Protein AF-0000000076552110 (afdb_homodimer)

Radius of gyration: 37.52 Å; Cα contacts (8 Å, |Δi|>4): 3586; chains: 2; bounding box: 87×102×124 Å

Foldseek 3Di:
DPPPPPPQDWWDFDQWIQDPVVQWIAGVNHTDPDGDLLSVVVVVQVVDAPDFDFLVNSCCVRPNPDPPPSVVVVVVSVVVVCVRVVADQVGGAAWYDDPNTGIHGHTDTPPPCPPPDPDDDDDPDPVVVVVVVVVVVVVVVVVVVCVVVVVVVPPPPPPQDAFDWFFPDDAAAFWFAWEAFQQRFKIKIWGQRPPDPPQGAIFIWMDGRVGDDIDTADDDGANDKHWYAALVRQKIWIAGDHVQPGAIWMTTNRYDDIDGLTHADDNDRQARAWEAANVRQWIWGWGDDPVALEIFIWTAGSVVSDIDTDDDDPLANYWGNWEAANVRQWIWIWGPNFQFKIWIWIGGPVDDDIDTLEIAGAHWFAWYAALVRQKIWTWGDRVWAIWIKIAGRVHSDIDTHDYDAHWGNWYAHNVRFKIKTKGKDWEKFKWKAFLVCNVDDIDGQADDRWYKFAWAAFLQRQKIWIWTCRVPATFIWMATNSNHDIDTLDDPPWHKGQWEAALVRQKIWIWTDPDGAIWIWITGPVVSDTDTAAEPATRWHNWYAQNVRQKIWTAGRGRPQTAIWIDGNNHYYIAHADPQNQWHRWDAANVRFKIWTFGPSPQGFIWIFGPVDVNTDIDTLPLDAHADDTAAWDDDNFWMWGQHPVQQQWIWIAGSPVRDIGTRDGDPAGWDGHWYAGNVRTMIMTMGIDRIYMTMIMRGRSD/DPPPPPPQDWWDFDQWIADPVVQWIDGVNHTDPDGDLLSVVVVVQVVDAPDFDFLVNSCCVRPNPDPPPSVVVVVVSVVVVCVRVVADQVGGAAWYDDPNTGIHGHTDTPPPCPPPPDDDDDDPDPVVVVVVVVVVVVVVVVVVVCVVVVVVVPPPPPPQDAFDWFFPDDAFAFWFAWEAFQQRFKIKIWGQRPPDPDQGAIFIWMDGRVGPDIDTADDDGANDKHWYAALVRQKIWIAGDHVQPGAIWMTTNRYDDIDGLTHADDNDRQFRAWEAANVRQWIWGWGDDPVALEIFIWTAGSVVSDIDTDDDDPQANYWGNWEAANVRQWIWIWGPNFQFKIWIWIDGPVDDDIDTLEIAGAHWFAWYAALVNQKIWTWGDNVWAIWIKIAGRVHSDIDTHDYPAHWGNWYAHNVRFKIKTKGKDWEKFKWKAFLVCNVDDIDGQADDRWYKFAWAAFLQRQKIWIWTCRVPATFIWMATNSNHDIDTLDDPPWHKGQWEAALVRQKIWIWTDPDGAIWIWITGPVVSDTDTAAEPATRWHNWYAQNVRQKIWTAGRGRPQTAIWIDGNNHYYIDHADPQNQWHRWDAANVRFKIWTFGPSPQGFIWIFGPVDVNTDIDTLPLDAHADDGAAWDDDNFWMWGQHPVQQQWIWIAGSPVRDIGTRDGDPAGWDGHWYAGNVRTMIMTMGIDRIYMTMIMRGRSD

Solvent-accessible surface area (backbone atoms only — not comparable to full-atom values): 71507 Å² total; per-residue (Å²): 134,82,70,79,71,77,77,82,71,70,49,36,39,85,58,34,39,38,30,82,82,78,51,41,38,23,50,78,85,42,80,46,99,49,57,67,67,35,44,50,52,48,52,58,36,61,73,42,62,70,41,78,45,34,54,65,56,51,33,52,74,75,43,64,88,56,91,62,73,55,64,58,56,49,50,51,27,51,50,50,46,22,63,74,69,74,39,40,89,90,65,52,62,38,54,42,78,43,87,100,49,30,40,26,22,62,50,66,64,58,69,81,74,71,76,76,73,80,77,83,86,77,88,65,75,72,58,54,61,58,48,51,50,50,46,50,49,45,50,52,50,48,48,48,49,50,51,49,47,52,55,56,65,60,46,63,74,76,75,70,66,51,58,73,65,34,39,71,40,36,53,57,31,40,29,37,38,46,25,46,29,56,85,48,52,33,36,34,31,21,37,35,38,69,72,58,86,83,62,72,26,24,30,42,31,36,34,39,72,96,50,66,51,74,42,70,50,50,88,64,61,20,78,38,54,24,44,27,38,34,54,82,48,58,32,31,37,31,28,36,41,41,81,93,66,16,20,36,31,37,29,40,60,89,46,55,70,74,43,80,68,43,80,49,61,56,87,52,77,71,32,37,31,40,22,47,28,55,86,57,57,33,35,31,32,30,30,36,48,92,90,40,95,36,34,36,41,30,38,31,21,79,85,79,59,49,65,45,73,57,89,77,56,89,74,38,56,26,31,27,32,30,26,47,26,67,86,48,52,33,38,30,29,36,27,29,50,25,90,40,30,28,30,36,32,40,26,42,67,89,60,73,71,68,40,78,37,44,76,46,62,24,32,68,37,38,48,28,42,36,46,83,58,49,33,39,37,35,12,31,33,65,87,77,53,28,40,35,35,35,29,32,55,90,77,38,51,74,43,77,50,43,53,86,67,28,33,31,23,44,27,50,20,59,83,21,35,35,37,33,27,18,34,53,49,60,31,17,29,38,31,39,36,41,64,86,45,54,85,49,78,67,43,75,43,46,74,40,64,29,43,27,31,24,39,29,51,27,61,83,42,57,29,29,30,23,18,32,26,53,59,66,39,34,20,27,32,35,23,34,65,72,42,45,72,45,42,72,46,47,58,85,86,29,42,25,32,45,42,27,54,31,58,86,52,50,33,35,30,23,19,32,36,81,70,78,49,39,35,36,30,39,20,39,66,90,75,45,59,61,37,74,60,51,49,81,63,53,40,28,38,44,41,24,48,30,71,84,49,55,31,34,30,24,24,28,42,29,77,97,54,39,8,32,30,34,23,42,60,90,38,37,66,60,43,76,52,43,82,50,57,44,34,34,54,48,42,55,37,82,84,61,48,34,38,32,27,24,25,62,72,90,61,23,34,48,30,36,28,40,63,88,45,93,77,29,66,75,44,71,50,79,78,60,68,38,34,41,62,62,41,31,45,36,79,51,88,60,30,35,41,32,23,35,51,92,40,59,36,32,39,30,37,37,32,66,85,79,50,45,74,44,82,65,48,72,54,97,44,45,60,39,46,20,36,24,60,31,69,86,63,42,39,38,34,33,11,35,37,54,74,60,35,18,26,30,30,33,23,70,71,64,94,135,82,73,78,72,79,77,84,70,69,48,38,41,85,60,33,39,38,29,84,86,78,51,42,37,24,50,79,85,42,80,46,100,50,57,68,68,34,45,50,52,48,51,58,36,61,73,41,61,69,41,78,45,35,55,64,56,52,34,52,74,76,44,65,88,56,91,60,71,55,65,58,54,49,50,51,26,52,49,50,46,22,63,74,70,74,39,41,90,90,64,51,62,39,55,42,79,44,89,100,48,28,40,25,22,62,52,65,65,61,71,81,75,71,80,77,75,83,82,76,82,77,91,66,74,72,60,53,62,59,48,51,50,50,46,49,51,47,49,52,50,49,51,48,47,49,51,48,47,53,56,55,67,63,46,64,74,75,74,70,66,51,57,72,67,34,38,71,39,37,52,56,30,40,30,36,39,46,24,47,29,55,85,49,52,33,36,34,30,22,37,34,38,67,73,57,87,82,62,72,28,24,27,40,34,37,33,39,73,98,50,67,52,73,42,71,51,51,90,65,62,20,79,37,53,24,43,27,38,34,53,85,46,57,32,31,36,31,27,35,41,41,81,90,66,15,21,35,32,37,29,41,62,87,46,55,69,73,43,80,66,43,80,49,62,57,87,51,76,72,33,36,31,39,23,46,28,53,86,56,58,34,33,32,33,31,30,37,47,92,91,41,95,36,33,36,42,30,39,31,22,82,85,77,59,49,69,46,73,58,91,78,54,90,75,38,58,24,31,26,32,31,28,46,26,65,85,47,50,34,38,32,30,36,27,29,49,24,89,41,30,27,31,36,32,40,27,44,67,89,59,74,71,67,39,80,36,44,77,46,62,25,32,69,37,39,47,29,44,38,46,82,59,51,32,40,38,33,12,32,32,64,87,80,52,29,42,35,35,35,29,32,56,89,77,38,53,72,46,76,50,44,53,88,69,28,32,32,24,43,27,48,21,59,84,21,34,35,36,34,26,18,34,53,50,61,31,16,29,38,32,38,35,41,63,85,45,55,85,47,79,64,42,76,43,46,74,41,63,29,41,27,30,23,38,29,50,27,62,82,43,56,29,31,31,22,18,32,26,53,58,66,39,34,20,27,32,36,22,34,65,73,42,44,73,46,40,72,45,46,58,83,86,29,40,26,31,44,43,28,54,30,59,83,52,51,34,36,32,24,21,33,34,82,70,77,50,40,34,37,30,40,20,39,65,88,75,46,60,60,36,74,60,52,50,80,64,53,39,28,37,44,41,23,48,30,70,84,49,55,31,33,30,25,22,28,40,28,78,95,55,39,8,31,31,35,22,40,59,89,38,36,66,59,43,77,53,45,85,50,57,44,34,34,54,46,41,58,37,81,85,61,48,35,37,33,28,25,25,63,73,79,65,22,29,49,30,35,27,38,64,88,44,93,77,29,65,73,44,69,51,79,78,60,69,39,33,40,63,65,41,31,44,36,80,50,88,59,29,34,42,32,23,34,52,91,40,59,35,31,40,30,36,38,31,66,86,80,51,45,73,43,82,63,50,74,54,97,44,44,61,40,45,20,37,24,60,31,69,86,62,42,38,38,34,32,11,35,38,55,73,60,36,19,26,32,29,34,25,70,71,66,93

Secondary structure (DSSP, 8-state):
--------PPEEETTEEEETTTTEEEETTEEE---SHHHHHHHHHHHSTTSEEEHHHHHHHHSTT--S-HHHHHHHHHHHHHHHHT--SSS-SSEEEETTTEEEE-S-B---------------STHHHHHHHHHHHHHHHHHHHHHHHHHHHT--S----B---EES---SSBEEEEEE-TTSSEEEEEE-----SS--SBEEEEEETT---EEE---S-BSEEEEEE-TTSSEEEEEEESGGG-EEEEEETT----EEEEE-----GGG---EE-TTSS-EEEEE--TT-SS-EEEEE-TTT--EEEPP--TT-SEEEEEEE-SSSSEEEEEEEEETTEEEEEEEETTS---EEEEEEESEEEEEEE-TTSSEEEEEEE-SS-EEEEEEETTT--EEEEB-SSEEEEEEE-TTSSEEEEEEEE--EEEEEEESS-TTSPPEE-S--SSBEEEEEE-TTSSEEEEEE-TTSS-EEEEEETTS-S-EE-SPTTSEEEEEEE-TTSSEEEEEEESSSS-EEEEEETTT---EE--BS--SEEEEEE-TTSSEEEEEE--TT--EEEEEETT-B--EE--S-TTEEEEEE-TTSSEEEEEETTTTSEEEEEESSSSSPPEEE-TT---BSSSSSEEEETTEEEE-BTT-TTEEEEEETTT--EEEEEE-SS-EEEEEEE-TTS-EEEEEEE---EEEEEEEES--/--------PPEEETTEEEETTTTEEEETTEEE---SHHHHHHHHHHHSTTSEEEHHHHHHHHSTT--S-HHHHHHHHHHHHHHHHT--SSS-SSEEEETTTEEEE-S-B---------------STHHHHHHHHHHHHHHHHHHHHHHHHHHHT--S----B---EES---SSBEEEEEE-TTSSEEEEEE-----SS--SBEEEEEETT---EEE---S-BSEEEEEE-TTSSEEEEEEESGGG-EEEEEETT----EEEEE-----GGG---EE-TTSS-EEEEE--TT-SS-EEEEE-TTT--EEEPP--TT-SEEEEEEE-SSSSEEEEEEEEETTEEEEEEEETTS---EEEEEEESEEEEEEE-TTSSEEEEEEE-SS-EEEEEEETTT--EEEEB-SSEEEEEEE-TTSSEEEEEEEE--EEEEEEESS-TTSPPEE-S--SSBEEEEEE-TTSSEEEEEE-TTSS-EEEEEETTS-S-EE-SPTTSEEEEEEE-TTSSEEEEEEESSSS-EEEEEETTT---EE--BSS-SEEEEEE-TTSSEEEEEE--TT--EEEEEETT-B--EE--S-TTEEEEEE-TTSSEEEEEETTTTSEEEEEESSSSSPPEEE-TT---BSSSSSEEE-SSEEEE-BTT-TTEEEEEETTT--EEEEEE-SS-EEEEEEE-TTS-EEEEEEE---EEEEEEEES--

Nearest PDB structures (foldseek):
  7nst-assembly1_E  TM=4.946E-01  e=1.115E-16  Escherichia coli K-12
  2ivz-assembly2_B  TM=4.644E-01  e=4.933E-17  Escherichia coli
  2w8b-assembly1_A  TM=4.683E-01  e=2.080E-16  Escherichia coli
  4r40-assembly2_C  TM=4.928E-01  e=8.357E-15  Yersinia pestis CO92
  6pnv-assembly1_A  TM=4.414E-01  e=1.560E-15  Salmonella enterica subsp. enterica serovar Typhimurium str. LT2-4

Sequence (1406 aa):
MAEVERQLRPLRFDDFEVDPRSGELRKAGVKLKFGGQPFQVLCILLEQPGEVVTREELQKRLWPDTFVDVDHNLNTAINKIREVLGDSAESPRYVETLPRRGYRFIGLPAESVVPPEPDRGSHYQRWWKIAAGALAILIFAIGGVVAYRWSRQQRPPEKMEVLTAFPFTTLPGEETAPAFSPDGSRIAFAWNGDPGPGAKGFDLYVKAIGSETLLRLTHHPSEWISSTWSPDGTQIAFHRKDGVDTGIYVVPALGGPERKLHSTRIPWTDFTFISWSPDGKWIALADLLPEEEHARVYLLSPETLESKQIPNDPKCLGQGQPAFSHSGEYLAYWCYRSPNESGLYSLPLAGGKAKIVSSVLGLPAGLTWSADDKELIYSLDDGLTRELGEVTVANGSVRRLTFAGNAGLPAVSSRGDKLAFSSFSGIANIWRRDLLHPEAPAVELIPSTRLQHNPQYSPDGKRIAFSSERTGVPGVWVSSDDGSNLVQISSPHVASGSPQWSPDGKKIAFDARPLDRWEIYVADVAEGNPRRLVTNISSIYRPHWSRDGRWIYFRSYETGRAGIYRCPAAGGDAIALSKDIDAYGPQESFDGKTVYFSSRDTHSKLKRVDLSAQPGTESEVEGLPRLKGSQRWTLTPNGVYFVPDEAPKSVRYFDFASKQIRPIFEADKDFGSGLSISPDGRWILYSQDGDKNSDIMIVDQFHMAEVERQLRPLRFDDFEVDPRSGELRKAGVKLKFGGQPFQVLCILLEQPGEVVTREELQKRLWPDTFVDVDHNLNTAINKIREVLGDSAESPRYVETLPRRGYRFIGLPAESVVPPEPDRGSHYQRWWKIAAGALAILIFAIGGVVAYRWSRQQRPPEKMEVLTAFPFTTLPGEETAPAFSPDGSRIAFAWNGDPGPGAKGFDLYVKAIGSETLLRLTHHPSEWISSTWSPDGTQIAFHRKDGVDTGIYVVPALGGPERKLHSTRIPWTDFTFISWSPDGKWIALADLLPEEEHARVYLLSPETLESKQIPNDPKCLGQGQPAFSHSGEYLAYWCYRSPNESGLYSLPLAGGKAKIVSSVLGLPAGLTWSADDKELIYSLDDGLTRELGEVTVANGSVRRLTFAGNAGLPAVSSRGDKLAFSSFSGIANIWRRDLLHPEAPAVELIPSTRLQHNPQYSPDGKRIAFSSERTGVPGVWVSSDDGSNLVQISSPHVASGSPQWSPDGKKIAFDARPLDRWEIYVADVAEGNPRRLVTNISSIYRPHWSRDGRWIYFRSYETGRAGIYRCPAAGGDAIALSKDIDAYGPQESFDGKTVYFSSRDTHSKLKRVDLSAQPGTESEVEGLPRLKGSQRWTLTPNGVYFVPDEAPKSVRYFDFASKQIRPIFEADKDFGSGLSISPDGRWILYSQDGDKNSDIMIVDQFH

Organism: NCBI:txid570835

pLDDT: mean 83.57, std 16.53, range [22.52, 98.56]

InterPro domains:
  IPR001867 OmpR/PhoB-type DNA-binding domain [PF00486] (33-105)
  IPR001867 OmpR/PhoB-type DNA-binding domain [PS51755] (8-107)
  IPR001867 OmpR/PhoB-type DNA-binding domain [SM00862] (29-105)
  IPR001867 OmpR/PhoB-type DNA-binding domain [cd00383] (16-105)
  IPR011042 Six-bladed beta-propeller, TolB-like [G3DSA:2.120.10.30] (240-439)
  IPR011042 Six-bladed beta-propeller, TolB-like [G3DSA:2.120.10.30] (440-651)
  IPR011659 WD40-like beta-propeller [PF07676] (169-206)
  IPR011659 WD40-like beta-propeller [PF07676] (216-249)
  IPR011659 WD40-like beta-propeller [PF07676] (272-284)
  IPR011659 WD40-like beta-propeller [PF07676] (444-478)
  IPR011659 WD40-like beta-propeller [PF07676] (496-510)
  IPR011659 WD40-like beta-propeller [PF07676] (532-566)
  IPR011659 WD40-like beta-propeller [PF07676] (676-697)
  IPR016032 Signal transduction response regulator, C-terminal effector [SSF46894] (11-106)
  IPR036388 Winged helix-like DNA-binding domain superfamily [G3DSA:1.10.10.10] (2-106)

Structure (mmCIF, N/CA/C/O backbone):
data_AF-0000000076552110-model_v1
#
loop_
_entity.id
_entity.type
_entity.pdbx_description
1 polymer 'Tol biopolymer transport system component'
#
loop_
_atom_site.group_PDB
_atom_site.id
_atom_site.type_symbol
_atom_site.label_atom_id
_atom_site.label_alt_id
_atom_site.label_comp_id
_atom_site.label_asym_id
_atom_site.label_entity_id
_atom_site.label_seq_id
_atom_site.pdbx_PDB_ins_code
_atom_site.Cartn_x
_atom_site.Cartn_y
_atom_site.Cartn_z
_atom_site.occupancy
_atom_site.B_iso_or_equiv
_atom_site.auth_seq_id
_atom_site.auth_comp_id
_atom_site.auth_asym_id
_atom_site.auth_atom_id
_atom_site.pdbx_PDB_model_num
ATOM 1 N N . MET A 1 1 ? -21.078 -8.141 -42.969 1 25.72 1 MET A N 1
ATOM 2 C CA . MET A 1 1 ? -19.781 -7.484 -43 1 25.72 1 MET A CA 1
ATOM 3 C C . MET A 1 1 ? -18.719 -8.398 -43.594 1 25.72 1 MET A C 1
ATOM 5 O O . MET A 1 1 ? -18.219 -9.297 -42.938 1 25.72 1 MET A O 1
ATOM 9 N N . ALA A 1 2 ? -19.016 -8.625 -44.875 1 30.81 2 ALA A N 1
ATOM 10 C CA . ALA A 1 2 ? -18.297 -9.445 -45.844 1 30.81 2 ALA A CA 1
ATOM 11 C C . ALA A 1 2 ? -16.875 -8.953 -46.031 1 30.81 2 ALA A C 1
ATOM 13 O O . ALA A 1 2 ? -16.641 -7.82 -46.469 1 30.81 2 ALA A O 1
ATOM 14 N N . GLU A 1 3 ? -15.992 -9.242 -45.062 1 29.75 3 GLU A N 1
ATOM 15 C CA . GLU A 1 3 ? -14.562 -8.961 -44.969 1 29.75 3 GLU A CA 1
ATOM 16 C C . GLU A 1 3 ? -13.852 -9.258 -46.281 1 29.75 3 GLU A C 1
ATOM 18 O O . GLU A 1 3 ? -13.922 -10.375 -46.781 1 29.75 3 GLU A O 1
ATOM 23 N N . VAL A 1 4 ? -13.867 -8.352 -47.125 1 35.03 4 VAL A N 1
ATOM 24 C CA . VAL A 1 4 ? -13.148 -8.391 -48.406 1 35.03 4 VAL A CA 1
ATOM 25 C C . VAL A 1 4 ? -11.797 -9.078 -48.219 1 35.03 4 VAL A C 1
ATOM 27 O O . VAL A 1 4 ? -10.914 -8.547 -47.531 1 35.03 4 VAL A O 1
ATOM 30 N N . GLU A 1 5 ? -11.695 -10.352 -48.094 1 31.08 5 GLU A N 1
ATOM 31 C CA . GLU A 1 5 ? -10.461 -11.133 -48.062 1 31.08 5 GLU A CA 1
ATOM 32 C C . GLU A 1 5 ? -9.531 -10.742 -49.219 1 31.08 5 GLU A C 1
ATOM 34 O O . GLU A 1 5 ? -9.805 -11.039 -50.375 1 31.08 5 GLU A O 1
ATOM 39 N N . ARG A 1 6 ? -8.938 -9.695 -49.25 1 39.16 6 ARG A N 1
ATOM 40 C CA . ARG A 1 6 ? -7.922 -9.375 -50.25 1 39.16 6 ARG A CA 1
ATOM 41 C C . ARG A 1 6 ? -7.055 -10.586 -50.562 1 39.16 6 ARG A C 1
ATOM 43 O O . ARG A 1 6 ? -6.352 -11.102 -49.688 1 39.16 6 ARG A O 1
ATOM 50 N N . GLN A 1 7 ? -7.383 -11.375 -51.531 1 37.56 7 GLN A N 1
ATOM 51 C CA . GLN A 1 7 ? -6.762 -12.555 -52.125 1 37.56 7 GLN A CA 1
ATOM 52 C C . GLN A 1 7 ? -5.305 -12.289 -52.5 1 37.56 7 GLN A C 1
ATOM 54 O O . GLN A 1 7 ? -5.016 -11.492 -53.375 1 37.56 7 GLN A O 1
ATOM 59 N N . LEU A 1 8 ? -4.336 -12.32 -51.656 1 49.38 8 LEU A N 1
ATOM 60 C CA . LEU A 1 8 ? -2.906 -12.188 -51.938 1 49.38 8 LEU A CA 1
ATOM 61 C C . LEU A 1 8 ? -2.447 -13.227 -52.938 1 49.38 8 LEU A C 1
ATOM 63 O O . LEU A 1 8 ? -2.564 -14.43 -52.719 1 49.38 8 LEU A O 1
ATOM 67 N N . ARG A 1 9 ? -2.367 -13.031 -54.344 1 59.88 9 ARG A N 1
ATOM 68 C CA . ARG A 1 9 ? -1.982 -13.82 -55.5 1 59.88 9 ARG A CA 1
ATOM 69 C C . ARG A 1 9 ? -0.49 -14.133 -55.469 1 59.88 9 ARG A C 1
ATOM 71 O O . ARG A 1 9 ? 0.304 -13.367 -54.938 1 59.88 9 ARG A O 1
ATOM 78 N N . PRO A 1 10 ? 0.026 -15.25 -55.969 1 70.62 10 PRO A N 1
ATOM 79 C CA . PRO A 1 10 ? 1.442 -15.609 -56.094 1 70.62 10 PRO A CA 1
ATOM 80 C C . PRO A 1 10 ? 2.225 -14.656 -57 1 70.62 10 PRO A C 1
ATOM 82 O O . PRO A 1 10 ? 1.71 -14.219 -58.031 1 70.62 10 PRO A O 1
ATOM 85 N N . LEU A 1 11 ? 3.379 -14.148 -56.562 1 77.31 11 LEU A N 1
ATOM 86 C CA . LEU A 1 11 ? 4.223 -13.211 -57.312 1 77.31 11 LEU A CA 1
ATOM 87 C C . LEU A 1 11 ? 5.348 -13.945 -58.031 1 77.31 11 LEU A C 1
ATOM 89 O O . LEU A 1 11 ? 5.961 -14.852 -57.469 1 77.31 11 LEU A O 1
ATOM 93 N N . ARG A 1 12 ? 5.5 -13.781 -59.312 1 77.31 12 ARG A N 1
ATOM 94 C CA . ARG A 1 12 ? 6.508 -14.469 -60.094 1 77.31 12 ARG A CA 1
ATOM 95 C C . ARG A 1 12 ? 7.582 -13.492 -60.594 1 77.31 12 ARG A C 1
ATOM 97 O O . ARG A 1 12 ? 7.273 -12.367 -60.969 1 77.31 12 ARG A O 1
ATOM 104 N N . PHE A 1 13 ? 8.883 -13.781 -60.375 1 80.75 13 PHE A N 1
ATOM 105 C CA . PHE A 1 13 ? 9.992 -13.031 -60.969 1 80.75 13 PHE A CA 1
ATOM 106 C C . PHE A 1 13 ? 11.078 -13.977 -61.438 1 80.75 13 PHE A C 1
ATOM 108 O O . PHE A 1 13 ? 11.484 -14.891 -60.719 1 80.75 13 PHE A O 1
ATOM 115 N N . ASP A 1 14 ? 11.391 -13.984 -62.719 1 78.88 14 ASP A N 1
ATOM 116 C CA . ASP A 1 14 ? 12.305 -14.875 -63.438 1 78.88 14 ASP A CA 1
ATOM 117 C C . ASP A 1 14 ? 11.891 -16.328 -63.281 1 78.88 14 ASP A C 1
ATOM 119 O O . ASP A 1 14 ? 10.75 -16.688 -63.562 1 78.88 14 ASP A O 1
ATOM 123 N N . ASP A 1 15 ? 12.68 -17.172 -62.75 1 78 15 ASP A N 1
ATOM 124 C CA . ASP A 1 15 ? 12.375 -18.594 -62.562 1 78 15 ASP A CA 1
ATOM 125 C C . ASP A 1 15 ? 11.844 -18.875 -61.156 1 78 15 ASP A C 1
ATOM 127 O O . ASP A 1 15 ? 11.703 -20.031 -60.781 1 78 15 ASP A O 1
ATOM 131 N N . PHE A 1 16 ? 11.484 -17.734 -60.469 1 81 16 PHE A N 1
ATOM 132 C CA . PHE A 1 16 ? 11.039 -17.906 -59.094 1 81 16 PHE A CA 1
ATOM 133 C C . PHE A 1 16 ? 9.555 -17.578 -58.969 1 81 16 PHE A C 1
ATOM 135 O O . PHE A 1 16 ? 9.031 -16.703 -59.656 1 81 16 PHE A O 1
ATOM 142 N N . GLU A 1 17 ? 8.805 -18.297 -58.125 1 82.25 17 GLU A N 1
ATOM 143 C CA . GLU A 1 17 ? 7.414 -18.078 -57.75 1 82.25 17 GLU A CA 1
ATOM 144 C C . GLU A 1 17 ? 7.262 -17.969 -56.25 1 82.25 17 GLU A C 1
ATOM 146 O O . GLU A 1 17 ? 7.703 -18.859 -55.5 1 82.25 17 GLU A O 1
ATOM 151 N N . VAL A 1 18 ? 6.789 -16.859 -55.75 1 79.25 18 VAL A N 1
ATOM 152 C CA . VAL A 1 18 ? 6.605 -16.609 -54.312 1 79.25 18 VAL A CA 1
ATOM 153 C C . VAL A 1 18 ? 5.117 -16.625 -53.969 1 79.25 18 VAL A C 1
ATOM 155 O O . VAL A 1 18 ? 4.336 -15.867 -54.562 1 79.25 18 VAL A O 1
ATOM 158 N N . ASP A 1 19 ? 4.691 -17.438 -53.156 1 78.44 19 ASP A N 1
ATOM 159 C CA . ASP A 1 19 ? 3.328 -17.453 -52.625 1 78.44 19 ASP A CA 1
ATOM 160 C C . ASP A 1 19 ? 3.285 -16.969 -51.188 1 78.44 19 ASP A C 1
ATOM 162 O O . ASP A 1 19 ? 3.623 -17.703 -50.25 1 78.44 19 ASP A O 1
ATOM 166 N N . PRO A 1 20 ? 2.924 -15.711 -50.938 1 74.75 20 PRO A N 1
ATOM 167 C CA . PRO A 1 20 ? 2.922 -15.164 -49.594 1 74.75 20 PRO A CA 1
ATOM 168 C C . PRO A 1 20 ? 1.969 -15.898 -48.656 1 74.75 20 PRO A C 1
ATOM 170 O O . PRO A 1 20 ? 2.15 -15.875 -47.438 1 74.75 20 PRO A O 1
ATOM 173 N N . ARG A 1 21 ? 1.092 -16.734 -49.125 1 69.75 21 ARG A N 1
ATOM 174 C CA . ARG A 1 21 ? 0.091 -17.422 -48.312 1 69.75 21 ARG A CA 1
ATOM 175 C C . ARG A 1 21 ? 0.644 -18.734 -47.75 1 69.75 21 ARG A C 1
ATOM 177 O O . ARG A 1 21 ? 0.437 -19.062 -46.594 1 69.75 21 ARG A O 1
ATOM 184 N N . SER A 1 22 ? 1.302 -19.359 -48.594 1 70.38 22 SER A N 1
ATOM 185 C CA . SER A 1 22 ? 1.833 -20.672 -48.219 1 70.38 22 SER A CA 1
ATOM 186 C C . SER A 1 22 ? 3.25 -20.547 -47.656 1 70.38 22 SER A C 1
ATOM 188 O O . SER A 1 22 ? 3.783 -21.5 -47.094 1 70.38 22 SER A O 1
ATOM 190 N N . GLY A 1 23 ? 3.842 -19.406 -47.781 1 73.19 23 GLY A N 1
ATOM 191 C CA . GLY A 1 23 ? 5.207 -19.172 -47.312 1 73.19 23 GLY A CA 1
ATOM 192 C C . GLY A 1 23 ? 6.238 -19.938 -48.125 1 73.19 23 GLY A C 1
ATOM 193 O O . GLY A 1 23 ? 7.305 -20.281 -47.625 1 73.19 23 GLY A O 1
ATOM 194 N N . GLU A 1 24 ? 5.934 -20.125 -49.406 1 79.81 24 GLU A N 1
ATOM 195 C CA . GLU A 1 24 ? 6.801 -20.984 -50.188 1 79.81 24 GLU A CA 1
ATOM 196 C C . GLU A 1 24 ? 7.44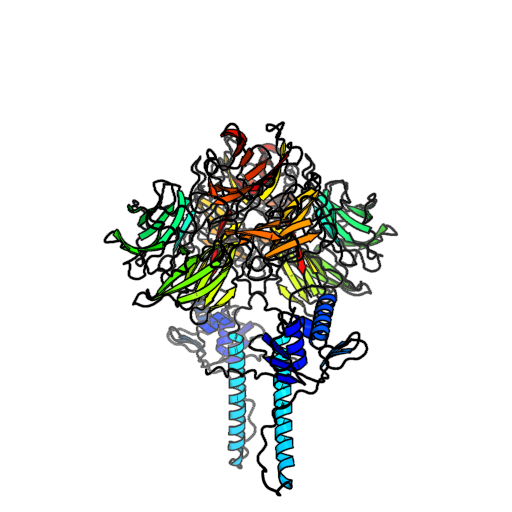5 -20.203 -51.344 1 79.81 24 GLU A C 1
ATOM 198 O O . GLU A 1 24 ? 6.809 -19.344 -51.938 1 79.81 24 GLU A O 1
ATOM 203 N N . LEU A 1 25 ? 8.641 -20.516 -51.594 1 80.81 25 LEU A N 1
ATOM 204 C CA . LEU A 1 25 ? 9.398 -20.031 -52.75 1 80.81 25 LEU A CA 1
ATOM 205 C C . LEU A 1 25 ? 9.75 -21.188 -53.688 1 80.81 25 LEU A C 1
ATOM 207 O O . LEU A 1 25 ? 10.25 -22.234 -53.219 1 80.81 25 LEU A O 1
ATOM 211 N N . ARG A 1 26 ? 9.383 -21.078 -54.875 1 81.38 26 ARG A N 1
ATOM 212 C CA . ARG A 1 26 ? 9.672 -22.125 -55.844 1 81.38 26 ARG A CA 1
ATOM 213 C C . ARG A 1 26 ? 10.602 -21.594 -56.938 1 81.38 26 ARG A C 1
ATOM 215 O O . ARG A 1 26 ? 10.492 -20.438 -57.344 1 81.38 26 ARG A O 1
ATOM 222 N N . LYS A 1 27 ? 11.562 -22.328 -57.375 1 80.19 27 LYS A N 1
ATOM 223 C CA . LYS A 1 27 ? 12.414 -22.047 -58.5 1 80.19 27 LYS A CA 1
ATOM 224 C C . LYS A 1 27 ? 12.164 -23.047 -59.656 1 80.19 27 LYS A C 1
ATOM 226 O O . LYS A 1 27 ? 12.344 -24.25 -59.469 1 80.19 27 LYS A O 1
ATOM 231 N N . ALA A 1 28 ? 11.68 -22.734 -60.781 1 77.19 28 ALA A N 1
ATOM 232 C CA . ALA A 1 28 ? 11.367 -23.562 -61.938 1 77.19 28 ALA A CA 1
ATOM 233 C C . ALA A 1 28 ? 10.43 -24.703 -61.562 1 77.19 28 ALA A C 1
ATOM 235 O O . ALA A 1 28 ? 10.617 -25.844 -62 1 77.19 28 ALA A O 1
ATOM 236 N N . GLY A 1 29 ? 9.492 -24.438 -60.531 1 73.62 29 GLY A N 1
ATOM 237 C CA . GLY A 1 29 ? 8.453 -25.375 -60.156 1 73.62 29 GLY A CA 1
ATOM 238 C C . GLY A 1 29 ? 8.836 -26.234 -58.969 1 73.62 29 GLY A C 1
ATOM 239 O O . GLY A 1 29 ? 8 -26.953 -58.406 1 73.62 29 GLY A O 1
ATOM 240 N N . VAL A 1 30 ? 10.164 -26.156 -58.625 1 78.06 30 VAL A N 1
ATOM 241 C CA . VAL A 1 30 ? 10.641 -26.969 -57.5 1 78.06 30 VAL A CA 1
ATOM 242 C C . VAL A 1 30 ? 10.648 -26.141 -56.219 1 78.06 30 VAL A C 1
ATOM 244 O O . VAL A 1 30 ? 11.156 -25.016 -56.219 1 78.06 30 VAL A O 1
ATOM 247 N N . LYS A 1 31 ? 10.188 -26.734 -55.156 1 78.38 31 LYS A N 1
ATOM 248 C CA . LYS A 1 31 ? 10.086 -26.047 -53.875 1 78.38 31 LYS A CA 1
ATOM 249 C C . LYS A 1 31 ? 11.461 -25.891 -53.219 1 78.38 31 LYS A C 1
ATOM 251 O O . LYS A 1 31 ? 12.219 -26.859 -53.125 1 78.38 31 LYS A O 1
ATOM 256 N N . LEU A 1 32 ? 11.758 -24.641 -52.875 1 78.44 32 LEU A N 1
ATOM 257 C CA . LEU A 1 32 ? 13.016 -24.375 -52.188 1 78.44 32 LEU A CA 1
ATOM 258 C C . LEU A 1 32 ? 12.797 -24.312 -50.688 1 78.44 32 LEU A C 1
ATOM 260 O O . LEU A 1 32 ? 11.742 -23.859 -50.219 1 78.44 32 LEU A O 1
ATOM 264 N N . LYS A 1 33 ? 13.719 -24.875 -49.938 1 75.38 33 LYS A N 1
ATOM 265 C CA . LYS A 1 33 ? 13.688 -24.766 -48.469 1 75.38 33 LYS A CA 1
ATOM 266 C C . LYS A 1 33 ? 14.023 -23.344 -48.031 1 75.38 33 LYS A C 1
ATOM 268 O O . LYS A 1 33 ? 15.18 -23.031 -47.75 1 75.38 33 LYS A O 1
ATOM 273 N N . PHE A 1 34 ? 13.062 -22.5 -48.031 1 75.62 34 PHE A N 1
ATOM 274 C CA . PHE A 1 34 ? 13.18 -21.078 -47.719 1 75.62 34 PHE A CA 1
ATOM 275 C C . PHE A 1 34 ? 11.953 -20.578 -46.969 1 75.62 34 PHE A C 1
ATOM 277 O O . PHE A 1 34 ? 10.828 -20.703 -47.469 1 75.62 34 PHE A O 1
ATOM 284 N N . GLY A 1 35 ? 12.164 -20.391 -45.719 1 74 35 GLY A N 1
ATOM 285 C CA . GLY A 1 35 ? 11.047 -19.953 -44.875 1 74 35 GLY A CA 1
ATOM 286 C C . GLY A 1 35 ? 11.469 -19.094 -43.719 1 74 35 GLY A C 1
ATOM 287 O O . GLY A 1 35 ? 12.648 -18.734 -43.594 1 74 35 GLY A O 1
ATOM 288 N N . GLY A 1 36 ? 10.57 -18.547 -42.969 1 75.5 36 GLY A N 1
ATOM 289 C CA . GLY A 1 36 ? 10.844 -17.766 -41.781 1 75.5 36 GLY A CA 1
ATOM 290 C C . GLY A 1 36 ? 10.992 -16.281 -42.062 1 75.5 36 GLY A C 1
ATOM 291 O O . GLY A 1 36 ? 10.336 -15.742 -42.938 1 75.5 36 GLY A O 1
ATOM 292 N N . GLN A 1 37 ? 12.031 -15.727 -41.406 1 77.5 37 GLN A N 1
ATOM 293 C CA . GLN A 1 37 ? 12.211 -14.281 -41.469 1 77.5 37 GLN A CA 1
ATOM 294 C C . GLN A 1 37 ? 12.742 -13.844 -42.844 1 77.5 37 GLN A C 1
ATOM 296 O O . GLN A 1 37 ? 12.281 -12.844 -43.406 1 77.5 37 GLN A O 1
ATOM 301 N N . PRO A 1 38 ? 13.57 -14.617 -43.375 1 80.88 38 PRO A N 1
ATOM 302 C CA . PRO A 1 38 ? 14.062 -14.188 -44.688 1 80.88 38 PRO A CA 1
ATOM 303 C C . PRO A 1 38 ? 12.961 -14.172 -45.75 1 80.88 38 PRO A C 1
ATOM 305 O O . PRO A 1 38 ? 12.938 -13.281 -46.594 1 80.88 38 PRO A O 1
ATOM 308 N N . PHE A 1 39 ? 12.039 -15.109 -45.625 1 80.56 39 PHE A N 1
ATOM 309 C CA . PHE A 1 39 ? 10.914 -15.141 -46.562 1 80.56 39 PHE A CA 1
ATOM 310 C C . PHE A 1 39 ? 10.008 -13.93 -46.344 1 80.56 39 PHE A C 1
ATOM 312 O O . PHE A 1 39 ? 9.547 -13.312 -47.312 1 80.56 39 PHE A O 1
ATOM 319 N N . GLN A 1 40 ? 9.898 -13.508 -45.188 1 82 40 GLN A N 1
ATOM 320 C CA . GLN A 1 40 ? 9.078 -12.344 -44.875 1 82 40 GLN A CA 1
ATOM 321 C C . GLN A 1 40 ? 9.727 -11.062 -45.375 1 82 40 GLN A C 1
ATOM 323 O O . GLN A 1 40 ? 9.047 -10.18 -45.906 1 82 40 GLN A O 1
ATOM 328 N N . VAL A 1 41 ? 10.922 -10.984 -45.188 1 85.06 41 VAL A N 1
ATOM 329 C CA . VAL A 1 41 ? 11.656 -9.836 -45.719 1 85.06 41 VAL A CA 1
ATOM 330 C C . VAL A 1 41 ? 11.516 -9.773 -47.219 1 85.06 41 VAL A C 1
ATOM 332 O O . VAL A 1 41 ? 11.258 -8.711 -47.781 1 85.06 41 VAL A O 1
ATOM 335 N N . LEU A 1 42 ? 11.578 -10.914 -47.812 1 85.44 42 LEU A N 1
ATOM 336 C CA . LEU A 1 42 ? 11.445 -10.992 -49.281 1 85.44 42 LEU A CA 1
ATOM 337 C C . LEU A 1 42 ? 10.055 -10.562 -49.719 1 85.44 42 LEU A C 1
ATOM 339 O O . LEU A 1 42 ? 9.914 -9.805 -50.688 1 85.44 42 LEU A O 1
ATOM 343 N N . CYS A 1 43 ? 9.094 -10.984 -49 1 81.44 43 CYS A N 1
ATOM 344 C CA . CYS A 1 43 ? 7.719 -10.617 -49.312 1 81.44 43 CYS A CA 1
ATOM 345 C C . CYS A 1 43 ? 7.52 -9.109 -49.219 1 81.44 43 CYS A C 1
ATOM 347 O O . CYS A 1 43 ? 6.863 -8.5 -50.062 1 81.44 43 CYS A O 1
ATOM 349 N N . ILE A 1 44 ? 8.156 -8.547 -48.281 1 84.62 44 ILE A N 1
ATOM 350 C CA . ILE A 1 44 ? 8.039 -7.105 -48.062 1 84.62 44 ILE A CA 1
ATOM 351 C C . ILE A 1 44 ? 8.742 -6.359 -49.188 1 84.62 44 ILE A C 1
ATOM 353 O O . ILE A 1 44 ? 8.219 -5.375 -49.719 1 84.62 44 ILE A O 1
ATOM 357 N N . LEU A 1 45 ? 9.797 -6.902 -49.562 1 85.12 45 LEU A N 1
ATOM 358 C CA . LEU A 1 45 ? 10.547 -6.285 -50.656 1 85.12 45 LEU A CA 1
ATOM 359 C C . LEU A 1 45 ? 9.812 -6.43 -51.969 1 85.12 45 LEU A C 1
ATOM 361 O O . LEU A 1 45 ? 9.859 -5.531 -52.812 1 85.12 45 LEU A O 1
ATOM 365 N N . LEU A 1 46 ? 8.992 -7.508 -52.062 1 79.62 46 LEU A N 1
ATOM 366 C CA . LEU A 1 46 ? 8.266 -7.805 -53.281 1 79.62 46 LEU A CA 1
ATOM 367 C C . LEU A 1 46 ? 6.957 -7.031 -53.344 1 79.62 46 LEU A C 1
ATOM 369 O O . LEU A 1 46 ? 6.348 -6.918 -54.406 1 79.62 46 LEU A O 1
ATOM 373 N N . GLU A 1 47 ? 6.523 -6.508 -52.281 1 79.19 47 GLU A N 1
ATOM 374 C CA . GLU A 1 47 ? 5.297 -5.715 -52.219 1 79.19 47 GLU A CA 1
ATOM 375 C C . GLU A 1 47 ? 5.469 -4.395 -52.969 1 79.19 47 GLU A C 1
ATOM 377 O O . GLU A 1 47 ? 4.512 -3.879 -53.562 1 79.19 47 GLU A O 1
ATOM 382 N N . GLN A 1 48 ? 6.688 -3.92 -52.938 1 78.88 48 GLN A N 1
ATOM 383 C CA . GLN A 1 48 ? 6.984 -2.67 -53.625 1 78.88 48 GLN A CA 1
ATOM 384 C C . GLN A 1 48 ? 8.297 -2.766 -54.375 1 78.88 48 GLN A C 1
ATOM 386 O O . GLN A 1 48 ? 9.305 -2.168 -53.969 1 78.88 48 GLN A O 1
ATOM 391 N N . PRO A 1 49 ? 8.227 -3.492 -55.5 1 78.5 49 PRO A N 1
ATOM 392 C CA . PRO A 1 49 ? 9.453 -3.654 -56.281 1 78.5 49 PRO A CA 1
ATOM 393 C C . PRO A 1 49 ? 9.984 -2.33 -56.812 1 78.5 49 PRO A C 1
ATOM 395 O O . PRO A 1 49 ? 9.203 -1.481 -57.25 1 78.5 49 PRO A O 1
ATOM 398 N N . GLY A 1 50 ? 11.289 -2.061 -56.656 1 80.12 50 GLY A N 1
ATOM 399 C CA . GLY A 1 50 ? 11.906 -0.847 -57.156 1 80.12 50 GLY A CA 1
ATOM 400 C C . GLY A 1 50 ? 11.984 0.261 -56.125 1 80.12 50 GLY A C 1
ATOM 401 O O . GLY A 1 50 ? 12.711 1.243 -56.312 1 80.12 50 GLY A O 1
ATOM 402 N N . GLU A 1 51 ? 11.281 0.108 -55.094 1 81.19 51 GLU A N 1
ATOM 403 C CA . GLU A 1 51 ? 11.305 1.131 -54.031 1 81.19 51 GLU A CA 1
ATOM 404 C C . GLU A 1 51 ? 12.188 0.707 -52.875 1 81.19 51 GLU A C 1
ATOM 406 O O . GLU A 1 51 ? 12.281 -0.482 -52.562 1 81.19 51 GLU A O 1
ATOM 411 N N . VAL A 1 52 ? 12.797 1.674 -52.312 1 83.69 52 VAL A N 1
ATOM 412 C CA . VAL A 1 52 ? 13.656 1.413 -51.156 1 83.69 52 VAL A CA 1
ATOM 413 C C . VAL A 1 52 ? 12.797 1.157 -49.938 1 83.69 52 VAL A C 1
ATOM 415 O O . VAL A 1 52 ? 11.922 1.959 -49.594 1 83.69 52 VAL A O 1
ATOM 418 N N . VAL A 1 53 ? 12.984 -0.021 -49.344 1 83 53 VAL A N 1
ATOM 419 C CA . VAL A 1 53 ? 12.43 -0.297 -48 1 83 53 VAL A CA 1
ATOM 420 C C . VAL A 1 53 ? 13.484 -0.048 -46.938 1 83 53 VAL A C 1
ATOM 422 O O . VAL A 1 53 ? 14.539 -0.693 -46.938 1 83 53 VAL A O 1
ATOM 425 N N . THR A 1 54 ? 13.234 0.891 -46.094 1 81.31 54 THR A N 1
ATOM 426 C CA . THR A 1 54 ? 14.227 1.337 -45.094 1 81.31 54 THR A CA 1
ATOM 427 C C . THR A 1 54 ? 14.43 0.282 -44.031 1 81.31 54 THR A C 1
ATOM 429 O O . THR A 1 54 ? 13.547 -0.54 -43.781 1 81.31 54 THR A O 1
ATOM 432 N N . ARG A 1 55 ? 15.57 0.314 -43.406 1 77.75 55 ARG A N 1
ATOM 433 C CA . ARG A 1 55 ? 15.867 -0.579 -42.312 1 77.75 55 ARG A CA 1
ATOM 434 C C . ARG A 1 55 ? 14.875 -0.386 -41.156 1 77.75 55 ARG A C 1
ATOM 436 O O . ARG A 1 55 ? 14.438 -1.357 -40.531 1 77.75 55 ARG A O 1
ATOM 443 N N . GLU A 1 56 ? 14.508 0.784 -41 1 76.31 56 GLU A N 1
ATOM 444 C CA . GLU A 1 56 ? 13.539 1.116 -39.938 1 76.31 56 GLU A CA 1
ATOM 445 C C . GLU A 1 56 ? 12.164 0.529 -40.25 1 76.31 56 GLU A C 1
ATOM 447 O O . GLU A 1 56 ? 11.484 0.015 -39.375 1 76.31 56 GLU A O 1
ATOM 452 N N . GLU A 1 57 ? 11.734 0.565 -41.406 1 77.69 57 GLU A N 1
ATOM 453 C CA . GLU A 1 57 ? 10.453 0.014 -41.844 1 77.69 57 GLU A CA 1
ATOM 454 C C . GLU A 1 57 ? 10.438 -1.507 -41.719 1 77.69 57 GLU A C 1
ATOM 456 O O . GLU A 1 57 ? 9.453 -2.09 -41.25 1 77.69 57 GLU A O 1
ATOM 461 N N . LEU A 1 58 ? 11.445 -2.105 -42.062 1 77.5 58 LEU A N 1
ATOM 462 C CA . LEU A 1 58 ? 11.594 -3.553 -41.938 1 77.5 58 LEU A CA 1
ATOM 463 C C . LEU A 1 58 ? 11.617 -3.965 -40.469 1 77.5 58 LEU A C 1
ATOM 465 O O . LEU A 1 58 ? 10.992 -4.957 -40.094 1 77.5 58 LEU A O 1
ATOM 469 N N . GLN A 1 59 ? 12.234 -3.156 -39.75 1 73.38 59 GLN A N 1
ATOM 470 C CA . GLN A 1 59 ? 12.266 -3.377 -38.312 1 73.38 59 GLN A CA 1
ATOM 471 C C . GLN A 1 59 ? 10.875 -3.242 -37.719 1 73.38 59 GLN A C 1
ATOM 473 O O . GLN A 1 59 ? 10.453 -4.082 -36.906 1 73.38 59 GLN A O 1
ATOM 478 N N . LYS A 1 60 ? 10.219 -2.25 -37.969 1 73.94 60 LYS A N 1
ATOM 479 C CA . LYS A 1 60 ? 8.883 -1.979 -37.469 1 73.94 60 LYS A CA 1
ATOM 480 C C . LYS A 1 60 ? 7.902 -3.068 -37.875 1 73.94 60 LYS A C 1
ATOM 482 O O . LYS A 1 60 ? 7.035 -3.461 -37.094 1 73.94 60 LYS A O 1
ATOM 487 N N . ARG A 1 61 ? 8.039 -3.637 -39.031 1 75 61 ARG A N 1
ATOM 488 C CA . ARG A 1 61 ? 7.07 -4.582 -39.562 1 75 61 ARG A CA 1
ATOM 489 C C . ARG A 1 61 ? 7.395 -6.008 -39.125 1 75 61 ARG A C 1
ATOM 491 O O . ARG A 1 61 ? 6.488 -6.812 -38.875 1 75 61 ARG A O 1
ATOM 498 N N . LEU A 1 62 ? 8.625 -6.207 -38.969 1 71.56 62 LEU A N 1
ATOM 499 C CA . LEU A 1 62 ? 9.008 -7.594 -38.75 1 71.56 62 LEU A CA 1
ATOM 500 C C . LEU A 1 62 ? 9.438 -7.805 -37.312 1 71.56 62 LEU A C 1
ATOM 502 O O . LEU A 1 62 ? 9.312 -8.906 -36.781 1 71.56 62 LEU A O 1
ATOM 506 N N . TRP A 1 63 ? 9.992 -6.641 -36.688 1 62.5 63 TRP A N 1
ATOM 507 C CA . TRP A 1 63 ? 10.445 -6.68 -35.281 1 62.5 63 TRP A CA 1
ATOM 508 C C . TRP A 1 63 ? 9.906 -5.488 -34.5 1 62.5 63 TRP A C 1
ATOM 510 O O . TRP A 1 63 ? 10.68 -4.629 -34.062 1 62.5 63 TRP A O 1
ATOM 520 N N . PRO A 1 64 ? 8.664 -5.277 -34.344 1 55.22 64 PRO A N 1
ATOM 521 C CA . PRO A 1 64 ? 8.148 -4.039 -33.75 1 55.22 64 PRO A CA 1
ATOM 522 C C . PRO A 1 64 ? 8.672 -3.797 -32.344 1 55.22 64 PRO A C 1
ATOM 524 O O . PRO A 1 64 ? 8.898 -2.65 -31.953 1 55.22 64 PRO A O 1
ATOM 527 N N . ASP A 1 65 ? 8.484 -4.578 -31.375 1 50.28 65 ASP A N 1
ATOM 528 C CA . ASP A 1 65 ? 8.719 -4.301 -29.953 1 50.28 65 ASP A CA 1
ATOM 529 C C . ASP A 1 65 ? 10.055 -4.871 -29.5 1 50.28 65 ASP A C 1
ATOM 531 O O . ASP A 1 65 ? 10.281 -5.059 -28.297 1 50.28 65 ASP A O 1
ATOM 535 N N . THR A 1 66 ? 10.945 -5.266 -30.375 1 46.69 66 THR A N 1
ATOM 536 C CA . THR A 1 66 ? 12.156 -5.918 -29.875 1 46.69 66 THR A CA 1
ATOM 537 C C . THR A 1 66 ? 13.367 -5.004 -30.031 1 46.69 66 THR A C 1
ATOM 539 O O . THR A 1 66 ? 13.5 -4.309 -31.047 1 46.69 66 THR A O 1
ATOM 542 N N . PHE A 1 67 ? 13.969 -4.629 -28.891 1 45.22 67 PHE A N 1
ATOM 543 C CA . PHE A 1 67 ? 15.266 -3.953 -28.875 1 45.22 67 PHE A CA 1
ATOM 544 C C . PHE A 1 67 ? 16.344 -4.836 -29.5 1 45.22 67 PHE A C 1
ATOM 546 O O . PHE A 1 67 ? 17.531 -4.68 -29.188 1 45.22 67 PHE A O 1
ATOM 553 N N . VAL A 1 68 ? 16.172 -5.855 -30.266 1 45.84 68 VAL A N 1
ATOM 554 C CA . VAL A 1 68 ? 17.203 -6.719 -30.828 1 45.84 68 VAL A CA 1
ATOM 555 C C . VAL A 1 68 ? 18.031 -5.938 -31.859 1 45.84 68 VAL A C 1
ATOM 557 O O . VAL A 1 68 ? 17.531 -4.98 -32.469 1 45.84 68 VAL A O 1
ATOM 560 N N . ASP A 1 69 ? 19.266 -6.133 -31.75 1 51.75 69 ASP A N 1
ATOM 561 C CA . ASP A 1 69 ? 20.172 -5.645 -32.781 1 51.75 69 ASP A CA 1
ATOM 562 C C . ASP A 1 69 ? 19.656 -5.98 -34.188 1 51.75 69 ASP A C 1
ATOM 564 O O . ASP A 1 69 ? 19.891 -7.078 -34.688 1 51.75 69 ASP A O 1
ATOM 568 N N . VAL A 1 70 ? 18.766 -5.305 -34.688 1 59.41 70 VAL A N 1
ATOM 569 C CA . VAL A 1 70 ? 18 -5.453 -35.938 1 59.41 70 VAL A CA 1
ATOM 570 C C . VAL A 1 70 ? 18.938 -5.418 -37.125 1 59.41 70 VAL A C 1
ATOM 572 O O . VAL A 1 70 ? 18.688 -6.094 -38.125 1 59.41 70 VAL A O 1
ATOM 575 N N . ASP A 1 71 ? 20.031 -4.91 -36.812 1 68.44 71 ASP A N 1
ATOM 576 C CA . ASP A 1 71 ? 20.922 -4.754 -37.938 1 68.44 71 ASP A CA 1
ATOM 577 C C . ASP A 1 71 ? 21.547 -6.09 -38.344 1 68.44 71 ASP A C 1
ATOM 579 O O . ASP A 1 71 ? 21.625 -6.414 -39.531 1 68.44 71 ASP A O 1
ATOM 583 N N . HIS A 1 72 ? 21.844 -6.844 -37.438 1 71.81 72 HIS A N 1
ATOM 584 C CA . HIS A 1 72 ? 22.469 -8.133 -37.688 1 71.81 72 HIS A CA 1
ATOM 585 C C . HIS A 1 72 ? 21.469 -9.125 -38.281 1 71.81 72 HIS A C 1
ATOM 587 O O . HIS A 1 72 ? 21.75 -9.812 -39.25 1 71.81 72 HIS A O 1
ATOM 593 N N . ASN A 1 73 ? 20.281 -9.164 -37.812 1 72.44 73 ASN A N 1
ATOM 594 C CA . ASN A 1 73 ? 19.234 -10.07 -38.281 1 72.44 73 ASN A CA 1
ATOM 595 C C . ASN A 1 73 ? 18.812 -9.727 -39.719 1 72.44 73 ASN A C 1
ATOM 597 O O . ASN A 1 73 ? 18.578 -10.617 -40.531 1 72.44 73 ASN A O 1
ATOM 601 N N . LEU A 1 74 ? 18.797 -8.531 -39.844 1 78.62 74 LEU A N 1
ATOM 602 C CA . LEU A 1 74 ? 18.406 -8.07 -41.156 1 78.62 74 LEU A CA 1
ATOM 603 C C . LEU A 1 74 ? 19.484 -8.398 -42.188 1 78.62 74 LEU A C 1
ATOM 605 O O . LEU A 1 74 ? 19.188 -8.852 -43.281 1 78.62 74 LEU A O 1
ATOM 609 N N . ASN A 1 75 ? 20.656 -8.312 -41.688 1 79.38 75 ASN A N 1
ATOM 610 C CA . ASN A 1 75 ? 21.781 -8.664 -42.562 1 79.38 75 ASN A CA 1
ATOM 611 C C . ASN A 1 75 ? 21.812 -10.156 -42.875 1 79.38 75 ASN A C 1
ATOM 613 O O . ASN A 1 75 ? 22.047 -10.562 -44 1 79.38 75 ASN A O 1
ATOM 617 N N . THR A 1 76 ? 21.5 -10.875 -41.938 1 79.38 76 THR A N 1
ATOM 618 C CA . THR A 1 76 ? 21.453 -12.328 -42.062 1 79.38 76 THR A CA 1
ATOM 619 C C . THR A 1 76 ? 20.312 -12.742 -43 1 79.38 76 THR A C 1
ATOM 621 O O . THR A 1 76 ? 20.484 -13.617 -43.844 1 79.38 76 THR A O 1
ATOM 624 N N . ALA A 1 77 ? 19.25 -12.133 -42.844 1 80.94 77 ALA A N 1
ATOM 625 C CA . ALA A 1 77 ? 18.094 -12.422 -43.688 1 80.94 77 ALA A CA 1
ATOM 626 C C . ALA A 1 77 ? 18.359 -12.055 -45.156 1 80.94 77 ALA A C 1
ATOM 628 O O . ALA A 1 77 ? 18.031 -12.82 -46.062 1 80.94 77 ALA A O 1
ATOM 629 N N . ILE A 1 78 ? 18.984 -10.977 -45.281 1 84.69 78 ILE A N 1
ATOM 630 C CA . ILE A 1 78 ? 19.266 -10.492 -46.625 1 84.69 78 ILE A CA 1
ATOM 631 C C . ILE A 1 78 ? 20.297 -11.398 -47.281 1 84.69 78 ILE A C 1
ATOM 633 O O . ILE A 1 78 ? 20.172 -11.727 -48.469 1 84.69 78 ILE A O 1
ATOM 637 N N . ASN A 1 79 ? 21.234 -11.852 -46.469 1 80.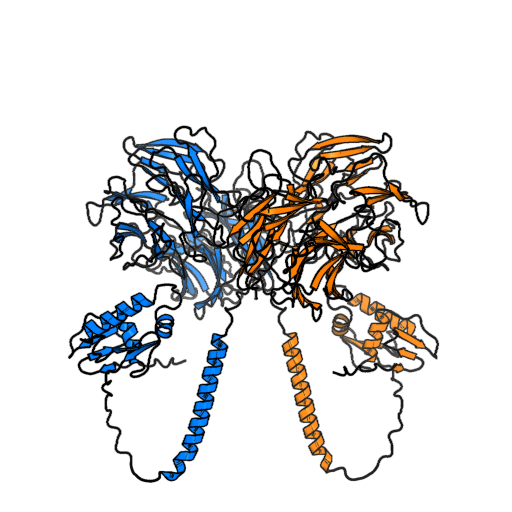88 79 ASN A N 1
ATOM 638 C CA . ASN A 1 79 ? 22.234 -12.773 -47 1 80.88 79 ASN A CA 1
ATOM 639 C C . ASN A 1 79 ? 21.625 -14.117 -47.375 1 80.88 79 ASN A C 1
ATOM 641 O O . ASN A 1 79 ? 21.984 -14.695 -48.406 1 80.88 79 ASN A O 1
ATOM 645 N N . LYS A 1 80 ? 20.656 -14.5 -46.625 1 82 80 LYS A N 1
ATOM 646 C CA . LYS A 1 80 ? 19.969 -15.758 -46.938 1 82 80 LYS A CA 1
ATOM 647 C C . LYS A 1 80 ? 19.125 -15.633 -48.188 1 82 80 LYS A C 1
ATOM 649 O O . LYS A 1 80 ? 19.062 -16.562 -49 1 82 80 LYS A O 1
ATOM 654 N N . ILE A 1 81 ? 18.531 -14.57 -48.375 1 86.31 81 ILE A N 1
ATOM 655 C CA . ILE A 1 81 ? 17.766 -14.297 -49.594 1 86.31 81 ILE A CA 1
ATOM 656 C C . ILE A 1 81 ? 18.688 -14.32 -50.812 1 86.31 81 ILE A C 1
ATOM 658 O O . ILE A 1 81 ? 18.359 -14.922 -51.844 1 86.31 81 ILE A O 1
ATOM 662 N N . ARG A 1 82 ? 19.812 -13.805 -50.656 1 84.19 82 ARG A N 1
ATOM 663 C CA . ARG A 1 82 ? 20.781 -13.742 -51.75 1 84.19 82 ARG A CA 1
ATOM 664 C C . ARG A 1 82 ? 21.297 -15.141 -52.094 1 84.19 82 ARG A C 1
ATOM 666 O O . ARG A 1 82 ? 21.453 -15.469 -53.281 1 84.19 82 ARG A O 1
ATOM 673 N N . GLU A 1 83 ? 21.5 -15.898 -51.062 1 83 83 GLU A N 1
ATOM 674 C CA . GLU A 1 83 ? 21.953 -17.281 -51.25 1 83 83 GLU A CA 1
ATOM 675 C C . GLU A 1 83 ? 20.922 -18.094 -52.031 1 83 83 GLU A C 1
ATOM 677 O O . GLU A 1 83 ? 21.266 -18.828 -52.938 1 83 83 GLU A O 1
ATOM 682 N N . VAL A 1 84 ? 19.672 -17.859 -51.75 1 83.62 84 VAL A N 1
ATOM 683 C CA . VAL A 1 84 ? 18.609 -18.688 -52.312 1 83.62 84 VAL A CA 1
ATOM 684 C C . VAL A 1 84 ? 18.281 -18.203 -53.719 1 83.62 84 VAL A C 1
ATOM 686 O O . VAL A 1 84 ? 18.016 -19 -54.625 1 83.62 84 VAL A O 1
ATOM 689 N N . LEU A 1 85 ? 18.484 -16.906 -53.969 1 83.56 85 LEU A N 1
ATOM 690 C CA . LEU A 1 85 ? 18.156 -16.328 -55.25 1 83.56 85 LEU A CA 1
ATOM 691 C C . LEU A 1 85 ? 19.375 -16.312 -56.188 1 83.56 85 LEU A C 1
ATOM 693 O O . LEU A 1 85 ? 19.25 -15.977 -57.344 1 83.56 85 LEU A O 1
ATOM 697 N N . GLY A 1 86 ? 20.5 -16.812 -55.594 1 80.88 86 GLY A N 1
ATOM 698 C CA . GLY A 1 86 ? 21.734 -16.766 -56.375 1 80.88 86 GLY A CA 1
ATOM 699 C C . GLY A 1 86 ? 22.188 -15.344 -56.688 1 80.88 86 GLY A C 1
ATOM 700 O O . GLY A 1 86 ? 22.641 -15.055 -57.781 1 80.88 86 GLY A O 1
ATOM 701 N N . ASP A 1 87 ? 22.062 -14.344 -55.656 1 80.88 87 ASP A N 1
ATOM 702 C CA . ASP A 1 87 ? 22.328 -12.914 -55.75 1 80.88 87 ASP A CA 1
ATOM 703 C C . ASP A 1 87 ? 23.578 -12.547 -54.938 1 80.88 87 ASP A C 1
ATOM 705 O O . ASP A 1 87 ? 24.062 -13.352 -54.125 1 80.88 87 ASP A O 1
ATOM 709 N N . SER A 1 88 ? 24.312 -11.508 -55.188 1 80.44 88 SER A N 1
ATOM 710 C CA . SER A 1 88 ? 25.484 -11.07 -54.438 1 80.44 88 SER A CA 1
ATOM 711 C C . SER A 1 88 ? 25.422 -9.578 -54.125 1 80.44 88 SER A C 1
ATOM 713 O O . SER A 1 88 ? 24.781 -8.82 -54.844 1 80.44 88 SER A O 1
ATOM 715 N N . ALA A 1 89 ? 26.016 -9.125 -52.969 1 77.31 89 ALA A N 1
ATOM 716 C CA . ALA A 1 89 ? 26.031 -7.727 -52.562 1 77.31 89 ALA A CA 1
ATOM 717 C C . ALA A 1 89 ? 26.859 -6.871 -53.5 1 77.31 89 ALA A C 1
ATOM 719 O O . ALA A 1 89 ? 26.562 -5.691 -53.719 1 77.31 89 ALA A O 1
ATOM 720 N N . GLU A 1 90 ? 27.828 -7.457 -54.156 1 77.94 90 GLU A N 1
ATOM 721 C CA . GLU A 1 90 ? 28.766 -6.754 -55.031 1 77.94 90 GLU A CA 1
ATOM 722 C C . GLU A 1 90 ? 28.172 -6.57 -56.438 1 77.94 90 GLU A C 1
ATOM 724 O O . GLU A 1 90 ? 28.391 -5.551 -57.062 1 77.94 90 GLU A O 1
ATOM 729 N N . SER A 1 91 ? 27.344 -7.535 -56.938 1 77.75 91 SER A N 1
ATOM 730 C CA . SER A 1 91 ? 26.641 -7.492 -58.219 1 77.75 91 SER A CA 1
ATOM 731 C C . SER A 1 91 ? 25.188 -7.938 -58.062 1 77.75 91 SER A C 1
ATOM 733 O O . SER A 1 91 ? 24.844 -9.062 -58.438 1 77.75 91 SER A O 1
ATOM 735 N N . PRO A 1 92 ? 24.297 -7.078 -57.562 1 80.5 92 PRO A N 1
ATOM 736 C CA . PRO A 1 92 ? 22.938 -7.496 -57.219 1 80.5 92 PRO A CA 1
ATOM 737 C C . PRO A 1 92 ? 22.062 -7.707 -58.469 1 80.5 92 PRO A C 1
ATOM 739 O O . PRO A 1 92 ? 22.047 -6.859 -59.375 1 80.5 92 PRO A O 1
ATOM 742 N N . ARG A 1 93 ? 21.344 -8.734 -58.594 1 83.44 93 ARG A N 1
ATOM 743 C CA . ARG A 1 93 ? 20.375 -9.023 -59.625 1 83.44 93 ARG A CA 1
ATOM 744 C C . ARG A 1 93 ? 18.953 -8.82 -59.125 1 83.44 93 ARG A C 1
ATOM 746 O O . ARG A 1 93 ? 18.078 -8.422 -59.906 1 83.44 93 ARG A O 1
ATOM 753 N N . TYR A 1 94 ? 18.75 -9.062 -57.812 1 85.56 94 TYR A N 1
ATOM 754 C CA . TYR A 1 94 ? 17.391 -9.023 -57.312 1 85.56 94 TYR A CA 1
ATOM 755 C C . TYR A 1 94 ? 17.266 -8.047 -56.156 1 85.56 94 TYR A C 1
ATOM 757 O O . TYR A 1 94 ? 16.312 -7.266 -56.094 1 85.56 94 TYR A O 1
ATOM 765 N N . VAL A 1 95 ? 18.312 -8.062 -55.188 1 85.62 95 VAL A N 1
ATOM 766 C CA . VAL A 1 95 ? 18.219 -7.227 -54 1 85.62 95 VAL A CA 1
ATOM 767 C C . VAL A 1 95 ? 19.422 -6.285 -53.906 1 85.62 95 VAL A C 1
ATOM 769 O O . VAL A 1 95 ? 20.562 -6.734 -53.781 1 85.62 95 VAL A O 1
ATOM 772 N N . GLU A 1 96 ? 19.172 -5.047 -54.031 1 86.12 96 GLU A N 1
ATOM 773 C CA . GLU A 1 96 ? 20.188 -4.004 -53.938 1 86.12 96 GLU A CA 1
ATOM 774 C C . GLU A 1 96 ? 20.266 -3.438 -52.5 1 86.12 96 GLU A C 1
ATOM 776 O O . GLU A 1 96 ? 19.25 -3.115 -51.906 1 86.12 96 GLU A O 1
ATOM 781 N N . THR A 1 97 ? 21.531 -3.441 -52.031 1 81 97 THR A N 1
ATOM 782 C CA . THR A 1 97 ? 21.781 -2.818 -50.719 1 81 97 THR A CA 1
ATOM 783 C C . THR A 1 97 ? 22.125 -1.344 -50.906 1 81 97 THR A C 1
ATOM 785 O O . THR A 1 97 ? 23.062 -1.003 -51.625 1 81 97 THR A O 1
ATOM 788 N N . LEU A 1 98 ? 21.344 -0.468 -50.344 1 80.56 98 LEU A N 1
ATOM 789 C CA . LEU A 1 98 ? 21.672 0.95 -50.219 1 80.56 98 LEU A CA 1
ATOM 790 C C . LEU A 1 98 ? 22.234 1.273 -48.844 1 80.56 98 LEU A C 1
ATOM 792 O O . LEU A 1 98 ? 21.5 1.259 -47.875 1 80.56 98 LEU A O 1
ATOM 796 N N . PRO A 1 99 ? 23.469 1.475 -48.656 1 77 99 PRO A N 1
ATOM 797 C CA . PRO A 1 99 ? 24.125 1.694 -47.375 1 77 99 PRO A CA 1
ATOM 798 C C . PRO A 1 99 ? 23.453 2.787 -46.562 1 77 99 PRO A C 1
ATOM 800 O O . PRO A 1 99 ? 23.141 3.857 -47.094 1 77 99 PRO A O 1
ATOM 803 N N . ARG A 1 100 ? 23.094 2.508 -45.25 1 71.81 100 ARG A N 1
ATOM 804 C CA . ARG A 1 100 ? 22.531 3.334 -44.188 1 71.81 100 ARG A CA 1
ATOM 805 C C . ARG A 1 100 ? 21.109 3.746 -44.5 1 71.81 100 ARG A C 1
ATOM 807 O O . ARG A 1 100 ? 20.531 4.605 -43.844 1 71.81 100 ARG A O 1
ATOM 814 N N . ARG A 1 101 ? 20.547 3.166 -45.531 1 79.94 101 ARG A N 1
ATOM 815 C CA . ARG A 1 101 ? 19.172 3.529 -45.875 1 79.94 101 ARG A CA 1
ATOM 816 C C . ARG A 1 101 ? 18.266 2.309 -45.844 1 79.94 101 ARG A C 1
ATOM 818 O O . ARG A 1 101 ? 17.188 2.348 -45.25 1 79.94 101 ARG A O 1
ATOM 825 N N . GLY A 1 102 ? 18.5 1.308 -46.625 1 84.5 102 GLY A N 1
ATOM 826 C CA . GLY A 1 102 ? 17.656 0.122 -46.656 1 84.5 102 GLY A CA 1
ATOM 827 C C . GLY A 1 102 ? 17.938 -0.779 -47.844 1 84.5 102 GLY A C 1
ATOM 828 O O . GLY A 1 102 ? 19.078 -0.862 -48.312 1 84.5 102 GLY A O 1
ATOM 829 N N . TYR A 1 103 ? 16.906 -1.552 -48.312 1 87.38 103 TYR A N 1
ATOM 830 C CA . TYR A 1 103 ? 17.031 -2.545 -49.375 1 87.38 103 TYR A CA 1
ATOM 831 C C . TYR A 1 103 ? 15.992 -2.32 -50.469 1 87.38 103 TYR A C 1
ATOM 833 O O . TYR A 1 103 ? 14.906 -1.803 -50.188 1 87.38 103 TYR A O 1
ATOM 841 N N . ARG A 1 104 ? 16.359 -2.682 -51.656 1 86.88 104 ARG A N 1
ATOM 842 C CA . ARG A 1 104 ? 15.469 -2.523 -52.812 1 86.88 104 ARG A CA 1
ATOM 843 C C . ARG A 1 104 ? 15.461 -3.787 -53.688 1 86.88 104 ARG A C 1
ATOM 845 O O . ARG A 1 104 ? 16.516 -4.34 -54 1 86.88 104 ARG A O 1
ATOM 852 N N . PHE A 1 105 ? 14.266 -4.242 -54.062 1 85 105 PHE A N 1
ATOM 853 C CA . PHE A 1 105 ? 14.148 -5.363 -55 1 85 105 PHE A CA 1
ATOM 854 C C . PHE A 1 105 ? 14.227 -4.879 -56.438 1 85 105 PHE A C 1
ATOM 856 O O . PHE A 1 105 ? 13.406 -4.062 -56.875 1 85 105 PHE A O 1
ATOM 863 N N . ILE A 1 106 ? 15.078 -5.285 -57.156 1 80.81 106 ILE A N 1
ATOM 864 C CA . ILE A 1 106 ? 15.328 -4.738 -58.469 1 80.81 106 ILE A CA 1
ATOM 865 C C . ILE A 1 106 ? 15.031 -5.805 -59.531 1 80.81 106 ILE A C 1
ATOM 867 O O . ILE A 1 106 ? 15.258 -5.586 -60.719 1 80.81 106 ILE A O 1
ATOM 871 N N . GLY A 1 107 ? 14.43 -7 -59.125 1 74.5 107 GLY A N 1
ATOM 872 C CA . GLY A 1 107 ? 14.078 -8.023 -60.125 1 74.5 107 GLY A CA 1
ATOM 873 C C . GLY A 1 107 ? 12.805 -7.699 -60.875 1 74.5 107 GLY A C 1
ATOM 874 O O . GLY A 1 107 ? 11.984 -6.902 -60.438 1 74.5 107 GLY A O 1
ATOM 875 N N . LEU A 1 108 ? 12.531 -7.953 -62.094 1 62.84 108 LEU A N 1
ATOM 876 C CA . LEU A 1 108 ? 11.375 -7.652 -62.938 1 62.84 108 LEU A CA 1
ATOM 877 C C . LEU A 1 108 ? 10.219 -8.602 -62.625 1 62.84 108 LEU A C 1
ATOM 879 O O . LEU A 1 108 ? 10.359 -9.82 -62.781 1 62.84 108 LEU A O 1
ATOM 883 N N . PRO A 1 109 ? 9.227 -8.281 -61.812 1 54.44 109 PRO A N 1
ATOM 884 C CA . PRO A 1 109 ? 8.086 -9.164 -61.594 1 54.44 109 PRO A CA 1
ATOM 885 C C . PRO A 1 109 ? 7.34 -9.539 -62.875 1 54.44 109 PRO A C 1
ATOM 887 O O . PRO A 1 109 ? 7.27 -8.742 -63.781 1 54.44 109 PRO A O 1
ATOM 890 N N . ALA A 1 110 ? 7.156 -10.805 -63.25 1 44.25 110 ALA A N 1
ATOM 891 C CA . ALA A 1 110 ? 6.477 -11.203 -64.5 1 44.25 110 ALA A CA 1
ATOM 892 C C . ALA A 1 110 ? 4.98 -10.914 -64.375 1 44.25 110 ALA A C 1
ATOM 894 O O . ALA A 1 110 ? 4.297 -11.414 -63.5 1 44.25 110 ALA A O 1
ATOM 895 N N . GLU A 1 111 ? 4.469 -9.766 -64.625 1 40.75 111 GLU A N 1
ATOM 896 C CA . GLU A 1 111 ? 3.064 -9.375 -64.688 1 40.75 111 GLU A CA 1
ATOM 897 C C . GLU A 1 111 ? 2.271 -10.352 -65.562 1 40.75 111 GLU A C 1
ATOM 899 O O . GLU A 1 111 ? 2.729 -10.75 -66.625 1 40.75 111 GLU A O 1
ATOM 904 N N . SER A 1 112 ? 1.474 -11.219 -64.938 1 33.78 112 SER A N 1
ATOM 905 C CA . SER A 1 112 ? 0.536 -11.953 -65.75 1 33.78 112 SER A CA 1
ATOM 906 C C . SER A 1 112 ? -0.21 -11.023 -66.688 1 33.78 112 SER A C 1
ATOM 908 O O . SER A 1 112 ? -0.815 -10.039 -66.25 1 33.78 112 SER A O 1
ATOM 910 N N . VAL A 1 113 ? 0.146 -11.023 -67.875 1 29.89 113 VAL A N 1
ATOM 911 C CA . VAL A 1 113 ? -0.318 -10.242 -69 1 29.89 113 VAL A CA 1
ATOM 912 C C . VAL A 1 113 ? -1.78 -10.57 -69.312 1 29.89 113 VAL A C 1
ATOM 914 O O . VAL A 1 113 ? -2.094 -11.664 -69.812 1 29.89 113 VAL A O 1
ATOM 917 N N . VAL A 1 114 ? -2.77 -10.5 -68.25 1 28.58 114 VAL A N 1
ATOM 918 C CA . VAL A 1 114 ? -4.066 -10.719 -68.875 1 28.58 114 VAL A CA 1
ATOM 919 C C . VAL A 1 114 ? -4.262 -9.711 -70.062 1 28.58 114 VAL A C 1
ATOM 921 O O . VAL A 1 114 ? -3.994 -8.516 -69.875 1 28.58 114 VAL A O 1
ATOM 924 N N . PRO A 1 115 ? -4.414 -10.234 -71.188 1 27.09 115 PRO A N 1
ATOM 925 C CA . PRO A 1 115 ? -4.477 -9.492 -72.438 1 27.09 115 PRO A CA 1
ATOM 926 C C . PRO A 1 115 ? -5.609 -8.469 -72.5 1 27.09 115 PRO A C 1
ATOM 928 O O . PRO A 1 115 ? -6.762 -8.812 -72.188 1 27.09 115 PRO A O 1
ATOM 931 N N . PRO A 1 116 ? -5.34 -7.219 -71.875 1 26.98 116 PRO A N 1
ATOM 932 C CA . PRO A 1 116 ? -6.422 -6.238 -72 1 26.98 116 PRO A CA 1
ATOM 933 C C . PRO A 1 116 ? -7.023 -6.191 -73.438 1 26.98 116 PRO A C 1
ATOM 935 O O . PRO A 1 116 ? -6.324 -6.438 -74.438 1 26.98 116 PRO A O 1
ATOM 938 N N . GLU A 1 117 ? -8.312 -6.562 -73.5 1 25.75 117 GLU A N 1
ATOM 939 C CA . GLU A 1 117 ? -9.062 -6.48 -74.75 1 25.75 117 GLU A CA 1
ATOM 940 C C . GLU A 1 117 ? -8.914 -5.105 -75.375 1 25.75 117 GLU A C 1
ATOM 942 O O . GLU A 1 117 ? -8.688 -4.109 -74.688 1 25.75 117 GLU A O 1
ATOM 947 N N . PRO A 1 118 ? -8.859 -5.016 -76.688 1 26.31 118 PRO A N 1
ATOM 948 C CA . PRO A 1 118 ? -8.453 -3.947 -77.625 1 26.31 118 PRO A CA 1
ATOM 949 C C . PRO A 1 118 ? -9.359 -2.717 -77.5 1 26.31 118 PRO A C 1
ATOM 951 O O . PRO A 1 118 ? -9.273 -1.825 -78.375 1 26.31 118 PRO A O 1
ATOM 954 N N . ASP A 1 119 ? -9.641 -2.303 -76.188 1 24.03 119 ASP A N 1
ATOM 955 C CA . ASP A 1 119 ? -10.703 -1.312 -76.375 1 24.03 119 ASP A CA 1
ATOM 956 C C . ASP A 1 119 ? -10.281 -0.233 -77.375 1 24.03 119 ASP A C 1
ATOM 958 O O . ASP A 1 119 ? -9.102 0.082 -77.5 1 24.03 119 ASP A O 1
ATOM 962 N N . ARG A 1 120 ? -11.344 0.299 -78.188 1 24.17 120 ARG A N 1
ATOM 963 C CA . ARG A 1 120 ? -11.641 1.173 -79.312 1 24.17 120 ARG A CA 1
ATOM 964 C C . ARG A 1 120 ? -11.148 2.592 -79.062 1 24.17 120 ARG A C 1
ATOM 966 O O . ARG A 1 120 ? -10.93 2.977 -77.875 1 24.17 120 ARG A O 1
ATOM 973 N N . GLY A 1 121 ? -11.172 3.502 -80 1 22.52 121 GLY A N 1
ATOM 974 C CA . GLY A 1 121 ? -10.469 4.641 -80.562 1 22.52 121 GLY A CA 1
ATOM 975 C C . GLY A 1 121 ? -10.516 5.875 -79.688 1 22.52 121 GLY A C 1
ATOM 976 O O . GLY A 1 121 ? -9.508 6.258 -79.062 1 22.52 121 GLY A O 1
ATOM 977 N N . SER A 1 122 ? -11.422 6.781 -79.875 1 25.05 122 SER A N 1
ATOM 978 C CA . SER A 1 122 ? -11.172 8.148 -80.312 1 25.05 122 SER A CA 1
ATOM 979 C C . SER A 1 122 ? -11.172 9.117 -79.125 1 25.05 122 SER A C 1
ATOM 981 O O . SER A 1 122 ? -10.422 10.094 -79.125 1 25.05 122 SER A O 1
ATOM 983 N N . HIS A 1 123 ? -12.242 9.078 -78.312 1 28.88 123 HIS A N 1
ATOM 984 C CA . HIS A 1 123 ? -12.789 10.367 -77.938 1 28.88 123 HIS A CA 1
ATOM 985 C C . HIS A 1 123 ? -12.016 10.93 -76.75 1 28.88 123 HIS A C 1
ATOM 987 O O . HIS A 1 123 ? -12.242 10.531 -75.562 1 28.88 123 HIS A O 1
ATOM 993 N N . TYR A 1 124 ? -10.859 11.32 -76.812 1 28.61 124 TYR A N 1
ATOM 994 C CA . TYR A 1 124 ? -9.781 11.562 -75.875 1 28.61 124 TYR A CA 1
ATOM 995 C C . TYR A 1 124 ? -10.055 12.82 -75 1 28.61 124 TYR A C 1
ATOM 997 O O . TYR A 1 124 ? -9.273 13.164 -74.125 1 28.61 124 TYR A O 1
ATOM 1005 N N . GLN A 1 125 ? -10.906 13.695 -75.625 1 30.17 125 GLN A N 1
ATOM 1006 C CA . GLN A 1 125 ? -10.531 15.031 -75.188 1 30.17 125 GLN A CA 1
ATOM 1007 C C . GLN A 1 125 ? -10.984 15.281 -73.75 1 30.17 125 GLN A C 1
ATOM 1009 O O . GLN A 1 125 ? -10.359 16.062 -73 1 30.17 125 GLN A O 1
ATOM 1014 N N . ARG A 1 126 ? -12.281 14.82 -73.5 1 33.03 126 ARG A N 1
ATOM 1015 C CA . ARG A 1 126 ? -12.977 15.383 -72.375 1 33.03 126 ARG A CA 1
ATOM 1016 C C . ARG A 1 126 ? -12.461 14.773 -71.062 1 33.03 126 ARG A C 1
ATOM 1018 O O . ARG A 1 126 ? -12.812 15.234 -70 1 33.03 126 ARG A O 1
ATOM 1025 N N . TRP A 1 127 ? -11.758 13.672 -71.125 1 38.03 127 TRP A N 1
ATOM 1026 C CA . TRP A 1 127 ? -11.555 12.805 -70 1 38.03 127 TRP A CA 1
ATOM 1027 C C . TRP A 1 127 ? -10.516 13.398 -69 1 38.03 127 TRP A C 1
ATOM 1029 O O . TRP A 1 127 ? -10.312 12.891 -67.938 1 38.03 127 TRP A O 1
ATOM 1039 N N . TRP A 1 128 ? -9.883 14.484 -69.5 1 41.5 128 TRP A N 1
ATOM 1040 C CA . TRP A 1 128 ? -8.789 15 -68.688 1 41.5 128 TRP A CA 1
ATOM 1041 C C . TRP A 1 128 ? -9.328 15.711 -67.438 1 41.5 128 TRP A C 1
ATOM 1043 O O . TRP A 1 128 ? -8.734 15.625 -66.375 1 41.5 128 TRP A O 1
ATOM 1053 N N . LYS A 1 129 ? -10.5 16.422 -67.625 1 45.94 129 LYS A N 1
ATOM 1054 C CA . LYS A 1 129 ? -10.992 17.188 -66.5 1 45.94 129 LYS A CA 1
ATOM 1055 C C . LYS A 1 129 ? -11.523 16.281 -65.438 1 45.94 129 LYS A C 1
ATOM 1057 O O . LYS A 1 129 ? -11.336 16.562 -64.25 1 45.94 129 LYS A O 1
ATOM 1062 N N . ILE A 1 130 ? -12.164 15.164 -65.938 1 47 130 ILE A N 1
ATOM 1063 C CA . ILE A 1 130 ? -12.703 14.258 -64.938 1 47 130 ILE A CA 1
ATOM 1064 C C . ILE A 1 130 ? -11.562 13.555 -64.188 1 47 130 ILE A C 1
ATOM 1066 O O . ILE A 1 130 ? -11.602 13.406 -62.969 1 47 130 ILE A O 1
ATOM 1070 N N . ALA A 1 131 ? -10.391 13.383 -64.938 1 51.25 131 ALA A N 1
ATOM 1071 C CA . ALA A 1 131 ? -9.25 12.711 -64.312 1 51.25 131 ALA A CA 1
ATOM 1072 C C . ALA A 1 131 ? -8.57 13.602 -63.281 1 51.25 131 ALA A C 1
ATOM 1074 O O . ALA A 1 131 ? -8.188 13.125 -62.219 1 51.25 131 ALA A O 1
ATOM 1075 N N . ALA A 1 132 ? -8.656 14.969 -63.656 1 55.06 132 ALA A N 1
ATOM 1076 C CA . ALA A 1 132 ? -8.062 15.906 -62.719 1 55.06 132 ALA A CA 1
ATOM 1077 C C . ALA A 1 132 ? -8.906 16.016 -61.438 1 55.06 132 ALA A C 1
ATOM 1079 O O . ALA A 1 132 ? -8.367 16.094 -60.344 1 55.06 132 ALA A O 1
ATOM 1080 N N . GLY A 1 133 ? -10.25 15.984 -61.625 1 50.53 133 GLY A N 1
ATOM 1081 C CA . GLY A 1 133 ? -11.117 15.977 -60.469 1 50.53 133 GLY A CA 1
ATOM 1082 C C . GLY A 1 133 ? -11 14.711 -59.625 1 50.53 133 GLY A C 1
ATOM 1083 O O . GLY A 1 133 ? -10.969 14.773 -58.406 1 50.53 133 GLY A O 1
ATOM 1084 N N . ALA A 1 134 ? -10.859 13.57 -60.375 1 58.56 134 ALA A N 1
ATOM 1085 C CA . ALA A 1 134 ? -10.703 12.297 -59.688 1 58.56 134 ALA A CA 1
ATOM 1086 C C . ALA A 1 134 ? -9.367 12.227 -58.969 1 58.56 134 ALA A C 1
ATOM 1088 O O . ALA A 1 134 ? -9.289 11.719 -57.844 1 58.56 134 ALA A O 1
ATOM 1089 N N . LEU A 1 135 ? -8.328 12.914 -59.594 1 59.69 135 LEU A N 1
ATOM 1090 C CA . LEU A 1 135 ? -7.023 12.984 -58.938 1 59.69 135 LEU A CA 1
ATOM 1091 C C . LEU A 1 135 ? -7.074 13.875 -57.719 1 59.69 135 LEU A C 1
ATOM 1093 O O . LEU A 1 135 ? -6.488 13.539 -56.688 1 59.69 135 LEU A O 1
ATOM 1097 N N . ALA A 1 136 ? -7.836 14.977 -57.875 1 58.81 136 ALA A N 1
ATOM 1098 C CA . ALA A 1 136 ? -7.996 15.859 -56.719 1 58.81 136 ALA A CA 1
ATOM 1099 C C . ALA A 1 136 ? -8.766 15.164 -55.594 1 58.81 136 ALA A C 1
ATOM 1101 O O . ALA A 1 136 ? -8.398 15.266 -54.438 1 58.81 136 ALA A O 1
ATOM 1102 N N . ILE A 1 137 ? -9.758 14.359 -55.969 1 59.66 137 ILE A N 1
ATOM 1103 C CA . ILE A 1 137 ? -10.516 13.594 -54.969 1 59.66 137 ILE A CA 1
ATOM 1104 C C . ILE A 1 137 ? -9.641 12.492 -54.406 1 59.66 137 ILE A C 1
ATOM 1106 O O . ILE A 1 137 ? -9.656 12.25 -53.188 1 59.66 137 ILE A O 1
ATOM 1110 N N . LEU A 1 138 ? -8.719 11.93 -55.219 1 61.91 138 LEU A N 1
ATOM 1111 C CA . LEU A 1 138 ? -7.797 10.891 -54.75 1 61.91 138 LEU A CA 1
ATOM 1112 C C . LEU A 1 138 ? -6.723 11.484 -53.844 1 61.91 138 LEU A C 1
ATOM 1114 O O . LEU A 1 138 ? -6.391 10.898 -52.812 1 61.91 138 LEU A O 1
ATOM 1118 N N . ILE A 1 139 ? -6.266 12.719 -54.219 1 62.28 139 ILE A N 1
ATOM 1119 C CA . ILE A 1 139 ? -5.289 13.398 -53.375 1 62.28 139 ILE A CA 1
ATOM 1120 C C . ILE A 1 139 ? -5.945 13.812 -52.062 1 62.28 139 ILE A C 1
ATOM 1122 O O . ILE A 1 139 ? -5.359 13.648 -51 1 62.28 139 ILE A O 1
ATOM 1126 N N . PHE A 1 140 ? -7.184 14.281 -52.188 1 61.5 140 PHE A N 1
ATOM 1127 C CA . PHE A 1 140 ? -7.906 14.641 -50.969 1 61.5 140 PHE A CA 1
ATOM 1128 C C . PHE A 1 140 ? -8.234 13.406 -50.156 1 61.5 140 PHE A C 1
ATOM 1130 O O . PHE A 1 140 ? -8.172 13.43 -48.906 1 61.5 140 PHE A O 1
ATOM 1137 N N . ALA A 1 141 ? -8.5 12.258 -50.781 1 62.72 141 ALA A N 1
ATOM 1138 C CA . ALA A 1 141 ? -8.758 10.992 -50.094 1 62.72 141 ALA A CA 1
ATOM 1139 C C . ALA A 1 141 ? -7.477 10.438 -49.469 1 62.72 141 ALA A C 1
ATOM 1141 O O . ALA A 1 141 ? -7.484 9.961 -48.344 1 62.72 141 ALA A O 1
ATOM 1142 N N . ILE A 1 142 ? -6.324 10.57 -50.156 1 64.75 142 ILE A N 1
ATOM 1143 C CA . ILE A 1 142 ? -5.031 10.125 -49.625 1 64.75 142 ILE A CA 1
ATOM 1144 C C . ILE A 1 142 ? -4.578 11.062 -48.5 1 64.75 142 ILE A C 1
ATOM 1146 O O . ILE A 1 142 ? -4.09 10.609 -47.469 1 64.75 142 ILE A O 1
ATOM 1150 N N . GLY A 1 143 ? -4.723 12.344 -48.719 1 61.16 143 GLY A N 1
ATOM 1151 C CA . GLY A 1 143 ? -4.457 13.281 -47.625 1 61.16 143 GLY A CA 1
ATOM 1152 C C . GLY A 1 143 ? -5.309 13.039 -46.406 1 61.16 143 GLY A C 1
ATOM 1153 O O . GLY A 1 143 ? -4.816 13.125 -45.281 1 61.16 143 GLY A O 1
ATOM 1154 N N . GLY A 1 144 ? -6.539 12.742 -46.531 1 57.62 144 GLY A N 1
ATOM 1155 C CA . GLY A 1 144 ? -7.418 12.359 -45.438 1 57.62 144 GLY A CA 1
ATOM 1156 C C . GLY A 1 144 ? -6.98 11.086 -44.719 1 57.62 144 GLY A C 1
ATOM 1157 O O . GLY A 1 144 ? -6.984 11.016 -43.5 1 57.62 144 GLY A O 1
ATOM 1158 N N . VAL A 1 145 ? -6.551 10.102 -45.531 1 62.22 145 VAL A N 1
ATOM 1159 C CA . VAL A 1 145 ? -6.07 8.852 -44.938 1 62.22 145 VAL A CA 1
ATOM 1160 C C . VAL A 1 145 ? -4.758 9.086 -44.219 1 62.22 145 VAL A C 1
ATOM 1162 O O . VAL A 1 145 ? -4.559 8.57 -43.094 1 62.22 145 VAL A O 1
ATOM 1165 N N . VAL A 1 146 ? -3.85 9.875 -44.781 1 60.66 146 VAL A N 1
ATOM 1166 C CA . VAL A 1 146 ? -2.594 10.211 -44.094 1 60.66 146 VAL A CA 1
ATOM 1167 C C . VAL A 1 146 ? -2.875 11.031 -42.844 1 60.66 146 VAL A C 1
ATOM 1169 O O . VAL A 1 146 ? -2.309 10.773 -41.781 1 60.66 146 VAL A O 1
ATOM 1172 N N . ALA A 1 147 ? -3.701 11.977 -42.938 1 58.56 147 ALA A N 1
ATOM 1173 C CA . ALA A 1 147 ? -4.098 12.758 -41.781 1 58.56 147 ALA A CA 1
ATOM 1174 C C . ALA A 1 147 ? -4.797 11.883 -40.75 1 58.56 147 ALA A C 1
ATOM 1176 O O . ALA A 1 147 ? -4.559 12.023 -39.562 1 58.56 147 ALA A O 1
ATOM 1177 N N . TYR A 1 148 ? -5.594 10.984 -41.188 1 54.91 148 TYR A N 1
ATOM 1178 C CA . TYR A 1 148 ? -6.258 10.023 -40.312 1 54.91 148 TYR A CA 1
ATOM 1179 C C . TYR A 1 148 ? -5.246 9.086 -39.688 1 54.91 148 TYR A C 1
ATOM 1181 O O . TYR A 1 148 ? -5.293 8.844 -38.469 1 54.91 148 TYR A O 1
ATOM 1189 N N . ARG A 1 149 ? -4.371 8.586 -40.438 1 54.06 149 ARG A N 1
ATOM 1190 C CA . ARG A 1 149 ? -3.338 7.699 -39.906 1 54.06 149 ARG A CA 1
ATOM 1191 C C . ARG A 1 149 ? -2.373 8.461 -39 1 54.06 149 ARG A C 1
ATOM 1193 O O . ARG A 1 149 ? -1.941 7.941 -37.969 1 54.06 149 ARG A O 1
ATOM 1200 N N . TRP A 1 150 ? -2.002 9.641 -39.406 1 51.78 150 TRP A N 1
ATOM 1201 C CA . TRP A 1 150 ? -1.156 10.492 -38.594 1 51.78 150 TRP A CA 1
ATOM 1202 C C . TRP A 1 150 ? -1.854 10.836 -37.281 1 51.78 150 TRP A C 1
ATOM 1204 O O . TRP A 1 150 ? -1.228 10.836 -36.219 1 51.78 150 TRP A O 1
ATOM 1214 N N . SER A 1 151 ? -3.053 11.109 -37.344 1 47.97 151 SER A N 1
ATOM 1215 C CA . SER A 1 151 ? -3.82 11.383 -36.125 1 47.97 151 SER A CA 1
ATOM 1216 C C . SER A 1 151 ? -3.959 10.133 -35.25 1 47.97 151 SER A C 1
ATOM 1218 O O . SER A 1 151 ? -3.951 10.219 -34.031 1 47.97 151 SER A O 1
ATOM 1220 N N . ARG A 1 152 ? -4.086 9.016 -35.906 1 46.38 152 ARG A N 1
ATOM 1221 C CA . ARG A 1 152 ? -4.156 7.77 -35.156 1 46.38 152 ARG A CA 1
ATOM 1222 C C . ARG A 1 152 ? -2.793 7.402 -34.594 1 46.38 152 ARG A C 1
ATOM 1224 O O . ARG A 1 152 ? -2.711 6.75 -33.531 1 46.38 152 ARG A O 1
ATOM 1231 N N . GLN A 1 153 ? -1.76 7.586 -35.406 1 43.69 153 GLN A N 1
ATOM 1232 C CA . GLN A 1 153 ? -0.423 7.266 -34.906 1 43.69 153 GLN A CA 1
ATOM 1233 C C . GLN A 1 153 ? -0.049 8.133 -33.719 1 43.69 153 GLN A C 1
ATOM 1235 O O . GLN A 1 153 ? 0.775 7.742 -32.875 1 43.69 153 GLN A O 1
ATOM 1240 N N . GLN A 1 154 ? -0.437 9.297 -33.781 1 39.53 154 GLN A N 1
ATOM 1241 C CA . GLN A 1 154 ? -0.147 10.148 -32.625 1 39.53 154 GLN A CA 1
ATOM 1242 C C . GLN A 1 154 ? -1.121 9.883 -31.484 1 39.53 154 GLN A C 1
ATOM 1244 O O . GLN A 1 154 ? -1.421 10.781 -30.688 1 39.53 154 GLN A O 1
ATOM 1249 N N . ARG A 1 155 ? -1.701 8.68 -31.656 1 37.72 155 ARG A N 1
ATOM 1250 C CA . ARG A 1 155 ? -2.471 8.492 -30.438 1 37.72 155 ARG A CA 1
ATOM 1251 C C . ARG A 1 155 ? -1.549 8.328 -29.234 1 37.72 155 ARG A C 1
ATOM 1253 O O . ARG A 1 155 ? -0.662 7.473 -29.234 1 37.72 155 ARG A O 1
ATOM 1260 N N . PRO A 1 156 ? -1.397 9.273 -28.391 1 39.72 156 PRO A N 1
ATOM 1261 C CA . PRO A 1 156 ? -0.625 9.023 -27.156 1 39.72 156 PRO A CA 1
ATOM 1262 C C . PRO A 1 156 ? -0.887 7.637 -26.578 1 39.72 156 PRO A C 1
ATOM 1264 O O . PRO A 1 156 ? -1.948 7.055 -26.812 1 39.72 156 PRO A O 1
ATOM 1267 N N . PRO A 1 157 ? 0.177 6.852 -26.266 1 38.69 157 PRO A N 1
ATOM 1268 C CA . PRO A 1 157 ? -0.166 5.609 -25.562 1 38.69 157 PRO A CA 1
ATOM 1269 C C . PRO A 1 157 ? -1.477 5.715 -24.781 1 38.69 157 PRO A C 1
ATOM 1271 O O . PRO A 1 157 ? -1.783 6.77 -24.219 1 38.69 157 PRO A O 1
ATOM 1274 N N . GLU A 1 158 ? -2.379 4.918 -25.219 1 42.91 158 GLU A N 1
ATOM 1275 C CA . GLU A 1 158 ? -3.654 4.91 -24.5 1 42.91 158 GLU A CA 1
ATOM 1276 C C . GLU A 1 158 ? -3.451 5.105 -23 1 42.91 158 GLU A C 1
ATOM 1278 O O . GLU A 1 158 ? -2.754 4.32 -22.359 1 42.91 158 GLU A O 1
ATOM 1283 N N . LYS A 1 159 ? -3.604 6.281 -22.703 1 46.19 159 LYS A N 1
ATOM 1284 C CA . LYS A 1 159 ? -3.621 6.656 -21.297 1 46.19 159 LYS A CA 1
ATOM 1285 C C . LYS A 1 159 ? -4.383 5.629 -20.453 1 46.19 159 LYS A C 1
ATOM 1287 O O . LYS A 1 159 ? -5.551 5.344 -20.734 1 46.19 159 LYS A O 1
ATOM 1292 N N . MET A 1 160 ? -3.658 4.598 -19.875 1 50.12 160 MET A N 1
ATOM 1293 C CA . MET A 1 160 ? -4.254 3.604 -19 1 50.12 160 MET A CA 1
ATOM 1294 C C . MET A 1 160 ? -5.203 4.266 -18 1 50.12 160 MET A C 1
ATOM 1296 O O . MET A 1 160 ? -4.797 5.141 -17.234 1 50.12 160 MET A O 1
ATOM 1300 N N . GLU A 1 161 ? -6.496 4.188 -18.266 1 57.06 161 GLU A N 1
ATOM 1301 C CA . GLU A 1 161 ? -7.477 4.68 -17.297 1 57.06 161 GLU A CA 1
ATOM 1302 C C . GLU A 1 161 ? -7.41 3.9 -15.992 1 57.06 161 GLU A C 1
ATOM 1304 O O . GLU A 1 161 ? -7.59 2.68 -15.984 1 57.06 161 GLU A O 1
ATOM 1309 N N . VAL A 1 162 ? -6.855 4.488 -14.977 1 62.34 162 VAL A N 1
ATOM 1310 C CA . VAL A 1 162 ? -6.816 3.869 -13.656 1 62.34 162 VAL A CA 1
ATOM 1311 C C . VAL A 1 162 ? -8.141 4.109 -12.938 1 62.34 162 VAL A C 1
ATOM 1313 O O . VAL A 1 162 ? -8.602 5.25 -12.828 1 62.34 162 VAL A O 1
ATOM 1316 N N . LEU A 1 163 ? -8.891 3.062 -12.688 1 72.44 163 LEU A N 1
ATOM 1317 C CA . LEU A 1 163 ? -10.125 3.117 -11.914 1 72.44 163 LEU A CA 1
ATOM 1318 C C . LEU A 1 163 ? -9.828 3.406 -10.445 1 72.44 163 LEU A C 1
ATOM 1320 O O . LEU A 1 163 ? -8.852 2.898 -9.891 1 72.44 163 LEU A O 1
ATOM 1324 N N . THR A 1 164 ? -10.641 4.32 -9.898 1 74.19 164 THR A N 1
ATOM 1325 C CA . THR A 1 164 ? -10.5 4.613 -8.477 1 74.19 164 THR A CA 1
ATOM 1326 C C . THR A 1 164 ? -11.359 3.662 -7.641 1 74.19 164 THR A C 1
ATOM 1328 O O . THR A 1 164 ? -12.547 3.479 -7.922 1 74.19 164 THR A O 1
ATOM 1331 N N . ALA A 1 165 ? -10.719 3.018 -6.723 1 84 165 ALA A N 1
ATOM 1332 C CA . ALA A 1 165 ? -11.406 2.113 -5.805 1 84 165 ALA A CA 1
ATOM 1333 C C . ALA A 1 165 ? -11.297 2.604 -4.363 1 84 165 ALA A C 1
ATOM 1335 O O . ALA A 1 165 ? -10.328 3.275 -4.004 1 84 165 ALA A O 1
ATOM 1336 N N . PHE A 1 166 ? -12.336 2.309 -3.578 1 84.25 166 PHE A N 1
ATOM 1337 C CA . PHE A 1 166 ? -12.359 2.648 -2.16 1 84.25 166 PHE A CA 1
ATOM 1338 C C . PHE A 1 166 ? -12.445 1.392 -1.303 1 84.25 166 PHE A C 1
ATOM 1340 O O . PHE A 1 166 ? -13.086 0.413 -1.69 1 84.25 166 PHE A O 1
ATOM 1347 N N . PRO A 1 167 ? -11.875 1.46 -0.104 1 88.69 167 PRO A N 1
ATOM 1348 C CA . PRO A 1 167 ? -11.93 0.259 0.733 1 88.69 167 PRO A CA 1
ATOM 1349 C C . PRO A 1 167 ? -13.32 0.007 1.309 1 88.69 167 PRO A C 1
ATOM 1351 O O . PRO A 1 167 ? -13.969 0.936 1.802 1 88.69 167 PRO A O 1
ATOM 1354 N N . PHE A 1 168 ? -13.719 -1.088 1.18 1 94.06 168 PHE A N 1
ATOM 1355 C CA . PHE A 1 168 ? -14.93 -1.574 1.838 1 94.06 168 PHE A CA 1
ATOM 1356 C C . PHE A 1 168 ? -14.602 -2.182 3.195 1 94.06 168 PHE A C 1
ATOM 1358 O O . PHE A 1 168 ? -15.375 -2.053 4.145 1 94.06 168 PHE A O 1
ATOM 1365 N N . THR A 1 169 ? -13.477 -2.852 3.234 1 93.5 169 THR A N 1
ATOM 1366 C CA . THR A 1 169 ? -12.945 -3.369 4.488 1 93.5 169 THR A CA 1
ATOM 1367 C C . THR A 1 169 ? -11.508 -2.904 4.695 1 93.5 169 THR A C 1
ATOM 1369 O O . THR A 1 169 ? -10.781 -2.652 3.73 1 93.5 169 THR A O 1
ATOM 1372 N N . THR A 1 170 ? -11.086 -2.762 5.93 1 90.88 170 THR A N 1
ATOM 1373 C CA . THR A 1 170 ? -9.711 -2.434 6.297 1 90.88 170 THR A CA 1
ATOM 1374 C C . THR A 1 170 ? -9.305 -3.17 7.57 1 90.88 170 THR A C 1
ATOM 1376 O O . THR A 1 170 ? -8.625 -2.6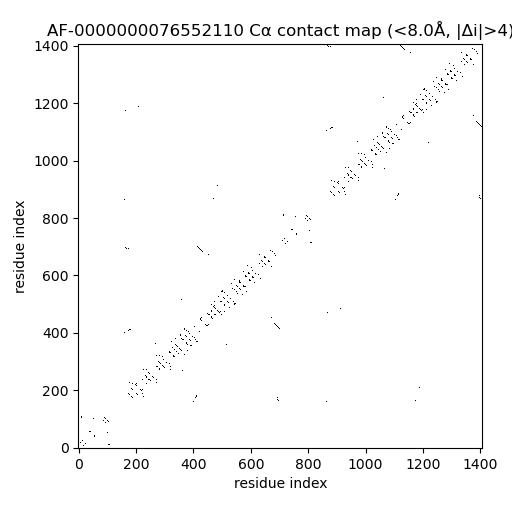04 8.43 1 90.88 170 THR A O 1
ATOM 1379 N N . LEU A 1 171 ? -9.734 -4.391 7.719 1 89.12 171 LEU A N 1
ATOM 1380 C CA . LEU A 1 171 ? -9.445 -5.219 8.883 1 89.12 171 LEU A CA 1
ATOM 1381 C C . LEU A 1 171 ? -8.07 -5.855 8.773 1 89.12 171 LEU A C 1
ATOM 1383 O O . LEU A 1 171 ? -7.559 -6.062 7.672 1 89.12 171 LEU A O 1
ATOM 1387 N N . PRO A 1 172 ? -7.465 -6.121 9.93 1 84.25 172 PRO A N 1
ATOM 1388 C CA . PRO A 1 172 ? -6.207 -6.871 9.852 1 84.25 172 PRO A CA 1
ATOM 1389 C C . PRO A 1 172 ? -6.391 -8.273 9.281 1 84.25 172 PRO A C 1
ATOM 1391 O O . PRO A 1 172 ? -7.414 -8.922 9.539 1 84.25 172 PRO A O 1
ATOM 1394 N N . GLY A 1 173 ? -5.434 -8.68 8.617 1 87.25 173 GLY A N 1
ATOM 1395 C CA . GLY A 1 173 ? -5.52 -9.984 7.984 1 87.25 173 GLY A CA 1
ATOM 1396 C C . GLY A 1 173 ? -6.016 -9.93 6.555 1 87.25 173 GLY A C 1
ATOM 1397 O O . GLY A 1 173 ? -5.809 -8.938 5.855 1 87.25 173 GLY A O 1
ATOM 1398 N N . GLU A 1 174 ? -6.664 -11.016 6.168 1 90.31 174 GLU A N 1
ATOM 1399 C CA . GLU A 1 174 ? -7.078 -11.109 4.77 1 90.31 174 GLU A CA 1
ATOM 1400 C C . GLU A 1 174 ? -8.602 -11.164 4.648 1 90.31 174 GLU A C 1
ATOM 1402 O O . GLU A 1 174 ? -9.242 -12.016 5.258 1 90.31 174 GLU A O 1
ATOM 1407 N N . GLU A 1 175 ? -9.133 -10.203 3.992 1 94.5 175 GLU A N 1
ATOM 1408 C CA . GLU A 1 175 ? -10.516 -10.211 3.523 1 94.5 175 GLU A CA 1
ATOM 1409 C C . GLU A 1 175 ? -10.594 -10.547 2.035 1 94.5 175 GLU A C 1
ATOM 1411 O O . GLU A 1 175 ? -10.008 -9.844 1.206 1 94.5 175 GLU A O 1
ATOM 1416 N N . THR A 1 176 ? -11.367 -11.609 1.733 1 93.56 176 THR A N 1
ATOM 1417 C CA . THR A 1 176 ? -11.312 -12.07 0.35 1 93.56 176 THR A CA 1
ATOM 1418 C C . THR A 1 176 ? -12.688 -12.516 -0.13 1 93.56 176 THR A C 1
ATOM 1420 O O . THR A 1 176 ? -13.617 -12.656 0.672 1 93.56 176 THR A O 1
ATOM 1423 N N . ALA A 1 177 ? -12.836 -12.68 -1.448 1 94.75 177 ALA A N 1
ATOM 1424 C CA . ALA A 1 177 ? -13.945 -13.344 -2.133 1 94.75 177 ALA A CA 1
ATOM 1425 C C . ALA A 1 177 ? -15.266 -12.641 -1.84 1 94.75 177 ALA A C 1
ATOM 1427 O O . ALA A 1 177 ? -16.203 -13.258 -1.34 1 94.75 177 ALA A O 1
ATOM 1428 N N . PRO A 1 178 ? -15.32 -11.398 -2.229 1 97.69 178 PRO A N 1
ATOM 1429 C CA . PRO A 1 178 ? -16.578 -10.68 -2.021 1 97.69 178 PRO A CA 1
ATOM 1430 C C . PRO A 1 178 ? -17.719 -11.219 -2.887 1 97.69 178 PRO A C 1
ATOM 1432 O O . PRO A 1 178 ? -17.484 -11.641 -4.023 1 97.69 178 PRO A O 1
ATOM 1435 N N . ALA A 1 179 ? -18.922 -11.227 -2.395 1 98.06 179 ALA A N 1
ATOM 1436 C CA . ALA A 1 179 ? -20.141 -11.578 -3.107 1 98.06 179 ALA A CA 1
ATOM 1437 C C . ALA A 1 179 ? -21.281 -10.625 -2.744 1 98.06 179 ALA A C 1
ATOM 1439 O O . ALA A 1 179 ? -21.656 -10.516 -1.575 1 98.06 179 ALA A O 1
ATOM 1440 N N . PHE A 1 180 ? -21.859 -10.016 -3.754 1 98 180 PHE A N 1
ATOM 1441 C CA . PHE A 1 180 ? -22.953 -9.078 -3.518 1 98 180 PHE A CA 1
ATOM 1442 C C . PHE A 1 180 ? -24.25 -9.828 -3.238 1 98 180 PHE A C 1
ATOM 1444 O O . PHE A 1 180 ? -24.531 -10.836 -3.877 1 98 180 PHE A O 1
ATOM 1451 N N . SER A 1 181 ? -25.031 -9.266 -2.33 1 97.75 181 SER A N 1
ATOM 1452 C CA . SER A 1 181 ? -26.422 -9.688 -2.23 1 97.75 181 SER A CA 1
ATOM 1453 C C . SER A 1 181 ? -27.203 -9.312 -3.482 1 97.75 181 SER A C 1
ATOM 1455 O O . SER A 1 181 ? -26.812 -8.414 -4.23 1 97.75 181 SER A O 1
ATOM 1457 N N . PRO A 1 182 ? -28.281 -10 -3.664 1 96.38 182 PRO A N 1
ATOM 1458 C CA . PRO A 1 182 ? -29.016 -9.742 -4.898 1 96.38 182 PRO A CA 1
ATOM 1459 C C . PRO A 1 182 ? -29.469 -8.289 -5.023 1 96.38 182 PRO A C 1
ATOM 1461 O O . PRO A 1 182 ? -29.547 -7.762 -6.137 1 96.38 182 PRO A O 1
ATOM 1464 N N . ASP A 1 183 ? -29.719 -7.613 -3.957 1 94.62 183 ASP A N 1
ATOM 1465 C CA . ASP A 1 183 ? -30.172 -6.223 -4.012 1 94.62 183 ASP A CA 1
ATOM 1466 C C . ASP A 1 183 ? -28.984 -5.266 -4.035 1 94.62 183 ASP A C 1
ATOM 1468 O O . ASP A 1 183 ? -29.156 -4.047 -4.121 1 94.62 183 ASP A O 1
ATOM 1472 N N . GLY A 1 184 ? -27.797 -5.812 -3.861 1 95.12 184 GLY A N 1
ATOM 1473 C CA . GLY A 1 184 ? -26.594 -5.008 -3.982 1 95.12 184 GLY A CA 1
ATOM 1474 C C . GLY A 1 184 ? -26.281 -4.203 -2.734 1 95.12 184 GLY A C 1
ATOM 1475 O O . GLY A 1 184 ? -25.375 -3.379 -2.732 1 95.12 184 GLY A O 1
ATOM 1476 N N . SER A 1 185 ? -26.953 -4.477 -1.587 1 95.06 185 SER A N 1
ATOM 1477 C CA . SER A 1 185 ? -26.828 -3.635 -0.404 1 95.06 185 SER A CA 1
ATOM 1478 C C . SER A 1 185 ? -25.812 -4.215 0.581 1 95.06 185 SER A C 1
ATOM 1480 O O . SER A 1 185 ? -25.359 -3.523 1.494 1 95.06 185 SER A O 1
ATOM 1482 N N . ARG A 1 186 ? -25.547 -5.531 0.406 1 97.31 186 ARG A N 1
ATOM 1483 C CA . ARG A 1 186 ? -24.641 -6.223 1.314 1 97.31 186 ARG A CA 1
ATOM 1484 C C . ARG A 1 186 ? -23.578 -7.016 0.542 1 97.31 186 ARG A C 1
ATOM 1486 O O . ARG A 1 186 ? -23.797 -7.371 -0.618 1 97.31 186 ARG A O 1
ATOM 1493 N N . ILE A 1 187 ? -22.453 -7.254 1.205 1 98.19 187 ILE A N 1
ATOM 1494 C CA . ILE A 1 187 ? -21.391 -8.086 0.632 1 98.19 187 ILE A CA 1
ATOM 1495 C C . ILE A 1 187 ? -21 -9.172 1.628 1 98.19 187 ILE A C 1
ATOM 1497 O O . ILE A 1 187 ? -20.734 -8.883 2.801 1 98.19 187 ILE A O 1
ATOM 1501 N N . ALA A 1 188 ? -21.031 -10.375 1.2 1 98.44 188 ALA A N 1
ATOM 1502 C CA . ALA A 1 188 ? -20.422 -11.477 1.94 1 98.44 188 ALA A CA 1
ATOM 1503 C C . ALA A 1 188 ? -18.953 -11.633 1.576 1 98.44 188 ALA A C 1
ATOM 1505 O O . ALA A 1 188 ? -18.562 -11.422 0.424 1 98.44 188 ALA A O 1
ATOM 1506 N N . PHE A 1 189 ? -18.141 -11.914 2.525 1 97.56 189 PHE A N 1
ATOM 1507 C CA . PHE A 1 189 ? -16.719 -12.125 2.273 1 97.56 189 PHE A CA 1
ATOM 1508 C C . PHE A 1 189 ? -16.109 -13.016 3.35 1 97.56 189 PHE A C 1
ATOM 1510 O O . PHE A 1 189 ? -16.703 -13.219 4.406 1 97.56 189 PHE A O 1
ATOM 1517 N N . ALA A 1 190 ? -14.984 -13.57 3.057 1 96 190 ALA A N 1
ATOM 1518 C CA . ALA A 1 190 ? -14.234 -14.383 4.008 1 96 190 ALA A CA 1
ATOM 1519 C C . ALA A 1 190 ? -13.156 -13.555 4.703 1 96 190 ALA A C 1
ATOM 1521 O O . ALA A 1 190 ? -12.5 -12.719 4.074 1 96 190 ALA A O 1
ATOM 1522 N N . TRP A 1 191 ? -12.961 -13.742 5.969 1 94.12 191 TRP A N 1
ATOM 1523 C CA . TRP A 1 191 ? -11.969 -13 6.734 1 94.12 191 TRP A CA 1
ATOM 1524 C C . TRP A 1 191 ? -11.281 -13.906 7.754 1 94.12 191 TRP A C 1
ATOM 1526 O O . TRP A 1 191 ? -11.938 -14.719 8.406 1 94.12 191 TRP A O 1
ATOM 1536 N N . ASN A 1 192 ? -9.922 -13.711 7.895 1 89.62 192 ASN A N 1
ATOM 1537 C CA . ASN A 1 192 ? -9.18 -14.586 8.789 1 89.62 192 ASN A CA 1
ATOM 1538 C C . ASN A 1 192 ? -8.578 -13.82 9.961 1 89.62 192 ASN A C 1
ATOM 1540 O O . ASN A 1 192 ? -7.695 -14.328 10.648 1 89.62 192 ASN A O 1
ATOM 1544 N N . GLY A 1 193 ? -8.727 -12.539 10.109 1 75.44 193 GLY A N 1
ATOM 1545 C CA . GLY A 1 193 ? -8 -11.727 11.078 1 75.44 193 GLY A CA 1
ATOM 1546 C C . GLY A 1 193 ? -8.617 -11.766 12.469 1 75.44 193 GLY A C 1
ATOM 1547 O O . GLY A 1 193 ? -8.156 -11.062 13.375 1 75.44 193 GLY A O 1
ATOM 1548 N N . ASP A 1 194 ? -9.719 -12.414 12.727 1 63.44 194 ASP A N 1
ATOM 1549 C CA . ASP A 1 194 ? -10.297 -12.352 14.062 1 63.44 194 ASP A CA 1
ATOM 1550 C C . ASP A 1 194 ? -9.344 -12.945 15.102 1 63.44 194 ASP A C 1
ATOM 1552 O O . ASP A 1 194 ? -8.969 -14.117 15.016 1 63.44 194 ASP A O 1
ATOM 1556 N N . PRO A 1 195 ? -8.5 -12.008 15.664 1 52.03 195 PRO A N 1
ATOM 1557 C CA . PRO A 1 195 ? -7.371 -12.203 16.578 1 52.03 195 PRO A CA 1
ATOM 1558 C C . PRO A 1 195 ? -7.648 -13.258 17.641 1 52.03 195 PRO A C 1
ATOM 1560 O O . PRO A 1 195 ? -6.859 -13.43 18.578 1 52.03 195 PRO A O 1
ATOM 1563 N N . GLY A 1 196 ? -8.805 -13.93 17.797 1 48 196 GLY A N 1
ATOM 1564 C CA . GLY A 1 196 ? -8.695 -14.727 19 1 48 196 GLY A CA 1
ATOM 1565 C C . GLY A 1 196 ? -7.449 -15.594 19.031 1 48 196 GLY A C 1
ATOM 1566 O O . GLY A 1 196 ? -6.781 -15.766 18 1 48 196 GLY A O 1
ATOM 1567 N N . PRO A 1 197 ? -7.074 -15.812 20.234 1 42.75 197 PRO A N 1
ATOM 1568 C CA . PRO A 1 197 ? -5.945 -16.719 20.453 1 42.75 197 PRO A CA 1
ATOM 1569 C C . PRO A 1 197 ? -6.02 -17.969 19.562 1 42.75 197 PRO A C 1
ATOM 1571 O O . PRO A 1 197 ? -7.055 -18.625 19.516 1 42.75 197 PRO A O 1
ATOM 1574 N N . GLY A 1 198 ? -5.219 -18.25 18.625 1 45.72 198 GLY A N 1
ATOM 1575 C CA . GLY A 1 198 ? -5 -19.562 18.016 1 45.72 198 GLY A CA 1
ATOM 1576 C C . GLY A 1 198 ? -5.535 -19.656 16.594 1 45.72 198 GLY A C 1
ATOM 1577 O O . GLY A 1 198 ? -5.148 -20.547 15.844 1 45.72 198 GLY A O 1
ATOM 1578 N N . ALA A 1 199 ? -6.984 -19.359 16.5 1 51.34 199 ALA A N 1
ATOM 1579 C CA . ALA A 1 199 ? -7.66 -19.969 15.359 1 51.34 199 ALA A CA 1
ATOM 1580 C C . ALA A 1 199 ? -7.32 -19.219 14.07 1 51.34 199 ALA A C 1
ATOM 1582 O O . ALA A 1 199 ? -7.508 -18 13.977 1 51.34 199 ALA A O 1
ATOM 1583 N N . LYS A 1 200 ? -6.398 -19.703 13.352 1 67.44 200 LYS A N 1
ATOM 1584 C CA . LYS A 1 200 ? -5.922 -19.312 12.031 1 67.44 200 LYS A CA 1
ATOM 1585 C C . LYS A 1 200 ? -6.859 -19.828 10.938 1 67.44 200 LYS A C 1
ATOM 1587 O O . LYS A 1 200 ? -7.281 -20.984 10.953 1 67.44 200 LYS A O 1
ATOM 1592 N N . GLY A 1 201 ? -7.824 -19.156 10.391 1 84.62 201 GLY A N 1
ATOM 1593 C CA . GLY A 1 201 ? -8.586 -19.516 9.195 1 84.62 201 GLY A CA 1
ATOM 1594 C C . GLY A 1 201 ? -9.648 -18.484 8.852 1 84.62 201 GLY A C 1
ATOM 1595 O O . GLY A 1 201 ? -9.812 -17.484 9.555 1 84.62 201 GLY A O 1
ATOM 1596 N N . PHE A 1 202 ? -10.367 -18.844 7.863 1 92.19 202 PHE A N 1
ATOM 1597 C CA . PHE A 1 202 ? -11.367 -17.922 7.34 1 92.19 202 PHE A CA 1
ATOM 1598 C C . PHE A 1 202 ? -12.75 -18.25 7.883 1 92.19 202 PHE A C 1
ATOM 1600 O O . PHE A 1 202 ? -13.102 -19.422 8.016 1 92.19 202 PHE A O 1
ATOM 1607 N N . ASP A 1 203 ? -13.469 -17.297 8.258 1 93.88 203 ASP A N 1
ATOM 1608 C CA . ASP A 1 203 ? -14.906 -17.359 8.5 1 93.88 203 ASP A CA 1
ATOM 1609 C C . ASP A 1 203 ? -15.664 -16.453 7.539 1 93.88 203 ASP A C 1
ATOM 1611 O O . ASP A 1 203 ? -15.078 -15.547 6.93 1 93.88 203 ASP A O 1
ATOM 1615 N N . LEU A 1 204 ? -16.906 -16.781 7.461 1 96.38 204 LEU A N 1
ATOM 1616 C CA . LEU A 1 204 ? -17.781 -16.031 6.555 1 96.38 204 LEU A CA 1
ATOM 1617 C C . LEU A 1 204 ? -18.453 -14.883 7.281 1 96.38 204 LEU A C 1
ATOM 1619 O O . LEU A 1 204 ? -19.031 -15.07 8.352 1 96.38 204 LEU A O 1
ATOM 1623 N N . TYR A 1 205 ? -18.375 -13.703 6.703 1 96.5 205 TYR A N 1
ATOM 1624 C CA . TYR A 1 205 ? -18.969 -12.492 7.258 1 96.5 205 TYR A CA 1
ATOM 1625 C C . TYR A 1 205 ? -19.859 -11.797 6.23 1 96.5 205 TYR A C 1
ATOM 1627 O O . TYR A 1 205 ? -19.688 -12 5.023 1 96.5 205 TYR A O 1
ATOM 1635 N N . VAL A 1 206 ? -20.781 -11.062 6.684 1 97.56 206 VAL A N 1
ATOM 1636 C CA . VAL A 1 206 ? -21.594 -10.18 5.859 1 97.56 206 VAL A CA 1
ATOM 1637 C C . VAL A 1 206 ? -21.547 -8.758 6.414 1 97.56 206 VAL A C 1
ATOM 1639 O O . VAL A 1 206 ? -21.594 -8.555 7.633 1 97.56 206 VAL A O 1
ATOM 1642 N N . LYS A 1 207 ? -21.375 -7.828 5.586 1 96.12 207 LYS A N 1
ATOM 1643 C CA . LYS A 1 207 ? -21.391 -6.41 5.93 1 96.12 207 LYS A CA 1
ATOM 1644 C C . LYS A 1 207 ? -22.203 -5.605 4.914 1 96.12 207 LYS A C 1
ATOM 1646 O O . LYS A 1 207 ? -22.094 -5.84 3.709 1 96.12 207 LYS A O 1
ATOM 1651 N N . ALA A 1 208 ? -23.031 -4.719 5.363 1 95.12 208 ALA A N 1
ATOM 1652 C CA . ALA A 1 208 ? -23.797 -3.857 4.469 1 95.12 208 ALA A CA 1
ATOM 1653 C C . ALA A 1 208 ? -22.953 -2.697 3.959 1 95.12 208 ALA A C 1
ATOM 1655 O O . ALA A 1 208 ? -22.094 -2.189 4.68 1 95.12 208 ALA A O 1
ATOM 1656 N N . ILE A 1 209 ? -23.203 -2.336 2.764 1 92.31 209 ILE A N 1
ATOM 1657 C CA . ILE A 1 209 ? -22.547 -1.154 2.215 1 92.31 209 ILE A CA 1
ATOM 1658 C C . ILE A 1 209 ? -23 0.088 2.977 1 92.31 209 ILE A C 1
ATOM 1660 O O . ILE A 1 209 ? -24.203 0.321 3.135 1 92.31 209 ILE A O 1
ATOM 1664 N N . GLY A 1 210 ? -22.047 0.853 3.457 1 85.56 210 GLY A N 1
ATOM 1665 C CA . GLY A 1 210 ? -22.359 2.027 4.254 1 85.56 210 GLY A CA 1
ATOM 1666 C C . GLY A 1 210 ? -22.375 1.75 5.746 1 85.56 210 GLY A C 1
ATOM 1667 O O . GLY A 1 210 ? -22.609 2.658 6.547 1 85.56 210 GLY A O 1
ATOM 1668 N N . SER A 1 211 ? -22.109 0.442 6.066 1 87.12 211 SER A N 1
ATOM 1669 C CA . SER A 1 211 ? -22.078 0.042 7.469 1 87.12 211 SER A CA 1
ATOM 1670 C C . SER A 1 211 ? -20.734 -0.574 7.84 1 87.12 211 SER A C 1
ATOM 1672 O O . SER A 1 211 ? -20 -1.046 6.969 1 87.12 211 SER A O 1
ATOM 1674 N N . GLU A 1 212 ? -20.438 -0.524 9.133 1 88.31 212 GLU A N 1
ATOM 1675 C CA . GLU A 1 212 ? -19.219 -1.178 9.602 1 88.31 212 GLU A CA 1
ATOM 1676 C C . GLU A 1 212 ? -19.547 -2.363 10.508 1 88.31 212 GLU A C 1
ATOM 1678 O O . GLU A 1 212 ? -18.641 -2.988 11.062 1 88.31 212 GLU A O 1
ATOM 1683 N N . THR A 1 213 ? -20.797 -2.607 10.594 1 88.25 213 THR A N 1
ATOM 1684 C CA . THR A 1 213 ? -21.188 -3.75 11.406 1 88.25 213 THR A CA 1
ATOM 1685 C C . THR A 1 213 ? -20.953 -5.059 10.664 1 88.25 213 THR A C 1
ATOM 1687 O O . THR A 1 213 ? -21.406 -5.23 9.531 1 88.25 213 THR A O 1
ATOM 1690 N N . LEU A 1 214 ? -20.281 -5.93 11.367 1 91.62 214 LEU A N 1
ATOM 1691 C CA . LEU A 1 214 ? -19.984 -7.238 10.797 1 91.62 214 LEU A CA 1
ATOM 1692 C C . LEU A 1 214 ? -20.891 -8.312 11.383 1 91.62 214 LEU A C 1
ATOM 1694 O O . LEU A 1 214 ? -21.094 -8.359 12.602 1 91.62 214 LEU A O 1
ATOM 1698 N N . LEU A 1 215 ? -21.438 -9.023 10.523 1 94.25 215 LEU A N 1
ATOM 1699 C CA . LEU A 1 215 ? -22.172 -10.211 10.953 1 94.25 215 LEU A CA 1
ATOM 1700 C C . LEU A 1 215 ? -21.391 -11.477 10.617 1 94.25 215 LEU A C 1
ATOM 1702 O O . LEU A 1 215 ? -21.188 -11.797 9.445 1 94.25 215 LEU A O 1
ATOM 1706 N N . ARG A 1 216 ? -20.969 -12.109 11.656 1 94.25 216 ARG A N 1
ATOM 1707 C CA . ARG A 1 216 ? -20.297 -13.391 11.461 1 94.25 216 ARG A CA 1
ATOM 1708 C C . ARG A 1 216 ? -21.312 -14.516 11.266 1 94.25 216 ARG A C 1
ATOM 1710 O O . ARG A 1 216 ? -22.219 -14.695 12.078 1 94.25 216 ARG A O 1
ATOM 1717 N N . LEU A 1 217 ? -21.078 -15.273 10.219 1 96.44 217 LEU A N 1
ATOM 1718 C CA . LEU A 1 217 ? -22.078 -16.297 9.898 1 96.44 217 LEU A CA 1
ATOM 1719 C C . LEU A 1 217 ? -21.562 -17.688 10.266 1 96.44 217 LEU A C 1
ATOM 1721 O O . LEU A 1 217 ? -22.359 -18.578 10.562 1 96.44 217 LEU A O 1
ATOM 1725 N N . THR A 1 218 ? -20.25 -17.859 10.125 1 94.12 218 THR A N 1
ATOM 1726 C CA . THR A 1 218 ? -19.703 -19.172 10.43 1 94.12 218 THR A CA 1
ATOM 1727 C C . THR A 1 218 ? -18.734 -19.094 11.617 1 94.12 218 THR A C 1
ATOM 1729 O O . THR A 1 218 ? -18.188 -18.031 11.906 1 94.12 218 THR A O 1
ATOM 1732 N N . HIS A 1 219 ? -18.531 -20.234 12.25 1 89.38 219 HIS A N 1
ATOM 1733 C CA . HIS A 1 219 ? -17.688 -20.281 13.445 1 89.38 219 HIS A CA 1
ATOM 1734 C C . HIS A 1 219 ? -16.75 -21.484 13.398 1 89.38 219 HIS A C 1
ATOM 1736 O O . HIS A 1 219 ? -16.391 -22.047 14.438 1 89.38 219 HIS A O 1
ATOM 1742 N N . HIS A 1 220 ? -16.438 -21.922 12.219 1 86.75 220 HIS A N 1
ATOM 1743 C CA . HIS A 1 220 ? -15.484 -22.984 11.953 1 86.75 220 HIS A CA 1
ATOM 1744 C C . HIS A 1 220 ? -14.375 -22.516 11.023 1 86.75 220 HIS A C 1
ATOM 1746 O O . HIS A 1 220 ? -14.398 -22.797 9.828 1 86.75 220 HIS A O 1
ATOM 1752 N N . PRO A 1 221 ? -13.406 -21.781 11.648 1 86.06 221 PRO A N 1
ATOM 1753 C CA . PRO A 1 221 ? -12.344 -21.266 10.781 1 86.06 221 PRO A CA 1
ATOM 1754 C C . PRO A 1 221 ? -11.773 -22.328 9.852 1 86.06 221 PRO A C 1
ATOM 1756 O O . PRO A 1 221 ? -11.469 -23.438 10.289 1 86.06 221 PRO A O 1
ATOM 1759 N N . SER A 1 222 ? -11.766 -22 8.586 1 89.12 222 SER A N 1
ATOM 1760 C CA . SER A 1 222 ? -11.367 -22.938 7.539 1 89.12 222 SER A CA 1
ATOM 1761 C C . SER A 1 222 ? -10.234 -22.359 6.691 1 89.12 222 SER A C 1
ATOM 1763 O O . SER A 1 222 ? -9.914 -21.172 6.801 1 89.12 222 SER A O 1
ATOM 1765 N N . GLU A 1 223 ? -9.688 -23.203 5.867 1 83.94 223 GLU A N 1
ATOM 1766 C CA . GLU A 1 223 ? -8.586 -22.797 5.008 1 83.94 223 GLU A CA 1
ATOM 1767 C C . GLU A 1 223 ? -9.031 -21.75 3.992 1 83.94 223 GLU A C 1
ATOM 1769 O O . GLU A 1 223 ? -8.305 -20.781 3.715 1 83.94 223 GLU A O 1
ATOM 1774 N N . TRP A 1 224 ? -10.195 -22.016 3.48 1 88.12 224 TRP A N 1
ATOM 1775 C CA . TRP A 1 224 ? -10.727 -21.078 2.496 1 88.12 224 TRP A CA 1
ATOM 1776 C C . TRP A 1 224 ? -12.25 -21.141 2.447 1 88.12 224 TRP A C 1
ATOM 1778 O O . TRP A 1 224 ? -12.844 -22.172 2.723 1 88.12 224 TRP A O 1
ATOM 1788 N N . ILE A 1 225 ? -12.781 -20 2.039 1 89.94 225 ILE A N 1
ATOM 1789 C CA . ILE A 1 225 ? -14.227 -19.906 1.852 1 89.94 225 ILE A CA 1
ATOM 1790 C C . ILE A 1 225 ? -14.539 -19.047 0.635 1 89.94 225 ILE A C 1
ATOM 1792 O O . ILE A 1 225 ? -13.992 -17.938 0.498 1 89.94 225 ILE A O 1
ATOM 1796 N N . SER A 1 226 ? -15.312 -19.531 -0.235 1 94.31 226 SER A N 1
ATOM 1797 C CA . SER A 1 226 ? -15.922 -18.75 -1.312 1 94.31 226 SER A CA 1
ATOM 1798 C C . SER A 1 226 ? -17.438 -18.844 -1.269 1 94.31 226 SER A C 1
ATOM 1800 O O . SER A 1 226 ? -18 -19.922 -1.015 1 94.31 226 SER A O 1
ATOM 1802 N N . SER A 1 227 ? -18.141 -17.703 -1.532 1 96.19 227 SER A N 1
ATOM 1803 C CA . SER A 1 227 ? -19.578 -17.719 -1.269 1 96.19 227 SER A CA 1
ATOM 1804 C C . SER A 1 227 ? -20.359 -17.125 -2.436 1 96.19 227 SER A C 1
ATOM 1806 O O . SER A 1 227 ? -19.781 -16.5 -3.328 1 96.19 227 SER A O 1
ATOM 1808 N N . THR A 1 228 ? -21.625 -17.391 -2.408 1 97.69 228 THR A N 1
ATOM 1809 C CA . THR A 1 228 ? -22.609 -16.812 -3.307 1 97.69 228 THR A CA 1
ATOM 1810 C C . THR A 1 228 ? -23.984 -16.719 -2.625 1 97.69 228 THR A C 1
ATOM 1812 O O . THR A 1 228 ? -24.312 -17.562 -1.786 1 97.69 228 THR A O 1
ATOM 1815 N N . TRP A 1 229 ? -24.719 -15.742 -3.023 1 98.25 229 TRP A N 1
ATOM 1816 C CA . TRP A 1 229 ? -26.031 -15.523 -2.424 1 98.25 229 TRP A CA 1
ATOM 1817 C C . TRP A 1 229 ? -27.094 -16.297 -3.176 1 98.25 229 TRP A C 1
ATOM 1819 O O . TRP A 1 229 ? -27.031 -16.438 -4.398 1 98.25 229 TRP A O 1
ATOM 1829 N N . SER A 1 230 ? -28.125 -16.719 -2.395 1 97.81 230 SER A N 1
ATOM 1830 C CA . SER A 1 230 ? -29.344 -17.172 -3.049 1 97.81 230 SER A CA 1
ATOM 1831 C C . SER A 1 230 ? -30.047 -16.016 -3.762 1 97.81 230 SER A C 1
ATOM 1833 O O . SER A 1 230 ? -29.938 -14.867 -3.342 1 97.81 230 SER A O 1
ATOM 1835 N N . PRO A 1 231 ? -30.719 -16.391 -4.809 1 96.56 231 PRO A N 1
ATOM 1836 C CA . PRO A 1 231 ? -31.328 -15.305 -5.59 1 96.56 231 PRO A CA 1
ATOM 1837 C C . PRO A 1 231 ? -32.312 -14.477 -4.773 1 96.56 231 PRO A C 1
ATOM 1839 O O . PRO A 1 231 ? -32.531 -13.305 -5.078 1 96.56 231 PRO A O 1
ATOM 1842 N N . ASP A 1 232 ? -32.875 -15.047 -3.738 1 95.62 232 ASP A N 1
ATOM 1843 C CA . ASP A 1 232 ? -33.844 -14.312 -2.934 1 95.62 232 ASP A CA 1
ATOM 1844 C C . ASP A 1 232 ? -33.156 -13.562 -1.791 1 95.62 232 ASP A C 1
ATOM 1846 O O . ASP A 1 232 ? -33.812 -12.852 -1.029 1 95.62 232 ASP A O 1
ATOM 1850 N N . GLY A 1 233 ? -31.922 -13.797 -1.605 1 97 233 GLY A N 1
ATOM 1851 C CA . GLY A 1 233 ? -31.125 -13.047 -0.642 1 97 233 GLY A CA 1
ATOM 1852 C C . GLY A 1 233 ? -31.281 -13.562 0.778 1 97 233 GLY A C 1
ATOM 1853 O O . GLY A 1 233 ? -30.75 -12.961 1.717 1 97 233 GLY A O 1
ATOM 1854 N N . THR A 1 234 ? -31.828 -14.695 0.989 1 96.75 234 THR A N 1
ATOM 1855 C CA . THR A 1 234 ? -32.156 -15.156 2.338 1 96.75 234 THR A CA 1
ATOM 1856 C C . THR A 1 234 ? -31.078 -16.125 2.834 1 96.75 234 THR A C 1
ATOM 1858 O O . THR A 1 234 ? -30.984 -16.406 4.035 1 96.75 234 THR A O 1
ATOM 1861 N N . GLN A 1 235 ? -30.375 -16.672 1.877 1 97.94 235 GLN A N 1
ATOM 1862 C CA . GLN A 1 235 ? -29.344 -17.641 2.211 1 97.94 235 GLN A CA 1
ATOM 1863 C C . GLN A 1 235 ? -28.031 -17.344 1.475 1 97.94 235 GLN A C 1
ATOM 1865 O O . GLN A 1 235 ? -28.031 -16.625 0.465 1 97.94 235 GLN A O 1
ATOM 1870 N N . ILE A 1 236 ? -26.969 -17.844 2.045 1 98.5 236 ILE A N 1
ATOM 1871 C CA . ILE A 1 236 ? -25.656 -17.797 1.405 1 98.5 236 ILE A CA 1
ATOM 1872 C C . ILE A 1 236 ? -25.078 -19.203 1.319 1 98.5 236 ILE A C 1
ATOM 1874 O O . ILE A 1 236 ? -24.984 -19.906 2.328 1 98.5 236 ILE A O 1
ATOM 1878 N N . ALA A 1 237 ? -24.812 -19.625 0.143 1 98.56 237 ALA A N 1
ATOM 1879 C CA . ALA A 1 237 ? -24.047 -20.859 -0.049 1 98.56 237 ALA A CA 1
ATOM 1880 C C . ALA A 1 237 ? -22.547 -20.562 -0.049 1 98.56 237 ALA A C 1
ATOM 1882 O O . ALA A 1 237 ? -22.109 -19.484 -0.477 1 98.56 237 ALA A O 1
ATOM 1883 N N . PHE A 1 238 ? -21.797 -21.484 0.455 1 97.81 238 PHE A N 1
ATOM 1884 C CA . PHE A 1 238 ? -20.344 -21.281 0.406 1 97.81 238 PHE A CA 1
ATOM 1885 C C . PHE A 1 238 ? -19.625 -22.625 0.276 1 97.81 238 PHE A C 1
ATOM 1887 O O . PHE A 1 238 ? -20.156 -23.656 0.693 1 97.81 238 PHE A O 1
ATOM 1894 N N . HIS A 1 239 ? -18.562 -22.594 -0.437 1 97.31 239 HIS A N 1
ATOM 1895 C CA . HIS A 1 239 ? -17.625 -23.703 -0.528 1 97.31 239 HIS A CA 1
ATOM 1896 C C . HIS A 1 239 ? -16.547 -23.594 0.535 1 97.31 239 HIS A C 1
ATOM 1898 O O . HIS A 1 239 ? -15.727 -22.656 0.503 1 97.31 239 HIS A O 1
ATOM 1904 N N . ARG A 1 240 ? -16.562 -24.516 1.459 1 95.06 240 ARG A N 1
ATOM 1905 C CA . ARG A 1 240 ? -15.555 -24.578 2.51 1 95.06 240 ARG A CA 1
ATOM 1906 C C . ARG A 1 240 ? -14.453 -25.578 2.154 1 95.06 240 ARG A C 1
ATOM 1908 O O . ARG A 1 240 ? -14.742 -26.734 1.813 1 95.06 240 ARG A O 1
ATOM 1915 N N . LYS A 1 241 ? -13.289 -25.109 2.166 1 91.75 241 LYS A N 1
ATOM 1916 C CA . LYS A 1 241 ? -12.148 -26.016 2.059 1 91.75 241 LYS A CA 1
ATOM 1917 C C . LYS A 1 241 ? -11.484 -26.219 3.414 1 91.75 241 LYS A C 1
ATOM 1919 O O . LYS A 1 241 ? -10.836 -25.312 3.939 1 91.75 241 LYS A O 1
ATOM 1924 N N . ASP A 1 242 ? -11.664 -27.359 3.904 1 87.69 242 ASP A N 1
ATOM 1925 C CA . ASP A 1 242 ? -11.117 -27.703 5.215 1 87.69 242 ASP A CA 1
ATOM 1926 C C . ASP A 1 242 ? -11.062 -29.219 5.41 1 87.69 242 ASP A C 1
ATOM 1928 O O . ASP A 1 242 ? -11.922 -29.797 6.078 1 87.69 242 ASP A O 1
ATOM 1932 N N . GLY A 1 243 ? -10.047 -29.828 4.82 1 79.94 243 GLY A N 1
ATOM 1933 C CA . GLY A 1 243 ? -9.875 -31.266 4.992 1 79.94 243 GLY A CA 1
ATOM 1934 C C . GLY A 1 243 ? -11.148 -32.062 4.758 1 79.94 243 GLY A C 1
ATOM 1935 O O . GLY A 1 243 ? -11.773 -31.938 3.701 1 79.94 243 GLY A O 1
ATOM 1936 N N . VAL A 1 244 ? -11.617 -32.75 5.824 1 78.44 244 VAL A N 1
ATOM 1937 C CA . VAL A 1 244 ? -12.773 -33.625 5.734 1 78.44 244 VAL A CA 1
ATOM 1938 C C . VAL A 1 244 ? -14.055 -32.812 5.625 1 78.44 244 VAL A C 1
ATOM 1940 O O . VAL A 1 244 ? -15.078 -33.312 5.141 1 78.44 244 VAL A O 1
ATOM 1943 N N . ASP A 1 245 ? -14.023 -31.609 6.012 1 86.12 245 ASP A N 1
ATOM 1944 C CA . ASP A 1 245 ? -15.203 -30.75 6.004 1 86.12 245 ASP A CA 1
ATOM 1945 C C . ASP A 1 245 ? -15.297 -29.953 4.703 1 86.12 245 ASP A C 1
ATOM 1947 O O . ASP A 1 245 ? -16.156 -29.094 4.559 1 86.12 245 ASP A O 1
ATOM 1951 N N . THR A 1 246 ? -14.492 -30.312 3.791 1 92.69 246 THR A N 1
ATOM 1952 C CA . THR A 1 246 ? -14.562 -29.656 2.492 1 92.69 246 THR A CA 1
ATOM 1953 C C . THR A 1 246 ? -15.883 -29.953 1.797 1 92.69 246 THR A C 1
ATOM 1955 O O . THR A 1 246 ? -16.297 -31.109 1.706 1 92.69 246 THR A O 1
ATOM 1958 N N . GLY A 1 247 ? -16.578 -28.938 1.375 1 95.75 247 GLY A N 1
ATOM 1959 C CA . GLY A 1 247 ? -17.875 -29.156 0.742 1 95.75 247 GLY A CA 1
ATOM 1960 C C . GLY A 1 247 ? -18.656 -27.875 0.575 1 95.75 247 GLY A C 1
ATOM 1961 O O . GLY A 1 247 ? -18.156 -26.781 0.856 1 95.75 247 GLY A O 1
ATOM 1962 N N . ILE A 1 248 ? -19.859 -28.078 0.049 1 97.62 248 ILE A N 1
ATOM 1963 C CA . ILE A 1 248 ? -20.797 -26.984 -0.175 1 97.62 248 ILE A CA 1
ATOM 1964 C C . ILE A 1 248 ? -21.766 -26.875 0.998 1 97.62 248 ILE A C 1
ATOM 1966 O O . ILE A 1 248 ? -22.422 -27.859 1.359 1 97.62 248 ILE A O 1
ATOM 1970 N N . TYR A 1 249 ? -21.812 -25.719 1.557 1 97.94 249 TYR A N 1
ATOM 1971 C CA . TYR A 1 249 ? -22.688 -25.422 2.693 1 97.94 249 TYR A CA 1
ATOM 1972 C C . TYR A 1 249 ? -23.641 -24.281 2.373 1 97.94 249 TYR A C 1
ATOM 1974 O O . TYR A 1 249 ? -23.422 -23.531 1.419 1 97.94 249 TYR A O 1
ATOM 1982 N N . VAL A 1 250 ? -24.688 -24.25 3.121 1 97.88 250 VAL A N 1
ATOM 1983 C CA . VAL A 1 250 ? -25.609 -23.109 3.084 1 97.88 250 VAL A CA 1
ATOM 1984 C C . VAL A 1 250 ? -25.859 -22.609 4.5 1 97.88 250 VAL A C 1
ATOM 1986 O O . VAL A 1 250 ? -25.891 -23.391 5.453 1 97.88 250 VAL A O 1
ATOM 1989 N N . VAL A 1 251 ? -25.969 -21.328 4.645 1 98.06 251 VAL A N 1
ATOM 1990 C CA . VAL A 1 251 ? -26.266 -20.672 5.918 1 98.06 251 VAL A CA 1
ATOM 1991 C C . VAL A 1 251 ? -27.266 -19.531 5.707 1 98.06 251 VAL A C 1
ATOM 1993 O O . VAL A 1 251 ? -27.219 -18.859 4.68 1 98.06 251 VAL A O 1
ATOM 1996 N N . PRO A 1 252 ? -28.172 -19.344 6.668 1 97.69 252 PRO A N 1
ATOM 1997 C CA . PRO A 1 252 ? -29.062 -18.188 6.539 1 97.69 252 PRO A CA 1
ATOM 1998 C C . PRO A 1 252 ? -28.297 -16.859 6.547 1 97.69 252 PRO A C 1
ATOM 2000 O O . PRO A 1 252 ? -27.312 -16.719 7.289 1 97.69 252 PRO A O 1
ATOM 2003 N N . ALA A 1 253 ? -28.75 -15.922 5.75 1 96.81 253 ALA A N 1
ATOM 2004 C CA . ALA A 1 253 ? -28.031 -14.664 5.547 1 96.81 253 ALA A CA 1
ATOM 2005 C C . ALA A 1 253 ? -28.047 -13.812 6.816 1 96.81 253 ALA A C 1
ATOM 2007 O O . ALA A 1 253 ? -27.25 -12.891 6.961 1 96.81 253 ALA A O 1
ATOM 2008 N N . LEU A 1 254 ? -28.906 -14.016 7.691 1 94 254 LEU A N 1
ATOM 2009 C CA . LEU A 1 254 ? -29 -13.242 8.922 1 94 254 LEU A CA 1
ATOM 2010 C C . LEU A 1 254 ? -28.438 -14.023 10.102 1 94 254 LEU A C 1
ATOM 2012 O O . LEU A 1 254 ? -28.578 -13.617 11.258 1 94 254 LEU A O 1
ATOM 2016 N N . GLY A 1 255 ? -27.922 -15.164 9.812 1 94.38 255 GLY A N 1
ATOM 2017 C CA . GLY A 1 255 ? -27.328 -15.992 10.859 1 94.38 255 GLY A CA 1
ATOM 2018 C C . GLY A 1 255 ? -28.172 -17.219 11.18 1 94.38 255 GLY A C 1
ATOM 2019 O O . GLY A 1 255 ? -29.406 -17.172 11.086 1 94.38 255 GLY A O 1
ATOM 2020 N N . GLY A 1 256 ? -27.609 -18.266 11.508 1 93.94 256 GLY A N 1
ATOM 2021 C CA . GLY A 1 256 ? -28.234 -19.547 11.812 1 93.94 256 GLY A CA 1
ATOM 2022 C C . GLY A 1 256 ? -27.297 -20.719 11.625 1 93.94 256 GLY A C 1
ATOM 2023 O O . GLY A 1 256 ? -26.094 -20.547 11.453 1 93.94 256 GLY A O 1
ATOM 2024 N N . PRO A 1 257 ? -27.844 -21.859 11.742 1 94.62 257 PRO A N 1
ATOM 2025 C CA . PRO A 1 257 ? -27 -23.047 11.602 1 94.62 257 PRO A CA 1
ATOM 2026 C C . PRO A 1 257 ? -26.594 -23.297 10.156 1 94.62 257 PRO A C 1
ATOM 2028 O O . PRO A 1 257 ? -27.375 -23.078 9.234 1 94.62 257 PRO A O 1
ATOM 2031 N N . GLU A 1 258 ? -25.438 -23.734 10.031 1 95.38 258 GLU A N 1
ATOM 2032 C CA . GLU A 1 258 ? -24.969 -24.172 8.719 1 95.38 258 GLU A CA 1
ATOM 2033 C C . GLU A 1 258 ? -25.531 -25.531 8.359 1 95.38 258 GLU A C 1
ATOM 2035 O O . GLU A 1 258 ? -25.734 -26.375 9.234 1 95.38 258 GLU A O 1
ATOM 2040 N N . ARG A 1 259 ? -25.75 -25.719 7.137 1 96.06 259 ARG A N 1
ATOM 2041 C CA . ARG A 1 259 ? -26.156 -27.016 6.609 1 96.06 259 ARG A CA 1
ATOM 2042 C C . ARG A 1 259 ? -25.266 -27.453 5.449 1 96.06 259 ARG A C 1
ATOM 2044 O O . ARG A 1 259 ? -25.094 -26.703 4.484 1 96.06 259 ARG A O 1
ATOM 2051 N N . LYS A 1 260 ? -24.766 -28.625 5.52 1 96.25 260 LYS A N 1
ATOM 2052 C CA . LYS A 1 260 ? -23.953 -29.156 4.43 1 96.25 260 LYS A CA 1
ATOM 2053 C C . LYS A 1 260 ? -24.828 -29.734 3.322 1 96.25 260 LYS A C 1
ATOM 2055 O O . LYS A 1 260 ? -25.719 -30.547 3.584 1 96.25 260 LYS A O 1
ATOM 2060 N N . LEU A 1 261 ? -24.625 -29.328 2.113 1 96.56 261 LEU A N 1
ATOM 2061 C CA . LEU A 1 261 ? -25.406 -29.797 0.975 1 96.56 261 LEU A CA 1
ATOM 2062 C C . LEU A 1 261 ? -24.688 -30.953 0.272 1 96.56 261 LEU A C 1
ATOM 2064 O O . LEU A 1 261 ? -25.328 -31.875 -0.236 1 96.56 261 LEU A O 1
ATOM 2068 N N . HIS A 1 262 ? -23.406 -30.797 0.173 1 94.88 262 HIS A N 1
ATOM 2069 C CA . HIS A 1 262 ? -22.641 -31.688 -0.691 1 94.88 262 HIS A CA 1
ATOM 2070 C C . HIS A 1 262 ? -21.172 -31.719 -0.298 1 94.88 262 HIS A C 1
ATOM 2072 O O . HIS A 1 262 ? -20.578 -30.672 0.008 1 94.88 262 HIS A O 1
ATOM 2078 N N . SER A 1 263 ? -20.562 -32.906 -0.232 1 94.25 263 SER A N 1
ATOM 2079 C CA . SER A 1 263 ? -19.125 -33.031 -0.027 1 94.25 263 SER A CA 1
ATOM 2080 C C . SER A 1 263 ? -18.359 -32.875 -1.344 1 94.25 263 SER A C 1
ATOM 2082 O O . SER A 1 263 ? -18.812 -33.406 -2.375 1 94.25 263 SER A O 1
ATOM 2084 N N . THR A 1 264 ? -17.328 -32.188 -1.331 1 92.94 264 THR A N 1
ATOM 2085 C CA . THR A 1 264 ? -16.469 -32.062 -2.496 1 92.94 264 THR A CA 1
ATOM 2086 C C . THR A 1 264 ? -15.062 -32.562 -2.172 1 92.94 264 THR A C 1
ATOM 2088 O O . THR A 1 264 ? -14.719 -32.781 -1.005 1 92.94 264 THR A O 1
ATOM 2091 N N . ARG A 1 265 ? -14.258 -32.844 -3.221 1 85.5 265 ARG A N 1
ATOM 2092 C CA . ARG A 1 265 ? -12.906 -33.344 -3.043 1 85.5 265 ARG A CA 1
ATOM 2093 C C . ARG A 1 265 ? -11.875 -32.438 -3.693 1 85.5 265 ARG A C 1
ATOM 2095 O O . ARG A 1 265 ? -10.75 -32.844 -3.965 1 85.5 265 ARG A O 1
ATOM 2102 N N . ILE A 1 266 ? -12.273 -31.266 -3.949 1 82.38 266 ILE A N 1
ATOM 2103 C CA . ILE A 1 266 ? -11.367 -30.344 -4.613 1 82.38 266 ILE A CA 1
ATOM 2104 C C . ILE A 1 266 ? -10.234 -29.953 -3.662 1 82.38 266 ILE A C 1
ATOM 2106 O O . ILE A 1 266 ? -10.484 -29.469 -2.555 1 82.38 266 ILE A O 1
ATOM 2110 N N . PRO A 1 267 ? -9.039 -30.062 -4.039 1 72.88 267 PRO A N 1
ATOM 2111 C CA . PRO A 1 267 ? -7.938 -29.766 -3.127 1 72.88 267 PRO A CA 1
ATOM 2112 C C . PRO A 1 267 ? -7.414 -28.344 -3.291 1 72.88 267 PRO A C 1
ATOM 2114 O O . PRO A 1 267 ? -6.66 -27.844 -2.445 1 72.88 267 PRO A O 1
ATOM 2117 N N . TRP A 1 268 ? -7.809 -27.625 -4.324 1 75.25 268 TRP A N 1
ATOM 2118 C CA . TRP A 1 268 ? -7.219 -26.328 -4.625 1 75.25 268 TRP A CA 1
ATOM 2119 C C . TRP A 1 268 ? -8.211 -25.203 -4.352 1 75.25 268 TRP A C 1
ATOM 2121 O O . TRP A 1 268 ? -9.383 -25.297 -4.719 1 75.25 268 TRP A O 1
ATOM 2131 N N . THR A 1 269 ? -7.691 -24.125 -3.824 1 79.06 269 THR A N 1
ATOM 2132 C CA . THR A 1 269 ? -8.516 -22.984 -3.439 1 79.06 269 THR A CA 1
ATOM 2133 C C . THR A 1 269 ? -9.102 -22.297 -4.668 1 79.06 269 THR A C 1
ATOM 2135 O O . THR A 1 269 ? -10.25 -21.844 -4.645 1 79.06 269 THR A O 1
ATOM 2138 N N . ASP A 1 270 ? -8.414 -22.312 -5.711 1 77 270 ASP A N 1
ATOM 2139 C CA . ASP A 1 270 ? -8.812 -21.594 -6.918 1 77 270 ASP A CA 1
ATOM 2140 C C . ASP A 1 270 ? -10.031 -22.25 -7.562 1 77 270 ASP A C 1
ATOM 2142 O O . ASP A 1 270 ? -10.656 -21.656 -8.461 1 77 270 ASP A O 1
ATOM 2146 N N . PHE A 1 271 ? -10.359 -23.391 -7.062 1 76.88 271 PHE A N 1
ATOM 2147 C CA . PHE A 1 271 ? -11.484 -24.109 -7.652 1 76.88 271 PHE A CA 1
ATOM 2148 C C . PHE A 1 271 ? -12.695 -24.078 -6.73 1 76.88 271 PHE A C 1
ATOM 2150 O O . PHE A 1 271 ? -13.711 -24.719 -7.008 1 76.88 271 PHE A O 1
ATOM 2157 N N . THR A 1 272 ? -12.641 -23.297 -5.754 1 88.62 272 THR A N 1
ATOM 2158 C CA . THR A 1 272 ? -13.703 -23.344 -4.754 1 88.62 272 THR A CA 1
ATOM 2159 C C . THR A 1 272 ? -14.789 -22.328 -5.07 1 88.62 272 THR A C 1
ATOM 2161 O O . THR A 1 272 ? -15.789 -22.234 -4.363 1 88.62 272 THR A O 1
ATOM 2164 N N . PHE A 1 273 ? -14.703 -21.703 -6.117 1 93.19 273 PHE A N 1
ATOM 2165 C CA . PHE A 1 273 ? -15.672 -20.656 -6.445 1 93.19 273 PHE A CA 1
ATOM 2166 C C . PHE A 1 273 ? -17 -21.281 -6.891 1 93.19 273 PHE A C 1
ATOM 2168 O O . PHE A 1 273 ? -17 -22.266 -7.629 1 93.19 273 PHE A O 1
ATOM 2175 N N . ILE A 1 274 ? -18.062 -20.672 -6.449 1 97.44 274 ILE A N 1
ATOM 2176 C CA . ILE A 1 274 ? -19.391 -21.203 -6.754 1 97.44 274 ILE A CA 1
ATOM 2177 C C . ILE A 1 274 ? -20.297 -20.078 -7.211 1 97.44 274 ILE A C 1
ATOM 2179 O O . ILE A 1 274 ? -20 -18.891 -6.98 1 97.44 274 ILE A O 1
ATOM 2183 N N . SER A 1 275 ? -21.359 -20.453 -7.836 1 98.06 275 SER A N 1
ATOM 2184 C CA . SER A 1 275 ? -22.344 -19.5 -8.328 1 98.06 275 SER A CA 1
ATOM 2185 C C . SER A 1 275 ? -23.766 -20.078 -8.234 1 98.06 275 SER A C 1
ATOM 2187 O O . SER A 1 275 ? -23.984 -21.219 -8.609 1 98.06 275 SER A O 1
ATOM 2189 N N . TRP A 1 276 ? -24.641 -19.328 -7.672 1 98.38 276 TRP A N 1
ATOM 2190 C CA . TRP A 1 276 ? -26.031 -19.719 -7.57 1 98.38 276 TRP A CA 1
ATOM 2191 C C . TRP A 1 276 ? -26.844 -19.172 -8.742 1 98.38 276 TRP A C 1
ATOM 2193 O O . TRP A 1 276 ? -26.781 -17.969 -9.039 1 98.38 276 TRP A O 1
ATOM 2203 N N . SER A 1 277 ? -27.625 -20.031 -9.375 1 97.81 277 SER A N 1
ATOM 2204 C CA . SER A 1 277 ? -28.391 -19.609 -10.539 1 97.81 277 SER A CA 1
ATOM 2205 C C . SER A 1 277 ? -29.5 -18.625 -10.148 1 97.81 277 SER A C 1
ATOM 2207 O O . SER A 1 277 ? -30.078 -18.734 -9.062 1 97.81 277 SER A O 1
ATOM 2209 N N . PRO A 1 278 ? -29.797 -17.703 -11.078 1 96.31 278 PRO A N 1
ATOM 2210 C CA . PRO A 1 278 ? -30.797 -16.672 -10.734 1 96.31 278 PRO A CA 1
ATOM 2211 C C . PRO A 1 278 ? -32.188 -17.25 -10.445 1 96.31 278 PRO A C 1
ATOM 2213 O O . PRO A 1 278 ? -32.969 -16.641 -9.727 1 96.31 278 PRO A O 1
ATOM 2216 N N . ASP A 1 279 ? -32.5 -18.422 -10.953 1 95.75 279 ASP A N 1
ATOM 2217 C CA . ASP A 1 279 ? -33.781 -19.047 -10.703 1 95.75 279 ASP A CA 1
ATOM 2218 C C . ASP A 1 279 ? -33.75 -19.875 -9.43 1 95.75 279 ASP A C 1
ATOM 2220 O O . ASP A 1 279 ? -34.781 -20.438 -9.023 1 95.75 279 ASP A O 1
ATOM 2224 N N . GLY A 1 280 ? -32.625 -20.047 -8.867 1 96.62 280 GLY A N 1
ATOM 2225 C CA . GLY A 1 280 ? -32.469 -20.719 -7.582 1 96.62 280 GLY A CA 1
ATOM 2226 C C . GLY A 1 280 ? -32.375 -22.219 -7.699 1 96.62 280 GLY A C 1
ATOM 2227 O O . GLY A 1 280 ? -32.25 -22.922 -6.691 1 96.62 280 GLY A O 1
ATOM 2228 N N . LYS A 1 281 ? -32.25 -22.734 -8.836 1 96.38 281 LYS A N 1
ATOM 2229 C CA . LYS A 1 281 ? -32.375 -24.188 -9.039 1 96.38 281 LYS A CA 1
ATOM 2230 C C . LYS A 1 281 ? -31.031 -24.875 -8.922 1 96.38 281 LYS A C 1
ATOM 2232 O O . LYS A 1 281 ? -30.969 -26.062 -8.609 1 96.38 281 LYS A O 1
ATOM 2237 N N . TRP A 1 282 ? -30.047 -24.125 -9.242 1 97.69 282 TRP A N 1
ATOM 2238 C CA . TRP A 1 282 ? -28.75 -24.781 -9.352 1 97.69 282 TRP A CA 1
ATOM 2239 C C . TRP A 1 282 ? -27.656 -23.969 -8.648 1 97.69 282 TRP A C 1
ATOM 2241 O O . TRP A 1 282 ? -27.688 -22.734 -8.664 1 97.69 282 TRP A O 1
ATOM 2251 N N . ILE A 1 283 ? -26.75 -24.672 -8.07 1 98.25 283 ILE A N 1
ATOM 2252 C CA . ILE A 1 283 ? -25.469 -24.125 -7.652 1 98.25 283 ILE A CA 1
ATOM 2253 C C . ILE A 1 283 ? -24.344 -24.734 -8.5 1 98.25 283 ILE A C 1
ATOM 2255 O O . ILE A 1 283 ? -24.156 -25.953 -8.492 1 98.25 283 ILE A O 1
ATOM 2259 N N . ALA A 1 284 ? -23.688 -23.891 -9.227 1 98.25 284 ALA A N 1
ATOM 2260 C CA . ALA A 1 284 ? -22.562 -24.359 -10.031 1 98.25 284 ALA A CA 1
ATOM 2261 C C . ALA A 1 284 ? -21.297 -24.422 -9.195 1 98.25 284 ALA A C 1
ATOM 2263 O O . ALA A 1 284 ? -20.984 -23.5 -8.453 1 98.25 284 ALA A O 1
ATOM 2264 N N . LEU A 1 285 ? -20.578 -25.547 -9.258 1 96.88 285 LEU A N 1
ATOM 2265 C CA . LEU A 1 285 ? -19.344 -25.766 -8.5 1 96.88 285 LEU A CA 1
ATOM 2266 C C . LEU A 1 285 ? -18.359 -26.625 -9.289 1 96.88 285 LEU A C 1
ATOM 2268 O O . LEU A 1 285 ? -18.766 -27.328 -10.211 1 96.88 285 LEU A O 1
ATOM 2272 N N . ALA A 1 286 ? -17.125 -26.453 -8.969 1 94.88 286 ALA A N 1
ATOM 2273 C CA . ALA A 1 286 ? -16.109 -27.375 -9.484 1 94.88 286 ALA A CA 1
ATOM 2274 C C . ALA A 1 286 ? -15.766 -28.453 -8.461 1 94.88 286 ALA A C 1
ATOM 2276 O O . ALA A 1 286 ? -15.742 -28.188 -7.258 1 94.88 286 ALA A O 1
ATOM 2277 N N . ASP A 1 287 ? -15.609 -29.641 -8.953 1 92.38 287 ASP A N 1
ATOM 2278 C CA . ASP A 1 287 ? -15.219 -30.75 -8.094 1 92.38 287 ASP A CA 1
ATOM 2279 C C . ASP A 1 287 ? -14.336 -31.75 -8.852 1 92.38 287 ASP A C 1
ATOM 2281 O O . ASP A 1 287 ? -14.273 -31.719 -10.078 1 92.38 287 ASP A O 1
ATOM 2285 N N . LEU A 1 288 ? -13.617 -32.438 -8.102 1 88.12 288 LEU A N 1
ATOM 2286 C CA . LEU A 1 288 ? -12.781 -33.531 -8.633 1 88.12 288 LEU A CA 1
ATOM 2287 C C . LEU A 1 288 ? -13.266 -34.875 -8.148 1 88.12 288 LEU A C 1
ATOM 2289 O O . LEU A 1 288 ? -12.906 -35.344 -7.059 1 88.12 288 LEU A O 1
ATOM 2293 N N . LEU A 1 289 ? -14.039 -35.438 -8.977 1 81.38 289 LEU A N 1
ATOM 2294 C CA . LEU A 1 289 ? -14.57 -36.75 -8.609 1 81.38 289 LEU A CA 1
ATOM 2295 C C . LEU A 1 289 ? -13.555 -37.844 -8.922 1 81.38 289 LEU A C 1
ATOM 2297 O O . LEU A 1 289 ? -12.719 -37.688 -9.812 1 81.38 289 LEU A O 1
ATOM 2301 N N . PRO A 1 290 ? -13.602 -38.906 -8.094 1 73.31 290 PRO A N 1
ATOM 2302 C CA . PRO A 1 290 ? -12.609 -39.969 -8.219 1 73.31 290 PRO A CA 1
ATOM 2303 C C . PRO A 1 290 ? -12.508 -40.531 -9.641 1 73.31 290 PRO A C 1
ATOM 2305 O O . PRO A 1 290 ? -11.43 -40.938 -10.078 1 73.31 290 PRO A O 1
ATOM 2308 N N . GLU A 1 291 ? -13.633 -40.438 -10.352 1 71.88 291 GLU A N 1
ATOM 2309 C CA . GLU A 1 291 ? -13.664 -41.031 -11.695 1 71.88 291 GLU A CA 1
ATOM 2310 C C . GLU A 1 291 ? -13.078 -40.031 -12.711 1 71.88 291 GLU A C 1
ATOM 2312 O O . GLU A 1 291 ? -12.852 -40.406 -13.867 1 71.88 291 GLU A O 1
ATOM 2317 N N . GLU A 1 292 ? -12.891 -38.875 -12.242 1 73.94 292 GLU A N 1
ATOM 2318 C CA . GLU A 1 292 ? -12.391 -37.844 -13.148 1 73.94 292 GLU A CA 1
ATOM 2319 C C . GLU A 1 292 ? -10.922 -37.562 -12.891 1 73.94 292 GLU A C 1
ATOM 2321 O O . GLU A 1 292 ? -10.477 -37.531 -11.734 1 73.94 292 GLU A O 1
ATOM 2326 N N . GLU A 1 293 ? -10.227 -37.375 -13.898 1 67.81 293 GLU A N 1
ATOM 2327 C CA . GLU A 1 293 ? -8.805 -37.062 -13.789 1 67.81 293 GLU A CA 1
ATOM 2328 C C . GLU A 1 293 ? -8.609 -35.594 -13.414 1 67.81 293 GLU A C 1
ATOM 2330 O O . GLU A 1 293 ? -7.59 -35.219 -12.828 1 67.81 293 GLU A O 1
ATOM 2335 N N . HIS A 1 294 ? -9.664 -34.844 -13.844 1 78.94 294 HIS A N 1
ATOM 2336 C CA . HIS A 1 294 ? -9.562 -33.406 -13.633 1 78.94 294 HIS A CA 1
ATOM 2337 C C . HIS A 1 294 ? -10.852 -32.844 -13.047 1 78.94 294 HIS A C 1
ATOM 2339 O O . HIS A 1 294 ? -11.906 -33.469 -13.117 1 78.94 294 HIS A O 1
ATOM 2345 N N . ALA A 1 295 ? -10.719 -31.656 -12.523 1 88.44 295 ALA A N 1
ATOM 2346 C CA . ALA A 1 295 ? -11.891 -31 -11.961 1 88.44 295 ALA A CA 1
ATOM 2347 C C . ALA A 1 295 ? -12.906 -30.656 -13.047 1 88.44 295 ALA A C 1
ATOM 2349 O O . ALA A 1 295 ? -12.531 -30.25 -14.156 1 88.44 295 ALA A O 1
ATOM 2350 N N . ARG A 1 296 ? -14.078 -30.891 -12.727 1 92.62 296 ARG A N 1
ATOM 2351 C CA . ARG A 1 296 ? -15.188 -30.562 -13.617 1 92.62 296 ARG A CA 1
ATOM 2352 C C . ARG A 1 296 ? -16.219 -29.703 -12.914 1 92.62 296 ARG A C 1
ATOM 2354 O O . ARG A 1 296 ? -16.297 -29.688 -11.68 1 92.62 296 ARG A O 1
ATOM 2361 N N . VAL A 1 297 ? -16.953 -28.984 -13.766 1 96 297 VAL A N 1
ATOM 2362 C CA . VAL A 1 297 ? -18.016 -28.156 -13.203 1 96 297 VAL A CA 1
ATOM 2363 C C . VAL A 1 297 ? -19.312 -28.969 -13.133 1 96 297 VAL A C 1
ATOM 2365 O O . VAL A 1 297 ? -19.672 -29.672 -14.078 1 96 297 VAL A O 1
ATOM 2368 N N . TYR A 1 298 ? -19.953 -28.891 -12.07 1 96.44 298 TYR A N 1
ATOM 2369 C CA . TYR A 1 298 ? -21.219 -29.562 -11.805 1 96.44 298 TYR A CA 1
ATOM 2370 C C . TYR A 1 298 ? -22.297 -28.562 -11.422 1 96.44 298 TYR A C 1
ATOM 2372 O O . TYR A 1 298 ? -22 -27.484 -10.906 1 96.44 298 TYR A O 1
ATOM 2380 N N . LEU A 1 299 ? -23.531 -28.922 -11.75 1 97.38 299 LEU A N 1
ATOM 2381 C CA . LEU A 1 299 ? -24.703 -28.219 -11.258 1 97.38 299 LEU A CA 1
ATOM 2382 C C . LEU A 1 299 ? -25.391 -29 -10.156 1 97.38 299 LEU A C 1
ATOM 2384 O O . LEU A 1 299 ? -25.891 -30.109 -10.391 1 97.38 299 LEU A O 1
ATOM 2388 N N . LEU A 1 300 ? -25.375 -28.453 -9 1 97.69 300 LEU A N 1
ATOM 2389 C CA . LEU A 1 300 ? -25.969 -29.062 -7.82 1 97.69 300 LEU A CA 1
ATOM 2390 C C . LEU A 1 300 ? -27.328 -28.453 -7.504 1 97.69 300 LEU A C 1
ATOM 2392 O O . LEU A 1 300 ? -27.438 -27.234 -7.387 1 97.69 300 LEU A O 1
ATOM 2396 N N . SER A 1 301 ? -28.344 -29.281 -7.406 1 97.31 301 SER A N 1
ATOM 2397 C CA . SER A 1 301 ? -29.641 -28.797 -6.953 1 97.31 301 SER A CA 1
ATOM 2398 C C . SER A 1 301 ? -29.688 -28.688 -5.434 1 97.31 301 SER A C 1
ATOM 2400 O O . SER A 1 301 ? -29.578 -29.688 -4.73 1 97.31 301 SER A O 1
ATOM 2402 N N . PRO A 1 302 ? -29.875 -27.5 -4.969 1 95.75 302 PRO A N 1
ATOM 2403 C CA . PRO A 1 302 ? -29.953 -27.391 -3.51 1 95.75 302 PRO A CA 1
ATOM 2404 C C . PRO A 1 302 ? -31.203 -28.047 -2.934 1 95.75 302 PRO A C 1
ATOM 2406 O O . PRO A 1 302 ? -31.266 -28.328 -1.733 1 95.75 302 PRO A O 1
ATOM 2409 N N . GLU A 1 303 ? -32.156 -28.281 -3.732 1 93.81 303 GLU A N 1
ATOM 2410 C CA . GLU A 1 303 ? -33.406 -28.891 -3.293 1 93.81 303 GLU A CA 1
ATOM 2411 C C . GLU A 1 303 ? -33.312 -30.406 -3.268 1 93.81 303 GLU A C 1
ATOM 2413 O O . GLU A 1 303 ? -33.594 -31.047 -2.248 1 93.81 303 GLU A O 1
ATOM 2418 N N . THR A 1 304 ? -32.812 -31 -4.324 1 95.25 304 THR A N 1
ATOM 2419 C CA . THR A 1 304 ? -32.781 -32.469 -4.445 1 95.25 304 THR A CA 1
ATOM 2420 C C . THR A 1 304 ? -31.438 -33.031 -4.043 1 95.25 304 THR A C 1
ATOM 2422 O O . THR A 1 304 ? -31.297 -34.219 -3.811 1 95.25 304 THR A O 1
ATOM 2425 N N . LEU A 1 305 ? -30.422 -32.219 -4.051 1 95 305 LEU A N 1
ATOM 2426 C CA . LEU A 1 305 ? -29.047 -32.531 -3.711 1 95 305 LEU A CA 1
ATOM 2427 C C . LEU A 1 305 ? -28.406 -33.406 -4.801 1 95 305 LEU A C 1
ATOM 2429 O O . LEU A 1 305 ? -27.312 -33.938 -4.613 1 95 305 LEU A O 1
ATOM 2433 N N . GLU A 1 306 ? -29.109 -33.5 -5.949 1 94.69 306 GLU A N 1
ATOM 2434 C CA . GLU A 1 306 ? -28.531 -34.188 -7.105 1 94.69 306 GLU A CA 1
ATOM 2435 C C . GLU A 1 306 ? -27.609 -33.25 -7.887 1 94.69 306 GLU A C 1
ATOM 2437 O O . GLU A 1 306 ? -27.828 -32.031 -7.922 1 94.69 306 GLU A O 1
ATOM 2442 N N . SER A 1 307 ? -26.609 -33.781 -8.398 1 93.75 307 SER A N 1
ATOM 2443 C CA . SER A 1 307 ? -25.656 -33 -9.188 1 93.75 307 SER A CA 1
ATOM 2444 C C . SER A 1 307 ? -25.516 -33.562 -10.602 1 93.75 307 SER A C 1
ATOM 2446 O O . SER A 1 307 ? -25.625 -34.781 -10.797 1 93.75 307 SER A O 1
ATOM 2448 N N . LYS A 1 308 ? -25.391 -32.75 -11.555 1 93.44 308 LYS A N 1
ATOM 2449 C CA . LYS A 1 308 ? -25.141 -33.125 -12.938 1 93.44 308 LYS A CA 1
ATOM 2450 C C . LYS A 1 308 ? -23.922 -32.406 -13.508 1 93.44 308 LYS A C 1
ATOM 2452 O O . LYS A 1 308 ? -23.734 -31.219 -13.234 1 93.44 308 LYS A O 1
ATOM 2457 N N . GLN A 1 309 ? -23.125 -33.125 -14.258 1 94 309 GLN A N 1
ATOM 2458 C CA . GLN A 1 309 ? -21.922 -32.562 -14.867 1 94 309 GLN A CA 1
ATOM 2459 C C . GLN A 1 309 ? -22.266 -31.781 -16.141 1 94 309 GLN A C 1
ATOM 2461 O O . GLN A 1 309 ? -23.109 -32.219 -16.922 1 94 309 GLN A O 1
ATOM 2466 N N . ILE A 1 310 ? -21.641 -30.641 -16.328 1 94.06 310 ILE A N 1
ATOM 2467 C CA . ILE A 1 310 ? -21.812 -29.938 -17.594 1 94.06 310 ILE A CA 1
ATOM 2468 C C . ILE A 1 310 ? -20.969 -30.578 -18.688 1 94.06 310 ILE A C 1
ATOM 2470 O O . ILE A 1 310 ? -20.047 -31.359 -18.375 1 94.06 310 ILE A O 1
ATOM 2474 N N . PRO A 1 311 ? -21.312 -30.234 -19.938 1 89.75 311 PRO A N 1
ATOM 2475 C CA . PRO A 1 311 ? -20.5 -30.812 -21 1 89.75 311 PRO A CA 1
ATOM 2476 C C . PRO A 1 311 ? -19.031 -30.438 -20.906 1 89.75 311 PRO A C 1
ATOM 2478 O O . PRO A 1 311 ? -18.688 -29.328 -20.453 1 89.75 311 PRO A O 1
ATOM 2481 N N . ASN A 1 312 ? -18.266 -31.391 -21.25 1 84.81 312 ASN A N 1
ATOM 2482 C CA . ASN A 1 312 ? -16.828 -31.188 -21.203 1 84.81 312 ASN A CA 1
ATOM 2483 C C . ASN A 1 312 ? -16.219 -31.109 -22.594 1 84.81 312 ASN A C 1
ATOM 2485 O O . ASN A 1 312 ? -16.594 -31.891 -23.484 1 84.81 312 ASN A O 1
ATOM 2489 N N . ASP A 1 313 ? -15.477 -30.109 -22.812 1 78.56 313 ASP A N 1
ATOM 2490 C CA . ASP A 1 313 ? -14.641 -30.047 -24 1 78.56 313 ASP A CA 1
ATOM 2491 C C . ASP A 1 313 ? -13.359 -30.859 -23.828 1 78.56 313 ASP A C 1
ATOM 2493 O O . ASP A 1 313 ? -12.633 -30.672 -22.859 1 78.56 313 ASP A O 1
ATOM 2497 N N . PRO A 1 314 ? -13.117 -31.781 -24.734 1 74 314 PRO A N 1
ATOM 2498 C CA . PRO A 1 314 ? -11.938 -32.625 -24.609 1 74 314 PRO A CA 1
ATOM 2499 C C . PRO A 1 314 ? -10.641 -31.828 -24.516 1 74 314 PRO A C 1
ATOM 2501 O O . PRO A 1 314 ? -9.641 -32.312 -24 1 74 314 PRO A O 1
ATOM 2504 N N . LYS A 1 315 ? -10.719 -30.641 -25 1 71.44 315 LYS A N 1
ATOM 2505 C CA . LYS A 1 315 ? -9.516 -29.812 -24.953 1 71.44 315 LYS A CA 1
ATOM 2506 C C . LYS A 1 315 ? -9.352 -29.141 -23.594 1 71.44 315 LYS A C 1
ATOM 2508 O O . LYS A 1 315 ? -8.328 -28.5 -23.328 1 71.44 315 LYS A O 1
ATOM 2513 N N . CYS A 1 316 ? -10.32 -29.359 -22.766 1 80.12 316 CYS A N 1
ATOM 2514 C CA . CYS A 1 316 ? -10.289 -28.766 -21.438 1 80.12 316 CYS A CA 1
ATOM 2515 C C . CYS A 1 316 ? -9.805 -29.75 -20.391 1 80.12 316 CYS A C 1
ATOM 2517 O O . CYS A 1 316 ? -10.477 -30.75 -20.125 1 80.12 316 CYS A O 1
ATOM 2519 N N . LEU A 1 317 ? -8.672 -29.531 -19.891 1 73.31 317 LEU A N 1
ATOM 2520 C CA . LEU A 1 317 ? -8.133 -30.406 -18.859 1 73.31 317 LEU A CA 1
ATOM 2521 C C . LEU A 1 317 ? -8.938 -30.297 -17.562 1 73.31 317 LEU A C 1
ATOM 2523 O O . LEU A 1 317 ? -9.211 -31.297 -16.906 1 73.31 317 LEU A O 1
ATOM 2527 N N . GLY A 1 318 ? -9.305 -29.125 -17.234 1 85.25 318 GLY A N 1
ATOM 2528 C CA . GLY A 1 318 ? -10.094 -28.859 -16.047 1 85.25 318 GLY A CA 1
ATOM 2529 C C . GLY A 1 318 ? -11.023 -27.656 -16.203 1 85.25 318 GLY A C 1
ATOM 2530 O O . GLY A 1 318 ? -10.773 -26.781 -17.016 1 85.25 318 GLY A O 1
ATOM 2531 N N . GLN A 1 319 ? -12.086 -27.797 -15.492 1 90.75 319 GLN A N 1
ATOM 2532 C CA . GLN A 1 319 ? -13.047 -26.719 -15.453 1 90.75 319 GLN A CA 1
ATOM 2533 C C . GLN A 1 319 ? -13.164 -26.125 -14.047 1 90.75 319 GLN A C 1
ATOM 2535 O O . GLN A 1 319 ? -13.109 -26.859 -13.055 1 90.75 319 GLN A O 1
ATOM 2540 N N . GLY A 1 320 ? -13.211 -24.766 -14.055 1 92.69 320 GLY A N 1
ATOM 2541 C CA . GLY A 1 320 ? -13.367 -24.172 -12.734 1 92.69 320 GLY A CA 1
ATOM 2542 C C . GLY A 1 320 ? -13.984 -22.781 -12.766 1 92.69 320 GLY A C 1
ATOM 2543 O O . GLY A 1 320 ? -14.266 -22.25 -13.844 1 92.69 320 GLY A O 1
ATOM 2544 N N . GLN A 1 321 ? -14.352 -22.312 -11.578 1 94.75 321 GLN A N 1
ATOM 2545 C CA . GLN A 1 321 ? -14.836 -20.969 -11.266 1 94.75 321 GLN A CA 1
ATOM 2546 C C . GLN A 1 321 ? -16.062 -20.625 -12.109 1 94.75 321 GLN A C 1
ATOM 2548 O O . GLN A 1 321 ? -16.078 -19.594 -12.789 1 94.75 321 GLN A O 1
ATOM 2553 N N . PRO A 1 322 ? -17.047 -21.406 -12.047 1 97.19 322 PRO A N 1
ATOM 2554 C CA . PRO A 1 322 ? -18.266 -21.141 -12.82 1 97.19 322 PRO A CA 1
ATOM 2555 C C . PRO A 1 322 ? -19 -19.891 -12.352 1 97.19 322 PRO A C 1
ATOM 2557 O O . PRO A 1 322 ? -18.969 -19.547 -11.164 1 97.19 322 PRO A O 1
ATOM 2560 N N . ALA A 1 323 ? -19.656 -19.219 -13.258 1 98 323 ALA A N 1
ATOM 2561 C CA . ALA A 1 323 ? -20.453 -18.031 -12.953 1 98 323 ALA A CA 1
ATOM 2562 C C . ALA A 1 323 ? -21.688 -17.953 -13.852 1 98 323 ALA A C 1
ATOM 2564 O O . ALA A 1 323 ? -21.562 -17.906 -15.078 1 98 323 ALA A O 1
ATOM 2565 N N . PHE A 1 324 ? -22.828 -17.938 -13.273 1 98.12 324 PHE A N 1
ATOM 2566 C CA . PHE A 1 324 ? -24.047 -17.766 -14.031 1 98.12 324 PHE A CA 1
ATOM 2567 C C . PHE A 1 324 ? -24.219 -16.328 -14.484 1 98.12 324 PHE A C 1
ATOM 2569 O O . PHE A 1 324 ? -23.891 -15.391 -13.742 1 98.12 324 PHE A O 1
ATOM 2576 N N . SER A 1 325 ? -24.766 -16.219 -15.688 1 97.12 325 SER A N 1
ATOM 2577 C CA . SER A 1 325 ? -25.203 -14.891 -16.094 1 97.12 325 SER A CA 1
ATOM 2578 C C . SER A 1 325 ? -26.422 -14.43 -15.289 1 97.12 325 SER A C 1
ATOM 2580 O O . SER A 1 325 ? -27.094 -15.25 -14.656 1 97.12 325 SER A O 1
ATOM 2582 N N . HIS A 1 326 ? -26.656 -13.18 -15.312 1 95.25 326 HIS A N 1
ATOM 2583 C CA . HIS A 1 326 ? -27.766 -12.641 -14.531 1 95.25 326 HIS A CA 1
ATOM 2584 C C . HIS A 1 326 ? -29.109 -13.117 -15.078 1 95.25 326 HIS A C 1
ATOM 2586 O O . HIS A 1 326 ? -30.047 -13.336 -14.32 1 95.25 326 HIS A O 1
ATOM 2592 N N . SER A 1 327 ? -29.172 -13.305 -16.359 1 94.19 327 SER A N 1
ATOM 2593 C CA . SER A 1 327 ? -30.375 -13.812 -17 1 94.19 327 SER A CA 1
ATOM 2594 C C . SER A 1 327 ? -30.578 -15.297 -16.688 1 94.19 327 SER A C 1
ATOM 2596 O O . SER A 1 327 ? -31.688 -15.828 -16.828 1 94.19 327 SER A O 1
ATOM 2598 N N . GLY A 1 328 ? -29.5 -15.945 -16.406 1 95.38 328 GLY A N 1
ATOM 2599 C CA . GLY A 1 328 ? -29.547 -17.391 -16.203 1 95.38 328 GLY A CA 1
ATOM 2600 C C . GLY A 1 328 ? -29.438 -18.172 -17.5 1 95.38 328 GLY A C 1
ATOM 2601 O O . GLY A 1 328 ? -29.562 -19.391 -17.484 1 95.38 328 GLY A O 1
ATOM 2602 N N . GLU A 1 329 ? -29.156 -17.484 -18.547 1 95.94 329 GLU A N 1
ATOM 2603 C CA . GLU A 1 329 ? -29.141 -18.125 -19.859 1 95.94 329 GLU A CA 1
ATOM 2604 C C . GLU A 1 329 ? -27.766 -18.75 -20.156 1 95.94 329 GLU A C 1
ATOM 2606 O O . GLU A 1 329 ? -27.656 -19.641 -21 1 95.94 329 GLU A O 1
ATOM 2611 N N . TYR A 1 330 ? -26.781 -18.234 -19.516 1 97.06 330 TYR A N 1
ATOM 2612 C CA . TYR A 1 330 ? -25.438 -18.688 -19.812 1 97.06 330 TYR A CA 1
ATOM 2613 C C . TYR A 1 330 ? -24.688 -19.031 -18.531 1 97.06 330 TYR A C 1
ATOM 2615 O O . TYR A 1 330 ? -24.984 -18.484 -17.469 1 97.06 330 TYR A O 1
ATOM 2623 N N . LEU A 1 331 ? -23.766 -19.938 -18.625 1 97.69 331 LEU A N 1
ATOM 2624 C CA . LEU A 1 331 ? -22.781 -20.266 -17.594 1 97.69 331 LEU A CA 1
ATOM 2625 C C . LEU A 1 331 ? -21.359 -20.047 -18.109 1 97.69 331 LEU A C 1
ATOM 2627 O O . LEU A 1 331 ? -20.953 -20.688 -19.094 1 97.69 331 LEU A O 1
ATOM 2631 N N . ALA A 1 332 ? -20.672 -19.125 -17.547 1 97.81 332 ALA A N 1
ATOM 2632 C CA . ALA A 1 332 ? -19.266 -18.953 -17.859 1 97.81 332 ALA A CA 1
ATOM 2633 C C . ALA A 1 332 ? -18.375 -19.781 -16.953 1 97.81 332 ALA A C 1
ATOM 2635 O O . ALA A 1 332 ? -18.75 -20.062 -15.805 1 97.81 332 ALA A O 1
ATOM 2636 N N . TYR A 1 333 ? -17.266 -20.234 -17.391 1 96 333 TYR A N 1
ATOM 2637 C CA . TYR A 1 333 ? -16.297 -20.953 -16.578 1 96 333 TYR A CA 1
ATOM 2638 C C . TYR A 1 333 ? -14.922 -20.938 -17.219 1 96 333 TYR A C 1
ATOM 2640 O O . TYR A 1 333 ? -14.781 -20.594 -18.391 1 96 333 TYR A O 1
ATOM 2648 N N . TRP A 1 334 ? -13.969 -21.203 -16.422 1 93.5 334 TRP A N 1
ATOM 2649 C CA . TRP A 1 334 ? -12.594 -21.344 -16.906 1 93.5 334 TRP A CA 1
ATOM 2650 C C . TRP A 1 334 ? -12.328 -22.766 -17.391 1 93.5 334 TRP A C 1
ATOM 2652 O O . TRP A 1 334 ? -12.703 -23.734 -16.719 1 93.5 334 TRP A O 1
ATOM 2662 N N . CYS A 1 335 ? -11.812 -22.859 -18.516 1 90.81 335 CYS A N 1
ATOM 2663 C CA . CYS A 1 335 ? -11.234 -24.109 -19 1 90.81 335 CYS A CA 1
ATOM 2664 C C . CYS A 1 335 ? -9.711 -24.078 -18.922 1 90.81 335 CYS A C 1
ATOM 2666 O O . CYS A 1 335 ? -9.062 -23.344 -19.656 1 90.81 335 CYS A O 1
ATOM 2668 N N . TYR A 1 336 ? -9.312 -24.891 -18 1 81.25 336 TYR A N 1
ATOM 2669 C CA . TYR A 1 336 ? -7.859 -24.984 -17.859 1 81.25 336 TYR A CA 1
ATOM 2670 C C . TYR A 1 336 ? -7.266 -25.875 -18.953 1 81.25 336 TYR A C 1
ATOM 2672 O O . TYR A 1 336 ? -7.582 -27.062 -19.031 1 81.25 336 TYR A O 1
ATOM 2680 N N . ARG A 1 337 ? -6.609 -25.219 -19.828 1 71 337 ARG A N 1
ATOM 2681 C CA . ARG A 1 337 ? -6.004 -25.969 -20.938 1 71 337 ARG A CA 1
ATOM 2682 C C . ARG A 1 337 ? -4.586 -26.406 -20.578 1 71 337 ARG A C 1
ATOM 2684 O O . ARG A 1 337 ? -4.109 -27.438 -21.062 1 71 337 ARG A O 1
ATOM 2691 N N . SER A 1 338 ? -4.051 -25.5 -19.781 1 60.78 338 SER A N 1
ATOM 2692 C CA . SER A 1 338 ? -2.742 -25.719 -19.188 1 60.78 338 SER A CA 1
ATOM 2693 C C . SER A 1 338 ? -2.619 -25 -17.844 1 60.78 338 SER A C 1
ATOM 2695 O O . SER A 1 338 ? -3.516 -24.234 -17.453 1 60.78 338 SER A O 1
ATOM 2697 N N . PRO A 1 339 ? -1.754 -25.422 -16.969 1 55.59 339 PRO A N 1
ATOM 2698 C CA . PRO A 1 339 ? -1.64 -24.734 -15.688 1 55.59 339 PRO A CA 1
ATOM 2699 C C . PRO A 1 339 ? -1.576 -23.219 -15.836 1 55.59 339 PRO A C 1
ATOM 2701 O O . PRO A 1 339 ? -1.892 -22.484 -14.891 1 55.59 339 PRO A O 1
ATOM 2704 N N . ASN A 1 340 ? -1.23 -22.703 -16.953 1 58.31 340 ASN A N 1
ATOM 2705 C CA . ASN A 1 340 ? -1.108 -21.25 -17.047 1 58.31 340 ASN A CA 1
ATOM 2706 C C . ASN A 1 340 ? -1.95 -20.688 -18.188 1 58.31 340 ASN A C 1
ATOM 2708 O O . ASN A 1 340 ? -1.841 -19.516 -18.531 1 58.31 340 ASN A O 1
ATOM 2712 N N . GLU A 1 341 ? -2.568 -21.578 -18.938 1 66.94 341 GLU A N 1
ATOM 2713 C CA . GLU A 1 341 ? -3.482 -21.109 -19.969 1 66.94 341 GLU A CA 1
ATOM 2714 C C . GLU A 1 341 ? -4.918 -21.531 -19.672 1 66.94 341 GLU A 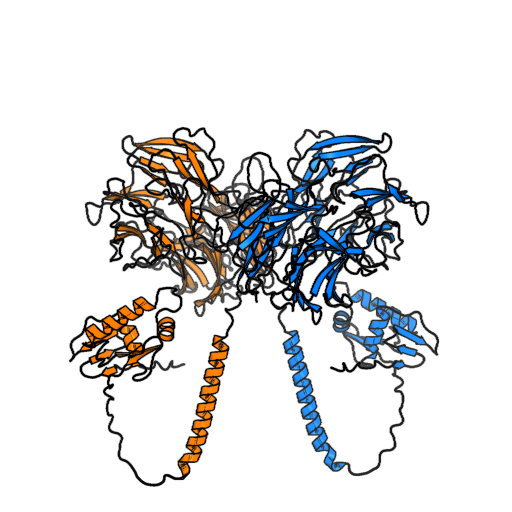C 1
ATOM 2716 O O . GLU A 1 341 ? -5.188 -22.703 -19.406 1 66.94 341 GLU A O 1
ATOM 2721 N N . SER A 1 342 ? -5.629 -20.531 -19.703 1 80.69 342 SER A N 1
ATOM 2722 C CA . SER A 1 342 ? -7.039 -20.812 -19.438 1 80.69 342 SER A CA 1
ATOM 2723 C C . SER A 1 342 ? -7.934 -20.141 -20.484 1 80.69 342 SER A C 1
ATOM 2725 O O . SER A 1 342 ? -7.586 -19.094 -21.031 1 80.69 342 SER A O 1
ATOM 2727 N N . GLY A 1 343 ? -8.812 -20.891 -20.906 1 86.44 343 GLY A N 1
ATOM 2728 C CA . GLY A 1 343 ? -9.859 -20.344 -21.75 1 86.44 343 GLY A CA 1
ATOM 2729 C C . GLY A 1 343 ? -11.109 -19.969 -20.969 1 86.44 343 GLY A C 1
ATOM 2730 O O . GLY A 1 343 ? -11.5 -20.672 -20.047 1 86.44 343 GLY A O 1
ATOM 2731 N N . LEU A 1 344 ? -11.609 -18.828 -21.344 1 92.88 344 LEU A N 1
ATOM 2732 C CA . LEU A 1 344 ? -12.906 -18.422 -20.812 1 92.88 344 LEU A CA 1
ATOM 2733 C C . LEU A 1 344 ? -14.031 -18.891 -21.734 1 92.88 344 LEU A C 1
ATOM 2735 O O . LEU A 1 344 ? -14.055 -18.547 -22.922 1 92.88 344 LEU A O 1
ATOM 2739 N N . TYR A 1 345 ? -14.891 -19.641 -21.156 1 94.31 345 TYR A N 1
ATOM 2740 C CA . TYR A 1 345 ? -15.969 -20.234 -21.938 1 94.31 345 TYR A CA 1
ATOM 2741 C C . TYR A 1 345 ? -17.328 -19.703 -21.469 1 94.31 345 TYR A C 1
ATOM 2743 O O . TYR A 1 345 ? -17.484 -19.328 -20.312 1 94.31 345 TYR A O 1
ATOM 2751 N N . SER A 1 346 ? -18.25 -19.688 -22.391 1 95.44 346 SER A N 1
ATOM 2752 C CA . SER A 1 346 ? -19.656 -19.438 -22.125 1 95.44 346 SER A CA 1
ATOM 2753 C C . SER A 1 346 ? -20.531 -20.562 -22.656 1 95.44 346 SER A C 1
ATOM 2755 O O . SER A 1 346 ? -20.484 -20.891 -23.844 1 95.44 346 SER A O 1
ATOM 2757 N N . LEU A 1 347 ? -21.297 -21.109 -21.812 1 96.12 347 LEU A N 1
ATOM 2758 C CA . LEU A 1 347 ? -22.172 -22.234 -22.141 1 96.12 347 LEU A CA 1
ATOM 2759 C C . LEU A 1 347 ? -23.641 -21.812 -22.109 1 96.12 347 LEU A C 1
ATOM 2761 O O . LEU A 1 347 ? -24.156 -21.406 -21.062 1 96.12 347 LEU A O 1
ATOM 2765 N N . PRO A 1 348 ? -24.328 -21.875 -23.281 1 95.31 348 PRO A N 1
ATOM 2766 C CA . PRO A 1 348 ? -25.781 -21.688 -23.203 1 95.31 348 PRO A CA 1
ATOM 2767 C C . PRO A 1 348 ? -26.5 -22.812 -22.469 1 95.31 348 PRO A C 1
ATOM 2769 O O . PRO A 1 348 ? -26.25 -23.984 -22.734 1 95.31 348 PRO A O 1
ATOM 2772 N N . LEU A 1 349 ? -27.344 -22.5 -21.609 1 94.25 349 LEU A N 1
ATOM 2773 C CA . LEU A 1 349 ? -27.938 -23.5 -20.734 1 94.25 349 LEU A CA 1
ATOM 2774 C C . LEU A 1 349 ? -29.219 -24.078 -21.344 1 94.25 349 LEU A C 1
ATOM 2776 O O . LEU A 1 349 ? -29.734 -25.094 -20.859 1 94.25 349 LEU A O 1
ATOM 2780 N N . ALA A 1 350 ? -29.797 -23.391 -22.297 1 90.38 350 ALA A N 1
ATOM 2781 C CA . ALA A 1 350 ? -30.969 -23.906 -23 1 90.38 350 ALA A CA 1
ATOM 2782 C C . ALA A 1 350 ? -30.578 -24.969 -24.016 1 90.38 350 ALA A C 1
ATOM 2784 O O . ALA A 1 350 ? -31.438 -25.562 -24.672 1 90.38 350 ALA A O 1
ATOM 2785 N N . GLY A 1 351 ? -29.406 -25.219 -24.156 1 86.19 351 GLY A N 1
ATOM 2786 C CA . GLY A 1 351 ? -28.922 -26.172 -25.156 1 86.19 351 GLY A CA 1
ATOM 2787 C C . GLY A 1 351 ? -27.891 -25.594 -26.094 1 86.19 351 GLY A C 1
ATOM 2788 O O . GLY A 1 351 ? -27.906 -24.391 -26.359 1 86.19 351 GLY A O 1
ATOM 2789 N N . GLY A 1 352 ? -26.859 -26.359 -26.438 1 84.44 352 GLY A N 1
ATOM 2790 C CA . GLY A 1 352 ? -25.812 -25.906 -27.328 1 84.44 352 GLY A CA 1
ATOM 2791 C C . GLY A 1 352 ? -24.422 -26.203 -26.812 1 84.44 352 GLY A C 1
ATOM 2792 O O . GLY A 1 352 ? -24.266 -26.812 -25.75 1 84.44 352 GLY A O 1
ATOM 2793 N N . LYS A 1 353 ? -23.5 -25.703 -27.672 1 88.62 353 LYS A N 1
ATOM 2794 C CA . LYS A 1 353 ? -22.094 -25.953 -27.344 1 88.62 353 LYS A CA 1
ATOM 2795 C C . LYS A 1 353 ? -21.453 -24.75 -26.672 1 88.62 353 LYS A C 1
ATOM 2797 O O . LYS A 1 353 ? -21.828 -23.609 -26.953 1 88.62 353 LYS A O 1
ATOM 2802 N N . ALA A 1 354 ? -20.625 -25.047 -25.766 1 92.06 354 ALA A N 1
ATOM 2803 C CA . ALA A 1 354 ? -19.859 -23.984 -25.125 1 92.06 354 ALA A CA 1
ATOM 2804 C C . ALA A 1 354 ? -18.969 -23.266 -26.141 1 92.06 354 ALA A C 1
ATOM 2806 O O . ALA A 1 354 ? -18.422 -23.891 -27.047 1 92.06 354 ALA A O 1
ATOM 2807 N N . LYS A 1 355 ? -18.906 -21.953 -26.047 1 90.31 355 LYS A N 1
ATOM 2808 C CA . LYS A 1 355 ? -18.062 -21.141 -26.906 1 90.31 355 LYS A CA 1
ATOM 2809 C C . LYS A 1 355 ? -16.906 -20.516 -26.125 1 90.31 355 LYS A C 1
ATOM 2811 O O . LYS A 1 355 ? -17.078 -20.094 -24.984 1 90.31 355 LYS A O 1
ATOM 2816 N N . ILE A 1 356 ? -15.773 -20.531 -26.75 1 90.5 356 ILE A N 1
ATOM 2817 C CA . ILE A 1 356 ? -14.625 -19.844 -26.156 1 90.5 356 ILE A CA 1
ATOM 2818 C C . ILE A 1 356 ? -14.766 -18.328 -26.359 1 90.5 356 ILE A C 1
ATOM 2820 O O . ILE A 1 356 ? -14.953 -17.859 -27.484 1 90.5 356 ILE A O 1
ATOM 2824 N N . VAL A 1 357 ? -14.734 -17.641 -25.312 1 92.44 357 VAL A N 1
ATOM 2825 C CA . VAL A 1 357 ? -14.852 -16.188 -25.344 1 92.44 357 VAL A CA 1
ATOM 2826 C C . VAL A 1 357 ? -13.469 -15.562 -25.516 1 92.44 357 VAL A C 1
ATOM 2828 O O . VAL A 1 357 ? -13.297 -14.609 -26.266 1 92.44 357 VAL A O 1
ATOM 2831 N N . SER A 1 358 ? -12.531 -16.047 -24.75 1 88.12 358 SER A N 1
ATOM 2832 C CA . SER A 1 358 ? -11.172 -15.531 -24.781 1 88.12 358 SER A CA 1
ATOM 2833 C C . SER A 1 358 ? -10.18 -16.562 -24.234 1 88.12 358 SER A C 1
ATOM 2835 O O . SER A 1 358 ? -10.562 -17.484 -23.531 1 88.12 358 SER A O 1
ATOM 2837 N N . SER A 1 359 ? -8.992 -16.516 -24.719 1 81.56 359 SER A N 1
ATOM 2838 C CA . SER A 1 359 ? -7.875 -17.281 -24.156 1 81.56 359 SER A CA 1
ATOM 2839 C C . SER A 1 359 ? -6.863 -16.359 -23.484 1 81.56 359 SER A C 1
ATOM 2841 O O . SER A 1 359 ? -6.41 -15.375 -24.078 1 81.56 359 SER A O 1
ATOM 2843 N N . VAL A 1 360 ? -6.656 -16.672 -22.266 1 74.56 360 VAL A N 1
ATOM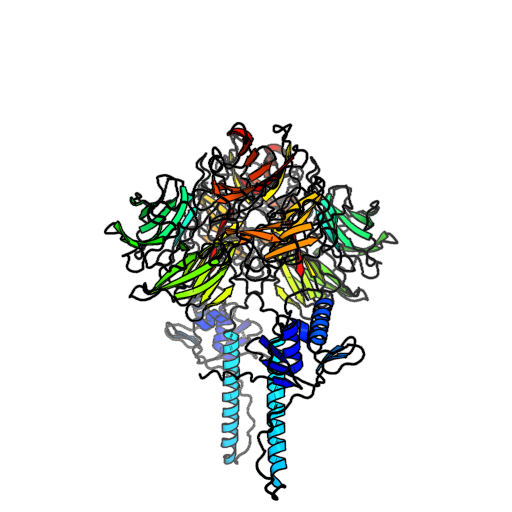 2844 C CA . VAL A 1 360 ? -5.781 -15.781 -21.516 1 74.56 360 VAL A CA 1
ATOM 2845 C C . VAL A 1 360 ? -4.652 -16.594 -20.875 1 74.56 360 VAL A C 1
ATOM 2847 O O . VAL A 1 360 ? -4.785 -17.797 -20.672 1 74.56 360 VAL A O 1
ATOM 2850 N N . LEU A 1 361 ? -3.605 -15.938 -20.688 1 64.06 361 LEU A N 1
ATOM 2851 C CA . LEU A 1 361 ? -2.473 -16.516 -19.969 1 64.06 361 LEU A CA 1
ATOM 2852 C C . LEU A 1 361 ? -2.482 -16.109 -18.5 1 64.06 361 LEU A C 1
ATOM 2854 O O . LEU A 1 361 ? -2.727 -14.953 -18.188 1 64.06 361 LEU A O 1
ATOM 2858 N N . GLY A 1 362 ? -2.27 -17.094 -17.594 1 70.69 362 GLY A N 1
ATOM 2859 C CA . GLY A 1 362 ? -2.273 -16.875 -16.156 1 70.69 362 GLY A CA 1
ATOM 2860 C C . GLY A 1 362 ? -3.223 -17.781 -15.406 1 70.69 362 GLY A C 1
ATOM 2861 O O . GLY A 1 362 ? -3.998 -18.516 -16.031 1 70.69 362 GLY A O 1
ATOM 2862 N N . LEU A 1 363 ? -3.049 -17.703 -14.102 1 74.44 363 LEU A N 1
ATOM 2863 C CA . LEU A 1 363 ? -3.947 -18.5 -13.266 1 74.44 363 LEU A CA 1
ATOM 2864 C C . LEU A 1 363 ? -5.223 -17.734 -12.953 1 74.44 363 LEU A C 1
ATOM 2866 O O . LEU A 1 363 ? -5.164 -16.578 -12.492 1 74.44 363 LEU A O 1
ATOM 2870 N N . PRO A 1 364 ? -6.277 -18.328 -13.273 1 85.81 364 PRO A N 1
ATOM 2871 C CA . PRO A 1 364 ? -7.539 -17.672 -12.953 1 85.81 364 PRO A CA 1
ATOM 2872 C C . PRO A 1 364 ? -7.695 -17.375 -11.461 1 85.81 364 PRO A C 1
ATOM 2874 O O . PRO A 1 364 ? -7.391 -18.234 -10.625 1 85.81 364 PRO A O 1
ATOM 2877 N N . ALA A 1 365 ? -8.078 -16.156 -11.203 1 87.25 365 ALA A N 1
ATOM 2878 C CA . ALA A 1 365 ? -8.281 -15.734 -9.812 1 87.25 365 ALA A CA 1
ATOM 2879 C C . ALA A 1 365 ? -9.633 -15.055 -9.633 1 87.25 365 ALA A C 1
ATOM 2881 O O . ALA A 1 365 ? -9.742 -14.062 -8.914 1 87.25 365 ALA A O 1
ATOM 2882 N N . GLY A 1 366 ? -10.617 -15.484 -10.398 1 92.88 366 GLY A N 1
ATOM 2883 C CA . GLY A 1 366 ? -11.961 -14.938 -10.25 1 92.88 366 GLY A CA 1
ATOM 2884 C C . GLY A 1 366 ? -12.656 -14.711 -11.586 1 92.88 366 GLY A C 1
ATOM 2885 O O . GLY A 1 366 ? -12 -14.523 -12.609 1 92.88 366 GLY A O 1
ATOM 2886 N N . LEU A 1 367 ? -13.961 -14.727 -11.5 1 95.75 367 LEU A N 1
ATOM 2887 C CA . LEU A 1 367 ? -14.789 -14.562 -12.688 1 95.75 367 LEU A CA 1
ATOM 2888 C C . LEU A 1 367 ? -16.203 -14.109 -12.312 1 95.75 367 LEU A C 1
ATOM 2890 O O . LEU A 1 367 ? -16.781 -14.633 -11.367 1 95.75 367 LEU A O 1
ATOM 2894 N N . THR A 1 368 ? -16.641 -13.109 -13.062 1 96.56 368 THR A N 1
ATOM 2895 C CA . THR A 1 368 ? -18.031 -12.68 -12.883 1 96.56 368 THR A CA 1
ATOM 2896 C C . THR A 1 368 ? -18.562 -12.023 -14.148 1 96.56 368 THR A C 1
ATOM 2898 O O . THR A 1 368 ? -17.812 -11.75 -15.078 1 96.56 368 THR A O 1
ATOM 2901 N N . TRP A 1 369 ? -19.844 -11.938 -14.234 1 97.44 369 TRP A N 1
ATOM 2902 C CA . TRP A 1 369 ? -20.516 -11.281 -15.359 1 97.44 369 TRP A CA 1
ATOM 2903 C C . TRP A 1 369 ? -20.797 -9.812 -15.047 1 97.44 369 TRP A C 1
ATOM 2905 O O . TRP A 1 369 ? -21.047 -9.461 -13.891 1 97.44 369 TRP A O 1
ATOM 2915 N N . SER A 1 370 ? -20.797 -9.039 -16.125 1 96.56 370 SER A N 1
ATOM 2916 C CA . SER A 1 370 ? -21.406 -7.719 -16 1 96.56 370 SER A CA 1
ATOM 2917 C C . SER A 1 370 ? -22.922 -7.82 -15.781 1 96.56 370 SER A C 1
ATOM 2919 O O . SER A 1 370 ? -23.516 -8.852 -16.062 1 96.56 370 SER A O 1
ATOM 2921 N N . ALA A 1 371 ? -23.5 -6.789 -15.352 1 95.56 371 ALA A N 1
ATOM 2922 C CA . ALA A 1 371 ? -24.922 -6.812 -14.992 1 95.56 371 ALA A CA 1
ATOM 2923 C C . ALA A 1 371 ? -25.781 -7.055 -16.219 1 95.56 371 ALA A C 1
ATOM 2925 O O . ALA A 1 371 ? -26.859 -7.652 -16.125 1 95.56 371 ALA A O 1
ATOM 2926 N N . ASP A 1 372 ? -25.312 -6.625 -17.406 1 95.12 372 ASP A N 1
ATOM 2927 C CA . ASP A 1 372 ? -26.109 -6.766 -18.625 1 95.12 372 ASP A CA 1
ATOM 2928 C C . ASP A 1 372 ? -25.703 -8.016 -19.406 1 95.12 372 ASP A C 1
ATOM 2930 O O . ASP A 1 372 ? -26.156 -8.227 -20.531 1 95.12 372 ASP A O 1
ATOM 2934 N N . ASP A 1 373 ? -24.828 -8.859 -18.875 1 96.56 373 ASP A N 1
ATOM 2935 C CA . ASP A 1 373 ? -24.391 -10.148 -19.391 1 96.56 373 ASP A CA 1
ATOM 2936 C C . ASP A 1 373 ? -23.625 -9.992 -20.703 1 96.56 373 ASP A C 1
ATOM 2938 O O . ASP A 1 373 ? -23.516 -10.945 -21.484 1 96.56 373 ASP A O 1
ATOM 2942 N N . LYS A 1 374 ? -23.094 -8.742 -20.953 1 96.31 374 LYS A N 1
ATOM 2943 C CA . LYS A 1 374 ? -22.375 -8.508 -22.203 1 96.31 374 LYS A CA 1
ATOM 2944 C C . LYS A 1 374 ? -20.891 -8.758 -22.031 1 96.31 374 LYS A C 1
ATOM 2946 O O . LYS A 1 374 ? -20.188 -9.047 -23 1 96.31 374 LYS A O 1
ATOM 2951 N N . GLU A 1 375 ? -20.422 -8.586 -20.828 1 96.94 375 GLU A N 1
ATOM 2952 C CA . GLU A 1 375 ? -19 -8.734 -20.562 1 96.94 375 GLU A CA 1
ATOM 2953 C C . GLU A 1 375 ? -18.75 -9.719 -19.422 1 96.94 375 GLU A C 1
ATOM 2955 O O . GLU A 1 375 ? -19.625 -9.961 -18.594 1 96.94 375 GLU A O 1
ATOM 2960 N N . LEU A 1 376 ? -17.562 -10.328 -19.484 1 97 376 LEU A N 1
ATOM 2961 C CA . LEU A 1 376 ? -17.016 -11.078 -18.359 1 97 376 LEU A CA 1
ATOM 2962 C C . LEU A 1 376 ? -15.852 -10.328 -17.719 1 97 376 LEU A C 1
ATOM 2964 O O . LEU A 1 376 ? -14.961 -9.828 -18.422 1 97 376 LEU A O 1
ATOM 2968 N N . ILE A 1 377 ? -15.945 -10.164 -16.438 1 96.19 377 ILE A N 1
ATOM 2969 C CA . ILE A 1 377 ? -14.844 -9.594 -15.656 1 96.19 377 ILE A CA 1
ATOM 2970 C C . ILE A 1 377 ? -14.062 -10.711 -14.977 1 96.19 377 ILE A C 1
ATOM 2972 O O . ILE A 1 377 ? -14.641 -11.562 -14.297 1 96.19 377 ILE A O 1
ATOM 2976 N N . TYR A 1 378 ? -12.758 -10.695 -15.211 1 93.56 378 TYR A N 1
ATOM 2977 C CA . TYR A 1 378 ? -11.938 -11.781 -14.688 1 93.56 378 TYR A CA 1
ATOM 2978 C C . TYR A 1 378 ? -10.656 -11.25 -14.062 1 93.56 378 TYR A C 1
ATOM 2980 O O . TYR A 1 378 ? -10.328 -10.07 -14.203 1 93.56 378 TYR A O 1
ATOM 2988 N N . SER A 1 379 ? -10.07 -12.078 -13.242 1 91.44 379 SER A N 1
ATOM 2989 C CA . SER A 1 379 ? -8.758 -11.797 -12.68 1 91.44 379 SER A CA 1
ATOM 2990 C C . SER A 1 379 ? -7.762 -12.906 -13.008 1 91.44 379 SER A C 1
ATOM 2992 O O . SER A 1 379 ? -8.125 -14.086 -13.016 1 91.44 379 SER A O 1
ATOM 2994 N N . LEU A 1 380 ? -6.582 -12.461 -13.281 1 81.56 380 LEU A N 1
ATOM 2995 C CA . LEU A 1 380 ? -5.492 -13.398 -13.555 1 81.56 380 LEU A CA 1
ATOM 2996 C C . LEU A 1 380 ? -4.328 -13.172 -12.602 1 81.56 380 LEU A C 1
ATOM 2998 O O . LEU A 1 380 ? -3.99 -12.023 -12.289 1 81.56 380 LEU A O 1
ATOM 3002 N N . ASP A 1 381 ? -3.92 -14.25 -12.055 1 75.44 381 ASP A N 1
ATOM 3003 C CA . ASP A 1 381 ? -2.689 -14.273 -11.273 1 75.44 381 ASP A CA 1
ATOM 3004 C C . ASP A 1 381 ? -1.522 -14.812 -12.094 1 75.44 381 ASP A C 1
ATOM 3006 O O . ASP A 1 381 ? -1.494 -16 -12.438 1 75.44 381 ASP A O 1
ATOM 3010 N N . ASP A 1 382 ? -0.719 -14 -12.469 1 59.88 382 ASP A N 1
ATOM 3011 C CA . ASP A 1 382 ? 0.397 -14.469 -13.289 1 59.88 382 ASP A CA 1
ATOM 3012 C C . ASP A 1 382 ? 1.598 -14.836 -12.422 1 59.88 382 ASP A C 1
ATOM 3014 O O . ASP A 1 382 ? 2.709 -15 -12.93 1 59.88 382 ASP A O 1
ATOM 3018 N N . GLY A 1 383 ? 1.278 -15.055 -11.109 1 59.56 383 GLY A N 1
ATOM 3019 C CA . GLY A 1 383 ? 2.354 -15.375 -10.18 1 59.56 383 GLY A CA 1
ATOM 3020 C C . GLY A 1 383 ? 3.1 -14.148 -9.688 1 59.56 383 GLY A C 1
ATOM 3021 O O . GLY A 1 383 ? 3.795 -14.211 -8.672 1 59.56 383 GLY A O 1
ATOM 3022 N N . LEU A 1 384 ? 3 -13.102 -10.492 1 56.09 384 LEU A N 1
ATOM 3023 C CA . LEU A 1 384 ? 3.674 -11.867 -10.109 1 56.09 384 LEU A CA 1
ATOM 3024 C C . LEU A 1 384 ? 2.662 -10.805 -9.695 1 56.09 384 LEU A C 1
ATOM 3026 O O . LEU A 1 384 ? 2.871 -10.102 -8.703 1 56.09 384 LEU A O 1
ATOM 3030 N N . THR A 1 385 ? 1.684 -10.664 -10.398 1 63.44 385 THR A N 1
ATOM 3031 C CA . THR A 1 385 ? 0.638 -9.68 -10.156 1 63.44 385 THR A CA 1
ATOM 3032 C C . THR A 1 385 ? -0.743 -10.281 -10.383 1 63.44 385 THR A C 1
ATOM 3034 O O . THR A 1 385 ? -0.874 -11.312 -11.047 1 63.44 385 THR A O 1
ATOM 3037 N N . ARG A 1 386 ? -1.679 -9.711 -9.688 1 76 386 ARG A N 1
ATOM 3038 C CA . ARG A 1 386 ? -3.082 -10.008 -9.953 1 76 386 ARG A CA 1
ATOM 3039 C C . ARG A 1 386 ? -3.785 -8.82 -10.594 1 76 386 ARG A C 1
ATOM 3041 O O . ARG A 1 386 ? -3.801 -7.723 -10.031 1 76 386 ARG A O 1
ATOM 3048 N N . GLU A 1 387 ? -4.293 -9.078 -11.742 1 77.94 387 GLU A N 1
ATOM 3049 C CA . GLU A 1 387 ? -4.922 -7.98 -12.477 1 77.94 387 GLU A CA 1
ATOM 3050 C C . GLU A 1 387 ? -6.34 -8.344 -12.906 1 77.94 387 GLU A C 1
ATOM 3052 O O . GLU A 1 387 ? -6.656 -9.516 -13.102 1 77.94 387 GLU A O 1
ATOM 3057 N N . LEU A 1 388 ? -7.16 -7.34 -13.078 1 88.75 388 LEU A N 1
ATOM 3058 C CA . LEU A 1 388 ? -8.516 -7.535 -13.578 1 88.75 388 LEU A CA 1
ATOM 3059 C C . LEU A 1 388 ? -8.594 -7.227 -15.07 1 88.75 388 LEU A C 1
ATOM 3061 O O . LEU A 1 388 ? -7.883 -6.348 -15.562 1 88.75 388 LEU A O 1
ATOM 3065 N N . GLY A 1 389 ? -9.406 -7.98 -15.727 1 88.31 389 GLY A N 1
ATOM 3066 C CA . GLY A 1 389 ? -9.734 -7.746 -17.125 1 88.31 389 GLY A CA 1
ATOM 3067 C C . GLY A 1 389 ? -11.219 -7.891 -17.422 1 88.31 389 GLY A C 1
ATOM 3068 O O . GLY A 1 389 ? -11.953 -8.477 -16.625 1 88.31 389 GLY A O 1
ATOM 3069 N N . GLU A 1 390 ? -11.578 -7.246 -18.469 1 92.81 390 GLU A N 1
ATOM 3070 C CA . GLU A 1 390 ? -12.945 -7.328 -18.984 1 92.81 390 GLU A CA 1
ATOM 3071 C C . GLU A 1 390 ? -12.953 -7.77 -20.438 1 92.81 390 GLU A C 1
ATOM 3073 O O . GLU A 1 390 ? -12.188 -7.258 -21.25 1 92.81 390 GLU A O 1
ATOM 3078 N N . VAL A 1 391 ? -13.797 -8.742 -20.703 1 94.31 391 VAL A N 1
ATOM 3079 C CA . VAL A 1 391 ? -13.883 -9.227 -22.078 1 94.31 391 VAL A CA 1
ATOM 3080 C C . VAL A 1 391 ? -15.336 -9.164 -22.547 1 94.31 391 VAL A C 1
ATOM 3082 O O . VAL A 1 391 ? -16.25 -9.57 -21.828 1 94.31 391 VAL A O 1
ATOM 3085 N N . THR A 1 392 ? -15.5 -8.617 -23.688 1 94.81 392 THR A N 1
ATOM 3086 C CA . THR A 1 392 ? -16.812 -8.609 -24.312 1 94.81 392 THR A CA 1
ATOM 3087 C C . THR A 1 392 ? -17.141 -9.969 -24.922 1 94.81 392 THR A C 1
ATOM 3089 O O . THR A 1 392 ? -16.391 -10.445 -25.781 1 94.81 392 THR A O 1
ATOM 3092 N N . VAL A 1 393 ? -18.188 -10.539 -24.578 1 95.25 393 VAL A N 1
ATOM 3093 C CA . VAL A 1 393 ? -18.516 -11.906 -24.938 1 95.25 393 VAL A CA 1
ATOM 3094 C C . VAL A 1 393 ? -18.797 -12 -26.438 1 95.25 393 VAL A C 1
ATOM 3096 O O . VAL A 1 393 ? -18.406 -12.977 -27.094 1 95.25 393 VAL A O 1
ATOM 3099 N N . ALA A 1 394 ? -19.375 -10.977 -27.016 1 91.81 394 ALA A N 1
ATOM 3100 C CA . ALA A 1 394 ? -19.812 -11 -28.406 1 91.81 394 ALA A CA 1
ATOM 3101 C C . ALA A 1 394 ? -18.625 -11.062 -29.359 1 91.81 394 ALA A C 1
ATOM 3103 O O . ALA A 1 394 ? -18.672 -11.75 -30.391 1 91.81 394 ALA A O 1
ATOM 3104 N N . ASN A 1 395 ? -17.5 -10.352 -29 1 90.06 395 ASN A N 1
ATOM 3105 C CA . ASN A 1 395 ? -16.438 -10.242 -29.984 1 90.06 395 ASN A CA 1
ATOM 3106 C C . ASN A 1 395 ? -15.078 -10.594 -29.375 1 90.06 395 ASN A C 1
ATOM 3108 O O . ASN A 1 395 ? -14.062 -10.617 -30.078 1 90.06 395 ASN A O 1
ATOM 3112 N N . GLY A 1 396 ? -15.07 -10.82 -28.094 1 89.69 396 GLY A N 1
ATOM 3113 C CA . GLY A 1 396 ? -13.836 -11.258 -27.469 1 89.69 396 GLY A CA 1
ATOM 3114 C C . GLY A 1 396 ? -12.867 -10.125 -27.188 1 89.69 396 GLY A C 1
ATOM 3115 O O . GLY A 1 396 ? -11.719 -10.359 -26.797 1 89.69 396 GLY A O 1
ATOM 3116 N N . SER A 1 397 ? -13.289 -8.852 -27.406 1 88.69 397 SER A N 1
ATOM 3117 C CA . SER A 1 397 ? -12.414 -7.723 -27.109 1 88.69 397 SER A CA 1
ATOM 3118 C C . SER A 1 397 ? -12.141 -7.598 -25.625 1 88.69 397 SER A C 1
ATOM 3120 O O . SER A 1 397 ? -13.039 -7.785 -24.797 1 88.69 397 SER A O 1
ATOM 3122 N N . VAL A 1 398 ? -10.844 -7.398 -25.344 1 86.25 398 VAL A N 1
ATOM 3123 C CA . VAL A 1 398 ? -10.414 -7.375 -23.953 1 86.25 398 VAL A CA 1
ATOM 3124 C C . VAL A 1 398 ? -10.016 -5.957 -23.562 1 86.25 398 VAL A C 1
ATOM 3126 O O . VAL A 1 398 ? -9.383 -5.242 -24.344 1 86.25 398 VAL A O 1
ATOM 3129 N N . ARG A 1 399 ? -10.414 -5.57 -22.359 1 83.38 399 ARG A N 1
ATOM 3130 C CA . ARG A 1 399 ? -10.008 -4.32 -21.734 1 83.38 399 ARG A CA 1
ATOM 3131 C C . ARG A 1 399 ? -9.422 -4.57 -20.344 1 83.38 399 ARG A C 1
ATOM 3133 O O . ARG A 1 399 ? -10.023 -5.258 -19.531 1 83.38 399 ARG A O 1
ATOM 3140 N N . ARG A 1 400 ? -8.25 -4.004 -20.125 1 78.81 400 ARG A N 1
ATOM 3141 C CA . ARG A 1 400 ? -7.629 -4.121 -18.812 1 78.81 400 ARG A CA 1
ATOM 3142 C C . ARG A 1 400 ? -8.227 -3.119 -17.828 1 78.81 400 ARG A C 1
ATOM 3144 O O . ARG A 1 400 ? -8.477 -1.967 -18.188 1 78.81 400 ARG A O 1
ATOM 3151 N N . LEU A 1 401 ? -8.539 -3.643 -16.672 1 83.44 401 LEU A N 1
ATOM 3152 C CA . LEU A 1 401 ? -8.961 -2.785 -15.57 1 83.44 401 LEU A CA 1
ATOM 3153 C C . LEU A 1 401 ? -7.824 -2.561 -14.586 1 83.44 401 LEU A C 1
ATOM 3155 O O . LEU A 1 401 ? -7.52 -3.436 -13.766 1 83.44 401 LEU A O 1
ATOM 3159 N N . THR A 1 402 ? -7.211 -1.476 -14.633 1 71.31 402 THR A N 1
ATOM 3160 C CA . THR A 1 402 ? -5.996 -1.235 -13.859 1 71.31 402 THR A CA 1
ATOM 3161 C C . THR A 1 402 ? -6.312 -0.456 -12.586 1 71.31 402 THR A C 1
ATOM 3163 O O . THR A 1 402 ? -7.117 0.479 -12.609 1 71.31 402 THR A O 1
ATOM 3166 N N . PHE A 1 403 ? -5.844 -1.018 -11.508 1 68.94 403 PHE A N 1
ATOM 3167 C CA . PHE A 1 403 ? -5.918 -0.412 -10.188 1 68.94 403 PHE A CA 1
ATOM 3168 C C . PHE A 1 403 ? -4.535 -0.302 -9.555 1 68.94 403 PHE A C 1
ATOM 3170 O O . PHE A 1 403 ? -3.572 -0.886 -10.062 1 68.94 403 PHE A O 1
ATOM 3177 N N . ALA A 1 404 ? -4.512 0.59 -8.539 1 61.84 404 ALA A N 1
ATOM 3178 C CA . ALA A 1 404 ? -3.297 0.565 -7.727 1 61.84 404 ALA A CA 1
ATOM 3179 C C . ALA A 1 404 ? -3.215 -0.715 -6.898 1 61.84 404 ALA A C 1
ATOM 3181 O O . ALA A 1 404 ? -4.137 -1.031 -6.141 1 61.84 404 ALA A O 1
ATOM 3182 N N . GLY A 1 405 ? -2.23 -1.602 -7.262 1 67.12 405 GLY A N 1
ATOM 3183 C CA . GLY A 1 405 ? -2.031 -2.816 -6.488 1 67.12 405 GLY A CA 1
ATOM 3184 C C . GLY A 1 405 ? -2.547 -4.059 -7.184 1 67.12 405 GLY A C 1
ATOM 3185 O O . GLY A 1 405 ? -2.9 -4.016 -8.367 1 67.12 405 GLY A O 1
ATOM 3186 N N . ASN A 1 406 ? -2.617 -5.133 -6.359 1 76.62 406 ASN A N 1
ATOM 3187 C CA . ASN A 1 406 ? -3.084 -6.426 -6.855 1 76.62 406 ASN A CA 1
ATOM 3188 C C . ASN A 1 406 ? -4.586 -6.598 -6.641 1 76.62 406 ASN A C 1
ATOM 3190 O O . ASN A 1 406 ? -5.098 -6.332 -5.551 1 76.62 406 ASN A O 1
ATOM 3194 N N . ALA A 1 407 ? -5.285 -6.934 -7.672 1 86.81 407 ALA A N 1
ATOM 3195 C CA . ALA A 1 407 ? -6.734 -7.078 -7.605 1 86.81 407 ALA A CA 1
ATOM 3196 C C . ALA A 1 407 ? -7.168 -8.477 -8.031 1 86.81 407 ALA A C 1
ATOM 3198 O O . ALA A 1 407 ? -6.789 -8.953 -9.102 1 86.81 407 ALA A O 1
ATOM 3199 N N . GLY A 1 408 ? -7.941 -9.094 -7.152 1 90.69 408 GLY A N 1
ATOM 3200 C CA . GLY A 1 408 ? -8.445 -10.422 -7.457 1 90.69 408 GLY A CA 1
ATOM 3201 C C . GLY A 1 408 ? -9.867 -10.648 -6.965 1 90.69 408 GLY A C 1
ATOM 3202 O O . GLY A 1 408 ? -10.398 -9.828 -6.215 1 90.69 408 GLY A O 1
ATOM 3203 N N . LEU A 1 409 ? -10.5 -11.656 -7.543 1 93.75 409 LEU A N 1
ATOM 3204 C CA . LEU A 1 409 ? -11.797 -12.148 -7.094 1 93.75 409 LEU A CA 1
ATOM 3205 C C . LEU A 1 409 ? -12.867 -11.078 -7.238 1 93.75 409 LEU A C 1
ATOM 3207 O O . LEU A 1 409 ? -13.516 -10.703 -6.258 1 93.75 409 LEU A O 1
ATOM 3211 N N . PRO A 1 410 ? -13.125 -10.711 -8.438 1 95.62 410 PRO A N 1
ATOM 3212 C CA . PRO A 1 410 ? -14.094 -9.633 -8.672 1 95.62 410 PRO A CA 1
ATOM 3213 C C . PRO A 1 410 ? -15.539 -10.094 -8.477 1 95.62 410 PRO A C 1
ATOM 3215 O O . PRO A 1 410 ? -15.852 -11.266 -8.672 1 95.62 410 PRO A O 1
ATOM 3218 N N . ALA A 1 411 ? -16.375 -9.188 -8.133 1 97.12 411 ALA A N 1
ATOM 3219 C CA . ALA A 1 411 ? -17.828 -9.336 -8.062 1 97.12 411 ALA A CA 1
ATOM 3220 C C . ALA A 1 411 ? -18.531 -8.062 -8.523 1 97.12 411 ALA A C 1
ATOM 3222 O O . ALA A 1 411 ? -18.094 -6.953 -8.188 1 97.12 411 ALA A O 1
ATOM 3223 N N . VAL A 1 412 ? -19.562 -8.258 -9.273 1 97 412 VAL A N 1
ATOM 3224 C CA . VAL A 1 412 ? -20.328 -7.109 -9.766 1 97 412 VAL A CA 1
ATOM 3225 C C . VAL A 1 412 ? -21.734 -7.145 -9.18 1 97 412 VAL A C 1
ATOM 3227 O O . VAL A 1 412 ? -22.359 -8.203 -9.117 1 97 412 VAL A O 1
ATOM 3230 N N . SER A 1 413 ? -22.203 -5.996 -8.797 1 96.19 413 SER A N 1
ATOM 3231 C CA . SER A 1 413 ? -23.562 -5.906 -8.273 1 96.19 413 SER A CA 1
ATOM 3232 C C . SER A 1 413 ? -24.594 -6.137 -9.375 1 96.19 413 SER A C 1
ATOM 3234 O O . SER A 1 413 ? -24.297 -5.953 -10.555 1 96.19 413 SER A O 1
ATOM 3236 N N . SER A 1 414 ? -25.797 -6.508 -9 1 93.31 414 SER A N 1
ATOM 3237 C CA . SER A 1 414 ? -26.844 -6.836 -9.953 1 93.31 414 SER A CA 1
ATOM 3238 C C . SER A 1 414 ? -27.234 -5.617 -10.789 1 93.31 414 SER A C 1
ATOM 3240 O O . SER A 1 414 ? -27.656 -5.754 -11.93 1 93.31 414 SER A O 1
ATOM 3242 N N . ARG A 1 415 ? -27.078 -4.426 -10.242 1 92.94 415 ARG A N 1
ATOM 3243 C CA . ARG A 1 415 ? -27.391 -3.195 -10.961 1 92.94 415 ARG A CA 1
ATOM 3244 C C . ARG A 1 415 ? -26.234 -2.771 -11.852 1 92.94 415 ARG A C 1
ATOM 3246 O O . ARG A 1 415 ? -26.391 -1.902 -12.711 1 92.94 415 ARG A O 1
ATOM 3253 N N . GLY A 1 416 ? -25.109 -3.33 -11.586 1 94.44 416 GLY A N 1
ATOM 3254 C CA . GLY A 1 416 ? -23.938 -3.037 -12.398 1 94.44 416 GLY A CA 1
ATOM 3255 C C . GLY A 1 416 ? -23.219 -1.765 -11.977 1 94.44 416 GLY A C 1
ATOM 3256 O O . GLY A 1 416 ? -22.219 -1.381 -12.586 1 94.44 416 GLY A O 1
ATOM 3257 N N . ASP A 1 417 ? -23.609 -1.166 -10.953 1 93.5 417 ASP A N 1
ATOM 3258 C CA . ASP A 1 417 ? -23.078 0.133 -10.547 1 93.5 417 ASP A CA 1
ATOM 3259 C C . ASP A 1 417 ? -21.844 -0.028 -9.664 1 93.5 417 ASP A C 1
ATOM 3261 O O . ASP A 1 417 ? -21.094 0.926 -9.461 1 93.5 417 ASP A O 1
ATOM 3265 N N . LYS A 1 418 ? -21.625 -1.258 -9.148 1 95.88 418 LYS A N 1
ATOM 3266 C CA . LYS A 1 418 ? -20.5 -1.46 -8.25 1 95.88 418 LYS A CA 1
ATOM 3267 C C . LYS A 1 418 ? -19.688 -2.686 -8.664 1 95.88 418 LYS A C 1
ATOM 3269 O O . LYS A 1 418 ? -20.25 -3.715 -9.031 1 95.88 418 LYS A O 1
ATOM 3274 N N . LEU A 1 419 ? -18.375 -2.568 -8.586 1 95.81 419 LEU A N 1
ATOM 3275 C CA . LEU A 1 419 ? -17.406 -3.658 -8.695 1 95.81 419 LEU A CA 1
ATOM 3276 C C . LEU A 1 419 ? -16.625 -3.824 -7.398 1 95.81 419 LEU A C 1
ATOM 3278 O O . LEU A 1 419 ? -16.031 -2.865 -6.902 1 95.81 419 LEU A O 1
ATOM 3282 N N . ALA A 1 420 ? -16.734 -4.957 -6.809 1 96.88 420 ALA A N 1
ATOM 3283 C CA . ALA A 1 420 ? -15.914 -5.281 -5.641 1 96.88 420 ALA A CA 1
ATOM 3284 C C . ALA A 1 420 ? -14.797 -6.258 -6 1 96.88 420 ALA A C 1
ATOM 3286 O O . ALA A 1 420 ? -14.953 -7.078 -6.91 1 96.88 420 ALA A O 1
ATOM 3287 N N . PHE A 1 421 ? -13.664 -6.137 -5.344 1 95.5 421 PHE A N 1
ATOM 3288 C CA . PHE A 1 421 ? -12.562 -7.07 -5.531 1 95.5 421 PHE A CA 1
ATOM 3289 C C . PHE A 1 421 ? -11.672 -7.109 -4.293 1 95.5 421 PHE A C 1
ATOM 3291 O O . PHE A 1 421 ? -11.781 -6.254 -3.412 1 95.5 421 PHE A O 1
ATOM 3298 N N . SER A 1 422 ? -10.875 -8.18 -4.195 1 93.69 422 SER A N 1
ATOM 3299 C CA . SER A 1 422 ? -9.883 -8.297 -3.131 1 93.69 422 SER A CA 1
ATOM 3300 C C . SER A 1 422 ? -8.555 -7.68 -3.543 1 93.69 422 SER A C 1
ATOM 3302 O O . SER A 1 422 ? -8.008 -8.016 -4.598 1 93.69 422 SER A O 1
ATOM 3304 N N . SER A 1 423 ? -8.078 -6.75 -2.811 1 89.44 423 SER A N 1
ATOM 3305 C CA . SER A 1 423 ? -6.758 -6.164 -3.018 1 89.44 423 SER A CA 1
ATOM 3306 C C . SER A 1 423 ? -5.727 -6.781 -2.082 1 89.44 423 SER A C 1
ATOM 3308 O O . SER A 1 423 ? -5.812 -6.621 -0.862 1 89.44 423 SER A O 1
ATOM 3310 N N . PHE A 1 424 ? -4.727 -7.406 -2.686 1 83.06 424 PHE A N 1
ATOM 3311 C CA . PHE A 1 424 ? -3.744 -8.156 -1.913 1 83.06 424 PHE A CA 1
ATOM 3312 C C . PHE A 1 424 ? -2.455 -7.359 -1.761 1 83.06 424 PHE A C 1
ATOM 3314 O O . PHE A 1 424 ? -2.02 -6.688 -2.699 1 83.06 424 PHE A O 1
ATOM 3321 N N . SER A 1 425 ? -1.904 -7.328 -0.588 1 77.31 425 SER A N 1
ATOM 3322 C CA . SER A 1 425 ? -0.595 -6.742 -0.324 1 77.31 425 SER A CA 1
ATOM 3323 C C . SER A 1 425 ? 0.257 -7.66 0.547 1 77.31 425 SER A C 1
ATOM 3325 O O . SER A 1 425 ? -0.272 -8.414 1.365 1 77.31 425 SER A O 1
ATOM 3327 N N . GLY A 1 426 ? 1.578 -7.715 0.215 1 77 426 GLY A N 1
ATOM 3328 C CA . GLY A 1 426 ? 2.51 -8.5 1.009 1 77 426 GLY A CA 1
ATOM 3329 C C . GLY A 1 426 ? 3.961 -8.266 0.636 1 77 426 GLY A C 1
ATOM 3330 O O . GLY A 1 426 ? 4.25 -7.527 -0.311 1 77 426 GLY A O 1
ATOM 3331 N N . ILE A 1 427 ? 4.859 -8.734 1.519 1 82.06 427 ILE A N 1
ATOM 3332 C CA . ILE A 1 427 ? 6.301 -8.641 1.326 1 82.06 427 ILE A CA 1
ATOM 3333 C C . ILE A 1 427 ? 6.938 -10.016 1.51 1 82.06 427 ILE A C 1
ATOM 3335 O O . ILE A 1 427 ? 6.375 -10.883 2.188 1 82.06 427 ILE A O 1
ATOM 3339 N N . ALA A 1 428 ? 7.98 -10.266 0.791 1 90.88 428 ALA A N 1
ATOM 3340 C CA . ALA A 1 428 ? 8.844 -11.43 1.013 1 90.88 428 ALA A CA 1
ATOM 3341 C C . ALA A 1 428 ? 10.305 -11.078 0.756 1 90.88 428 ALA A C 1
ATOM 3343 O O . ALA A 1 428 ? 10.625 -10.359 -0.195 1 90.88 428 ALA A O 1
ATOM 3344 N N . ASN A 1 429 ? 11.156 -11.531 1.611 1 93.38 429 ASN A N 1
ATOM 3345 C CA . ASN A 1 429 ? 12.57 -11.203 1.473 1 93.38 429 ASN A CA 1
ATOM 3346 C C . ASN A 1 429 ? 13.438 -12.453 1.508 1 93.38 429 ASN A C 1
ATOM 3348 O O . ASN A 1 429 ? 12.992 -13.516 1.938 1 93.38 429 ASN A O 1
ATOM 3352 N N . ILE A 1 430 ? 14.633 -12.297 1.025 1 96.5 430 ILE A N 1
ATOM 3353 C CA . ILE A 1 430 ? 15.586 -13.398 0.939 1 96.5 430 ILE A CA 1
ATOM 3354 C C . ILE A 1 430 ? 16.359 -13.508 2.246 1 96.5 430 ILE A C 1
ATOM 3356 O O . ILE A 1 430 ? 16.953 -12.531 2.709 1 96.5 430 ILE A O 1
ATOM 3360 N N . TRP A 1 431 ? 16.359 -14.688 2.783 1 96.5 431 TRP A N 1
ATOM 3361 C CA . TRP A 1 431 ? 17.031 -14.984 4.039 1 96.5 431 TRP A CA 1
ATOM 3362 C C . TRP A 1 431 ? 18.062 -16.094 3.852 1 96.5 431 TRP A C 1
ATOM 3364 O O . TRP A 1 431 ? 17.969 -16.891 2.924 1 96.5 431 TRP A O 1
ATOM 3374 N N . ARG A 1 432 ? 19.062 -16.094 4.727 1 97 432 ARG A N 1
ATOM 3375 C CA . ARG A 1 432 ? 20.109 -17.109 4.75 1 97 432 ARG A CA 1
ATOM 3376 C C . ARG A 1 432 ? 20.266 -17.703 6.145 1 97 432 ARG A C 1
ATOM 3378 O O . ARG A 1 432 ? 20.203 -16.984 7.145 1 97 432 ARG A O 1
ATOM 3385 N N . ARG A 1 433 ? 20.438 -18.953 6.156 1 96.25 433 ARG A N 1
ATOM 3386 C CA . ARG A 1 433 ? 20.672 -19.656 7.418 1 96.25 433 ARG A CA 1
ATOM 3387 C C . ARG A 1 433 ? 21.844 -20.625 7.305 1 96.25 433 ARG A C 1
ATOM 3389 O O . ARG A 1 433 ? 22.078 -21.203 6.242 1 96.25 433 ARG A O 1
ATOM 3396 N N . ASP A 1 434 ? 22.531 -20.766 8.453 1 96.12 434 ASP A N 1
ATOM 3397 C CA . ASP A 1 434 ? 23.672 -21.672 8.547 1 96.12 434 ASP A CA 1
ATOM 3398 C C . ASP A 1 434 ? 23.203 -23.109 8.828 1 96.12 434 ASP A C 1
ATOM 3400 O O . ASP A 1 434 ? 22.609 -23.375 9.875 1 96.12 434 ASP A O 1
ATOM 3404 N N . LEU A 1 435 ? 23.5 -24.016 7.973 1 95.25 435 LEU A N 1
ATOM 3405 C CA . LEU A 1 435 ? 23.062 -25.406 8.117 1 95.25 435 LEU A CA 1
ATOM 3406 C C . LEU A 1 435 ? 23.953 -26.156 9.102 1 95.25 435 LEU A C 1
ATOM 3408 O O . LEU A 1 435 ? 23.562 -27.203 9.617 1 95.25 435 LEU A O 1
ATOM 3412 N N . LEU A 1 436 ? 25.109 -25.625 9.328 1 93.25 436 LEU A N 1
ATOM 3413 C CA . LEU A 1 436 ? 26 -26.234 10.305 1 93.25 436 LEU A CA 1
ATOM 3414 C C . LEU A 1 436 ? 25.641 -25.812 11.719 1 93.25 436 LEU A C 1
ATOM 3416 O O . LEU A 1 436 ? 25.891 -26.531 12.68 1 93.25 436 LEU A O 1
ATOM 3420 N N . HIS A 1 437 ? 25 -24.578 11.797 1 92.62 437 HIS A N 1
ATOM 3421 C CA . HIS A 1 437 ? 24.5 -24.047 13.062 1 92.62 437 HIS A CA 1
ATOM 3422 C C . HIS A 1 437 ? 23.094 -23.5 12.914 1 92.62 437 HIS A C 1
ATOM 3424 O O . HIS A 1 437 ? 22.859 -22.297 13.047 1 92.62 437 HIS A O 1
ATOM 3430 N N . PRO A 1 438 ? 22.188 -24.453 12.781 1 87.12 438 PRO A N 1
ATOM 3431 C CA . PRO A 1 438 ? 20.812 -24.031 12.484 1 87.12 438 PRO A CA 1
ATOM 3432 C C . PRO A 1 438 ? 20.188 -23.25 13.625 1 87.12 438 PRO A C 1
ATOM 3434 O O . PRO A 1 438 ? 19.156 -22.594 13.43 1 87.12 438 PRO A O 1
ATOM 3437 N N . GLU A 1 439 ? 20.812 -23.312 14.828 1 87.75 439 GLU A N 1
ATOM 3438 C CA . GLU A 1 439 ? 20.312 -22.562 15.977 1 87.75 439 GLU A CA 1
ATOM 3439 C C . GLU A 1 439 ? 20.641 -21.078 15.852 1 87.75 439 GLU A C 1
ATOM 3441 O O . GLU A 1 439 ? 20.016 -20.25 16.516 1 87.75 439 GLU A O 1
ATOM 3446 N N . ALA A 1 440 ? 21.641 -20.797 15.062 1 91.31 440 ALA A N 1
ATOM 3447 C CA . ALA A 1 440 ? 21.969 -19.391 14.836 1 91.31 440 ALA A CA 1
ATOM 3448 C C . ALA A 1 440 ? 20.844 -18.672 14.102 1 91.31 440 ALA A C 1
ATOM 3450 O O . ALA A 1 440 ? 20.172 -19.25 13.258 1 91.31 440 ALA A O 1
ATOM 3451 N N . PRO A 1 441 ? 20.656 -17.422 14.461 1 91.44 441 PRO A N 1
ATOM 3452 C CA . PRO A 1 441 ? 19.594 -16.688 13.781 1 91.44 441 PRO A CA 1
ATOM 3453 C C . PRO A 1 441 ? 19.828 -16.531 12.289 1 91.44 441 PRO A C 1
ATOM 3455 O O . PRO A 1 441 ? 20.984 -16.375 11.859 1 91.44 441 PRO A O 1
ATOM 3458 N N . ALA A 1 442 ? 18.766 -16.641 11.562 1 94.12 442 ALA A N 1
ATOM 3459 C CA . ALA A 1 442 ? 18.844 -16.375 10.125 1 94.12 442 ALA A CA 1
ATOM 3460 C C . ALA A 1 442 ? 19.156 -14.898 9.859 1 94.12 442 ALA A C 1
ATOM 3462 O O . ALA A 1 442 ? 18.922 -14.047 10.719 1 94.12 442 ALA A O 1
ATOM 3463 N N . VAL A 1 443 ? 19.688 -14.664 8.758 1 93.56 443 VAL A N 1
ATOM 3464 C CA . VAL A 1 443 ? 20.031 -13.305 8.367 1 93.56 443 VAL A CA 1
ATOM 3465 C C . VAL A 1 443 ? 19.219 -12.891 7.141 1 93.56 443 VAL A C 1
ATOM 3467 O O . VAL A 1 443 ? 19.141 -13.641 6.164 1 93.56 443 VAL A O 1
ATOM 3470 N N . GLU A 1 444 ? 18.594 -11.719 7.199 1 92.44 444 GLU A N 1
ATOM 3471 C CA . GLU A 1 444 ? 17.953 -11.141 6.023 1 92.44 444 GLU A CA 1
ATOM 3472 C C . GLU A 1 444 ? 18.984 -10.516 5.086 1 92.44 444 GLU A C 1
ATOM 3474 O O . GLU A 1 444 ? 19.625 -9.516 5.422 1 92.44 444 GLU A O 1
ATOM 3479 N N . LEU A 1 445 ? 19.188 -10.992 3.896 1 92.69 445 LEU A N 1
ATOM 3480 C CA . LEU A 1 445 ? 20.297 -10.641 3.031 1 92.69 445 LEU A CA 1
ATOM 3481 C C . LEU A 1 445 ? 19.969 -9.43 2.166 1 92.69 445 LEU A C 1
ATOM 3483 O O . LEU A 1 445 ? 20.828 -8.594 1.893 1 92.69 445 LEU A O 1
ATOM 3487 N N . ILE A 1 446 ? 18.781 -9.383 1.703 1 89.94 446 ILE A N 1
ATOM 3488 C CA . ILE A 1 446 ? 18.406 -8.375 0.717 1 89.94 446 ILE A CA 1
ATOM 3489 C C . ILE A 1 446 ? 17.078 -7.73 1.123 1 89.94 446 ILE A C 1
ATOM 3491 O O . ILE A 1 446 ? 16.047 -7.988 0.506 1 89.94 446 ILE A O 1
ATOM 3495 N N . PRO A 1 447 ? 17.109 -6.934 2.068 1 88.06 447 PRO A N 1
ATOM 3496 C CA . PRO A 1 447 ? 15.859 -6.352 2.551 1 88.06 447 PRO A CA 1
ATOM 3497 C C . PRO A 1 447 ? 15.18 -5.465 1.509 1 88.06 447 PRO A C 1
ATOM 3499 O O . PRO A 1 447 ? 15.859 -4.762 0.753 1 88.06 447 PRO A O 1
ATOM 3502 N N . SER A 1 448 ? 13.914 -5.586 1.39 1 89.12 448 SER A N 1
ATOM 3503 C CA . SER A 1 448 ? 13.062 -4.801 0.505 1 89.12 448 SER A CA 1
ATOM 3504 C C . SER A 1 448 ? 11.617 -4.766 1.011 1 89.12 448 SER A C 1
ATOM 3506 O O . SER A 1 448 ? 11.188 -5.672 1.724 1 89.12 448 SER A O 1
ATOM 3508 N N . THR A 1 449 ? 10.93 -3.727 0.659 1 86.19 449 THR A N 1
ATOM 3509 C CA . THR A 1 449 ? 9.516 -3.637 1.002 1 86.19 449 THR A CA 1
ATOM 3510 C C . THR A 1 449 ? 8.656 -4.305 -0.069 1 86.19 449 THR A C 1
ATOM 3512 O O . THR A 1 449 ? 7.434 -4.152 -0.073 1 86.19 449 THR A O 1
ATOM 3515 N N . ARG A 1 450 ? 9.359 -4.961 -0.942 1 85.81 450 ARG A N 1
ATOM 3516 C CA . ARG A 1 450 ? 8.656 -5.629 -2.031 1 85.81 450 ARG A CA 1
ATOM 3517 C C . ARG A 1 450 ? 8.93 -7.129 -2.021 1 85.81 450 ARG A C 1
ATOM 3519 O O . ARG A 1 450 ? 9.805 -7.602 -1.292 1 85.81 450 ARG A O 1
ATOM 3526 N N . LEU A 1 451 ? 8.219 -7.805 -2.881 1 87.69 451 LEU A N 1
ATOM 3527 C CA . LEU A 1 451 ? 8.32 -9.258 -2.951 1 87.69 451 LEU A CA 1
ATOM 3528 C C . LEU A 1 451 ? 9.625 -9.68 -3.617 1 87.69 451 LEU A C 1
ATOM 3530 O O . LEU A 1 451 ? 10 -9.133 -4.652 1 87.69 451 LEU A O 1
ATOM 3534 N N . GLN A 1 452 ? 10.289 -10.625 -3.01 1 93 452 GLN A N 1
ATOM 3535 C CA . GLN A 1 452 ? 11.477 -11.266 -3.551 1 93 452 GLN A CA 1
ATOM 3536 C C . GLN A 1 452 ? 11.414 -12.781 -3.373 1 93 452 GLN A C 1
ATOM 3538 O O . GLN A 1 452 ? 11 -13.273 -2.32 1 93 452 GLN A O 1
ATOM 3543 N N . HIS A 1 453 ? 11.758 -13.5 -4.523 1 92.06 453 HIS A N 1
ATOM 3544 C CA . HIS A 1 453 ? 11.586 -14.945 -4.5 1 92.06 453 HIS A CA 1
ATOM 3545 C C . HIS A 1 453 ? 12.695 -15.648 -5.27 1 92.06 453 HIS A C 1
ATOM 3547 O O . HIS A 1 453 ? 13.539 -15 -5.887 1 92.06 453 HIS A O 1
ATOM 3553 N N . ASN A 1 454 ? 12.727 -16.906 -5.125 1 94.44 454 ASN A N 1
ATOM 3554 C CA . ASN A 1 454 ? 13.5 -17.859 -5.918 1 94.44 454 ASN A CA 1
ATOM 3555 C C . ASN A 1 454 ? 14.992 -17.5 -5.902 1 94.44 454 ASN A C 1
ATOM 3557 O O . ASN A 1 454 ? 15.617 -17.406 -6.957 1 94.44 454 ASN A O 1
ATOM 3561 N N . PRO A 1 455 ? 15.562 -17.406 -4.75 1 97.06 455 PRO A N 1
ATOM 3562 C CA . PRO A 1 455 ? 17 -17.188 -4.711 1 97.06 455 PRO A CA 1
ATOM 3563 C C . PRO A 1 455 ? 17.797 -18.422 -5.156 1 97.06 455 PRO A C 1
ATOM 3565 O O . PRO A 1 455 ? 17.406 -19.547 -4.887 1 97.06 455 PRO A O 1
ATOM 3568 N N . GLN A 1 456 ? 18.859 -18.188 -5.82 1 97.06 456 GLN A N 1
ATOM 3569 C CA . GLN A 1 456 ? 19.734 -19.25 -6.289 1 97.06 456 GLN A CA 1
ATOM 3570 C C . GLN A 1 456 ? 21.203 -18.875 -6.148 1 97.06 456 GLN A C 1
ATOM 3572 O O . GLN A 1 456 ? 21.625 -17.812 -6.629 1 97.06 456 GLN A O 1
ATOM 3577 N N . TYR A 1 457 ? 21.969 -19.766 -5.535 1 97.69 457 TYR A N 1
ATOM 3578 C CA . TYR A 1 457 ? 23.422 -19.547 -5.5 1 97.69 457 TYR A CA 1
ATOM 3579 C C . TYR A 1 457 ? 24.047 -19.828 -6.863 1 97.69 457 TYR A C 1
ATOM 3581 O O . TYR A 1 457 ? 23.656 -20.766 -7.562 1 97.69 457 TYR A O 1
ATOM 3589 N N . SER A 1 458 ? 25.047 -19.016 -7.137 1 97.69 458 SER A N 1
ATOM 3590 C CA . SER A 1 458 ? 25.922 -19.359 -8.258 1 97.69 458 SER A CA 1
ATOM 3591 C C . SER A 1 458 ? 26.75 -20.594 -7.953 1 97.69 458 SER A C 1
ATOM 3593 O O . SER A 1 458 ? 26.938 -20.953 -6.785 1 97.69 458 SER A O 1
ATOM 3595 N N . PRO A 1 459 ? 27.203 -21.203 -9.023 1 96.62 459 PRO A N 1
ATOM 3596 C CA . PRO A 1 459 ? 27.953 -22.453 -8.797 1 96.62 459 PRO A CA 1
ATOM 3597 C C . PRO A 1 459 ? 29.188 -22.25 -7.93 1 96.62 459 PRO A C 1
ATOM 3599 O O . PRO A 1 459 ? 29.641 -23.188 -7.266 1 96.62 459 PRO A O 1
ATOM 3602 N N . ASP A 1 460 ? 29.75 -21.047 -7.891 1 96.19 460 ASP A N 1
ATOM 3603 C CA . ASP A 1 460 ? 30.922 -20.781 -7.074 1 96.19 460 ASP A CA 1
ATOM 3604 C C . ASP A 1 460 ? 30.531 -20.25 -5.699 1 96.19 460 ASP A C 1
ATOM 3606 O O . ASP A 1 460 ? 31.406 -20 -4.855 1 96.19 460 ASP A O 1
ATOM 3610 N N . GLY A 1 461 ? 29.281 -20 -5.496 1 96.75 461 GLY A N 1
ATOM 3611 C CA . GLY A 1 461 ? 28.781 -19.594 -4.199 1 96.75 461 GLY A CA 1
ATOM 3612 C C . GLY A 1 461 ? 29.031 -18.125 -3.906 1 96.75 461 GLY A C 1
ATOM 3613 O O . GLY A 1 461 ? 28.75 -17.641 -2.801 1 96.75 461 GLY A O 1
ATOM 3614 N N . LYS A 1 462 ? 29.422 -17.344 -4.891 1 96.94 462 LYS A N 1
ATOM 3615 C CA . LYS A 1 462 ? 29.844 -15.969 -4.641 1 96.94 462 LYS A CA 1
ATOM 3616 C C . LYS A 1 462 ? 28.734 -14.984 -4.996 1 96.94 462 LYS A C 1
ATOM 3618 O O . LYS A 1 462 ? 28.797 -13.812 -4.625 1 96.94 462 LYS A O 1
ATOM 3623 N N . ARG A 1 463 ? 27.781 -15.508 -5.715 1 97.56 463 ARG A N 1
ATOM 3624 C CA . ARG A 1 463 ? 26.688 -14.648 -6.148 1 97.56 463 ARG A CA 1
ATOM 3625 C C . ARG A 1 463 ? 25.344 -15.328 -5.918 1 97.56 463 ARG A C 1
ATOM 3627 O O . ARG A 1 463 ? 25.281 -16.547 -5.75 1 97.56 463 ARG A O 1
ATOM 3634 N N . ILE A 1 464 ? 24.312 -14.5 -5.891 1 98 464 ILE A N 1
ATOM 3635 C CA . ILE A 1 464 ? 22.938 -14.961 -5.734 1 98 464 ILE A CA 1
ATOM 3636 C C . ILE A 1 464 ? 22.062 -14.344 -6.828 1 98 464 ILE A C 1
ATOM 3638 O O . ILE A 1 464 ? 22.125 -13.141 -7.07 1 98 464 ILE A O 1
ATOM 3642 N N . ALA A 1 465 ? 21.359 -15.172 -7.551 1 98.06 465 ALA A N 1
ATOM 3643 C CA . ALA A 1 465 ? 20.297 -14.703 -8.453 1 98.06 465 ALA A CA 1
ATOM 3644 C C . ALA A 1 465 ? 18.922 -14.836 -7.809 1 98.06 465 ALA A C 1
ATOM 3646 O O . ALA A 1 465 ? 18.672 -15.789 -7.062 1 98.06 465 ALA A O 1
ATOM 3647 N N . PHE A 1 466 ? 18.047 -13.914 -8.023 1 97.12 466 PHE A N 1
ATOM 3648 C CA . PHE A 1 466 ? 16.719 -13.961 -7.438 1 97.12 466 PHE A CA 1
ATOM 3649 C C . PHE A 1 466 ? 15.75 -13.07 -8.211 1 97.12 466 PHE A C 1
ATOM 3651 O O . PHE A 1 466 ? 16.172 -12.297 -9.07 1 97.12 466 PHE A O 1
ATOM 3658 N N . SER A 1 467 ? 14.461 -13.289 -7.98 1 94.31 467 SER A N 1
ATOM 3659 C CA . SER A 1 467 ? 13.414 -12.438 -8.523 1 94.31 467 SER A CA 1
ATOM 3660 C C . SER A 1 467 ? 13.016 -11.352 -7.531 1 94.31 467 SER A C 1
ATOM 3662 O O . SER A 1 467 ? 12.844 -11.625 -6.34 1 94.31 467 SER A O 1
ATOM 3664 N N . SER A 1 468 ? 12.836 -10.117 -8.031 1 92.88 468 SER A N 1
ATOM 3665 C CA . SER A 1 468 ? 12.516 -9 -7.145 1 92.88 468 SER A CA 1
ATOM 3666 C C . SER A 1 468 ? 11.594 -7.996 -7.828 1 92.88 468 SER A C 1
ATOM 3668 O O . SER A 1 468 ? 11.773 -7.68 -9.008 1 92.88 468 SER A O 1
ATOM 3670 N N . GLU A 1 469 ? 10.68 -7.488 -7.035 1 87.44 469 GLU A N 1
ATOM 3671 C CA . GLU A 1 469 ? 9.758 -6.465 -7.52 1 87.44 469 GLU A CA 1
ATOM 3672 C C . GLU A 1 469 ? 10.258 -5.062 -7.176 1 87.44 469 GLU A C 1
ATOM 3674 O O . GLU A 1 469 ? 9.5 -4.094 -7.242 1 87.44 469 GLU A O 1
ATOM 3679 N N . ARG A 1 470 ? 11.484 -4.922 -6.867 1 88.31 470 ARG A N 1
ATOM 3680 C CA . ARG A 1 470 ? 12.023 -3.686 -6.309 1 88.31 470 ARG A CA 1
ATOM 3681 C C . ARG A 1 470 ? 11.914 -2.539 -7.309 1 88.31 470 ARG A C 1
ATOM 3683 O O . ARG A 1 470 ? 12.031 -1.369 -6.934 1 88.31 470 ARG A O 1
ATOM 3690 N N . THR A 1 471 ? 11.672 -2.824 -8.539 1 84.12 471 THR A N 1
ATOM 3691 C CA . THR A 1 471 ? 11.5 -1.759 -9.516 1 84.12 471 THR A CA 1
ATOM 3692 C C . THR A 1 471 ? 10.047 -1.667 -9.969 1 84.12 471 THR A C 1
ATOM 3694 O O . THR A 1 471 ? 9.75 -1.045 -10.992 1 84.12 471 THR A O 1
ATOM 3697 N N . GLY A 1 472 ? 9.172 -2.398 -9.281 1 75.12 472 GLY A N 1
ATOM 3698 C CA . GLY A 1 472 ? 7.75 -2.307 -9.578 1 75.12 472 GLY A CA 1
ATOM 3699 C C . GLY A 1 472 ? 7.207 -3.537 -10.281 1 75.12 472 GLY A C 1
ATOM 3700 O O . GLY A 1 472 ? 6.027 -3.867 -10.148 1 75.12 472 GLY A O 1
ATOM 3701 N N . VAL A 1 473 ? 8.062 -4.094 -11.125 1 76.31 473 VAL A N 1
ATOM 3702 C CA . VAL A 1 473 ? 7.727 -5.34 -11.805 1 76.31 473 VAL A CA 1
ATOM 3703 C C . VAL A 1 473 ? 8.742 -6.418 -11.438 1 76.31 473 VAL A C 1
ATOM 3705 O O . VAL A 1 473 ? 9.938 -6.141 -11.305 1 76.31 473 VAL A O 1
ATOM 3708 N N . PRO A 1 474 ? 8.234 -7.641 -11.297 1 86.44 474 PRO A N 1
ATOM 3709 C CA . PRO A 1 474 ? 9.227 -8.672 -10.984 1 86.44 474 PRO A CA 1
ATOM 3710 C C . PRO A 1 474 ? 10.336 -8.766 -12.023 1 86.44 474 PRO A C 1
ATOM 3712 O O . PRO A 1 474 ? 10.055 -8.805 -13.227 1 86.44 474 PRO A O 1
ATOM 3715 N N . GLY A 1 475 ? 11.516 -8.711 -11.633 1 91.06 475 GLY A N 1
ATOM 3716 C CA . GLY A 1 475 ? 12.703 -8.852 -12.461 1 91.06 475 GLY A CA 1
ATOM 3717 C C . GLY A 1 475 ? 13.742 -9.781 -11.875 1 91.06 475 GLY A C 1
ATOM 3718 O O . GLY A 1 475 ? 13.68 -10.125 -10.688 1 91.06 475 GLY A O 1
ATOM 3719 N N . VAL A 1 476 ? 14.625 -10.203 -12.727 1 95.56 476 VAL A N 1
ATOM 3720 C CA . VAL A 1 476 ? 15.711 -11.07 -12.289 1 95.56 476 VAL A CA 1
ATOM 3721 C C . VAL A 1 476 ? 16.922 -10.227 -11.898 1 95.56 476 VAL A C 1
ATOM 3723 O O . VAL A 1 476 ? 17.375 -9.383 -12.68 1 95.56 476 VAL A O 1
ATOM 3726 N N . TRP A 1 477 ? 17.406 -10.492 -10.773 1 96.06 477 TRP A N 1
ATOM 3727 C CA . TRP A 1 477 ? 18.516 -9.727 -10.195 1 96.06 477 TRP A CA 1
ATOM 3728 C C . TRP A 1 477 ? 19.641 -10.656 -9.766 1 96.06 477 TRP A C 1
ATOM 3730 O O . TRP A 1 477 ? 19.422 -11.836 -9.492 1 96.06 477 TRP A O 1
ATOM 3740 N N . VAL A 1 478 ? 20.859 -10.109 -9.734 1 96.75 478 VAL A N 1
ATOM 3741 C CA . VAL A 1 478 ? 22.031 -10.797 -9.195 1 96.75 478 VAL A CA 1
ATOM 3742 C C . VAL A 1 478 ? 22.703 -9.93 -8.141 1 96.75 478 VAL A C 1
ATOM 3744 O O . VAL A 1 478 ? 22.797 -8.711 -8.297 1 96.75 478 VAL A O 1
ATOM 3747 N N . SER A 1 479 ? 23.094 -10.5 -7.059 1 96.31 479 SER A N 1
ATOM 3748 C CA . SER A 1 479 ? 23.859 -9.844 -6.008 1 96.31 479 SER A CA 1
ATOM 3749 C C . SER A 1 479 ? 25.094 -10.664 -5.637 1 96.31 479 SER A C 1
ATOM 3751 O O . SER A 1 479 ? 25.25 -11.797 -6.086 1 96.31 479 SER A O 1
ATOM 3753 N N . SER A 1 480 ? 25.969 -10.031 -4.867 1 95.88 480 SER A N 1
ATOM 3754 C CA . SER A 1 480 ? 26.984 -10.812 -4.176 1 95.88 480 SER A CA 1
ATOM 3755 C C . SER A 1 480 ? 26.359 -11.703 -3.1 1 95.88 480 SER A C 1
ATOM 3757 O O . SER A 1 480 ? 25.172 -11.57 -2.787 1 95.88 480 SER A O 1
ATOM 3759 N N . ASP A 1 481 ? 27.156 -12.586 -2.539 1 94.88 481 ASP A N 1
ATOM 3760 C CA . ASP A 1 481 ? 26.656 -13.578 -1.596 1 94.88 481 ASP A CA 1
ATOM 3761 C C . ASP A 1 481 ? 26.25 -12.922 -0.279 1 94.88 481 ASP A C 1
ATOM 3763 O O . ASP A 1 481 ? 25.578 -13.547 0.547 1 94.88 481 ASP A O 1
ATOM 3767 N N . ASP A 1 482 ? 26.578 -11.641 -0.103 1 92.75 482 ASP A N 1
ATOM 3768 C CA . ASP A 1 482 ? 26.156 -10.93 1.102 1 92.75 482 ASP A CA 1
ATOM 3769 C C . ASP A 1 482 ? 24.969 -10.016 0.814 1 92.75 482 ASP A C 1
ATOM 3771 O O . ASP A 1 482 ? 24.547 -9.242 1.677 1 92.75 482 ASP A O 1
ATOM 3775 N N . GLY A 1 483 ? 24.484 -10.109 -0.409 1 92.5 483 GLY A N 1
ATOM 3776 C CA . GLY A 1 483 ? 23.312 -9.328 -0.772 1 92.5 483 GLY A CA 1
ATOM 3777 C C . GLY A 1 483 ? 23.656 -7.969 -1.351 1 92.5 483 GLY A C 1
ATOM 3778 O O . GLY A 1 483 ? 22.766 -7.215 -1.754 1 92.5 483 GLY A O 1
ATOM 3779 N N . SER A 1 484 ? 24.922 -7.664 -1.478 1 90.94 484 SER A N 1
ATOM 3780 C CA . SER A 1 484 ? 25.359 -6.367 -1.995 1 90.94 484 SER A CA 1
ATOM 3781 C C . SER A 1 484 ? 25.547 -6.414 -3.508 1 90.94 484 SER A C 1
ATOM 3783 O O . SER A 1 484 ? 25.391 -7.469 -4.129 1 90.94 484 SER A O 1
ATOM 3785 N N . ASN A 1 485 ? 25.734 -5.312 -4.172 1 91.38 485 ASN A N 1
ATOM 3786 C CA . ASN A 1 485 ? 26.062 -5.164 -5.586 1 91.38 485 ASN A CA 1
ATOM 3787 C C . ASN A 1 485 ? 24.938 -5.707 -6.473 1 91.38 485 ASN A C 1
ATOM 3789 O O . ASN A 1 485 ? 25.203 -6.531 -7.355 1 91.38 485 ASN A O 1
ATOM 3793 N N . LEU A 1 486 ? 23.875 -5.184 -6.293 1 93.75 486 LEU A N 1
ATOM 3794 C CA . LEU A 1 486 ? 22.688 -5.633 -7.02 1 93.75 486 LEU A CA 1
ATOM 3795 C C . LEU A 1 486 ? 22.719 -5.148 -8.469 1 93.75 486 LEU A C 1
ATOM 3797 O O . LEU A 1 486 ? 23.016 -3.979 -8.727 1 93.75 486 LEU A O 1
ATOM 3801 N N . VAL A 1 487 ? 22.438 -6.086 -9.352 1 92.5 487 VAL A N 1
ATOM 3802 C CA . VAL A 1 487 ? 22.344 -5.766 -10.766 1 92.5 487 VAL A CA 1
ATOM 3803 C C . VAL A 1 487 ? 21.125 -6.461 -11.375 1 92.5 487 VAL A C 1
ATOM 3805 O O . VAL A 1 487 ? 20.906 -7.648 -11.141 1 92.5 487 VAL A O 1
ATOM 3808 N N . GLN A 1 488 ? 20.375 -5.711 -12.07 1 92.69 488 GLN A N 1
ATOM 3809 C CA . GLN A 1 488 ? 19.266 -6.324 -12.773 1 92.69 488 GLN A CA 1
ATOM 3810 C C . GLN A 1 488 ? 19.719 -6.969 -14.078 1 92.69 488 GLN A C 1
ATOM 3812 O O . GLN A 1 488 ? 20.406 -6.336 -14.883 1 92.69 488 GLN A O 1
ATOM 3817 N N . ILE A 1 489 ? 19.344 -8.164 -14.227 1 94.06 489 ILE A N 1
ATOM 3818 C CA . ILE A 1 489 ? 19.75 -8.938 -15.391 1 94.06 489 ILE A CA 1
ATOM 3819 C C . ILE A 1 489 ? 18.641 -8.906 -16.438 1 94.06 489 ILE A C 1
ATOM 3821 O O . ILE A 1 489 ? 18.922 -8.789 -17.641 1 94.06 489 ILE A O 1
ATOM 3825 N N . SER A 1 490 ? 17.453 -8.977 -16.016 1 91.19 490 SER A N 1
ATOM 3826 C CA . SER A 1 490 ? 16.312 -8.977 -16.938 1 91.19 490 SER A CA 1
ATOM 3827 C C . SER A 1 490 ? 15.992 -7.57 -17.422 1 91.19 490 SER A C 1
ATOM 3829 O O . SER A 1 490 ? 16.516 -6.59 -16.891 1 91.19 490 SER A O 1
ATOM 3831 N N . SER A 1 491 ? 15.172 -7.5 -18.469 1 83.56 491 SER A N 1
ATOM 3832 C CA . SER A 1 491 ? 14.688 -6.211 -18.953 1 83.56 491 SER A CA 1
ATOM 3833 C C . SER A 1 491 ? 13.758 -5.555 -17.938 1 83.56 491 SER A C 1
ATOM 3835 O O . SER A 1 491 ? 12.898 -6.223 -17.359 1 83.56 491 SER A O 1
ATOM 3837 N N . PRO A 1 492 ? 14.055 -4.254 -17.969 1 76.75 492 PRO A N 1
ATOM 3838 C CA . PRO A 1 492 ? 13.133 -3.551 -17.078 1 76.75 492 PRO A CA 1
ATOM 3839 C C . PRO A 1 492 ? 11.688 -3.576 -17.578 1 76.75 492 PRO A C 1
ATOM 3841 O O . PRO A 1 492 ? 11.453 -3.643 -18.797 1 76.75 492 PRO A O 1
ATOM 3844 N N . HIS A 1 493 ? 10.719 -3.76 -16.875 1 69.94 493 HIS A N 1
ATOM 3845 C CA . HIS A 1 493 ? 9.297 -3.623 -17.141 1 69.94 493 HIS A CA 1
ATOM 3846 C C . HIS A 1 493 ? 8.711 -4.918 -17.688 1 69.94 493 HIS A C 1
ATOM 3848 O O . HIS A 1 493 ? 7.562 -4.941 -18.141 1 69.94 493 HIS A O 1
ATOM 3854 N N . VAL A 1 494 ? 9.57 -5.898 -17.969 1 77.19 494 VAL A N 1
ATOM 3855 C CA . VAL A 1 494 ? 9.055 -7.215 -18.328 1 77.19 494 VAL A CA 1
ATOM 3856 C C . VAL A 1 494 ? 9.07 -8.133 -17.109 1 77.19 494 VAL A C 1
ATOM 3858 O O . VAL A 1 494 ? 10.117 -8.352 -16.5 1 77.19 494 VAL A O 1
ATOM 3861 N N . ALA A 1 495 ? 7.957 -8.57 -16.875 1 81.56 495 ALA A N 1
ATOM 3862 C CA . ALA A 1 495 ? 7.879 -9.477 -15.734 1 81.56 495 ALA A CA 1
ATOM 3863 C C . ALA A 1 495 ? 8.742 -10.719 -15.953 1 81.56 495 ALA A C 1
ATOM 3865 O O . ALA A 1 495 ? 8.594 -11.406 -16.969 1 81.56 495 ALA A O 1
ATOM 3866 N N . SER A 1 496 ? 9.656 -10.945 -15.086 1 87.12 496 SER A N 1
ATOM 3867 C CA . SER A 1 496 ? 10.594 -12.062 -15.172 1 87.12 496 SER A CA 1
ATOM 3868 C C . SER A 1 496 ? 10.797 -12.719 -13.812 1 87.12 496 SER A C 1
ATOM 3870 O O . SER A 1 496 ? 10.602 -12.086 -12.773 1 87.12 496 SER A O 1
ATOM 3872 N N . GLY A 1 497 ? 11.203 -14.031 -13.922 1 90.81 497 GLY A N 1
ATOM 3873 C CA . GLY A 1 497 ? 11.422 -14.727 -12.664 1 90.81 497 GLY A CA 1
ATOM 3874 C C . GLY A 1 497 ? 12.086 -16.078 -12.828 1 90.81 497 GLY A C 1
ATOM 3875 O O . GLY A 1 497 ? 12.594 -16.391 -13.906 1 90.81 497 GLY A O 1
ATOM 3876 N N . SER A 1 498 ? 12.297 -16.766 -11.773 1 92.12 498 SER A N 1
ATOM 3877 C CA . SER A 1 498 ? 12.812 -18.125 -11.656 1 92.12 498 SER A CA 1
ATOM 3878 C C . SER A 1 498 ? 14.219 -18.234 -12.242 1 92.12 498 SER A C 1
ATOM 3880 O O . SER A 1 498 ? 14.484 -19.109 -13.07 1 92.12 498 SER A O 1
ATOM 3882 N N . PRO A 1 499 ? 15.102 -17.469 -11.836 1 96.62 499 PRO A N 1
ATOM 3883 C CA . PRO A 1 499 ? 16.453 -17.516 -12.398 1 96.62 499 PRO A CA 1
ATOM 3884 C C . PRO A 1 499 ? 17.188 -18.797 -12.062 1 96.62 499 PRO A C 1
ATOM 3886 O O . PRO A 1 499 ? 17.047 -19.328 -10.953 1 96.62 499 PRO A O 1
ATOM 3889 N N . GLN A 1 500 ? 17.953 -19.297 -13.016 1 97.5 500 GLN A N 1
ATOM 3890 C CA . GLN A 1 500 ? 18.797 -20.484 -12.852 1 97.5 500 GLN A CA 1
ATOM 3891 C C . GLN A 1 500 ? 20.188 -20.25 -13.461 1 97.5 500 GLN A C 1
ATOM 3893 O O . GLN A 1 500 ? 20.297 -19.906 -14.641 1 97.5 500 GLN A O 1
ATOM 3898 N N . TRP A 1 501 ? 21.188 -20.531 -12.703 1 97.75 501 TRP A N 1
ATOM 3899 C CA . TRP A 1 501 ? 22.562 -20.359 -13.156 1 97.75 501 TRP A CA 1
ATOM 3900 C C . TRP A 1 501 ? 22.984 -21.5 -14.078 1 97.75 501 TRP A C 1
ATOM 3902 O O . TRP A 1 501 ? 22.672 -22.672 -13.812 1 97.75 501 TRP A O 1
ATOM 3912 N N . SER A 1 502 ? 23.812 -21.109 -15.086 1 97.75 502 SER A N 1
ATOM 3913 C CA . SER A 1 502 ? 24.547 -22.141 -15.82 1 97.75 502 SER A CA 1
ATOM 3914 C C . SER A 1 502 ? 25.625 -22.781 -14.961 1 97.75 502 SER A C 1
ATOM 3916 O O . SER A 1 502 ? 26.125 -22.156 -14.016 1 97.75 502 SER A O 1
ATOM 3918 N N . PRO A 1 503 ? 25.953 -24 -15.344 1 96.88 503 PRO A N 1
ATOM 3919 C CA . PRO A 1 503 ? 26.922 -24.688 -14.492 1 96.88 503 PRO A CA 1
ATOM 3920 C C . PRO A 1 503 ? 28.266 -23.969 -14.43 1 96.88 503 PRO A C 1
ATOM 3922 O O . PRO A 1 503 ? 29 -24.109 -13.445 1 96.88 503 PRO A O 1
ATOM 3925 N N . ASP A 1 504 ? 28.609 -23.125 -15.414 1 96.25 504 ASP A N 1
ATOM 3926 C CA . ASP A 1 504 ? 29.891 -22.422 -15.414 1 96.25 504 ASP A CA 1
ATOM 3927 C C . ASP A 1 504 ? 29.75 -21.062 -14.727 1 96.25 504 ASP A C 1
ATOM 3929 O O . ASP A 1 504 ? 30.734 -20.328 -14.602 1 96.25 504 ASP A O 1
ATOM 3933 N N . GLY A 1 505 ? 28.578 -20.703 -14.352 1 96.94 505 GLY A N 1
ATOM 3934 C CA . GLY A 1 505 ? 28.344 -19.484 -13.602 1 96.94 505 GLY A CA 1
ATOM 3935 C C . GLY A 1 505 ? 28.359 -18.234 -14.461 1 96.94 505 GLY A C 1
ATOM 3936 O O . GLY A 1 505 ? 28.391 -17.109 -13.953 1 96.94 505 GLY A O 1
ATOM 3937 N N . LYS A 1 506 ? 28.266 -18.375 -15.742 1 96.38 506 LYS A N 1
ATOM 3938 C CA . LYS A 1 506 ? 28.406 -17.219 -16.625 1 96.38 506 LYS A CA 1
ATOM 3939 C C . LYS A 1 506 ? 27.062 -16.734 -17.125 1 96.38 506 LYS A C 1
ATOM 3941 O O . LYS A 1 506 ? 26.922 -15.57 -17.516 1 96.38 506 LYS A O 1
ATOM 3946 N N . LYS A 1 507 ? 26.125 -17.625 -17.141 1 97.5 507 LYS A N 1
ATOM 3947 C CA . LYS A 1 507 ? 24.828 -17.281 -17.703 1 97.5 507 LYS A CA 1
ATOM 3948 C C . LYS A 1 507 ? 23.703 -17.578 -16.703 1 97.5 507 LYS A C 1
ATOM 3950 O O . LYS A 1 507 ? 23.891 -18.375 -15.781 1 97.5 507 LYS A O 1
ATOM 3955 N N . ILE A 1 508 ? 22.578 -16.922 -16.938 1 98 508 ILE A N 1
ATOM 3956 C CA . ILE A 1 508 ? 21.359 -17.156 -16.172 1 98 508 ILE A CA 1
ATOM 3957 C C . ILE A 1 508 ? 20.188 -17.375 -17.141 1 98 508 ILE A C 1
ATOM 3959 O O . ILE A 1 508 ? 19.969 -16.562 -18.031 1 98 508 ILE A O 1
ATOM 3963 N N . ALA A 1 509 ? 19.516 -18.5 -17.016 1 97.94 509 ALA A N 1
ATOM 3964 C CA . ALA A 1 509 ? 18.219 -18.703 -17.672 1 97.94 509 ALA A CA 1
ATOM 3965 C C . ALA A 1 509 ? 17.062 -18.297 -16.766 1 97.94 509 ALA A C 1
ATOM 3967 O O . ALA A 1 509 ? 17.109 -18.5 -15.547 1 97.94 509 ALA A O 1
ATOM 3968 N N . PHE A 1 510 ? 16.109 -17.656 -17.312 1 96.31 510 PHE A N 1
ATOM 3969 C CA . PHE A 1 510 ? 14.953 -17.234 -16.547 1 96.31 510 PHE A CA 1
ATOM 3970 C C . PHE A 1 510 ? 13.719 -17.125 -17.438 1 96.31 510 PHE A C 1
ATOM 3972 O O . PHE A 1 510 ? 13.836 -17.109 -18.672 1 96.31 510 PHE A O 1
ATOM 3979 N N . ASP A 1 511 ? 12.562 -17.172 -16.844 1 92.38 511 ASP A N 1
ATOM 3980 C CA . ASP A 1 511 ? 11.32 -17 -17.594 1 92.38 511 ASP A CA 1
ATOM 3981 C C . ASP A 1 511 ? 10.898 -15.531 -17.609 1 92.38 511 ASP A C 1
ATOM 3983 O O . ASP A 1 511 ? 11.219 -14.773 -16.688 1 92.38 511 ASP A O 1
ATOM 3987 N N . ALA A 1 512 ? 10.305 -15.109 -18.641 1 89.19 512 ALA A N 1
ATOM 3988 C CA . ALA A 1 512 ? 9.773 -13.758 -18.797 1 89.19 512 ALA A CA 1
ATOM 3989 C C . ALA A 1 512 ? 8.484 -13.766 -19.609 1 89.19 512 ALA A C 1
ATOM 3991 O O . ALA A 1 512 ? 8.219 -14.711 -20.359 1 89.19 512 ALA A O 1
ATOM 3992 N N . ARG A 1 513 ? 7.754 -12.703 -19.375 1 78.25 513 ARG A N 1
ATOM 3993 C CA . ARG A 1 513 ? 6.496 -12.547 -20.094 1 78.25 513 ARG A CA 1
ATOM 3994 C C . ARG A 1 513 ? 6.395 -11.164 -20.734 1 78.25 513 ARG A C 1
ATOM 3996 O O . ARG A 1 513 ? 5.699 -10.289 -20.219 1 78.25 513 ARG A O 1
ATOM 4003 N N . PRO A 1 514 ? 6.988 -10.898 -21.812 1 72.62 514 PRO A N 1
ATOM 4004 C CA . PRO A 1 514 ? 6.934 -9.586 -22.484 1 72.62 514 PRO A CA 1
ATOM 4005 C C . PRO A 1 514 ? 5.535 -9.242 -22.984 1 72.62 514 PRO A C 1
ATOM 4007 O O . PRO A 1 514 ? 5.188 -8.07 -23.109 1 72.62 514 PRO A O 1
ATOM 4010 N N . LEU A 1 515 ? 4.836 -10.195 -23.422 1 63 515 LEU A N 1
ATOM 4011 C CA . LEU A 1 515 ? 3.477 -9.977 -23.906 1 63 515 LEU A CA 1
ATOM 4012 C C . LEU A 1 515 ? 2.492 -10.891 -23.188 1 63 515 LEU A C 1
ATOM 4014 O O . LEU A 1 515 ? 2.389 -10.844 -21.953 1 63 515 LEU A O 1
ATOM 4018 N N . ASP A 1 516 ? 2.029 -11.883 -23.984 1 60.19 516 ASP A N 1
ATOM 4019 C CA . ASP A 1 516 ? 0.929 -12.656 -23.422 1 60.19 516 ASP A CA 1
ATOM 4020 C C . ASP A 1 516 ? 1.359 -14.094 -23.141 1 60.19 516 ASP A C 1
ATOM 4022 O O . ASP A 1 516 ? 0.535 -14.938 -22.781 1 60.19 516 ASP A O 1
ATOM 4026 N N . ARG A 1 517 ? 2.736 -14.375 -23.406 1 70.88 517 ARG A N 1
ATOM 4027 C CA . ARG A 1 517 ? 3.152 -15.758 -23.156 1 70.88 517 ARG A CA 1
ATOM 4028 C C . ARG A 1 517 ? 4.496 -15.797 -22.438 1 70.88 517 ARG A C 1
ATOM 4030 O O . ARG A 1 517 ? 5.32 -14.898 -22.594 1 70.88 517 ARG A O 1
ATOM 4037 N N . TRP A 1 518 ? 4.711 -16.906 -21.766 1 80.69 518 TRP A N 1
ATOM 4038 C CA . TRP A 1 518 ? 5.973 -17.125 -21.062 1 80.69 518 TRP A CA 1
ATOM 4039 C C . TRP A 1 518 ? 7.051 -17.609 -22.016 1 80.69 518 TRP A C 1
ATOM 4041 O O . TRP A 1 518 ? 6.781 -18.453 -22.891 1 80.69 518 TRP A O 1
ATOM 4051 N N . GLU A 1 519 ? 8.125 -17.094 -21.891 1 89.31 519 GLU A N 1
ATOM 4052 C CA . GLU A 1 519 ? 9.32 -17.484 -22.641 1 89.31 519 GLU A CA 1
ATOM 4053 C C . GLU A 1 519 ? 10.539 -17.578 -21.719 1 89.31 519 GLU A C 1
ATOM 4055 O O . GLU A 1 519 ? 10.539 -17.016 -20.625 1 89.31 519 GLU A O 1
ATOM 4060 N N . ILE A 1 520 ? 11.453 -18.375 -22.172 1 95.75 520 ILE A N 1
ATOM 4061 C CA . ILE A 1 520 ? 12.695 -18.453 -21.422 1 95.75 520 ILE A CA 1
ATOM 4062 C C . ILE A 1 520 ? 13.773 -17.609 -22.109 1 95.75 520 ILE A C 1
ATOM 4064 O O . ILE A 1 520 ? 13.883 -17.641 -23.344 1 95.75 520 ILE A O 1
ATOM 4068 N N . TYR A 1 521 ? 14.398 -16.844 -21.344 1 96.19 521 TYR A N 1
ATOM 4069 C CA . TYR A 1 521 ? 15.531 -16.047 -21.797 1 96.19 521 TYR A CA 1
ATOM 4070 C C . TYR A 1 521 ? 16.828 -16.516 -21.141 1 96.19 521 TYR A C 1
ATOM 4072 O O . TYR A 1 521 ? 16.797 -17.047 -20.031 1 96.19 521 TYR A O 1
ATOM 4080 N N . VAL A 1 522 ? 17.891 -16.406 -21.875 1 97.12 522 VAL A N 1
ATOM 4081 C CA . VAL A 1 522 ? 19.219 -16.672 -21.344 1 97.12 522 VAL A CA 1
ATOM 4082 C C . VAL A 1 522 ? 20.094 -15.422 -21.438 1 97.12 522 VAL A C 1
ATOM 4084 O O . VAL A 1 522 ? 20.203 -14.82 -22.5 1 97.12 522 VAL A O 1
ATOM 4087 N N . ALA A 1 523 ? 20.625 -15.047 -20.328 1 96.38 523 ALA A N 1
ATOM 4088 C CA . ALA A 1 523 ? 21.453 -13.844 -20.281 1 96.38 523 ALA A CA 1
ATOM 4089 C C . ALA A 1 523 ? 22.859 -14.156 -19.781 1 96.38 523 ALA A C 1
ATOM 4091 O O . ALA A 1 523 ? 23.031 -14.953 -18.859 1 96.38 523 ALA A O 1
ATOM 4092 N N . ASP A 1 524 ? 23.797 -13.578 -20.516 1 94.81 524 ASP A N 1
ATOM 4093 C CA . ASP A 1 524 ? 25.156 -13.547 -19.969 1 94.81 524 ASP A CA 1
ATOM 4094 C C . ASP A 1 524 ? 25.266 -12.508 -18.844 1 94.81 524 ASP A C 1
ATOM 4096 O O . ASP A 1 524 ? 24.938 -11.336 -19.047 1 94.81 524 ASP A O 1
ATOM 4100 N N . VAL A 1 525 ? 25.719 -12.898 -17.719 1 93.62 525 VAL A N 1
ATOM 4101 C CA . VAL A 1 525 ? 25.688 -12.039 -16.547 1 93.62 525 VAL A CA 1
ATOM 4102 C C . VAL A 1 525 ? 26.625 -10.859 -16.734 1 93.62 525 VAL A C 1
ATOM 4104 O O . VAL A 1 525 ? 26.359 -9.758 -16.234 1 93.62 525 VAL A O 1
ATOM 4107 N N . ALA A 1 526 ? 27.703 -11.023 -17.391 1 89 526 ALA A N 1
ATOM 4108 C CA . ALA A 1 526 ? 28.672 -9.945 -17.609 1 89 526 ALA A CA 1
ATOM 4109 C C . ALA A 1 526 ? 28.156 -8.953 -18.656 1 89 526 ALA A C 1
ATOM 4111 O O . ALA A 1 526 ? 28.344 -7.746 -18.516 1 89 526 ALA A O 1
ATOM 4112 N N . GLU A 1 527 ? 27.375 -9.383 -19.609 1 84.81 527 GLU A N 1
ATOM 4113 C CA . GLU A 1 527 ? 26.953 -8.531 -20.719 1 84.81 527 GLU A CA 1
ATOM 4114 C C . GLU A 1 527 ? 25.547 -7.973 -20.469 1 84.81 527 GLU A C 1
ATOM 4116 O O . GLU A 1 527 ? 25.219 -6.879 -20.938 1 84.81 527 GLU A O 1
ATOM 4121 N N . GLY A 1 528 ? 24.75 -8.664 -19.719 1 78.69 528 GLY A N 1
ATOM 4122 C CA . GLY A 1 528 ? 23.406 -8.227 -19.391 1 78.69 528 GLY A CA 1
ATOM 4123 C C . GLY A 1 528 ? 22.469 -8.242 -20.578 1 78.69 528 GLY A C 1
ATOM 4124 O O . GLY A 1 528 ? 21.5 -7.48 -20.609 1 78.69 528 GLY A O 1
ATOM 4125 N N . ASN A 1 529 ? 22.625 -8.977 -21.672 1 85.12 529 ASN A N 1
ATOM 4126 C CA . ASN A 1 529 ? 21.797 -9.016 -22.875 1 85.12 529 ASN A CA 1
ATOM 4127 C C . ASN A 1 529 ? 21.016 -10.32 -22.969 1 85.12 529 ASN A C 1
ATOM 4129 O O . ASN A 1 529 ? 21.438 -11.258 -23.625 1 85.12 529 ASN A O 1
ATOM 4133 N N . PRO A 1 530 ? 19.828 -10.328 -22.297 1 93.12 530 PRO A N 1
ATOM 4134 C CA . PRO A 1 530 ? 19.062 -11.57 -22.359 1 93.12 530 PRO A CA 1
ATOM 4135 C C . PRO A 1 530 ? 18.594 -11.906 -23.766 1 93.12 530 PRO A C 1
ATOM 4137 O O . PRO A 1 530 ? 18.203 -11.016 -24.531 1 93.12 530 PRO A O 1
ATOM 4140 N N . ARG A 1 531 ? 18.75 -13.102 -24.141 1 93.56 531 ARG A N 1
ATOM 4141 C CA . ARG A 1 531 ? 18.312 -13.625 -25.422 1 93.56 531 ARG A CA 1
ATOM 4142 C C . ARG A 1 531 ? 17.234 -14.695 -25.234 1 93.56 531 ARG A C 1
ATOM 4144 O O . ARG A 1 531 ? 17.344 -15.531 -24.328 1 93.56 531 ARG A O 1
ATOM 4151 N N . ARG A 1 532 ? 16.328 -14.648 -26.078 1 94.5 532 ARG A N 1
ATOM 4152 C CA . ARG A 1 532 ? 15.25 -15.633 -26.016 1 94.5 532 ARG A CA 1
ATOM 4153 C C . ARG A 1 532 ? 15.75 -17.016 -26.406 1 94.5 532 ARG A C 1
ATOM 4155 O O . ARG A 1 532 ? 16.516 -17.156 -27.359 1 94.5 532 ARG A O 1
ATOM 4162 N N . LEU A 1 533 ? 15.344 -18 -25.625 1 96.44 533 LEU A N 1
ATOM 4163 C CA . LEU A 1 533 ? 15.609 -19.375 -25.984 1 96.44 533 LEU A CA 1
ATOM 4164 C C . LEU A 1 533 ? 14.664 -19.859 -27.078 1 96.44 533 LEU A C 1
ATOM 4166 O O . LEU A 1 533 ? 13.461 -19.953 -26.859 1 96.44 533 LEU A O 1
ATOM 4170 N N . VAL A 1 534 ? 15.211 -20.172 -28.219 1 94.56 534 VAL A N 1
ATOM 4171 C CA . VAL A 1 534 ? 14.375 -20.531 -29.359 1 94.56 534 VAL A CA 1
ATOM 4172 C C . VAL A 1 534 ? 14.18 -22.047 -29.391 1 94.56 534 VAL A C 1
ATOM 4174 O O . VAL A 1 534 ? 15.156 -22.812 -29.438 1 94.56 534 VAL A O 1
ATOM 4177 N N . THR A 1 535 ? 13.008 -22.469 -29.297 1 94.75 535 THR A N 1
ATOM 4178 C CA . THR A 1 535 ? 12.641 -23.875 -29.406 1 94.75 535 THR A CA 1
ATOM 4179 C C . THR A 1 535 ? 11.32 -24.047 -30.156 1 94.75 535 THR A C 1
ATOM 4181 O O . THR A 1 535 ? 10.711 -23.062 -30.578 1 94.75 535 THR A O 1
ATOM 4184 N N . ASN A 1 536 ? 10.93 -25.297 -30.438 1 93.38 536 ASN A N 1
ATOM 4185 C CA . ASN A 1 536 ? 9.727 -25.578 -31.219 1 93.38 536 ASN A CA 1
ATOM 4186 C C . ASN A 1 536 ? 8.492 -25.672 -30.328 1 93.38 536 ASN A C 1
ATOM 4188 O O . ASN A 1 536 ? 7.445 -26.156 -30.766 1 93.38 536 ASN A O 1
ATOM 4192 N N . ILE A 1 537 ? 8.695 -25.375 -29.078 1 90.81 537 ILE A N 1
ATOM 4193 C CA . ILE A 1 537 ? 7.586 -25.359 -28.125 1 90.81 537 ILE A CA 1
ATOM 4194 C C . ILE A 1 537 ? 7.379 -23.953 -27.594 1 90.81 537 ILE A C 1
ATOM 4196 O O . ILE A 1 537 ? 8.344 -23.203 -27.422 1 90.81 537 ILE A O 1
ATOM 4200 N N . SER A 1 538 ? 6.117 -23.641 -27.422 1 81.94 538 SER A N 1
ATOM 4201 C CA . SER A 1 538 ? 5.789 -22.312 -26.938 1 81.94 538 SER A CA 1
ATOM 4202 C C . SER A 1 538 ? 5.367 -22.344 -25.469 1 81.94 538 SER A C 1
ATOM 4204 O O . SER A 1 538 ? 5.129 -23.422 -24.906 1 81.94 538 SER A O 1
ATOM 4206 N N . SER A 1 539 ? 5.363 -21.141 -24.766 1 81.94 539 SER A N 1
ATOM 4207 C CA . SER A 1 539 ? 4.922 -20.953 -23.375 1 81.94 539 SER A CA 1
ATOM 4208 C C . SER A 1 539 ? 5.762 -21.781 -22.422 1 81.94 539 SER A C 1
ATOM 4210 O O . SER A 1 539 ? 5.219 -22.578 -21.641 1 81.94 539 SER A O 1
ATOM 4212 N N . ILE A 1 540 ? 6.984 -21.594 -22.547 1 90.88 540 ILE A N 1
ATOM 4213 C CA . ILE A 1 540 ? 7.926 -22.359 -21.734 1 90.88 540 ILE A CA 1
ATOM 4214 C C . ILE A 1 540 ? 8.312 -21.547 -20.5 1 90.88 540 ILE A C 1
ATOM 4216 O O . ILE A 1 540 ? 8.445 -20.312 -20.578 1 90.88 540 ILE A O 1
ATOM 4220 N N . TYR A 1 541 ? 8.469 -22.312 -19.375 1 87.62 541 TYR A N 1
ATOM 4221 C CA . TYR A 1 541 ? 8.531 -21.672 -18.062 1 87.62 541 TYR A CA 1
ATOM 4222 C C . TYR A 1 541 ? 9.422 -22.453 -17.109 1 87.62 541 TYR A C 1
ATOM 4224 O O . TYR A 1 541 ? 9.586 -23.672 -17.25 1 87.62 541 TYR A O 1
ATOM 4232 N N . ARG A 1 542 ? 10.086 -21.703 -16.109 1 91.44 542 ARG A N 1
ATOM 4233 C CA . ARG A 1 542 ? 10.852 -22.266 -14.992 1 91.44 542 ARG A CA 1
ATOM 4234 C C . ARG A 1 542 ? 12 -23.125 -15.5 1 91.44 542 ARG A C 1
ATOM 4236 O O . ARG A 1 542 ? 12 -24.344 -15.305 1 91.44 542 ARG A O 1
ATOM 4243 N N . PRO A 1 543 ? 12.984 -22.531 -16.016 1 96.75 543 PRO A N 1
ATOM 4244 C CA . PRO A 1 543 ? 14.133 -23.25 -16.578 1 96.75 543 PRO A CA 1
ATOM 4245 C C . PRO A 1 543 ? 15.008 -23.875 -15.492 1 96.75 543 PRO A C 1
ATOM 4247 O O . PRO A 1 543 ? 14.969 -23.453 -14.336 1 96.75 543 PRO A O 1
ATOM 4250 N N . HIS A 1 544 ? 15.688 -24.875 -15.93 1 97.62 544 HIS A N 1
ATOM 4251 C CA . HIS A 1 544 ? 16.781 -25.484 -15.172 1 97.62 544 HIS A CA 1
ATOM 4252 C C . HIS A 1 544 ? 17.875 -25.984 -16.094 1 97.62 544 HIS A C 1
ATOM 4254 O O . HIS A 1 544 ? 17.594 -26.547 -17.156 1 97.62 544 HIS A O 1
ATOM 4260 N N . TRP A 1 545 ? 19.109 -25.797 -15.719 1 97.94 545 TRP A N 1
ATOM 4261 C CA . TRP A 1 545 ? 20.234 -26.219 -16.531 1 97.94 545 TRP A CA 1
ATOM 4262 C C . TRP A 1 545 ? 20.609 -27.672 -16.234 1 97.94 545 TRP A C 1
ATOM 4264 O O . TRP A 1 545 ? 20.562 -28.109 -15.078 1 97.94 545 TRP A O 1
ATOM 4274 N N . SER A 1 546 ? 21.047 -28.312 -17.312 1 97.5 546 SER A N 1
ATOM 4275 C CA . SER A 1 546 ? 21.734 -29.578 -17.062 1 97.5 546 SER A CA 1
ATOM 4276 C C . SER A 1 546 ? 23.094 -29.375 -16.422 1 97.5 546 SER A C 1
ATOM 4278 O O . SER A 1 546 ? 23.688 -28.297 -16.562 1 97.5 546 SER A O 1
ATOM 4280 N N . ARG A 1 547 ? 23.484 -30.359 -15.75 1 96.12 547 ARG A N 1
ATOM 4281 C CA . ARG A 1 547 ? 24.75 -30.25 -15.016 1 96.12 547 ARG A CA 1
ATOM 4282 C C . ARG A 1 547 ? 25.922 -30.031 -15.961 1 96.12 547 ARG A C 1
ATOM 4284 O O . ARG A 1 547 ? 26.906 -29.375 -15.602 1 96.12 547 ARG A O 1
ATOM 4291 N N . ASP A 1 548 ? 25.812 -30.516 -17.188 1 95.75 548 ASP A N 1
ATOM 4292 C CA . ASP A 1 548 ? 26.906 -30.359 -18.156 1 95.75 548 ASP A CA 1
ATOM 4293 C C . ASP A 1 548 ? 26.703 -29.109 -19 1 95.75 548 ASP A C 1
ATOM 4295 O O . ASP A 1 548 ? 27.531 -28.812 -19.875 1 95.75 548 ASP A O 1
ATOM 4299 N N . GLY A 1 549 ? 25.656 -28.406 -18.844 1 96.88 549 GLY A N 1
ATOM 4300 C CA . GLY A 1 549 ? 25.422 -27.125 -19.5 1 96.88 549 GLY A CA 1
ATOM 4301 C C . GLY A 1 549 ? 24.906 -27.266 -20.922 1 96.88 549 GLY A C 1
ATOM 4302 O O . GLY A 1 549 ? 24.75 -26.281 -21.625 1 96.88 549 GLY A O 1
ATOM 4303 N N . ARG A 1 550 ? 24.547 -28.422 -21.328 1 96.44 550 ARG A N 1
ATOM 4304 C CA . ARG A 1 550 ? 24.188 -28.672 -22.719 1 96.44 550 ARG A CA 1
ATOM 4305 C C . ARG A 1 550 ? 22.703 -28.5 -22.938 1 96.44 550 ARG A C 1
ATOM 4307 O O . ARG A 1 550 ? 22.25 -28.266 -24.062 1 96.44 550 ARG A O 1
ATOM 4314 N N . TRP A 1 551 ? 21.953 -28.688 -21.859 1 97.44 551 TRP A N 1
ATOM 4315 C CA . TRP A 1 551 ? 20.5 -28.688 -21.984 1 97.44 551 TRP A CA 1
ATOM 4316 C C . TRP A 1 551 ? 19.859 -27.688 -21.016 1 97.44 551 TRP A C 1
ATOM 4318 O O . TRP A 1 551 ? 20.438 -27.406 -19.953 1 97.44 551 TRP A O 1
ATOM 4328 N N . ILE A 1 552 ? 18.734 -27.203 -21.391 1 98.31 552 ILE A N 1
ATOM 4329 C CA . ILE A 1 552 ? 17.844 -26.469 -20.5 1 98.31 552 ILE A CA 1
ATOM 4330 C C . ILE A 1 552 ? 16.516 -27.219 -20.375 1 98.31 552 ILE A C 1
ATOM 4332 O O . ILE A 1 552 ? 15.891 -27.562 -21.375 1 98.31 552 ILE A O 1
ATOM 4336 N N . TYR A 1 553 ? 16.188 -27.578 -19.156 1 97.81 553 TYR A N 1
ATOM 4337 C CA . TYR A 1 553 ? 14.891 -28.172 -18.828 1 97.81 553 TYR A CA 1
ATOM 4338 C C . TYR A 1 553 ? 13.852 -27.094 -18.562 1 97.81 553 TYR A C 1
ATOM 4340 O O . TYR A 1 553 ? 14.188 -26 -18.094 1 97.81 553 TYR A O 1
ATOM 4348 N N . PHE A 1 554 ? 12.641 -27.391 -18.906 1 96 554 PHE A N 1
ATOM 4349 C CA . PHE A 1 554 ? 11.586 -26.422 -18.625 1 96 554 PHE A CA 1
ATOM 4350 C C . PHE A 1 554 ? 10.219 -27.094 -18.656 1 96 554 PHE A C 1
ATOM 4352 O O . PHE A 1 554 ? 10.086 -28.25 -19.062 1 96 554 PHE A O 1
ATOM 4359 N N . ARG A 1 555 ? 9.312 -26.375 -18.109 1 91.06 555 ARG A N 1
ATOM 4360 C CA . ARG A 1 555 ? 7.902 -26.734 -18.234 1 91.06 555 ARG A CA 1
ATOM 4361 C C . ARG A 1 555 ? 7.27 -26.078 -19.453 1 91.06 555 ARG A C 1
ATOM 4363 O O . ARG A 1 555 ? 7.484 -24.891 -19.703 1 91.06 555 ARG A O 1
ATOM 4370 N N . SER A 1 556 ? 6.562 -26.875 -20.203 1 87.94 556 SER A N 1
ATOM 4371 C CA . SER A 1 556 ? 5.742 -26.344 -21.281 1 87.94 556 SER A CA 1
ATOM 4372 C C . SER A 1 556 ? 4.273 -26.266 -20.875 1 87.94 556 SER A C 1
ATOM 4374 O O . SER A 1 556 ? 3.748 -27.188 -20.25 1 87.94 556 SER A O 1
ATOM 4376 N N . TYR A 1 557 ? 3.777 -25.156 -21.281 1 74.19 557 TYR A N 1
ATOM 4377 C CA . TYR A 1 557 ? 2.336 -25 -21.125 1 74.19 557 TYR A CA 1
ATOM 4378 C C . TYR A 1 557 ? 1.627 -25.031 -22.469 1 74.19 557 TYR A C 1
ATOM 4380 O O . TYR A 1 557 ? 0.452 -24.672 -22.578 1 74.19 557 TYR A O 1
ATOM 4388 N N . GLU A 1 558 ? 2.266 -25.359 -23.484 1 77 558 GLU A N 1
ATOM 4389 C CA . GLU A 1 558 ? 1.641 -25.422 -24.812 1 77 558 GLU A CA 1
ATOM 4390 C C . GLU A 1 558 ? 0.532 -26.469 -24.844 1 77 558 GLU A C 1
ATOM 4392 O O . GLU A 1 558 ? 0.719 -27.594 -24.375 1 77 558 GLU A O 1
ATOM 4397 N N . THR A 1 559 ? -0.545 -26.109 -25.469 1 67.44 559 THR A N 1
ATOM 4398 C CA . THR A 1 559 ? -1.704 -27 -25.547 1 67.44 559 THR A CA 1
ATOM 4399 C C . THR A 1 559 ? -1.345 -28.297 -26.25 1 67.44 559 THR A C 1
ATOM 4401 O O . THR A 1 559 ? -0.78 -28.297 -27.344 1 67.44 559 THR A O 1
ATOM 4404 N N . GLY A 1 560 ? -1.659 -29.391 -25.625 1 70.31 560 GLY A N 1
ATOM 4405 C CA . GLY A 1 560 ? -1.387 -30.703 -26.188 1 70.31 560 GLY A CA 1
ATOM 4406 C C . GLY A 1 560 ? 0.041 -31.172 -25.969 1 70.31 560 GLY A C 1
ATOM 4407 O O . GLY A 1 560 ? 0.378 -32.312 -26.234 1 70.31 560 GLY A O 1
ATOM 4408 N N . ARG A 1 561 ? 0.86 -30.297 -25.484 1 83.94 561 ARG A N 1
ATOM 4409 C CA . ARG A 1 561 ? 2.264 -30.609 -25.25 1 83.94 561 ARG A CA 1
ATOM 4410 C C . ARG A 1 561 ? 2.713 -30.094 -23.891 1 83.94 561 ARG A C 1
ATOM 4412 O O . ARG A 1 561 ? 3.781 -29.484 -23.766 1 83.94 561 ARG A O 1
ATOM 4419 N N . ALA A 1 562 ? 1.871 -30.297 -22.891 1 81.12 562 ALA A N 1
ATOM 4420 C CA . ALA A 1 562 ? 2.209 -29.875 -21.531 1 81.12 562 ALA A CA 1
ATOM 4421 C C . ALA A 1 562 ? 3.137 -30.891 -20.859 1 81.12 562 ALA A C 1
ATOM 4423 O O . ALA A 1 562 ? 3.037 -32.094 -21.109 1 81.12 562 ALA A O 1
ATOM 4424 N N . GLY A 1 563 ? 4.027 -30.422 -20 1 85.88 563 GLY A N 1
ATOM 4425 C CA . GLY A 1 563 ? 4.934 -31.281 -19.266 1 85.88 563 GLY A CA 1
ATOM 4426 C C . GLY A 1 563 ? 6.348 -30.734 -19.203 1 85.88 563 GLY A C 1
ATOM 4427 O O . GLY A 1 563 ? 6.57 -29.547 -19.406 1 85.88 563 GLY A O 1
ATOM 4428 N N . ILE A 1 564 ? 7.238 -31.625 -18.844 1 92.94 564 ILE A N 1
ATOM 4429 C CA . ILE A 1 564 ? 8.641 -31.25 -18.734 1 92.94 564 ILE A CA 1
ATOM 4430 C C . ILE A 1 564 ? 9.383 -31.609 -20.016 1 92.94 564 ILE A C 1
ATOM 4432 O O . ILE A 1 564 ? 9.219 -32.719 -20.562 1 92.94 564 ILE A O 1
ATOM 4436 N N . TYR A 1 565 ? 10.102 -30.703 -20.531 1 95.31 565 TYR A N 1
ATOM 4437 C CA . TYR A 1 565 ? 10.906 -30.844 -21.734 1 95.31 565 TYR A CA 1
ATOM 4438 C C . TYR A 1 565 ? 12.352 -30.453 -21.484 1 95.31 565 TYR A C 1
ATOM 4440 O O . TYR A 1 565 ? 12.672 -29.875 -20.438 1 95.31 565 TYR A O 1
ATOM 4448 N N . ARG A 1 566 ? 13.203 -30.828 -22.391 1 95.94 566 ARG A N 1
ATOM 4449 C CA . ARG A 1 566 ? 14.531 -30.234 -22.469 1 95.94 566 ARG A CA 1
ATOM 4450 C C . ARG A 1 566 ? 14.867 -29.844 -23.906 1 95.94 566 ARG A C 1
ATOM 4452 O O . ARG A 1 566 ? 14.328 -30.422 -24.859 1 95.94 566 ARG A O 1
ATOM 4459 N N . CYS A 1 567 ? 15.672 -28.906 -24.125 1 97.12 567 CYS A N 1
ATOM 4460 C CA . CYS A 1 567 ? 16.234 -28.531 -25.422 1 97.12 567 CYS A CA 1
ATOM 4461 C C . CYS A 1 567 ? 17.688 -28.109 -25.281 1 97.12 567 CYS A C 1
ATOM 4463 O O . CYS A 1 567 ? 18.172 -27.875 -24.172 1 97.12 567 CYS A O 1
ATOM 4465 N N . PRO A 1 568 ? 18.359 -28.125 -26.375 1 97.38 568 PRO A N 1
ATOM 4466 C CA . PRO A 1 568 ? 19.75 -27.656 -26.297 1 97.38 568 PRO A CA 1
ATOM 4467 C C . PRO A 1 568 ? 19.844 -26.219 -25.766 1 97.38 568 PRO A C 1
ATOM 4469 O O . PRO A 1 568 ? 19.016 -25.375 -26.109 1 97.38 568 PRO A O 1
ATOM 4472 N N . ALA A 1 569 ? 20.828 -25.953 -25 1 96.56 569 ALA A N 1
ATOM 4473 C CA . ALA A 1 569 ? 21.016 -24.656 -24.359 1 96.56 569 ALA A CA 1
ATOM 4474 C C . ALA A 1 569 ? 21.172 -23.562 -25.422 1 96.56 569 ALA A C 1
ATOM 4476 O O . ALA A 1 569 ? 20.875 -22.391 -25.156 1 96.56 569 ALA A O 1
ATOM 4477 N N . ALA A 1 570 ? 21.672 -23.875 -26.531 1 94.31 570 ALA A N 1
ATOM 4478 C CA . ALA A 1 570 ? 21.859 -22.906 -27.609 1 94.31 570 ALA A CA 1
ATOM 4479 C C . ALA A 1 570 ? 20.578 -22.703 -28.406 1 94.31 570 ALA A C 1
ATOM 4481 O O . ALA A 1 570 ? 20.516 -21.859 -29.297 1 94.31 570 ALA A O 1
ATOM 4482 N N . GLY A 1 571 ? 19.609 -23.453 -28.094 1 95.44 571 GLY A N 1
ATOM 4483 C CA . GLY A 1 571 ? 18.375 -23.453 -28.859 1 95.44 571 GLY A CA 1
ATOM 4484 C C . GLY A 1 571 ? 18.219 -24.672 -29.75 1 95.44 571 GLY A C 1
ATOM 4485 O O . GLY A 1 571 ? 19.203 -25.219 -30.25 1 95.44 571 GLY A O 1
ATOM 4486 N N . GLY A 1 572 ? 17.047 -25.125 -29.953 1 95.56 572 GLY A N 1
ATOM 4487 C CA . GLY A 1 572 ? 16.766 -26.297 -30.766 1 95.56 572 GLY A CA 1
ATOM 4488 C C . GLY A 1 572 ? 15.438 -26.938 -30.438 1 95.56 572 GLY A C 1
ATOM 4489 O O . GLY A 1 572 ? 14.664 -26.406 -29.641 1 95.56 572 GLY A O 1
ATOM 4490 N N . ASP A 1 573 ? 15.258 -28.078 -31.016 1 95.62 573 ASP A N 1
ATOM 4491 C CA . ASP A 1 573 ? 13.992 -28.781 -30.812 1 95.62 573 ASP A CA 1
ATOM 4492 C C . ASP A 1 573 ? 13.898 -29.359 -29.406 1 95.62 573 ASP A C 1
ATOM 4494 O O . ASP A 1 573 ? 14.875 -29.906 -28.891 1 95.62 573 ASP A O 1
ATOM 4498 N N . ALA A 1 574 ? 12.789 -29.219 -28.875 1 96 574 ALA A N 1
ATOM 4499 C CA . ALA A 1 574 ? 12.562 -29.703 -27.516 1 96 574 ALA A CA 1
ATOM 4500 C C . ALA A 1 574 ? 12.219 -31.188 -27.516 1 96 574 ALA A C 1
ATOM 4502 O O . ALA A 1 574 ? 11.594 -31.688 -28.453 1 96 574 ALA A O 1
ATOM 4503 N N . ILE A 1 575 ? 12.602 -31.859 -26.531 1 93.81 575 ILE A N 1
ATOM 4504 C CA . ILE A 1 575 ? 12.328 -33.281 -26.312 1 93.81 575 ILE A CA 1
ATOM 4505 C C . ILE A 1 575 ? 11.469 -33.438 -25.078 1 93.81 575 ILE A C 1
ATOM 4507 O O . ILE A 1 575 ? 11.82 -32.969 -23.984 1 93.81 575 ILE A O 1
ATOM 4511 N N . ALA A 1 576 ? 10.391 -34.156 -25.172 1 93.12 576 ALA A N 1
ATOM 4512 C CA . ALA A 1 576 ? 9.508 -34.406 -24.047 1 93.12 576 ALA A CA 1
ATOM 4513 C C . ALA A 1 576 ? 10.141 -35.375 -23.062 1 93.12 576 ALA A C 1
ATOM 4515 O O . ALA A 1 576 ? 10.672 -36.406 -23.469 1 93.12 576 ALA A O 1
ATOM 4516 N N . LEU A 1 577 ? 10.07 -35.062 -21.828 1 93.19 577 LEU A N 1
ATOM 4517 C CA . LEU A 1 577 ? 10.648 -35.938 -20.812 1 93.19 577 LEU A CA 1
ATOM 4518 C C . LEU A 1 577 ? 9.555 -36.594 -19.953 1 93.19 577 LEU A C 1
ATOM 4520 O O . LEU A 1 577 ? 9.656 -37.75 -19.578 1 93.19 577 LEU A O 1
ATOM 4524 N N . SER A 1 578 ? 8.594 -35.781 -19.641 1 89.38 578 SER A N 1
ATOM 4525 C CA . SER A 1 578 ? 7.566 -36.312 -18.75 1 89.38 578 SER A CA 1
ATOM 4526 C C . SER A 1 578 ? 6.312 -36.719 -19.516 1 89.38 578 SER A C 1
ATOM 4528 O O . SER A 1 578 ? 5.992 -36.125 -20.547 1 89.38 578 SER A O 1
ATOM 4530 N N . LYS A 1 579 ? 5.625 -37.719 -18.984 1 84.25 579 LYS A N 1
ATOM 4531 C CA . LYS A 1 579 ? 4.266 -38.031 -19.406 1 84.25 579 LYS A CA 1
ATOM 4532 C C . LYS A 1 579 ? 3.236 -37.281 -18.578 1 84.25 579 LYS A C 1
ATOM 4534 O O . LYS A 1 579 ? 2.158 -36.938 -19.078 1 84.25 579 LYS A O 1
ATOM 4539 N N . ASP A 1 580 ? 3.672 -37.031 -17.375 1 82.38 580 ASP A N 1
ATOM 4540 C CA . ASP A 1 580 ? 2.842 -36.25 -16.469 1 82.38 580 ASP A CA 1
ATOM 4541 C C . ASP A 1 580 ? 2.658 -34.812 -16.984 1 82.38 580 ASP A C 1
ATOM 4543 O O . ASP A 1 580 ? 3.619 -34.062 -17.062 1 82.38 580 ASP A O 1
ATOM 4547 N N . ILE A 1 581 ? 1.479 -34.438 -17.281 1 75.5 581 ILE A N 1
ATOM 4548 C CA . ILE A 1 581 ? 1.19 -33.125 -17.844 1 75.5 581 ILE A CA 1
ATOM 4549 C C . ILE A 1 581 ? 1.184 -32.062 -16.734 1 75.5 581 ILE A C 1
ATOM 4551 O O . ILE A 1 581 ? 1.201 -30.859 -17 1 75.5 581 ILE A O 1
ATOM 4555 N N . ASP A 1 582 ? 1.186 -32.469 -15.445 1 75.56 582 ASP A N 1
ATOM 4556 C CA . ASP A 1 582 ? 1.19 -31.578 -14.305 1 75.56 582 ASP A CA 1
ATOM 4557 C C . ASP A 1 582 ? 2.553 -31.562 -13.617 1 75.56 582 ASP A C 1
ATOM 4559 O O . ASP A 1 582 ? 2.633 -31.5 -12.391 1 75.56 582 ASP A O 1
ATOM 4563 N N . ALA A 1 583 ? 3.51 -31.797 -14.445 1 85.75 583 ALA A N 1
ATOM 4564 C CA . ALA A 1 583 ? 4.883 -31.781 -13.938 1 85.75 583 ALA A CA 1
ATOM 4565 C C . ALA A 1 583 ? 5.453 -30.375 -13.93 1 85.75 583 ALA A C 1
ATOM 4567 O O . ALA A 1 583 ? 5.297 -29.625 -14.906 1 85.75 583 ALA A O 1
ATOM 4568 N N . TYR A 1 584 ? 6.102 -30 -12.766 1 83.81 584 TYR A N 1
ATOM 4569 C CA . TYR A 1 584 ? 6.637 -28.656 -12.609 1 83.81 584 TYR A CA 1
ATOM 4570 C C . TYR A 1 584 ? 8.047 -28.688 -12.031 1 83.81 584 TYR A C 1
ATOM 4572 O O . TYR A 1 584 ? 8.398 -29.625 -11.297 1 83.81 584 TYR A O 1
ATOM 4580 N N . GLY A 1 585 ? 8.82 -27.609 -12.344 1 88 585 GLY A N 1
ATOM 4581 C CA . GLY A 1 585 ? 10.07 -27.328 -11.648 1 88 585 GLY A CA 1
ATOM 4582 C C . GLY A 1 585 ? 11.102 -28.422 -11.812 1 88 585 GLY A C 1
ATOM 4583 O O . GLY A 1 585 ? 11.555 -29.016 -10.828 1 88 585 GLY A O 1
ATOM 4584 N N . PRO A 1 586 ? 11.469 -28.75 -12.977 1 95.25 586 PRO A N 1
ATOM 4585 C CA . PRO A 1 586 ? 12.469 -29.797 -13.172 1 95.25 586 PRO A CA 1
ATOM 4586 C C . PRO A 1 586 ? 13.836 -29.422 -12.602 1 95.25 586 PRO A C 1
ATOM 4588 O O . PRO A 1 586 ? 14.242 -28.266 -12.68 1 95.25 586 PRO A O 1
ATOM 4591 N N . GLN A 1 587 ? 14.461 -30.375 -11.992 1 96.69 587 GLN A N 1
ATOM 4592 C CA . GLN A 1 587 ? 15.844 -30.281 -11.555 1 96.69 587 GLN A CA 1
ATOM 4593 C C . GLN A 1 587 ? 16.625 -31.547 -11.883 1 96.69 587 GLN A C 1
ATOM 4595 O O . GLN A 1 587 ? 16.156 -32.656 -11.578 1 96.69 587 GLN A O 1
ATOM 4600 N N . GLU A 1 588 ? 17.703 -31.406 -12.5 1 97.31 588 GLU A N 1
ATOM 4601 C CA . GLU A 1 588 ? 18.547 -32.562 -12.812 1 97.31 588 GLU A CA 1
ATOM 4602 C C . GLU A 1 588 ? 19.359 -32.969 -11.602 1 97.31 588 GLU A C 1
ATOM 4604 O O . GLU A 1 588 ? 19.875 -32.125 -10.867 1 97.31 588 GLU A O 1
ATOM 4609 N N . SER A 1 589 ? 19.531 -34.312 -11.492 1 96.19 589 SER A N 1
ATOM 4610 C CA . SER A 1 589 ? 20.391 -34.844 -10.438 1 96.19 589 SER A CA 1
ATOM 4611 C C . SER A 1 589 ? 21.844 -34.469 -10.656 1 96.19 589 SER A C 1
ATOM 4613 O O . SER A 1 589 ? 22.219 -34.094 -11.766 1 96.19 589 SER A O 1
ATOM 4615 N N . PHE A 1 590 ? 22.625 -34.594 -9.586 1 94.88 590 PHE A N 1
ATOM 4616 C CA . PHE A 1 590 ? 24 -34.125 -9.641 1 94.88 590 PHE A CA 1
ATOM 4617 C C . PHE A 1 590 ? 24.844 -35.031 -10.516 1 94.88 590 PHE A C 1
ATOM 4619 O O . PHE A 1 590 ? 25.906 -34.625 -11.008 1 94.88 590 PHE A O 1
ATOM 4626 N N . ASP A 1 591 ? 24.391 -36.281 -10.719 1 92.69 591 ASP A N 1
ATOM 4627 C CA . ASP A 1 591 ? 25.109 -37.188 -11.586 1 92.69 591 ASP A CA 1
ATOM 4628 C C . ASP A 1 591 ? 24.625 -37.094 -13.031 1 92.69 591 ASP A C 1
ATOM 4630 O O . ASP A 1 591 ? 25.141 -37.781 -13.914 1 92.69 591 ASP A O 1
ATOM 4634 N N . GLY A 1 592 ? 23.594 -36.281 -13.281 1 94 592 GLY A N 1
ATOM 4635 C CA . GLY A 1 592 ? 23.125 -36 -14.625 1 94 592 GLY A CA 1
ATOM 4636 C C . GLY A 1 592 ? 22.281 -37.125 -15.211 1 94 592 GLY A C 1
ATOM 4637 O O . GLY A 1 592 ? 22 -37.156 -16.406 1 94 592 GLY A O 1
ATOM 4638 N N . LYS A 1 593 ? 21.766 -38 -14.398 1 93.12 593 LYS A N 1
ATOM 4639 C CA . LYS A 1 593 ? 21.125 -39.219 -14.922 1 93.12 593 LYS A CA 1
ATOM 4640 C C . LYS A 1 593 ? 19.609 -39.125 -14.758 1 93.12 593 LYS A C 1
ATOM 4642 O O . LYS A 1 593 ? 18.875 -39.906 -15.383 1 93.12 593 LYS A O 1
ATOM 4647 N N . THR A 1 594 ? 19.234 -38.344 -13.859 1 95.12 594 THR A N 1
ATOM 4648 C CA . THR A 1 594 ? 17.828 -38.281 -13.516 1 95.12 594 THR A CA 1
ATOM 4649 C C . THR A 1 594 ? 17.328 -36.844 -13.453 1 95.12 594 THR A C 1
ATOM 4651 O O . THR A 1 594 ? 18.094 -35.938 -13.109 1 95.12 594 THR A O 1
ATOM 4654 N N . VAL A 1 595 ? 16.094 -36.625 -13.875 1 96.31 595 VAL A N 1
ATOM 4655 C CA . VAL A 1 595 ? 15.438 -35.312 -13.688 1 96.31 595 VAL A CA 1
ATOM 4656 C C . VAL A 1 595 ? 14.281 -35.469 -12.695 1 96.31 595 VAL A C 1
ATOM 4658 O O . VAL A 1 595 ? 13.453 -36.375 -12.836 1 96.31 595 VAL A O 1
ATOM 4661 N N . TYR A 1 596 ? 14.312 -34.688 -11.625 1 96.12 596 TYR A N 1
ATOM 4662 C CA . TYR A 1 596 ? 13.25 -34.625 -10.625 1 96.12 596 TYR A CA 1
ATOM 4663 C C . TYR A 1 596 ? 12.273 -33.5 -10.922 1 96.12 596 TYR A C 1
ATOM 4665 O O . TYR A 1 596 ? 12.656 -32.469 -11.484 1 96.12 596 TYR A O 1
ATOM 4673 N N . PHE A 1 597 ? 11.023 -33.688 -10.648 1 93.81 597 PHE A N 1
ATOM 4674 C CA . PHE A 1 597 ? 10.023 -32.656 -10.82 1 93.81 597 PHE A CA 1
ATOM 4675 C C . PHE A 1 597 ? 8.867 -32.844 -9.844 1 93.81 597 PHE A C 1
ATOM 4677 O O . PHE A 1 597 ? 8.719 -33.938 -9.266 1 93.81 597 PHE A O 1
ATOM 4684 N N . SER A 1 598 ? 8.156 -31.766 -9.547 1 89.5 598 SER A N 1
ATOM 4685 C CA . SER A 1 598 ? 6.977 -31.828 -8.695 1 89.5 598 SER A CA 1
ATOM 4686 C C . SER A 1 598 ? 5.711 -32.062 -9.523 1 89.5 598 SER A C 1
ATOM 4688 O O . SER A 1 598 ? 5.562 -31.469 -10.602 1 89.5 598 SER A O 1
ATOM 4690 N N . SER A 1 599 ? 4.871 -32.906 -9.125 1 83.25 599 SER A N 1
ATOM 4691 C CA . SER A 1 599 ? 3.598 -33.156 -9.789 1 83.25 599 SER A CA 1
ATOM 4692 C C . SER A 1 599 ? 2.438 -32.562 -9.008 1 83.25 599 SER A C 1
ATOM 4694 O O . SER A 1 599 ? 2.27 -32.812 -7.816 1 83.25 599 SER A O 1
ATOM 4696 N N . ARG A 1 600 ? 1.804 -31.5 -9.625 1 62.62 600 ARG A N 1
ATOM 4697 C CA . ARG A 1 600 ? 0.667 -30.875 -8.969 1 62.62 600 ARG A CA 1
ATOM 4698 C C . ARG A 1 600 ? -0.542 -31.797 -8.945 1 62.62 600 ARG A C 1
ATOM 4700 O O . ARG A 1 600 ? -1.486 -31.578 -8.188 1 62.62 600 ARG A O 1
ATOM 4707 N N . ASP A 1 601 ? -0.616 -32.75 -10.117 1 48.62 601 ASP A N 1
ATOM 4708 C CA . ASP A 1 601 ? -1.801 -33.625 -10.109 1 48.62 601 ASP A CA 1
ATOM 4709 C C . ASP A 1 601 ? -2.045 -34.188 -8.719 1 48.62 601 ASP A C 1
ATOM 4711 O O . ASP A 1 601 ? -3.127 -34.031 -8.148 1 48.62 601 ASP A O 1
ATOM 4715 N N . THR A 1 602 ? -1.24 -35.344 -8.469 1 43.69 602 THR A N 1
ATOM 4716 C CA . THR A 1 602 ? -1.525 -36.344 -7.453 1 43.69 602 THR A CA 1
ATOM 4717 C C . THR A 1 602 ? -1.073 -35.875 -6.074 1 43.69 602 THR A C 1
ATOM 4719 O O . THR A 1 602 ? -0.896 -36.688 -5.16 1 43.69 602 THR A O 1
ATOM 4722 N N . HIS A 1 603 ? -1.177 -34.438 -5.625 1 52.56 603 HIS A N 1
ATOM 4723 C CA . HIS A 1 603 ? -0.993 -34.031 -4.234 1 52.56 603 HIS A CA 1
ATOM 4724 C C . HIS A 1 603 ? 0.416 -33.5 -4 1 52.56 603 HIS A C 1
ATOM 4726 O O . HIS A 1 603 ? 0.975 -33.656 -2.914 1 52.56 603 HIS A O 1
ATOM 4732 N N . SER A 1 604 ? 1.1 -32.875 -5.059 1 68.12 604 SER A N 1
ATOM 4733 C CA . SER A 1 604 ? 2.393 -32.188 -4.973 1 68.12 604 SER A CA 1
ATOM 4734 C C . SER A 1 604 ? 3.486 -33.156 -4.527 1 68.12 604 SER A C 1
ATOM 4736 O O . SER A 1 604 ? 4.238 -32.875 -3.596 1 68.12 604 SER A O 1
ATOM 4738 N N . LYS A 1 605 ? 3.602 -34.312 -5.215 1 85 605 LYS A N 1
ATOM 4739 C CA . LYS A 1 605 ? 4.652 -35.281 -4.926 1 85 605 LYS A CA 1
ATOM 4740 C C . LYS A 1 605 ? 5.859 -35.062 -5.836 1 85 605 LYS A C 1
ATOM 4742 O O . LYS A 1 605 ? 5.723 -34.562 -6.953 1 85 605 LYS A O 1
ATOM 4747 N N . LEU A 1 606 ? 6.996 -35.469 -5.27 1 93.19 606 LEU A N 1
ATOM 4748 C CA . LEU A 1 606 ? 8.211 -35.406 -6.07 1 93.19 606 LEU A CA 1
ATOM 4749 C C . LEU A 1 606 ? 8.359 -36.656 -6.922 1 93.19 606 LEU A C 1
ATOM 4751 O O . LEU A 1 606 ? 8.242 -37.781 -6.41 1 93.19 606 LEU A O 1
ATOM 4755 N N . LYS A 1 607 ? 8.492 -36.5 -8.203 1 93.81 607 LYS A N 1
ATOM 4756 C CA . LYS A 1 607 ? 8.711 -37.594 -9.164 1 93.81 607 LYS A CA 1
ATOM 4757 C C . LYS A 1 607 ? 10.062 -37.438 -9.852 1 93.81 607 LYS A C 1
ATOM 4759 O O . LYS A 1 607 ? 10.758 -36.438 -9.68 1 93.81 607 LYS A O 1
ATOM 4764 N N . ARG A 1 608 ? 10.484 -38.531 -10.516 1 93.88 608 ARG A N 1
ATOM 4765 C CA . ARG A 1 608 ? 11.75 -38.5 -11.242 1 93.88 608 ARG A CA 1
ATOM 4766 C C . ARG A 1 608 ? 11.641 -39.281 -12.562 1 93.88 608 ARG A C 1
ATOM 4768 O O . ARG A 1 608 ? 10.781 -40.156 -12.703 1 93.88 608 ARG A O 1
ATOM 4775 N N . VAL A 1 609 ? 12.375 -38.938 -13.516 1 94.25 609 VAL A N 1
ATOM 4776 C CA . VAL A 1 609 ? 12.477 -39.625 -14.797 1 94.25 609 VAL A CA 1
ATOM 4777 C C . VAL A 1 609 ? 13.945 -39.875 -15.125 1 94.25 609 VAL A C 1
ATOM 4779 O O . VAL A 1 609 ? 14.805 -39.031 -14.922 1 94.25 609 VAL A O 1
ATOM 4782 N N . ASP A 1 610 ? 14.18 -41.094 -15.539 1 91.44 610 ASP A N 1
ATOM 4783 C CA . ASP A 1 610 ? 15.531 -41.469 -15.922 1 91.44 610 ASP A CA 1
ATOM 4784 C C . ASP A 1 610 ? 15.867 -40.969 -17.328 1 91.44 610 ASP A C 1
ATOM 4786 O O . ASP A 1 610 ? 15.062 -41.094 -18.25 1 91.44 610 ASP A O 1
ATOM 4790 N N . LEU A 1 611 ? 17.062 -40.438 -17.5 1 90.62 611 LEU A N 1
ATOM 4791 C CA . LEU A 1 611 ? 17.453 -39.844 -18.781 1 90.62 611 LEU A CA 1
ATOM 4792 C C . LEU A 1 611 ? 18.156 -40.844 -19.656 1 90.62 611 LEU A C 1
ATOM 4794 O O . LEU A 1 611 ? 18.438 -40.594 -20.828 1 90.62 611 LEU A O 1
ATOM 4798 N N . SER A 1 612 ? 18.531 -41.969 -19.188 1 80.25 612 SER A N 1
ATOM 4799 C CA . SER A 1 612 ? 19.25 -43 -19.969 1 80.25 612 SER A CA 1
ATOM 4800 C C . SER A 1 612 ? 18.344 -43.625 -21 1 80.25 612 SER A C 1
ATOM 4802 O O . SER A 1 612 ? 18.828 -44.094 -22.047 1 80.25 612 SER A O 1
ATOM 4804 N N . ALA A 1 613 ? 16.953 -43.656 -20.766 1 70.94 613 ALA A N 1
ATOM 4805 C CA . ALA A 1 613 ? 16 -44.25 -21.703 1 70.94 613 ALA A CA 1
ATOM 4806 C C . ALA A 1 613 ? 15.023 -43.219 -22.219 1 70.94 613 ALA A C 1
ATOM 4808 O O . ALA A 1 613 ? 14.633 -42.312 -21.484 1 70.94 613 ALA A O 1
ATOM 4809 N N . GLN A 1 614 ? 14.859 -43.094 -23.594 1 64.19 614 GLN A N 1
ATOM 4810 C CA . GLN A 1 614 ? 13.867 -42.219 -24.188 1 64.19 614 GLN A CA 1
ATOM 4811 C C . GLN A 1 614 ? 12.734 -43.031 -24.828 1 64.19 614 GLN A C 1
ATOM 4813 O O . GLN A 1 614 ? 12.945 -43.719 -25.812 1 64.19 614 GLN A O 1
ATOM 4818 N N . PRO A 1 615 ? 11.312 -42.844 -24.219 1 65.94 615 PRO A N 1
ATOM 4819 C CA . PRO A 1 615 ? 10.922 -42 -23.078 1 65.94 615 PRO A CA 1
ATOM 4820 C C . PRO A 1 615 ? 11.273 -42.625 -21.734 1 65.94 615 PRO A C 1
ATOM 4822 O O . PRO A 1 615 ? 11.281 -43.844 -21.594 1 65.94 615 PRO A O 1
ATOM 4825 N N . GLY A 1 616 ? 11.75 -41.875 -20.859 1 73.75 616 GLY A N 1
ATOM 4826 C CA . GLY A 1 616 ? 12.148 -42.375 -19.562 1 73.75 616 GLY A CA 1
ATOM 4827 C C . GLY A 1 616 ? 10.969 -42.812 -18.703 1 73.75 616 GLY A C 1
ATOM 4828 O O . GLY A 1 616 ? 9.828 -42.438 -18.984 1 73.75 616 GLY A O 1
ATOM 4829 N N . THR A 1 617 ? 11.211 -43.75 -17.797 1 83.81 617 THR A N 1
ATOM 4830 C CA . THR A 1 617 ? 10.203 -44.219 -16.859 1 83.81 617 THR A CA 1
ATOM 4831 C C . THR A 1 617 ? 10.047 -43.219 -15.703 1 83.81 617 THR A C 1
ATOM 4833 O O . THR A 1 617 ? 11.031 -42.844 -15.062 1 83.81 617 THR A O 1
ATOM 4836 N N . GLU A 1 618 ? 8.844 -42.75 -15.539 1 89.75 618 GLU A N 1
ATOM 4837 C CA . GLU A 1 618 ? 8.516 -41.844 -14.445 1 89.75 618 GLU A CA 1
ATOM 4838 C C . GLU A 1 618 ? 8.172 -42.625 -13.172 1 89.75 618 GLU A C 1
ATOM 4840 O O . GLU A 1 618 ? 7.504 -43.656 -13.227 1 89.75 618 GLU A O 1
ATOM 4845 N N . SER A 1 619 ? 8.742 -42.219 -12.07 1 91.25 619 SER A N 1
ATOM 4846 C CA . SER A 1 619 ? 8.406 -42.844 -10.797 1 91.25 619 SER A CA 1
ATOM 4847 C C . SER A 1 619 ? 8.375 -41.812 -9.672 1 91.25 619 SER A C 1
ATOM 4849 O O . SER A 1 619 ? 9.031 -40.781 -9.758 1 91.25 619 SER A O 1
ATOM 4851 N N . GLU A 1 620 ? 7.598 -42.062 -8.719 1 91.5 620 GLU A N 1
ATOM 4852 C CA . GLU A 1 620 ? 7.559 -41.219 -7.531 1 91.5 620 GLU A CA 1
ATOM 4853 C C . GLU A 1 620 ? 8.766 -41.469 -6.637 1 91.5 620 GLU A C 1
ATOM 4855 O O . GLU A 1 620 ? 9.266 -42.594 -6.562 1 91.5 620 GLU A O 1
ATOM 4860 N N . VAL A 1 621 ? 9.234 -40.5 -6.016 1 93.88 621 VAL A N 1
ATOM 4861 C CA . VAL A 1 621 ? 10.281 -40.656 -5.008 1 93.88 621 VAL A CA 1
ATOM 4862 C C . VAL A 1 621 ? 9.672 -41.219 -3.729 1 93.88 621 VAL A C 1
ATOM 4864 O O . VAL A 1 621 ? 9.023 -40.5 -2.969 1 93.88 621 VAL A O 1
ATOM 4867 N N . GLU A 1 622 ? 9.961 -42.438 -3.5 1 91.62 622 GLU A N 1
ATOM 4868 C CA . GLU A 1 622 ? 9.359 -43.156 -2.375 1 91.62 622 GLU A CA 1
ATOM 4869 C C . GLU A 1 622 ? 9.859 -42.594 -1.044 1 91.62 622 GLU A C 1
ATOM 4871 O O . GLU A 1 622 ? 11.055 -42.344 -0.874 1 91.62 622 GLU A O 1
ATOM 4876 N N . GLY A 1 623 ? 8.961 -42.375 -0.155 1 91.12 623 GLY A N 1
ATOM 4877 C CA . GLY A 1 623 ? 9.32 -41.969 1.193 1 91.12 623 GLY A CA 1
ATOM 4878 C C . GLY A 1 623 ? 9.211 -40.469 1.402 1 91.12 623 GLY A C 1
ATOM 4879 O O . GLY A 1 623 ? 9.188 -40 2.541 1 91.12 623 GLY A O 1
ATOM 4880 N N . LEU A 1 624 ? 9.234 -39.719 0.408 1 92.38 624 LEU A N 1
ATOM 4881 C CA . LEU A 1 624 ? 9.148 -38.25 0.531 1 92.38 624 LEU A CA 1
ATOM 4882 C C . LEU A 1 624 ? 7.691 -37.812 0.616 1 92.38 624 LEU A C 1
ATOM 4884 O O . LEU A 1 624 ? 6.871 -38.188 -0.222 1 92.38 624 LEU A O 1
ATOM 4888 N N . PRO A 1 625 ? 7.422 -37.031 1.668 1 89.38 625 PRO A N 1
ATOM 4889 C CA . PRO A 1 625 ? 6.043 -36.562 1.787 1 89.38 625 PRO A CA 1
ATOM 4890 C C . PRO A 1 625 ? 5.699 -35.5 0.73 1 89.38 625 PRO A C 1
ATOM 4892 O O . PRO A 1 625 ? 6.555 -35.125 -0.074 1 89.38 625 PRO A O 1
ATOM 4895 N N . ARG A 1 626 ? 4.48 -35.094 0.784 1 87.69 626 ARG A N 1
ATOM 4896 C CA . ARG A 1 626 ? 4 -34.031 -0.125 1 87.69 626 ARG A CA 1
ATOM 4897 C C . ARG A 1 626 ? 4.715 -32.719 0.131 1 87.69 626 ARG A C 1
ATOM 4899 O O . ARG A 1 626 ? 4.945 -32.344 1.282 1 87.69 626 ARG A O 1
ATOM 4906 N N . LEU A 1 627 ? 4.957 -32.062 -0.975 1 88.88 627 LEU A N 1
ATOM 4907 C CA . LEU A 1 627 ? 5.66 -30.797 -0.913 1 88.88 627 LEU A CA 1
ATOM 4908 C C . LEU A 1 627 ? 4.676 -29.641 -0.782 1 88.88 627 LEU A C 1
ATOM 4910 O O . LEU A 1 627 ? 3.562 -29.703 -1.306 1 88.88 627 LEU A O 1
ATOM 4914 N N . LYS A 1 628 ? 5.113 -28.625 -0.011 1 83.81 628 LYS A N 1
ATOM 4915 C CA . LYS A 1 628 ? 4.359 -27.391 -0.024 1 83.81 628 LYS A CA 1
ATOM 4916 C C . LYS A 1 628 ? 4.637 -26.594 -1.296 1 83.81 628 LYS A C 1
ATOM 4918 O O . LYS A 1 628 ? 5.637 -25.875 -1.381 1 83.81 628 LYS A O 1
ATOM 4923 N N . GLY A 1 629 ? 3.854 -26.703 -2.246 1 74.56 629 GLY A N 1
ATOM 4924 C CA . GLY A 1 629 ? 4.066 -26.016 -3.512 1 74.56 629 GLY A CA 1
ATOM 4925 C C . GLY A 1 629 ? 5.074 -26.719 -4.406 1 74.56 629 GLY A C 1
ATOM 4926 O O . GLY A 1 629 ? 5.566 -27.797 -4.066 1 74.56 629 GLY A O 1
ATOM 4927 N N . SER A 1 630 ? 5.41 -26.031 -5.477 1 77.25 630 SER A N 1
ATOM 4928 C CA . SER A 1 630 ? 6.219 -26.703 -6.48 1 77.25 630 SER A CA 1
ATOM 4929 C C . SER A 1 630 ? 7.656 -26.203 -6.469 1 77.25 630 SER A C 1
ATOM 4931 O O . SER A 1 630 ? 8.508 -26.719 -7.195 1 77.25 630 SER A O 1
ATOM 4933 N N . GLN A 1 631 ? 7.93 -25.266 -5.625 1 84.62 631 GLN A N 1
ATOM 4934 C CA . GLN A 1 631 ? 9.242 -24.656 -5.77 1 84.62 631 GLN A CA 1
ATOM 4935 C C . GLN A 1 631 ? 10.008 -24.672 -4.445 1 84.62 631 GLN A C 1
ATOM 4937 O O . GLN A 1 631 ? 11.117 -24.156 -4.359 1 84.62 631 GLN A O 1
ATOM 4942 N N . ARG A 1 632 ? 9.484 -25.266 -3.463 1 91.75 632 ARG A N 1
ATOM 4943 C CA . ARG A 1 632 ? 10.102 -25.219 -2.141 1 91.75 632 ARG A CA 1
ATOM 4944 C C . ARG A 1 632 ? 10.852 -26.5 -1.839 1 91.75 632 ARG A C 1
ATOM 4946 O O . ARG A 1 632 ? 10.609 -27.141 -0.812 1 91.75 632 ARG A O 1
ATOM 4953 N N . TRP A 1 633 ? 11.695 -26.781 -2.75 1 95.5 633 TRP A N 1
ATOM 4954 C CA . TRP A 1 633 ? 12.594 -27.922 -2.605 1 95.5 633 TRP A CA 1
ATOM 4955 C C . TRP A 1 633 ? 13.844 -27.734 -3.453 1 95.5 633 TRP A C 1
ATOM 4957 O O . TRP A 1 633 ? 13.852 -26.938 -4.402 1 95.5 633 TRP A O 1
ATOM 4967 N N . THR A 1 634 ? 14.922 -28.375 -3.08 1 96.62 634 THR A N 1
ATOM 4968 C CA . THR A 1 634 ? 16.172 -28.344 -3.834 1 96.62 634 THR A CA 1
ATOM 4969 C C . THR A 1 634 ? 16.969 -29.625 -3.627 1 96.62 634 THR A C 1
ATOM 4971 O O . THR A 1 634 ? 16.938 -30.203 -2.541 1 96.62 634 THR A O 1
ATOM 4974 N N . LEU A 1 635 ? 17.625 -30.031 -4.66 1 96.44 635 LEU A N 1
ATOM 4975 C CA . LEU A 1 635 ? 18.391 -31.281 -4.656 1 96.44 635 LEU A CA 1
ATOM 4976 C C . LEU A 1 635 ? 19.797 -31.062 -4.09 1 96.44 635 LEU A C 1
ATOM 4978 O O . LEU A 1 635 ? 20.359 -29.969 -4.219 1 96.44 635 LEU A O 1
ATOM 4982 N N . THR A 1 636 ? 20.234 -32.062 -3.488 1 95.25 636 THR A N 1
ATOM 4983 C CA . THR A 1 636 ? 21.656 -32.281 -3.168 1 95.25 636 THR A CA 1
ATOM 4984 C C . THR A 1 636 ? 22.141 -33.594 -3.711 1 95.25 636 THR A C 1
ATOM 4986 O O . THR A 1 636 ? 21.344 -34.438 -4.184 1 95.25 636 THR A O 1
ATOM 4989 N N . PRO A 1 637 ? 23.422 -33.844 -3.699 1 94.25 637 PRO A N 1
ATOM 4990 C CA . PRO A 1 637 ? 23.906 -35.125 -4.203 1 94.25 637 PRO A CA 1
ATOM 4991 C C . PRO A 1 637 ? 23.281 -36.312 -3.471 1 94.25 637 PRO A C 1
ATOM 4993 O O . PRO A 1 637 ? 23.125 -37.375 -4.059 1 94.25 637 PRO A O 1
ATOM 4996 N N . ASN A 1 638 ? 22.906 -36.031 -2.223 1 95 638 ASN A N 1
ATOM 4997 C CA . ASN A 1 638 ? 22.516 -37.219 -1.424 1 95 638 ASN A CA 1
ATOM 4998 C C . ASN A 1 638 ? 21.062 -37.094 -0.957 1 95 638 ASN A C 1
ATOM 5000 O O . ASN A 1 638 ? 20.594 -37.969 -0.199 1 95 638 ASN A O 1
ATOM 5004 N N . GLY A 1 639 ? 20.453 -36.094 -1.359 1 96.62 639 GLY A N 1
ATOM 5005 C CA . GLY A 1 639 ? 19.078 -35.969 -0.871 1 96.62 639 GLY A CA 1
ATOM 5006 C C . GLY A 1 639 ? 18.391 -34.688 -1.334 1 96.62 639 GLY A C 1
ATOM 5007 O O . GLY A 1 639 ? 18.781 -34.125 -2.35 1 96.62 639 GLY A O 1
ATOM 5008 N N . VAL A 1 640 ? 17.281 -34.375 -0.589 1 97.19 640 VAL A N 1
ATOM 5009 C CA . VAL A 1 640 ? 16.422 -33.25 -0.961 1 97.19 640 VAL A CA 1
ATOM 5010 C C . VAL A 1 640 ? 16.094 -32.406 0.278 1 97.19 640 VAL A C 1
ATOM 5012 O O . VAL A 1 640 ? 15.672 -32.969 1.303 1 97.19 640 VAL A O 1
ATOM 5015 N N . TYR A 1 641 ? 16.391 -31.109 0.27 1 97.56 641 TYR A N 1
ATOM 5016 C CA . TYR A 1 641 ? 15.773 -30.188 1.21 1 97.56 641 TYR A CA 1
ATOM 5017 C C . TYR A 1 641 ? 14.391 -29.766 0.73 1 97.56 641 TYR A C 1
ATOM 5019 O O . TYR A 1 641 ? 14.195 -29.484 -0.456 1 97.56 641 TYR A O 1
ATOM 5027 N N . PHE A 1 642 ? 13.398 -29.75 1.646 1 96.69 642 PHE A N 1
ATOM 5028 C CA . PHE A 1 642 ? 12.047 -29.438 1.192 1 96.69 642 PHE A CA 1
ATOM 5029 C C . PHE A 1 642 ? 11.203 -28.875 2.336 1 96.69 642 PHE A C 1
ATOM 5031 O O . PHE A 1 642 ? 11.578 -29 3.504 1 96.69 642 PHE A O 1
ATOM 5038 N N . VAL A 1 643 ? 10.141 -28.219 1.947 1 95 643 VAL A N 1
ATOM 5039 C CA . VAL A 1 643 ? 9.094 -27.797 2.865 1 95 643 VAL A CA 1
ATOM 5040 C C . VAL A 1 643 ? 7.867 -28.688 2.711 1 95 643 VAL A C 1
ATOM 5042 O O . VAL A 1 643 ? 7.25 -28.734 1.645 1 95 643 VAL A O 1
ATOM 5045 N N . PRO A 1 644 ? 7.582 -29.438 3.73 1 92.62 644 PRO A N 1
ATOM 5046 C CA . PRO A 1 644 ? 6.418 -30.312 3.623 1 92.62 644 PRO A CA 1
ATOM 5047 C C . PRO A 1 644 ? 5.094 -29.547 3.709 1 92.62 644 PRO A C 1
ATOM 5049 O O . PRO A 1 644 ? 5.016 -28.516 4.379 1 92.62 644 PRO A O 1
ATOM 5052 N N . ASP A 1 645 ? 4.117 -30.062 3.043 1 82.75 645 ASP A N 1
ATOM 5053 C CA . ASP A 1 645 ? 2.787 -29.453 3.057 1 82.75 645 ASP A CA 1
ATOM 5054 C C . ASP A 1 645 ? 2.205 -29.438 4.469 1 82.75 645 ASP A C 1
ATOM 5056 O O . ASP A 1 645 ? 1.492 -28.516 4.84 1 82.75 645 ASP A O 1
ATOM 5060 N N . GLU A 1 646 ? 2.494 -30.422 5.293 1 80.56 646 GLU A N 1
ATOM 5061 C CA . GLU A 1 646 ? 1.924 -30.578 6.625 1 80.56 646 GLU A CA 1
ATOM 5062 C C . GLU A 1 646 ? 2.611 -29.656 7.633 1 80.56 646 GLU A C 1
ATOM 5064 O O . GLU A 1 646 ? 2.104 -29.438 8.734 1 80.56 646 GLU A O 1
ATOM 5069 N N . ALA A 1 647 ? 3.773 -29.172 7.324 1 88.31 647 ALA A N 1
ATOM 5070 C CA . ALA A 1 647 ? 4.527 -28.25 8.172 1 88.31 647 ALA A CA 1
ATOM 5071 C C . ALA A 1 647 ? 5.102 -27.094 7.348 1 88.31 647 ALA A C 1
ATOM 5073 O O . ALA A 1 647 ? 6.312 -27.031 7.113 1 88.31 647 ALA A O 1
ATOM 5074 N N . PRO A 1 648 ? 4.273 -26.172 7.02 1 86.38 648 PRO A N 1
ATOM 5075 C CA . PRO A 1 648 ? 4.641 -25.156 6.027 1 86.38 648 PRO A CA 1
ATOM 5076 C C . PRO A 1 648 ? 5.711 -24.188 6.535 1 86.38 648 PRO A C 1
ATOM 5078 O O . PRO A 1 648 ? 6.262 -23.406 5.758 1 86.38 648 PRO A O 1
ATOM 5081 N N . LYS A 1 649 ? 6.152 -24.281 7.805 1 92.19 649 LYS A N 1
ATOM 5082 C CA . LYS A 1 649 ? 7.18 -23.391 8.336 1 92.19 649 LYS A CA 1
ATOM 5083 C C . LYS A 1 649 ? 8.469 -24.156 8.633 1 92.19 649 LYS A C 1
ATOM 5085 O O . LYS A 1 649 ? 9.398 -23.609 9.227 1 92.19 649 LYS A O 1
ATOM 5090 N N . SER A 1 650 ? 8.484 -25.391 8.141 1 94.81 650 SER A N 1
ATOM 5091 C CA . SER A 1 650 ? 9.641 -26.234 8.453 1 94.81 650 SER A CA 1
ATOM 5092 C C . SER A 1 650 ? 10.406 -26.625 7.195 1 94.81 650 SER A C 1
ATOM 5094 O O . SER A 1 650 ? 9.797 -26.922 6.164 1 94.81 650 SER A O 1
ATOM 5096 N N . VAL A 1 651 ? 11.688 -26.562 7.297 1 96.69 651 VAL A N 1
ATOM 5097 C CA . VAL A 1 651 ? 12.531 -27.172 6.27 1 96.69 651 VAL A CA 1
ATOM 5098 C C . VAL A 1 651 ? 13.039 -28.531 6.758 1 96.69 651 VAL A C 1
ATOM 5100 O O . VAL A 1 651 ? 13.531 -28.641 7.883 1 96.69 651 VAL A O 1
ATOM 5103 N N . ARG A 1 652 ? 12.906 -29.5 5.914 1 97.5 652 ARG A N 1
ATOM 5104 C CA . ARG A 1 652 ? 13.352 -30.844 6.23 1 97.5 652 ARG A CA 1
ATOM 5105 C C . ARG A 1 652 ? 14.297 -31.375 5.156 1 97.5 652 ARG A C 1
ATOM 5107 O O . ARG A 1 652 ? 14.43 -30.766 4.086 1 97.5 652 ARG A O 1
ATOM 5114 N N . TYR A 1 653 ? 15 -32.438 5.535 1 97.56 653 TYR A N 1
ATOM 5115 C CA . TYR A 1 653 ? 15.938 -33.094 4.621 1 97.56 653 TYR A CA 1
ATOM 5116 C C . TYR A 1 653 ? 15.625 -34.562 4.473 1 97.56 653 TYR A C 1
ATOM 5118 O O . TYR A 1 653 ? 15.492 -35.281 5.473 1 97.56 653 TYR A O 1
ATOM 5126 N N . PHE A 1 654 ? 15.445 -35 3.23 1 97.94 654 PHE A N 1
ATOM 5127 C CA . PHE A 1 654 ? 15.25 -36.406 2.877 1 97.94 654 PHE A CA 1
ATOM 5128 C C . PHE A 1 654 ? 16.516 -37 2.291 1 97.94 654 PHE A C 1
ATOM 5130 O O . PHE A 1 654 ? 17.047 -36.5 1.291 1 97.94 654 PHE A O 1
ATOM 5137 N N . ASP A 1 655 ? 16.953 -38.031 2.924 1 97 655 ASP A N 1
ATOM 5138 C CA . ASP A 1 655 ? 18.141 -38.75 2.455 1 97 655 ASP A CA 1
ATOM 5139 C C . ASP A 1 655 ? 17.781 -39.875 1.488 1 97 655 ASP A C 1
ATOM 5141 O O . ASP A 1 655 ? 16.984 -40.75 1.818 1 97 655 ASP A O 1
ATOM 5145 N N . PHE A 1 656 ? 18.453 -39.938 0.364 1 95.12 656 PHE A N 1
ATOM 5146 C CA . PHE A 1 656 ? 18.109 -40.906 -0.674 1 95.12 656 PHE A CA 1
ATOM 5147 C C . PHE A 1 656 ? 18.453 -42.312 -0.236 1 95.12 656 PHE A C 1
ATOM 5149 O O . PHE A 1 656 ? 17.719 -43.25 -0.552 1 95.12 656 PHE A O 1
ATOM 5156 N N . ALA A 1 657 ? 19.516 -42.469 0.433 1 94.25 657 ALA A N 1
ATOM 5157 C CA . ALA A 1 657 ? 20 -43.781 0.793 1 94.25 657 ALA A CA 1
ATOM 5158 C C . ALA A 1 657 ? 19.188 -44.375 1.938 1 94.25 657 ALA A C 1
ATOM 5160 O O . ALA A 1 657 ? 18.672 -45.5 1.83 1 94.25 657 ALA A O 1
ATOM 5161 N N . SER A 1 658 ? 19 -43.625 2.973 1 95 658 SER A N 1
ATOM 5162 C CA . SER A 1 658 ? 18.344 -44.156 4.168 1 95 658 SER A CA 1
ATOM 5163 C C . SER A 1 658 ? 16.828 -43.969 4.09 1 95 658 SER A C 1
ATOM 5165 O O . SER A 1 658 ? 16.078 -44.562 4.859 1 95 658 SER A O 1
ATOM 5167 N N . LYS A 1 659 ? 16.406 -43.031 3.221 1 94.88 659 LYS A N 1
ATOM 5168 C CA . LYS A 1 659 ? 15 -42.656 3.07 1 94.88 659 LYS A CA 1
ATOM 5169 C C . LYS A 1 659 ? 14.469 -42 4.344 1 94.88 659 LYS A C 1
ATOM 5171 O O . LYS A 1 659 ? 13.258 -41.969 4.566 1 94.88 659 LYS A O 1
ATOM 5176 N N . GLN A 1 660 ? 15.359 -41.562 5.156 1 96.31 660 GLN A N 1
ATOM 5177 C CA . GLN A 1 660 ? 14.961 -40.906 6.391 1 96.31 660 GLN A CA 1
ATOM 5178 C C . GLN A 1 660 ? 14.773 -39.406 6.168 1 96.31 660 GLN A C 1
ATOM 5180 O O . GLN A 1 660 ? 15.469 -38.781 5.352 1 96.31 660 GLN A O 1
ATOM 5185 N N . ILE A 1 661 ? 13.828 -38.844 6.891 1 97.25 661 ILE A N 1
ATOM 5186 C CA . ILE A 1 661 ? 13.547 -37.406 6.879 1 97.25 661 ILE A CA 1
ATOM 5187 C C . ILE A 1 661 ? 13.969 -36.781 8.203 1 97.25 661 ILE A C 1
ATOM 5189 O O . ILE A 1 661 ? 13.594 -37.281 9.273 1 97.25 661 ILE A O 1
ATOM 5193 N N . ARG A 1 662 ? 14.727 -35.781 8.219 1 95.88 662 ARG A N 1
ATOM 5194 C CA . ARG A 1 662 ? 15.148 -35.062 9.422 1 95.88 662 ARG A CA 1
ATOM 5195 C C . ARG A 1 662 ? 14.727 -33.594 9.375 1 95.88 662 ARG A C 1
ATOM 5197 O O . ARG A 1 662 ? 14.844 -32.969 8.328 1 95.88 662 ARG A O 1
ATOM 5204 N N . PRO A 1 663 ? 14.258 -33.125 10.5 1 95.38 663 PRO A N 1
ATOM 5205 C CA . PRO A 1 663 ? 13.992 -31.672 10.555 1 95.38 663 PRO A CA 1
ATOM 5206 C C . PRO A 1 663 ? 15.273 -30.844 10.594 1 95.38 663 PRO A C 1
ATOM 5208 O O . PRO A 1 663 ? 16.266 -31.25 11.219 1 95.38 663 PRO A O 1
ATOM 5211 N N . ILE A 1 664 ? 15.32 -29.812 9.906 1 96.25 664 ILE A N 1
ATOM 5212 C CA . ILE A 1 664 ? 16.5 -28.938 9.867 1 96.25 664 ILE A CA 1
ATOM 5213 C C . ILE A 1 664 ? 16.266 -27.703 10.727 1 96.25 664 ILE A C 1
ATOM 5215 O O . ILE A 1 664 ? 16.969 -27.484 11.711 1 96.25 664 ILE A O 1
ATOM 5219 N N . PHE A 1 665 ? 15.203 -26.844 10.375 1 95.25 665 PHE A N 1
ATOM 5220 C CA . PHE A 1 665 ? 14.836 -25.688 11.188 1 95.25 665 PHE A CA 1
ATOM 5221 C C . PHE A 1 665 ? 13.383 -25.297 10.945 1 95.25 665 PHE A C 1
ATOM 5223 O O . PHE A 1 665 ? 12.758 -25.781 10 1 95.25 665 PHE A O 1
ATOM 5230 N N . GLU A 1 666 ? 12.891 -24.453 11.859 1 93.94 666 GLU A N 1
ATOM 5231 C CA . GLU A 1 666 ? 11.57 -23.844 11.766 1 93.94 666 GLU A CA 1
ATOM 5232 C C . GLU A 1 666 ? 11.68 -22.328 11.602 1 93.94 666 GLU A C 1
ATOM 5234 O O . GLU A 1 666 ? 12.5 -21.688 12.258 1 93.94 666 GLU A O 1
ATOM 5239 N N . ALA A 1 667 ? 10.938 -21.844 10.656 1 90.88 667 ALA A N 1
ATOM 5240 C CA . ALA A 1 667 ? 10.875 -20.391 10.492 1 90.88 667 ALA A CA 1
ATOM 5241 C C . ALA A 1 667 ? 9.703 -19.797 11.266 1 90.88 667 ALA A C 1
ATOM 5243 O O . ALA A 1 667 ? 8.805 -20.531 11.695 1 90.88 667 ALA A O 1
ATOM 5244 N N . ASP A 1 668 ? 9.711 -18.453 11.477 1 84.94 668 ASP A N 1
ATOM 5245 C CA . ASP A 1 668 ? 8.664 -17.734 12.195 1 84.94 668 ASP A CA 1
ATOM 5246 C C . ASP A 1 668 ? 7.469 -17.453 11.281 1 84.94 668 ASP A C 1
ATOM 5248 O O . ASP A 1 668 ? 6.355 -17.219 11.758 1 84.94 668 ASP A O 1
ATOM 5252 N N . LYS A 1 669 ? 7.801 -17.422 10.023 1 87.44 669 LYS A N 1
ATOM 5253 C CA . LYS A 1 669 ? 6.785 -17.141 9.008 1 87.44 669 LYS A CA 1
ATOM 5254 C C . LYS A 1 669 ? 6.844 -18.156 7.875 1 87.44 669 LYS A C 1
ATOM 5256 O O . LYS A 1 669 ? 7.758 -18.984 7.824 1 87.44 669 LYS A O 1
ATOM 5261 N N . ASP A 1 670 ? 5.895 -18.062 7 1 86.81 670 ASP A N 1
ATOM 5262 C CA . ASP A 1 670 ? 5.84 -18.984 5.871 1 86.81 670 ASP A CA 1
ATOM 5263 C C . ASP A 1 670 ? 6.957 -18.688 4.871 1 86.81 670 ASP A C 1
ATOM 5265 O O . ASP A 1 670 ? 7.457 -17.562 4.805 1 86.81 670 ASP A O 1
ATOM 5269 N N . PHE A 1 671 ? 7.227 -19.719 4.148 1 92.5 671 PHE A N 1
ATOM 5270 C CA . PHE A 1 671 ? 8.258 -19.578 3.125 1 92.5 671 PHE A CA 1
ATOM 5271 C C . PHE A 1 671 ? 7.656 -19.094 1.812 1 92.5 671 PHE A C 1
ATOM 5273 O O . PHE A 1 671 ? 6.555 -19.5 1.44 1 92.5 671 PHE A O 1
ATOM 5280 N N . GLY A 1 672 ? 8.414 -18.172 1.218 1 87.81 672 GLY A N 1
ATOM 5281 C CA . GLY A 1 672 ? 8.133 -17.891 -0.178 1 87.81 672 GLY A CA 1
ATOM 5282 C C . GLY A 1 672 ? 8.664 -18.938 -1.131 1 87.81 672 GLY A C 1
ATOM 5283 O O . GLY A 1 672 ? 9.039 -20.031 -0.706 1 87.81 672 GLY A O 1
ATOM 5284 N N . SER A 1 673 ? 8.781 -18.562 -2.43 1 88.12 673 SER A N 1
ATOM 5285 C CA . SER A 1 673 ? 9.227 -19.531 -3.43 1 88.12 673 SER A CA 1
ATOM 5286 C C . SER A 1 673 ? 10.75 -19.609 -3.494 1 88.12 673 SER A C 1
ATOM 5288 O O . SER A 1 673 ? 11.43 -18.578 -3.398 1 88.12 673 SER A O 1
ATOM 5290 N N . GLY A 1 674 ? 11.18 -20.859 -3.539 1 91.5 674 GLY A N 1
ATOM 5291 C CA . GLY A 1 674 ? 12.586 -21.078 -3.84 1 91.5 674 GLY A CA 1
ATOM 5292 C C . GLY A 1 674 ? 13.398 -21.516 -2.635 1 91.5 674 GLY A C 1
ATOM 5293 O O . GLY A 1 674 ? 13.195 -21.016 -1.527 1 91.5 674 GLY A O 1
ATOM 5294 N N . LEU A 1 675 ? 14.266 -22.484 -2.809 1 95.56 675 LEU A N 1
ATOM 5295 C CA . LEU A 1 675 ? 15.297 -22.953 -1.891 1 95.56 675 LEU A CA 1
ATOM 5296 C C . LEU A 1 675 ? 16.609 -23.188 -2.627 1 95.56 675 LEU A C 1
ATOM 5298 O O . LEU A 1 675 ? 16.625 -23.703 -3.742 1 95.56 675 LEU A O 1
ATOM 5302 N N . SER A 1 676 ? 17.656 -22.766 -2.004 1 96.75 676 SER A N 1
ATOM 5303 C CA . SER A 1 676 ? 18.953 -22.984 -2.621 1 96.75 676 SER A CA 1
ATOM 5304 C C . SER A 1 676 ? 20.031 -23.25 -1.57 1 96.75 676 SER A C 1
ATOM 5306 O O . SER A 1 676 ? 20.031 -22.625 -0.51 1 96.75 676 SER A O 1
ATOM 5308 N N . ILE A 1 677 ? 20.844 -24.203 -1.886 1 97.12 677 ILE A N 1
ATOM 5309 C CA . ILE A 1 677 ? 21.953 -24.547 -0.999 1 97.12 677 ILE A CA 1
ATOM 5310 C C . ILE A 1 677 ? 23.266 -24.062 -1.604 1 97.12 677 ILE A C 1
ATOM 5312 O O . ILE A 1 677 ? 23.5 -24.203 -2.809 1 97.12 677 ILE A O 1
ATOM 5316 N N . SER A 1 678 ? 24.109 -23.531 -0.744 1 96.94 678 SER A N 1
ATOM 5317 C CA . SER A 1 678 ? 25.438 -23.125 -1.22 1 96.94 678 SER A CA 1
ATOM 5318 C C . SER A 1 678 ? 26.25 -24.328 -1.679 1 96.94 678 SER A C 1
ATOM 5320 O O . SER A 1 678 ? 26.062 -25.438 -1.175 1 96.94 678 SER A O 1
ATOM 5322 N N . PRO A 1 679 ? 27.109 -24.047 -2.607 1 95.38 679 PRO A N 1
ATOM 5323 C CA . PRO A 1 679 ? 27.875 -25.172 -3.146 1 95.38 679 PRO A CA 1
ATOM 5324 C C . PRO A 1 679 ? 28.672 -25.922 -2.072 1 95.38 679 PRO A C 1
ATOM 5326 O O . PRO A 1 679 ? 28.891 -27.125 -2.195 1 95.38 679 PRO A O 1
ATOM 5329 N N . ASP A 1 680 ? 29.047 -25.266 -1.016 1 94.31 680 ASP A N 1
ATOM 5330 C CA . ASP A 1 680 ? 29.812 -25.906 0.049 1 94.31 680 ASP A CA 1
ATOM 5331 C C . ASP A 1 680 ? 28.875 -26.578 1.062 1 94.31 680 ASP A C 1
ATOM 5333 O O . ASP A 1 680 ? 29.344 -27.172 2.033 1 94.31 680 ASP A O 1
ATOM 5337 N N . GLY A 1 681 ? 27.594 -26.438 0.912 1 94.38 681 GLY A N 1
ATOM 5338 C CA . GLY A 1 681 ? 26.609 -27.109 1.754 1 94.38 681 GLY A CA 1
ATOM 5339 C C . GLY A 1 681 ? 26.391 -26.422 3.086 1 94.38 681 GLY A C 1
ATOM 5340 O O . GLY A 1 681 ? 25.703 -26.938 3.957 1 94.38 681 GLY A O 1
ATOM 5341 N N . ARG A 1 682 ? 26.875 -25.266 3.213 1 95.56 682 ARG A N 1
ATOM 5342 C CA . ARG A 1 682 ? 26.828 -24.609 4.516 1 95.56 682 ARG A CA 1
ATOM 5343 C C . ARG A 1 682 ? 25.578 -23.75 4.656 1 95.56 682 ARG A C 1
ATOM 5345 O O . ARG A 1 682 ? 24.984 -23.688 5.734 1 95.56 682 ARG A O 1
ATOM 5352 N N . TRP A 1 683 ? 25.266 -23.109 3.59 1 96.94 683 TRP A N 1
ATOM 5353 C CA . TRP A 1 683 ? 24.219 -22.094 3.693 1 96.94 683 TRP A CA 1
ATOM 5354 C C . TRP A 1 683 ? 22.984 -22.516 2.902 1 96.94 683 TRP A C 1
ATOM 5356 O O . TRP A 1 683 ? 23.094 -23.078 1.813 1 96.94 683 TRP A O 1
ATOM 5366 N N . ILE A 1 684 ? 21.844 -22.203 3.463 1 97.38 684 ILE A N 1
ATOM 5367 C CA . ILE A 1 684 ? 20.578 -22.344 2.742 1 97.38 684 ILE A CA 1
ATOM 5368 C C . ILE A 1 684 ? 19.953 -20.969 2.547 1 97.38 684 ILE A C 1
ATOM 5370 O O . ILE A 1 684 ? 19.922 -20.141 3.473 1 97.38 684 ILE A O 1
ATOM 5374 N N . LEU A 1 685 ? 19.547 -20.656 1.31 1 97.62 685 LEU A N 1
ATOM 5375 C CA . LEU A 1 685 ? 18.781 -19.469 0.979 1 97.62 685 LEU A CA 1
ATOM 5376 C C . LEU A 1 685 ? 17.297 -19.797 0.84 1 97.62 685 LEU A C 1
ATOM 5378 O O . LEU A 1 685 ? 16.938 -20.844 0.282 1 97.62 685 LEU A O 1
ATOM 5382 N N . TYR A 1 686 ? 16.453 -18.938 1.332 1 96.69 686 TYR A N 1
ATOM 5383 C CA . TYR A 1 686 ? 15.008 -19.062 1.162 1 96.69 686 TYR A CA 1
ATOM 5384 C C . TYR A 1 686 ? 14.336 -17.703 1.191 1 96.69 686 TYR A C 1
ATOM 5386 O O . TYR A 1 686 ? 14.922 -16.719 1.65 1 96.69 686 TYR A O 1
ATOM 5394 N N . SER A 1 687 ? 13.203 -17.656 0.58 1 95.38 687 SER A N 1
ATOM 5395 C CA . SER A 1 687 ? 12.328 -16.5 0.715 1 95.38 687 SER A CA 1
ATOM 5396 C C . SER A 1 687 ? 11.359 -16.656 1.884 1 95.38 687 SER A C 1
ATOM 5398 O O . SER A 1 687 ? 10.836 -17.75 2.109 1 95.38 687 SER A O 1
ATOM 5400 N N . GLN A 1 688 ? 11.172 -15.617 2.613 1 93.94 688 GLN A N 1
ATOM 5401 C CA . GLN A 1 688 ? 10.227 -15.656 3.725 1 93.94 688 GLN A CA 1
ATOM 5402 C C . GLN A 1 688 ? 9.188 -14.539 3.6 1 93.94 688 GLN A C 1
ATOM 5404 O O . GLN A 1 688 ? 9.539 -13.383 3.348 1 93.94 688 GLN A O 1
ATOM 5409 N N . ASP A 1 689 ? 7.965 -14.953 3.848 1 88.44 689 ASP A N 1
ATOM 5410 C CA . ASP A 1 689 ? 6.855 -14.008 3.725 1 88.44 689 ASP A CA 1
ATOM 5411 C C . ASP A 1 689 ? 6.781 -13.094 4.945 1 88.44 689 ASP A C 1
ATOM 5413 O O . ASP A 1 689 ? 7.082 -13.516 6.062 1 88.44 689 ASP A O 1
ATOM 5417 N N . GLY A 1 690 ? 6.426 -11.828 4.652 1 82.44 690 GLY A N 1
ATOM 5418 C CA . GLY A 1 690 ? 5.984 -10.969 5.742 1 82.44 690 GLY A CA 1
ATOM 5419 C C . GLY A 1 690 ? 4.516 -11.141 6.078 1 82.44 690 GLY A C 1
ATOM 5420 O O . GLY A 1 690 ? 3.932 -12.188 5.816 1 82.44 690 GLY A O 1
ATOM 5421 N N . ASP A 1 691 ? 3.93 -10.18 6.805 1 76.94 691 ASP A N 1
ATOM 5422 C CA . ASP A 1 691 ? 2.504 -10.211 7.113 1 76.94 691 ASP A CA 1
ATOM 5423 C C . ASP A 1 691 ? 1.666 -9.992 5.855 1 76.94 691 ASP A C 1
ATOM 5425 O O . ASP A 1 691 ? 1.999 -9.148 5.02 1 76.94 691 ASP A O 1
ATOM 5429 N N . LYS A 1 692 ? 0.727 -10.859 5.773 1 78.5 692 LYS A N 1
ATOM 5430 C CA . LYS A 1 692 ? -0.182 -10.758 4.637 1 78.5 692 LYS A CA 1
ATOM 5431 C C . LYS A 1 692 ? -1.426 -9.953 4.996 1 78.5 692 LYS A C 1
ATOM 5433 O O . LYS A 1 692 ? -1.939 -10.055 6.109 1 78.5 692 LYS A O 1
ATOM 5438 N N . ASN A 1 693 ? -1.849 -9.148 4.043 1 84.88 693 ASN A N 1
ATOM 5439 C CA . ASN A 1 693 ? -3.064 -8.352 4.199 1 84.88 693 ASN A CA 1
ATOM 5440 C C . ASN A 1 693 ? -3.828 -8.234 2.885 1 84.88 693 ASN A C 1
ATOM 5442 O O . ASN A 1 693 ? -3.219 -8.125 1.818 1 84.88 693 ASN A O 1
ATOM 5446 N N . SER A 1 694 ? -5.133 -8.391 2.994 1 90.94 694 SER A N 1
ATOM 5447 C CA . SER A 1 694 ? -5.98 -8.07 1.852 1 90.94 694 SER A CA 1
ATOM 5448 C C . SER A 1 694 ? -7.262 -7.367 2.293 1 90.94 694 SER A C 1
ATOM 5450 O O . SER A 1 694 ? -7.824 -7.695 3.342 1 90.94 694 SER A O 1
ATOM 5452 N N . ASP A 1 695 ? -7.676 -6.426 1.529 1 92.44 695 ASP A N 1
ATOM 5453 C CA . ASP A 1 695 ? -8.906 -5.68 1.761 1 92.44 695 ASP A CA 1
ATOM 5454 C C . ASP A 1 695 ? -9.867 -5.832 0.585 1 92.44 695 ASP A C 1
ATOM 5456 O O . ASP A 1 695 ? -9.445 -6.086 -0.544 1 92.44 695 ASP A O 1
ATOM 5460 N N . ILE A 1 696 ? -11.133 -5.754 0.901 1 96.06 696 ILE A N 1
ATOM 5461 C CA . ILE A 1 696 ? -12.125 -5.656 -0.165 1 96.06 696 ILE A CA 1
ATOM 5462 C C . ILE A 1 696 ? -12.273 -4.199 -0.595 1 96.06 696 ILE A C 1
ATOM 5464 O O . ILE A 1 696 ? -12.508 -3.32 0.238 1 96.06 696 ILE A O 1
ATOM 5468 N N . MET A 1 697 ? -12.102 -3.988 -1.852 1 93.25 697 MET A N 1
ATOM 5469 C CA . MET A 1 697 ? -12.258 -2.662 -2.443 1 93.25 697 MET A CA 1
ATOM 5470 C C . MET A 1 697 ? -13.516 -2.592 -3.299 1 93.25 697 MET A C 1
ATOM 5472 O O . MET A 1 697 ? -13.969 -3.607 -3.824 1 93.25 697 MET A O 1
ATOM 5476 N N . ILE A 1 698 ? -14.055 -1.38 -3.439 1 93.44 698 ILE A N 1
ATOM 5477 C CA . ILE A 1 698 ? -15.242 -1.177 -4.262 1 93.44 698 ILE A CA 1
ATOM 5478 C C . ILE A 1 698 ? -15.008 -0.021 -5.23 1 93.44 698 ILE A C 1
ATOM 5480 O O . ILE A 1 698 ? -14.438 1.007 -4.855 1 93.44 698 ILE A O 1
ATOM 5484 N N . VAL A 1 699 ? -15.344 -0.246 -6.422 1 89.81 699 VAL A N 1
ATOM 5485 C CA . VAL A 1 699 ? -15.469 0.81 -7.418 1 89.81 699 VAL A CA 1
ATOM 5486 C C . VAL A 1 699 ? -16.938 1.214 -7.559 1 89.81 699 VAL A C 1
ATOM 5488 O O . VAL A 1 699 ? -17.797 0.375 -7.852 1 89.81 699 VAL A O 1
ATOM 5491 N N . ASP A 1 700 ? -17.172 2.482 -7.371 1 86.44 700 ASP A N 1
ATOM 5492 C CA . ASP A 1 700 ? -18.531 2.992 -7.551 1 86.44 700 ASP A CA 1
ATOM 5493 C C . ASP A 1 700 ? -18.75 3.459 -8.984 1 86.44 700 ASP A C 1
ATOM 5495 O O . ASP A 1 700 ? -17.797 3.766 -9.703 1 86.44 700 ASP A O 1
ATOM 5499 N N . GLN A 1 701 ? -19.922 3.48 -9.469 1 82.88 701 GLN A N 1
ATOM 5500 C CA . GLN A 1 701 ? -20.312 3.914 -10.805 1 82.88 701 GLN A CA 1
ATOM 5501 C C . GLN A 1 701 ? -19.531 3.162 -11.875 1 82.88 701 GLN A C 1
ATOM 5503 O O . GLN A 1 701 ? -18.984 3.773 -12.797 1 82.88 701 GLN A O 1
ATOM 5508 N N . PHE A 1 702 ? -19.312 1.979 -11.797 1 84.56 702 PHE A N 1
ATOM 5509 C CA . PHE A 1 702 ? -18.516 1.14 -12.695 1 84.56 702 PHE A CA 1
ATOM 5510 C C . PHE A 1 702 ? -19.156 1.08 -14.078 1 84.56 702 PHE A C 1
ATOM 5512 O O . PHE A 1 702 ? -18.484 1.284 -15.086 1 84.56 702 PHE A O 1
ATOM 5519 N N . HIS A 1 703 ? -20.438 0.697 -14.172 1 77.06 703 HIS A N 1
ATOM 5520 C CA . HIS A 1 703 ? -21.172 0.734 -15.445 1 77.06 703 HIS A CA 1
ATOM 5521 C C . HIS A 1 703 ? -22.391 1.646 -15.352 1 77.06 703 HIS A C 1
ATOM 5523 O O . HIS A 1 703 ? -22.938 1.837 -14.273 1 77.06 703 HIS A O 1
ATOM 5529 N N . MET B 1 1 ? -8.359 42.75 -25.578 1 25.5 1 MET B N 1
ATOM 5530 C CA . MET B 1 1 ? -9.422 41.812 -25.328 1 25.5 1 MET B CA 1
ATOM 5531 C C . MET B 1 1 ? -10.367 42.312 -24.234 1 25.5 1 MET B C 1
ATOM 5533 O O . MET B 1 1 ? -10.039 42.25 -23.047 1 25.5 1 MET B O 1
ATOM 5537 N N . ALA B 1 2 ? -10.969 43.344 -24.672 1 30.94 2 ALA B N 1
ATOM 5538 C CA . ALA B 1 2 ? -11.883 44.25 -23.953 1 30.94 2 ALA B CA 1
ATOM 5539 C C . ALA B 1 2 ? -13.117 43.5 -23.469 1 30.94 2 ALA B C 1
ATOM 5541 O O . ALA B 1 2 ? -13.898 42.969 -24.266 1 30.94 2 ALA B O 1
ATOM 5542 N N . GLU B 1 3 ? -13.008 42.688 -22.391 1 28.94 3 GLU B N 1
ATOM 5543 C CA . GLU B 1 3 ? -14.039 41.938 -21.703 1 28.94 3 GLU B CA 1
ATOM 5544 C C . GLU B 1 3 ? -15.305 42.75 -21.5 1 28.94 3 GLU B C 1
ATOM 5546 O O . GLU B 1 3 ? -15.258 43.844 -20.922 1 28.94 3 GLU B O 1
ATOM 5551 N N . VAL B 1 4 ? -16.125 42.75 -22.406 1 35.41 4 VAL B N 1
ATOM 5552 C CA . VAL B 1 4 ? -17.438 43.344 -22.375 1 35.41 4 VAL B CA 1
ATOM 5553 C C . VAL B 1 4 ? -18.031 43.219 -20.969 1 35.41 4 VAL B C 1
ATOM 5555 O O . VAL B 1 4 ? -18.359 42.125 -20.531 1 35.41 4 VAL B O 1
ATOM 5558 N N . GLU B 1 5 ? -17.594 43.906 -19.969 1 33.12 5 GLU B N 1
ATOM 5559 C CA . GLU B 1 5 ? -18.188 44.031 -18.641 1 33.12 5 GLU B CA 1
ATOM 5560 C C . GLU B 1 5 ? -19.688 44.281 -18.719 1 33.12 5 GLU B C 1
ATOM 5562 O O . GLU B 1 5 ? -20.125 45.375 -19.109 1 33.12 5 GLU B O 1
ATOM 5567 N N . ARG B 1 6 ? -20.5 43.5 -19.094 1 39.97 6 ARG B N 1
ATOM 5568 C CA . ARG B 1 6 ? -21.938 43.656 -19.062 1 39.97 6 ARG B CA 1
ATOM 5569 C C . ARG B 1 6 ? -22.375 44.344 -17.781 1 39.97 6 ARG B C 1
ATOM 5571 O O . ARG B 1 6 ? -22.125 43.844 -16.672 1 39.97 6 ARG B O 1
ATOM 5578 N N . GLN B 1 7 ? -22.547 45.594 -17.734 1 39.41 7 GLN B N 1
ATOM 5579 C CA . GLN B 1 7 ? -23.031 46.5 -16.719 1 39.41 7 GLN B CA 1
ATOM 5580 C C . GLN B 1 7 ? -24.391 46.062 -16.188 1 39.41 7 GLN B C 1
ATOM 5582 O O . GLN B 1 7 ? -25.391 46.062 -16.922 1 39.41 7 GLN B O 1
ATOM 5587 N N . LEU B 1 8 ? -24.578 45.188 -15.297 1 48.84 8 LEU B N 1
ATOM 5588 C CA . LEU B 1 8 ? -25.812 44.781 -14.633 1 48.84 8 LEU B CA 1
ATOM 5589 C C . LEU B 1 8 ? -26.531 46 -14.039 1 48.84 8 LEU B C 1
ATOM 5591 O O . LEU B 1 8 ? -25.969 46.688 -13.18 1 48.84 8 LEU B O 1
ATOM 5595 N N . ARG B 1 9 ? -27.453 46.781 -14.695 1 60.5 9 ARG B N 1
ATOM 5596 C CA . ARG B 1 9 ? -28.25 47.969 -14.367 1 60.5 9 ARG B CA 1
ATOM 5597 C C . ARG B 1 9 ? -29.25 47.656 -13.25 1 60.5 9 ARG B C 1
ATOM 5599 O O . ARG B 1 9 ? -29.656 46.5 -13.078 1 60.5 9 ARG B O 1
ATOM 5606 N N . PRO B 1 10 ? -29.562 48.594 -12.312 1 71.81 10 PRO B N 1
ATOM 5607 C CA . PRO B 1 10 ? -30.562 48.438 -11.242 1 71.81 10 PRO B CA 1
ATOM 5608 C C . PRO B 1 10 ? -31.969 48.125 -11.781 1 71.81 10 PRO B C 1
ATOM 5610 O O . PRO B 1 10 ? -32.375 48.688 -12.805 1 71.81 10 PRO B O 1
ATOM 5613 N N . LEU B 1 11 ? -32.656 47.125 -11.273 1 77.5 11 LEU B N 1
ATOM 5614 C CA . LEU B 1 11 ? -34 46.719 -11.695 1 77.5 11 LEU B CA 1
ATOM 5615 C C . LEU B 1 11 ? -35.062 47.312 -10.797 1 77.5 11 LEU B C 1
ATOM 5617 O O . LEU B 1 11 ? -34.906 47.344 -9.578 1 77.5 11 LEU B O 1
ATOM 5621 N N . ARG B 1 12 ? -36.031 48 -11.328 1 77.25 12 ARG B N 1
ATOM 5622 C CA . ARG B 1 12 ? -37.062 48.656 -10.562 1 77.25 12 ARG B CA 1
ATOM 5623 C C . ARG B 1 12 ? -38.406 47.969 -10.781 1 77.25 12 ARG B C 1
ATOM 5625 O O . ARG B 1 12 ? -38.75 47.562 -11.898 1 77.25 12 ARG B O 1
ATOM 5632 N N . PHE B 1 13 ? -39.156 47.594 -9.703 1 81 13 PHE B N 1
ATOM 5633 C CA . PHE B 1 13 ? -40.531 47.125 -9.789 1 81 13 PHE B CA 1
ATOM 5634 C C . PHE B 1 13 ? -41.375 47.719 -8.664 1 81 13 PHE B C 1
ATOM 5636 O O . PHE B 1 13 ? -40.969 47.719 -7.504 1 81 13 PHE B O 1
ATOM 5643 N N . ASP B 1 14 ? -42.406 48.469 -8.992 1 78.94 14 ASP B N 1
ATOM 5644 C CA . ASP B 1 14 ? -43.281 49.25 -8.102 1 78.94 14 ASP B CA 1
ATOM 5645 C C . ASP B 1 14 ? -42.5 50.25 -7.281 1 78.94 14 ASP B C 1
ATOM 5647 O O . ASP B 1 14 ? -41.75 51.062 -7.844 1 78.94 14 ASP B O 1
ATOM 5651 N N . ASP B 1 15 ? -42.5 50.219 -6 1 78.19 15 ASP B N 1
ATOM 5652 C CA . ASP B 1 15 ? -41.781 51.156 -5.141 1 78.19 15 ASP B CA 1
ATOM 5653 C C . ASP B 1 15 ? -40.438 50.594 -4.707 1 78.19 15 ASP B C 1
ATOM 5655 O O . ASP B 1 15 ? -39.781 51.156 -3.834 1 78.19 15 ASP B O 1
ATOM 5659 N N . PHE B 1 16 ? -40.062 49.469 -5.43 1 81.06 16 PHE B N 1
ATOM 5660 C CA . PHE B 1 16 ? -38.812 48.812 -5.031 1 81.06 16 PHE B CA 1
ATOM 5661 C C . PHE B 1 16 ? -37.75 48.969 -6.094 1 81.06 16 PHE B C 1
ATOM 5663 O O . PHE B 1 16 ? -38.031 49.031 -7.289 1 81.06 16 PHE B O 1
ATOM 5670 N N . GLU B 1 17 ? -36.5 49.188 -5.73 1 82.06 17 GLU B N 1
ATOM 5671 C CA . GLU B 1 17 ? -35.312 49.219 -6.574 1 82.06 17 GLU B CA 1
ATOM 5672 C C . GLU B 1 17 ? -34.281 48.188 -6.129 1 82.06 17 GLU B C 1
ATOM 5674 O O . GLU B 1 17 ? -33.875 48.156 -4.957 1 82.06 17 GLU B O 1
ATOM 5679 N N . VAL B 1 18 ? -33.906 47.25 -6.988 1 79.19 18 VAL B N 1
ATOM 5680 C CA . VAL B 1 18 ? -32.938 46.219 -6.699 1 79.19 18 VAL B CA 1
ATOM 5681 C C . VAL B 1 18 ? -31.641 46.5 -7.445 1 79.19 18 VAL B C 1
ATOM 5683 O O . VAL B 1 18 ? -31.625 46.625 -8.672 1 79.19 18 VAL B O 1
ATOM 5686 N N . ASP B 1 19 ? -30.562 46.625 -6.793 1 77.81 19 ASP B N 1
ATOM 5687 C CA . ASP B 1 19 ? -29.234 46.75 -7.391 1 77.81 19 ASP B CA 1
ATOM 5688 C C . ASP B 1 19 ? -28.422 45.5 -7.184 1 77.81 19 ASP B C 1
ATOM 5690 O O . ASP B 1 19 ? -27.906 45.25 -6.09 1 77.81 19 ASP B O 1
ATOM 5694 N N . PRO B 1 20 ? -28.344 44.625 -8.18 1 74.81 20 PRO B N 1
ATOM 5695 C CA . PRO B 1 20 ? -27.625 43.344 -8.023 1 74.81 20 PRO B CA 1
ATOM 5696 C C . PRO B 1 20 ? -26.141 43.531 -7.711 1 74.81 20 PRO B C 1
ATOM 5698 O O . PRO B 1 20 ? -25.5 42.656 -7.148 1 74.81 20 PRO B O 1
ATOM 5701 N N . ARG B 1 21 ? -25.5 44.625 -7.902 1 71.06 21 ARG B N 1
ATOM 5702 C CA . ARG B 1 21 ? -24.078 44.906 -7.699 1 71.06 21 ARG B CA 1
ATOM 5703 C C . ARG B 1 21 ? -23.781 45.219 -6.242 1 71.06 21 ARG B C 1
ATOM 5705 O O . ARG B 1 21 ? -22.812 44.719 -5.672 1 71.06 21 ARG B O 1
ATOM 5712 N N . SER B 1 22 ? -24.64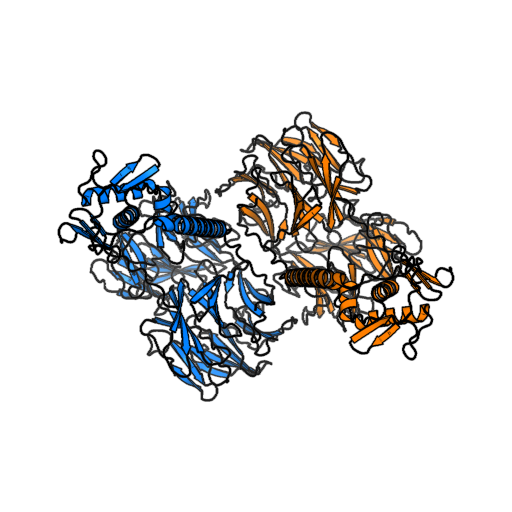1 46 -5.672 1 70.31 22 SER B N 1
ATOM 5713 C CA . SER B 1 22 ? -24.453 46.438 -4.297 1 70.31 22 SER B CA 1
ATOM 5714 C C . SER B 1 22 ? -25.156 45.531 -3.307 1 70.31 22 SER B C 1
ATOM 5716 O O . SER B 1 22 ? -24.922 45.594 -2.1 1 70.31 22 SER B O 1
ATOM 5718 N N . GLY B 1 23 ? -25.984 44.625 -3.781 1 72.94 23 GLY B N 1
ATOM 5719 C CA . GLY B 1 23 ? -26.766 43.75 -2.949 1 72.94 23 GLY B CA 1
ATOM 5720 C C . GLY B 1 23 ? -27.828 44.438 -2.127 1 72.94 23 GLY B C 1
ATOM 5721 O O . GLY B 1 23 ? -28.203 44 -1.048 1 72.94 23 GLY B O 1
ATOM 5722 N N . GLU B 1 24 ? -28.359 45.531 -2.695 1 79.75 24 GLU B N 1
ATOM 5723 C CA . GLU B 1 24 ? -29.266 46.375 -1.892 1 79.75 24 GLU B CA 1
ATOM 5724 C C . GLU B 1 24 ? -30.656 46.375 -2.492 1 79.75 24 GLU B C 1
ATOM 5726 O O . GLU B 1 24 ? -30.812 46.438 -3.715 1 79.75 24 GLU B O 1
ATOM 5731 N N . LEU B 1 25 ? -31.609 46.375 -1.682 1 80.81 25 LEU B N 1
ATOM 5732 C CA . LEU B 1 25 ? -33.031 46.562 -2.002 1 80.81 25 LEU B CA 1
ATOM 5733 C C . LEU B 1 25 ? -33.562 47.844 -1.362 1 80.81 25 LEU B C 1
ATOM 5735 O O . LEU B 1 25 ? -33.344 48.062 -0.167 1 80.81 25 LEU B O 1
ATOM 5739 N N . ARG B 1 26 ? -34.062 48.688 -2.148 1 81.5 26 ARG B N 1
ATOM 5740 C CA . ARG B 1 26 ? -34.625 49.938 -1.653 1 81.5 26 ARG B CA 1
ATOM 5741 C C . ARG B 1 26 ? -36.125 50 -1.884 1 81.5 26 ARG B C 1
ATOM 5743 O O . ARG B 1 26 ? -36.625 49.531 -2.91 1 81.5 26 ARG B O 1
ATOM 5750 N N . LYS B 1 27 ? -36.906 50.438 -0.959 1 80.06 27 LYS B N 1
ATOM 5751 C CA . LYS B 1 27 ? -38.312 50.75 -1.093 1 80.06 27 LYS B CA 1
ATOM 5752 C C . LYS B 1 27 ? -38.562 52.25 -1.006 1 80.06 27 LYS B C 1
ATOM 5754 O O . LYS B 1 27 ? -38.25 52.875 0.004 1 80.06 27 LYS B O 1
ATOM 5759 N N . ALA B 1 28 ? -39.031 52.969 -1.962 1 77.38 28 ALA B N 1
ATOM 5760 C CA . ALA B 1 28 ? -39.312 54.406 -2.037 1 77.38 28 ALA B CA 1
ATOM 5761 C C . ALA B 1 28 ? -38.062 55.219 -1.663 1 77.38 28 ALA B C 1
ATOM 5763 O O . ALA B 1 28 ? -38.156 56.188 -0.939 1 77.38 28 ALA B O 1
ATOM 5764 N N . GLY B 1 29 ? -36.844 54.656 -2.002 1 73.94 29 GLY B N 1
ATOM 5765 C CA . GLY B 1 29 ? -35.562 55.375 -1.82 1 73.94 29 GLY B CA 1
ATOM 5766 C C . GLY B 1 29 ? -34.875 55.031 -0.523 1 73.94 29 GLY B C 1
ATOM 5767 O O . GLY B 1 29 ? -33.719 55.406 -0.31 1 73.94 29 GLY B O 1
ATOM 5768 N N . VAL B 1 30 ? -35.625 54.312 0.393 1 78.19 30 VAL B N 1
ATOM 5769 C CA . VAL B 1 30 ? -35.031 53.938 1.686 1 78.19 30 VAL B CA 1
ATOM 5770 C C . VAL B 1 30 ? -34.469 52.531 1.621 1 78.19 30 VAL B C 1
ATOM 5772 O O . VAL B 1 30 ? -35.125 51.594 1.157 1 78.19 30 VAL B O 1
ATOM 5775 N N . LYS B 1 31 ? -33.281 52.375 2.162 1 78.38 31 LYS B N 1
ATOM 5776 C CA . LYS B 1 31 ? -32.594 51.125 2.152 1 78.38 31 LYS B CA 1
ATOM 5777 C C . LYS B 1 31 ? -33.219 50.125 3.117 1 78.38 31 LYS B C 1
ATOM 5779 O O . LYS B 1 31 ? -33.469 50.438 4.285 1 78.38 31 LYS B O 1
ATOM 5784 N N . LEU B 1 32 ? -33.562 48.938 2.557 1 78.31 32 LEU B N 1
ATOM 5785 C CA . LEU B 1 32 ? -34.125 47.906 3.402 1 78.31 32 LEU B CA 1
ATOM 5786 C C . LEU B 1 32 ? -33.031 46.906 3.83 1 78.31 32 LEU B C 1
ATOM 5788 O O . LEU B 1 32 ? -32.094 46.656 3.068 1 78.31 32 LEU B O 1
ATOM 5792 N N . LYS B 1 33 ? -33.062 46.5 5.078 1 75.06 33 LYS B N 1
ATOM 5793 C CA . LYS B 1 33 ? -32.156 45.438 5.559 1 75.06 33 LYS B CA 1
ATOM 5794 C C . LYS B 1 33 ? -32.5 44.094 4.949 1 75.06 33 LYS B C 1
ATOM 5796 O O . LYS B 1 33 ? -33.25 43.312 5.527 1 75.06 33 LYS B O 1
ATOM 5801 N N . PHE B 1 34 ? -32.062 43.844 3.729 1 76.44 34 PHE B N 1
ATOM 5802 C CA . PHE B 1 34 ? -32.344 42.656 2.939 1 76.44 34 PHE B CA 1
ATOM 5803 C C . PHE B 1 34 ? -31.125 42.219 2.145 1 76.44 34 PHE B C 1
ATOM 5805 O O . PHE B 1 34 ? -30.578 43 1.362 1 76.44 34 PHE B O 1
ATOM 5812 N N . GLY B 1 35 ? -30.5 41.188 2.666 1 74.19 35 GLY B N 1
ATOM 5813 C CA . GLY B 1 35 ? -29.297 40.719 2.012 1 74.19 35 GLY B CA 1
ATOM 5814 C C . GLY B 1 35 ? -29.109 39.219 2.146 1 74.19 35 GLY B C 1
ATOM 5815 O O . GLY B 1 35 ? -29.984 38.531 2.662 1 74.19 35 GLY B O 1
ATOM 5816 N N . GLY B 1 36 ? -28.125 38.656 1.539 1 75.19 36 GLY B N 1
ATOM 5817 C CA . GLY B 1 36 ? -27.781 37.25 1.649 1 75.19 36 GLY B CA 1
ATOM 5818 C C . GLY B 1 36 ? -28.469 36.406 0.605 1 75.19 36 GLY B C 1
ATOM 5819 O O . GLY B 1 36 ? -28.688 36.844 -0.522 1 75.19 36 GLY B O 1
ATOM 5820 N N . GLN B 1 37 ? -28.969 35.25 1.11 1 77.56 37 GLN B N 1
ATOM 5821 C CA . GLN B 1 37 ? -29.516 34.25 0.204 1 77.56 37 GLN B CA 1
ATOM 5822 C C . GLN B 1 37 ? -30.891 34.688 -0.318 1 77.56 37 GLN B C 1
ATOM 5824 O O . GLN B 1 37 ? -31.172 34.562 -1.508 1 77.56 37 GLN B O 1
ATOM 5829 N N . PRO B 1 38 ? -31.625 35.312 0.495 1 80.75 38 PRO B N 1
ATOM 5830 C CA . PRO B 1 38 ? -32.938 35.719 -0.033 1 80.75 38 PRO B CA 1
ATOM 5831 C C . PRO B 1 38 ? -32.812 36.781 -1.127 1 80.75 38 PRO B C 1
ATOM 5833 O O . PRO B 1 38 ? -33.562 36.75 -2.102 1 80.75 38 PRO B O 1
ATOM 5836 N N . PHE B 1 39 ? -31.812 37.656 -0.989 1 80.69 39 PHE B N 1
ATOM 5837 C CA . PHE B 1 39 ? -31.562 38.656 -2.016 1 80.69 39 PHE B CA 1
ATOM 5838 C C . PHE B 1 39 ? -31.109 38 -3.312 1 80.69 39 PHE B C 1
ATOM 5840 O O . PHE B 1 39 ? -31.547 38.375 -4.398 1 80.69 39 PHE B O 1
ATOM 5847 N N . GLN B 1 40 ? -30.391 36.969 -3.219 1 82.25 40 GLN B N 1
ATOM 5848 C CA . GLN B 1 40 ? -29.906 36.25 -4.395 1 82.25 40 GLN B CA 1
ATOM 5849 C C . GLN B 1 40 ? -31.047 35.531 -5.094 1 82.25 40 GLN B C 1
ATOM 5851 O O . GLN B 1 40 ? -31.141 35.531 -6.324 1 82.25 40 GLN B O 1
ATOM 5856 N N . VAL B 1 41 ? -31.844 34.938 -4.359 1 85 41 VAL B N 1
ATOM 5857 C CA . VAL B 1 41 ? -33.031 34.281 -4.91 1 85 41 VAL B CA 1
ATOM 5858 C C . VAL B 1 41 ? -33.875 35.312 -5.637 1 85 41 VAL B C 1
ATOM 5860 O O . VAL B 1 41 ? -34.344 35.062 -6.754 1 85 41 VAL B O 1
ATOM 5863 N N . LEU B 1 42 ? -34 36.438 -5.059 1 85.44 42 LEU B N 1
ATOM 5864 C CA . LEU B 1 42 ? -34.781 37.5 -5.656 1 85.44 42 LEU B CA 1
ATOM 5865 C C . LEU B 1 42 ? -34.188 37.969 -6.973 1 85.44 42 LEU B C 1
ATOM 5867 O O . LEU B 1 42 ? -34.875 38.156 -7.965 1 85.44 42 LEU B O 1
ATOM 5871 N N . CYS B 1 43 ? -32.906 38.125 -6.984 1 81.56 43 CYS B N 1
ATOM 5872 C CA . CYS B 1 43 ? -32.219 38.531 -8.203 1 81.56 43 CYS B CA 1
ATOM 5873 C C . CYS B 1 43 ? -32.438 37.5 -9.312 1 81.56 43 CYS B C 1
ATOM 5875 O O . CYS B 1 43 ? -32.656 37.875 -10.469 1 81.56 43 CYS B O 1
ATOM 5877 N N . ILE B 1 44 ? -32.438 36.281 -8.945 1 84.62 44 ILE B N 1
ATOM 5878 C CA . ILE B 1 44 ? -32.594 35.219 -9.93 1 84.62 44 ILE B CA 1
ATOM 5879 C C . ILE B 1 44 ? -34.031 35.25 -10.469 1 84.62 44 ILE B C 1
ATOM 5881 O O . ILE B 1 44 ? -34.25 35.125 -11.68 1 84.62 44 ILE B O 1
ATOM 5885 N N . LEU B 1 45 ? -34.906 35.5 -9.609 1 85.19 45 LEU B N 1
ATOM 5886 C CA . LEU B 1 45 ? -36.281 35.562 -10.016 1 85.19 45 LEU B CA 1
ATOM 5887 C C . LEU B 1 45 ? -36.562 36.781 -10.883 1 85.19 45 LEU B C 1
ATOM 5889 O O . LEU B 1 45 ? -37.375 36.75 -11.812 1 85.19 45 LEU B O 1
ATOM 5893 N N . LEU B 1 46 ? -35.719 37.844 -10.68 1 79.88 46 LEU B N 1
ATOM 5894 C CA . LEU B 1 46 ? -35.906 39.094 -11.398 1 79.88 46 LEU B CA 1
ATOM 5895 C C . LEU B 1 46 ? -35.188 39.062 -12.742 1 79.88 46 LEU B C 1
ATOM 5897 O O . LEU B 1 46 ? -35.469 39.875 -13.617 1 79.88 46 LEU B O 1
ATOM 5901 N N . GLU B 1 47 ? -34.344 38.156 -12.938 1 79.44 47 GLU B N 1
ATOM 5902 C CA . GLU B 1 47 ? -33.625 38 -14.203 1 79.44 47 GLU B CA 1
ATOM 5903 C C . GLU B 1 47 ? -34.594 37.531 -15.305 1 79.44 47 GLU B C 1
ATOM 5905 O O . GLU B 1 47 ? -34.375 37.875 -16.469 1 79.44 47 GLU B O 1
ATOM 5910 N N . GLN B 1 48 ? -35.562 36.781 -14.883 1 79 48 GLN B N 1
ATOM 5911 C CA . GLN B 1 48 ? -36.562 36.312 -15.844 1 79 48 GLN B CA 1
ATOM 5912 C C . GLN B 1 48 ? -37.969 36.469 -15.289 1 79 48 GLN B C 1
ATOM 5914 O O . GLN B 1 48 ? -38.625 35.469 -14.93 1 79 48 GLN B O 1
ATOM 5919 N N . PRO B 1 49 ? -38.406 37.688 -15.281 1 78.75 49 PRO B N 1
ATOM 5920 C CA . PRO B 1 49 ? -39.75 37.938 -14.742 1 78.75 49 PRO B CA 1
ATOM 5921 C C . PRO B 1 49 ? -40.844 37.219 -15.555 1 78.75 49 PRO B C 1
ATOM 5923 O O . PRO B 1 49 ? -40.781 37.188 -16.781 1 78.75 49 PRO B O 1
ATOM 5926 N N . GLY B 1 50 ? -41.781 36.5 -14.891 1 80.12 50 GLY B N 1
ATOM 5927 C CA . GLY B 1 50 ? -42.875 35.812 -15.555 1 80.12 50 GLY B CA 1
ATOM 5928 C C . GLY B 1 50 ? -42.562 34.375 -15.859 1 80.12 50 GLY B C 1
ATOM 5929 O O . GLY B 1 50 ? -43.469 33.594 -16.188 1 80.12 50 GLY B O 1
ATOM 5930 N N . GLU B 1 51 ? -41.375 34 -15.75 1 81.25 51 GLU B N 1
ATOM 5931 C CA . GLU B 1 51 ? -41 32.625 -16.031 1 81.25 51 GLU B CA 1
ATOM 5932 C C . GLU B 1 51 ? -40.812 31.828 -14.742 1 81.25 51 GLU B C 1
ATOM 5934 O O . GLU B 1 51 ? -40.344 32.375 -13.734 1 81.25 51 GLU B O 1
ATOM 5939 N N . VAL B 1 52 ? -41.156 30.609 -14.82 1 83.69 52 VAL B N 1
ATOM 5940 C CA . VAL B 1 52 ? -40.969 29.734 -13.664 1 83.69 52 VAL B CA 1
ATOM 5941 C C . VAL B 1 52 ? -39.5 29.359 -13.516 1 83.69 52 VAL B C 1
ATOM 5943 O O . VAL B 1 52 ? -38.875 28.891 -14.469 1 83.69 52 VAL B O 1
ATOM 5946 N N . VAL B 1 53 ? -38.938 29.688 -12.359 1 83.31 53 VAL B N 1
ATOM 5947 C CA . VAL B 1 53 ? -37.625 29.172 -11.977 1 83.31 53 VAL B CA 1
ATOM 5948 C C . VAL B 1 53 ? -37.781 27.938 -11.086 1 83.31 53 VAL B C 1
ATOM 5950 O O . VAL B 1 53 ? -38.375 28.031 -10.008 1 83.31 53 VAL B O 1
ATOM 5953 N N . THR B 1 54 ? -37.312 26.828 -11.531 1 81.44 54 THR B N 1
ATOM 5954 C CA . THR B 1 54 ? -37.531 25.562 -10.859 1 81.44 54 THR B CA 1
ATOM 5955 C C . THR B 1 54 ? -36.719 25.469 -9.57 1 81.44 54 THR B C 1
ATOM 5957 O O . THR B 1 54 ? -35.688 26.156 -9.438 1 81.44 54 THR B O 1
ATOM 5960 N N . ARG B 1 55 ? -37.156 24.672 -8.664 1 77.94 55 ARG B N 1
ATOM 5961 C CA . ARG B 1 55 ? -36.438 24.422 -7.422 1 77.94 55 ARG B CA 1
ATOM 5962 C C . ARG B 1 55 ? -35.031 23.875 -7.695 1 77.94 55 ARG B C 1
ATOM 5964 O O . ARG B 1 55 ? -34.062 24.25 -7.039 1 77.94 55 ARG B O 1
ATOM 5971 N N . GLU B 1 56 ? -35 23.094 -8.664 1 76.5 56 GLU B N 1
ATOM 5972 C CA . GLU B 1 56 ? -33.719 22.5 -9.062 1 76.5 56 GLU B CA 1
ATOM 5973 C C . GLU B 1 56 ? -32.75 23.547 -9.609 1 76.5 56 GLU B C 1
ATOM 5975 O O . GLU B 1 56 ? -31.562 23.531 -9.305 1 76.5 56 GLU B O 1
ATOM 5980 N N . GLU B 1 57 ? -33.188 24.438 -10.352 1 77.69 57 GLU B N 1
ATOM 5981 C CA . GLU B 1 57 ? -32.375 25.516 -10.914 1 77.69 57 GLU B CA 1
ATOM 5982 C C . GLU B 1 57 ? -31.875 26.453 -9.82 1 77.69 57 GLU B C 1
ATOM 5984 O O . GLU B 1 57 ? -30.719 26.875 -9.836 1 77.69 57 GLU B O 1
ATOM 5989 N N . LEU B 1 58 ? -32.688 26.75 -8.938 1 77.44 58 LEU B N 1
ATOM 5990 C CA . LEU B 1 58 ? -32.312 27.594 -7.801 1 77.44 58 LEU B CA 1
ATOM 5991 C C . LEU B 1 58 ? -31.281 26.875 -6.914 1 77.44 58 LEU B C 1
ATOM 5993 O O . LEU B 1 58 ? -30.328 27.5 -6.457 1 77.44 58 LEU B O 1
ATOM 5997 N N . GLN B 1 59 ? -31.5 25.672 -6.812 1 73.56 59 GLN B N 1
ATOM 5998 C CA . GLN B 1 59 ? -30.547 24.844 -6.066 1 73.56 59 GLN B CA 1
ATOM 5999 C C . GLN B 1 59 ? -29.188 24.812 -6.758 1 73.56 59 GLN B C 1
ATOM 6001 O O . GLN B 1 59 ? -28.156 24.984 -6.113 1 73.56 59 GLN B O 1
ATOM 6006 N N . LYS B 1 60 ? -29.156 24.547 -7.938 1 74.38 60 LYS B N 1
ATOM 6007 C CA . LYS B 1 60 ? -27.938 24.453 -8.727 1 74.38 60 LYS B CA 1
ATOM 6008 C C . LYS B 1 60 ? -27.188 25.781 -8.727 1 74.38 60 LYS B C 1
ATOM 6010 O O . LYS B 1 60 ? -25.953 25.812 -8.664 1 74.38 60 LYS B O 1
ATOM 6015 N N . ARG B 1 61 ? -27.859 26.859 -8.719 1 75.25 61 ARG B N 1
ATOM 6016 C CA . ARG B 1 61 ? -27.234 28.172 -8.859 1 75.25 61 ARG B CA 1
ATOM 6017 C C . ARG B 1 61 ? -26.812 28.734 -7.508 1 75.25 61 ARG B C 1
ATOM 6019 O O . ARG B 1 61 ? -25.781 29.406 -7.402 1 75.25 61 ARG B O 1
ATOM 6026 N N . LEU B 1 62 ? -27.547 28.375 -6.57 1 71.69 62 LEU B N 1
ATOM 6027 C CA . LEU B 1 62 ? -27.312 29.031 -5.285 1 71.69 62 LEU B CA 1
ATOM 6028 C C . LEU B 1 62 ? -26.656 28.062 -4.305 1 71.69 62 LEU B C 1
ATOM 6030 O O . LEU B 1 62 ? -25.922 28.5 -3.406 1 71.69 62 LEU B O 1
ATOM 6034 N N . TRP B 1 63 ? -26.969 26.703 -4.531 1 62.84 63 TRP B N 1
ATOM 6035 C CA . TRP B 1 63 ? -26.406 25.656 -3.676 1 62.84 63 TRP B CA 1
ATOM 6036 C C . TRP B 1 63 ? -25.844 24.516 -4.512 1 62.84 63 TRP B C 1
ATOM 6038 O O . TRP B 1 63 ? -26.344 23.391 -4.465 1 62.84 63 TRP B O 1
ATOM 6048 N N . PRO B 1 64 ? -24.891 24.688 -5.34 1 55.69 64 PRO B N 1
ATOM 6049 C CA . PRO B 1 64 ? -24.469 23.625 -6.27 1 55.69 64 PRO B CA 1
ATOM 6050 C C . PRO B 1 64 ? -24 22.359 -5.559 1 55.69 64 PRO B C 1
ATOM 6052 O O . PRO B 1 64 ? -24.219 21.25 -6.059 1 55.69 64 PRO B O 1
ATOM 6055 N N . ASP B 1 65 ? -23.094 22.328 -4.727 1 50.56 65 ASP B N 1
ATOM 6056 C CA . ASP B 1 65 ? -22.422 21.141 -4.203 1 50.56 65 ASP B CA 1
ATOM 6057 C C . ASP B 1 65 ? -22.969 20.781 -2.82 1 50.56 65 ASP B C 1
ATOM 6059 O O . ASP B 1 65 ? -22.312 20.047 -2.066 1 50.56 65 ASP B O 1
ATOM 6063 N N . THR B 1 66 ? -24.078 21.328 -2.363 1 46.97 66 THR B N 1
ATOM 6064 C CA . THR B 1 66 ? -24.484 21.031 -0.99 1 46.97 66 THR B CA 1
ATOM 6065 C C . THR B 1 66 ? -25.703 20.109 -0.962 1 46.97 66 THR B C 1
ATOM 6067 O O . THR B 1 66 ? -26.609 20.266 -1.767 1 46.97 66 THR B O 1
ATOM 6070 N N . PHE B 1 67 ? -25.516 18.891 -0.417 1 45.03 67 PHE B N 1
ATOM 6071 C CA . PHE B 1 67 ? -26.625 18 -0.108 1 45.03 67 PHE B CA 1
ATOM 6072 C C . PHE B 1 67 ? -27.562 18.625 0.91 1 45.03 67 PHE B C 1
ATOM 6074 O O . PHE B 1 67 ? -28.25 17.922 1.646 1 45.03 67 PHE B O 1
ATOM 6081 N N . VAL B 1 68 ? -27.656 19.891 1.227 1 45.59 68 VAL B N 1
ATOM 6082 C CA . VAL B 1 68 ? -28.531 20.5 2.223 1 45.59 68 VAL B CA 1
ATOM 6083 C C . VAL B 1 68 ? -29.984 20.391 1.765 1 45.59 68 VAL B C 1
ATOM 6085 O O . VAL B 1 68 ? -30.266 20.312 0.564 1 45.59 68 VAL B O 1
ATOM 6088 N N . ASP B 1 69 ? -30.781 20.031 2.693 1 51.25 69 ASP B N 1
ATOM 6089 C CA . ASP B 1 69 ? -32.219 20.094 2.494 1 51.25 69 ASP B CA 1
ATOM 6090 C C . ASP B 1 69 ? -32.625 21.422 1.854 1 51.25 69 ASP B C 1
ATOM 6092 O O . ASP B 1 69 ? -32.812 22.422 2.551 1 51.25 69 ASP B O 1
ATOM 6096 N N . VAL B 1 70 ? -32.469 21.609 0.645 1 59.31 70 VAL B N 1
ATOM 6097 C CA . VAL B 1 70 ? -32.656 22.781 -0.205 1 59.31 70 VAL B CA 1
ATOM 6098 C C . VAL B 1 70 ? -34.094 23.25 -0.142 1 59.31 70 VAL B C 1
ATOM 6100 O O . VAL B 1 70 ? -34.375 24.453 -0.215 1 59.31 70 VAL B O 1
ATOM 6103 N N . ASP B 1 71 ? -34.812 22.312 0.282 1 68.31 71 ASP B N 1
ATOM 6104 C CA . ASP B 1 71 ? -36.219 22.672 0.26 1 68.31 71 ASP B CA 1
ATOM 6105 C C . ASP B 1 71 ? -36.562 23.641 1.4 1 68.31 71 ASP B C 1
ATOM 6107 O O . ASP B 1 71 ? -37.281 24.609 1.201 1 68.31 71 ASP B O 1
ATOM 6111 N N . HIS B 1 72 ? -36 23.422 2.473 1 71.62 72 HIS B N 1
ATOM 6112 C CA . HIS B 1 72 ? -36.281 24.266 3.633 1 71.62 72 HIS B CA 1
ATOM 6113 C C . HIS B 1 72 ? -35.656 25.641 3.48 1 71.62 72 HIS B C 1
ATOM 6115 O O . HIS B 1 72 ? -36.281 26.672 3.738 1 71.62 72 HIS B O 1
ATOM 6121 N N . ASN B 1 73 ? -34.469 25.75 2.979 1 72.25 73 ASN B N 1
ATOM 6122 C CA . ASN B 1 73 ? -33.781 27.016 2.783 1 72.25 73 ASN B CA 1
ATOM 6123 C C . ASN B 1 73 ? -34.469 27.875 1.721 1 72.25 73 ASN B C 1
ATOM 6125 O O . ASN B 1 73 ? -34.562 29.094 1.876 1 72.25 73 ASN B O 1
ATOM 6129 N N . LEU B 1 74 ? -34.844 27.156 0.835 1 78.5 74 LEU B N 1
ATOM 6130 C CA . LEU B 1 74 ? -35.531 27.859 -0.244 1 78.5 74 LEU B CA 1
ATOM 6131 C C . LEU B 1 74 ? -36.875 28.406 0.232 1 78.5 74 LEU B C 1
ATOM 6133 O O . LEU B 1 74 ? -37.219 29.547 -0.078 1 78.5 74 LEU B O 1
ATOM 6137 N N . ASN B 1 75 ? -37.438 27.641 1.069 1 79.19 75 ASN B N 1
ATOM 6138 C CA . ASN B 1 75 ? -38.719 28.078 1.641 1 79.19 75 ASN B CA 1
ATOM 6139 C C . ASN B 1 75 ? -38.5 29.281 2.568 1 79.19 75 ASN B C 1
ATOM 6141 O O . ASN B 1 75 ? -39.312 30.234 2.537 1 79.19 75 ASN B O 1
ATOM 6145 N N . THR B 1 76 ? -37.5 29.234 3.244 1 79.25 76 THR B N 1
ATOM 6146 C CA . THR B 1 76 ? -37.156 30.328 4.164 1 79.25 76 THR B CA 1
ATOM 6147 C C . THR B 1 76 ? -36.812 31.594 3.396 1 79.25 76 THR B C 1
ATOM 6149 O O . THR B 1 76 ? -37.219 32.688 3.764 1 79.25 76 THR B O 1
ATOM 6152 N N . ALA B 1 77 ? -36.094 31.422 2.395 1 80.94 77 ALA B N 1
ATOM 6153 C CA . ALA B 1 77 ? -35.719 32.562 1.562 1 80.94 77 ALA B CA 1
ATOM 6154 C C . ALA B 1 77 ? -36.938 33.188 0.896 1 80.94 77 ALA B C 1
ATOM 6156 O O . ALA B 1 77 ? -37.062 34.406 0.868 1 80.94 77 ALA B O 1
ATOM 6157 N N . ILE B 1 78 ? -37.75 32.344 0.474 1 84.75 78 ILE B N 1
ATOM 6158 C CA . ILE B 1 78 ? -38.938 32.812 -0.221 1 84.75 78 ILE B CA 1
ATOM 6159 C C . ILE B 1 78 ? -39.875 33.531 0.765 1 84.75 78 ILE B C 1
ATOM 6161 O O . ILE B 1 78 ? -40.438 34.594 0.449 1 84.75 78 ILE B O 1
ATOM 6165 N N . ASN B 1 79 ? -39.906 33 1.95 1 80.88 79 ASN B N 1
ATOM 6166 C CA . ASN B 1 79 ? -40.719 33.625 2.988 1 80.88 79 ASN B CA 1
ATOM 6167 C C . ASN B 1 79 ? -40.125 34.969 3.391 1 80.88 79 ASN B C 1
ATOM 6169 O O . ASN B 1 79 ? -40.875 35.938 3.596 1 80.88 79 ASN B O 1
ATOM 6173 N N . LYS B 1 80 ? -38.875 35.062 3.383 1 81.94 80 LYS B N 1
ATOM 6174 C CA . LYS B 1 80 ? -38.219 36.312 3.713 1 81.94 80 LYS B CA 1
ATOM 6175 C C . LYS B 1 80 ? -38.438 37.375 2.613 1 81.94 80 LYS B C 1
ATOM 6177 O O . LYS B 1 80 ? -38.625 38.531 2.898 1 81.94 80 LYS B O 1
ATOM 6182 N N . ILE B 1 81 ? -38.406 36.969 1.451 1 86.25 81 ILE B N 1
ATOM 6183 C CA . ILE B 1 81 ? -38.688 37.844 0.313 1 86.25 81 ILE B CA 1
ATOM 6184 C C . ILE B 1 81 ? -40.125 38.375 0.402 1 86.25 81 ILE B C 1
ATOM 6186 O O . ILE B 1 81 ? -40.375 39.562 0.217 1 86.25 81 ILE B O 1
ATOM 6190 N N . ARG B 1 82 ? -40.969 37.531 0.771 1 84.25 82 ARG B N 1
ATOM 6191 C CA . ARG B 1 82 ? -42.375 37.906 0.885 1 84.25 82 ARG B CA 1
ATOM 6192 C C . ARG B 1 82 ? -42.594 38.906 2.016 1 84.25 82 ARG B C 1
ATOM 6194 O O . ARG B 1 82 ? -43.375 39.875 1.871 1 84.25 82 ARG B O 1
ATOM 6201 N N . GLU B 1 83 ? -41.906 38.688 3.082 1 83 83 GLU B N 1
ATOM 6202 C CA . GLU B 1 83 ? -41.969 39.562 4.23 1 83 83 GLU B CA 1
ATOM 6203 C C . GLU B 1 83 ? -41.469 40.969 3.875 1 83 83 GLU B C 1
ATOM 6205 O O . GLU B 1 83 ? -42.125 41.969 4.215 1 83 83 GLU B O 1
ATOM 6210 N N . VAL B 1 84 ? -40.469 41.031 3.068 1 83.69 84 VAL B N 1
ATOM 6211 C CA . VAL B 1 84 ? -39.812 42.312 2.771 1 83.69 84 VAL B CA 1
ATOM 6212 C C . VAL B 1 84 ? -40.594 43.031 1.685 1 83.69 84 VAL B C 1
ATOM 6214 O O . VAL B 1 84 ? -40.75 44.25 1.728 1 83.69 84 VAL B O 1
ATOM 6217 N N . LEU B 1 85 ? -41.25 42.25 0.812 1 83.56 85 LEU B N 1
ATOM 6218 C CA . LEU B 1 85 ? -42 42.844 -0.302 1 83.56 85 LEU B CA 1
ATOM 6219 C C . LEU B 1 85 ? -43.469 43.062 0.058 1 83.56 85 LEU B C 1
ATOM 6221 O O . LEU B 1 85 ? -44.219 43.656 -0.71 1 83.56 85 LEU B O 1
ATOM 6225 N N . GLY B 1 86 ? -43.812 42.625 1.323 1 80.75 86 GLY B N 1
ATOM 6226 C CA . GLY B 1 86 ? -45.188 42.719 1.727 1 80.75 86 GLY B CA 1
ATOM 6227 C C . GLY B 1 86 ? -46.094 41.812 0.906 1 80.75 86 GLY B C 1
ATOM 6228 O O . GLY B 1 86 ? -47.219 42.219 0.55 1 80.75 86 GLY B O 1
ATOM 6229 N N . ASP B 1 87 ? -45.625 40.531 0.516 1 80.75 87 ASP B N 1
ATOM 6230 C CA . ASP B 1 87 ? -46.281 39.531 -0.337 1 80.75 87 ASP B CA 1
ATOM 6231 C C . ASP B 1 87 ? -46.75 38.344 0.484 1 80.75 87 ASP B C 1
ATOM 6233 O O . ASP B 1 87 ? -46.375 38.188 1.648 1 80.75 87 ASP B O 1
ATOM 6237 N N . SER B 1 88 ? -47.75 37.562 0.113 1 80.44 88 SER B N 1
ATOM 6238 C CA . SER B 1 88 ? -48.219 36.375 0.816 1 80.44 88 SER B CA 1
ATOM 6239 C C . SER B 1 88 ? -48.406 35.188 -0.133 1 80.44 88 SER B C 1
ATOM 6241 O O . SER B 1 88 ? -48.594 35.375 -1.337 1 80.44 88 SER B O 1
ATOM 6243 N N . ALA B 1 89 ? -48.219 33.938 0.37 1 77.5 89 ALA B N 1
ATOM 6244 C CA . ALA B 1 89 ? -48.344 32.719 -0.419 1 77.5 89 ALA B CA 1
ATOM 6245 C C . ALA B 1 89 ? -49.781 32.5 -0.89 1 77.5 89 ALA B C 1
ATOM 6247 O O . ALA B 1 89 ? -50.031 31.938 -1.964 1 77.5 89 ALA B O 1
ATOM 6248 N N . GLU B 1 90 ? -50.75 33 -0.167 1 78 90 GLU B N 1
ATOM 6249 C CA . GLU B 1 90 ? -52.156 32.812 -0.444 1 78 90 GLU B CA 1
ATOM 6250 C C . GLU B 1 90 ? -52.656 33.812 -1.488 1 78 90 GLU B C 1
ATOM 6252 O O . GLU B 1 90 ? -53.5 33.469 -2.314 1 78 90 GLU B O 1
ATOM 6257 N N . SER B 1 91 ? -52.125 35.062 -1.537 1 77.75 91 SER B N 1
ATOM 6258 C CA . SER B 1 91 ? -52.438 36.125 -2.494 1 77.75 91 SER B CA 1
ATOM 6259 C C . SER B 1 91 ? -51.156 36.781 -3.008 1 77.75 91 SER B C 1
ATOM 6261 O O . SER B 1 91 ? -50.844 37.906 -2.578 1 77.75 91 SER B O 1
ATOM 6263 N N . PRO B 1 92 ? -50.438 36.156 -3.936 1 80.69 92 PRO B N 1
ATOM 6264 C CA . PRO B 1 92 ? -49.125 36.688 -4.336 1 80.69 92 PRO B CA 1
ATOM 6265 C C . PRO B 1 92 ? -49.188 37.938 -5.207 1 80.69 92 PRO B C 1
ATOM 6267 O O . PRO B 1 92 ? -49.969 37.969 -6.164 1 80.69 92 PRO B O 1
ATOM 6270 N N . ARG B 1 93 ? -48.469 38.938 -4.969 1 83.38 93 ARG B N 1
ATOM 6271 C CA . ARG B 1 93 ? -48.344 40.156 -5.77 1 83.38 93 ARG B CA 1
ATOM 6272 C C . ARG B 1 93 ? -47.062 40.156 -6.57 1 83.38 93 ARG B C 1
ATOM 6274 O O . ARG B 1 93 ? -47 40.688 -7.684 1 83.38 93 ARG B O 1
ATOM 6281 N N . TYR B 1 94 ? -46 39.531 -5.988 1 85.5 94 TYR B N 1
ATOM 6282 C CA . TYR B 1 94 ? -44.719 39.594 -6.637 1 85.5 94 TYR B CA 1
ATOM 6283 C C . TYR B 1 94 ? -44.156 38.219 -6.926 1 85.5 94 TYR B C 1
ATOM 6285 O O . TYR B 1 94 ? -43.625 37.969 -8.016 1 85.5 94 TYR B O 1
ATOM 6293 N N . VAL B 1 95 ? -44.312 37.219 -5.902 1 85.62 95 VAL B N 1
ATOM 6294 C CA . VAL B 1 95 ? -43.719 35.906 -6.066 1 85.62 95 VAL B CA 1
ATOM 6295 C C . VAL B 1 95 ? -44.781 34.844 -5.957 1 85.62 95 VAL B C 1
ATOM 6297 O O . VAL B 1 95 ? -45.406 34.688 -4.902 1 85.62 95 VAL B O 1
ATOM 6300 N N . GLU B 1 96 ? -45.031 34.156 -7.008 1 86 96 GLU B N 1
ATOM 6301 C CA . GLU B 1 96 ? -46 33.062 -7.074 1 86 96 GLU B CA 1
ATOM 6302 C C . GLU B 1 96 ? -45.312 31.703 -6.852 1 86 96 GLU B C 1
ATOM 6304 O O . GLU B 1 96 ? -44.281 31.422 -7.453 1 86 96 GLU B O 1
ATOM 6309 N N . THR B 1 97 ? -45.906 30.953 -5.895 1 81.12 97 THR B N 1
ATOM 6310 C CA . THR B 1 97 ? -45.438 29.594 -5.668 1 81.12 97 THR B CA 1
ATOM 6311 C C . THR B 1 97 ? -46.188 28.609 -6.539 1 81.12 97 THR B C 1
ATOM 6313 O O . THR B 1 97 ? -47.438 28.562 -6.512 1 81.12 97 THR B O 1
ATOM 6316 N N . LEU B 1 98 ? -45.531 27.922 -7.395 1 80.62 98 LEU B N 1
ATOM 6317 C CA . LEU B 1 98 ? -46.062 26.781 -8.133 1 80.62 98 LEU B CA 1
ATOM 6318 C C . LEU B 1 98 ? -45.688 25.469 -7.469 1 80.62 98 LEU B C 1
ATOM 6320 O O . LEU B 1 98 ? -44.531 25.062 -7.512 1 80.62 98 LEU B O 1
ATOM 6324 N N . PRO B 1 99 ? -46.531 24.812 -6.785 1 77.06 99 PRO B N 1
ATOM 6325 C CA . PRO B 1 99 ? -46.219 23.578 -6.031 1 77.06 99 PRO B CA 1
ATOM 6326 C C . PRO B 1 99 ? -45.5 22.531 -6.871 1 77.06 99 PRO B C 1
ATOM 6328 O O . PRO B 1 99 ? -45.906 22.266 -8.016 1 77.06 99 PRO B O 1
ATOM 6331 N N . ARG B 1 100 ? -44.344 21.969 -6.375 1 71.25 100 ARG B N 1
ATOM 6332 C CA . ARG B 1 100 ? -43.469 20.906 -6.859 1 71.25 100 ARG B CA 1
ATOM 6333 C C . ARG B 1 100 ? -42.75 21.312 -8.141 1 71.25 100 ARG B C 1
ATOM 6335 O O . ARG B 1 100 ? -42.094 20.5 -8.789 1 71.25 100 ARG B O 1
ATOM 6342 N N . ARG B 1 101 ? -42.875 22.547 -8.492 1 80.38 101 ARG B N 1
ATOM 6343 C CA . ARG B 1 101 ? -42.188 22.984 -9.711 1 80.38 101 ARG B CA 1
ATOM 6344 C C . ARG B 1 101 ? -41.188 24.094 -9.406 1 80.38 101 ARG B C 1
ATOM 6346 O O . ARG B 1 101 ? -40.031 24.016 -9.852 1 80.38 101 ARG B O 1
ATOM 6353 N N . GLY B 1 102 ? -41.594 25.188 -8.859 1 84.38 102 GLY B N 1
ATOM 6354 C CA . GLY B 1 102 ? -40.656 26.281 -8.562 1 84.38 102 GLY B CA 1
ATOM 6355 C C . GLY B 1 102 ? -41.375 27.578 -8.242 1 84.38 102 GLY B C 1
ATOM 6356 O O . GLY B 1 102 ? -42.469 27.562 -7.684 1 84.38 102 GLY B O 1
ATOM 6357 N N . TYR B 1 103 ? -40.719 28.75 -8.523 1 87.38 103 TYR B N 1
ATOM 6358 C CA . TYR B 1 103 ? -41.188 30.078 -8.172 1 87.38 103 TYR B CA 1
ATOM 6359 C C . TYR B 1 103 ? -41.188 31 -9.391 1 87.38 103 TYR B C 1
ATOM 6361 O O . TYR B 1 103 ? -40.375 30.828 -10.297 1 87.38 103 TYR B O 1
ATOM 6369 N N . ARG B 1 104 ? -42.125 31.922 -9.414 1 87 104 ARG B N 1
ATOM 6370 C CA . ARG B 1 104 ? -42.281 32.875 -10.516 1 87 104 ARG B CA 1
ATOM 6371 C C . ARG B 1 104 ? -42.438 34.312 -9.992 1 87 104 ARG B C 1
ATOM 6373 O O . ARG B 1 104 ? -43.25 34.531 -9.094 1 87 104 ARG B O 1
ATOM 6380 N N . PHE B 1 105 ? -41.719 35.25 -10.555 1 85.06 105 PHE B N 1
ATOM 6381 C CA . PHE B 1 105 ? -41.906 36.656 -10.227 1 85.06 105 PHE B CA 1
ATOM 6382 C C . PHE B 1 105 ? -43 37.25 -11.078 1 85.06 105 PHE B C 1
ATOM 6384 O O . PHE B 1 105 ? -42.906 37.281 -12.312 1 85.06 105 PHE B O 1
ATOM 6391 N N . ILE B 1 106 ? -43.969 37.75 -10.57 1 81 106 ILE B N 1
ATOM 6392 C CA . ILE B 1 106 ? -45.125 38.156 -11.328 1 81 106 ILE B CA 1
ATOM 6393 C C . ILE B 1 106 ? -45.312 39.688 -11.195 1 81 106 ILE B C 1
ATOM 6395 O O . ILE B 1 106 ? -46.281 40.25 -11.688 1 81 106 ILE B O 1
ATOM 6399 N N . GLY B 1 107 ? -44.281 40.438 -10.594 1 74.88 107 GLY B N 1
ATOM 6400 C CA . GLY B 1 107 ? -44.375 41.875 -10.492 1 74.88 107 GLY B CA 1
ATOM 6401 C C . GLY B 1 107 ? -44.031 42.594 -11.789 1 74.88 107 GLY B C 1
ATOM 6402 O O . GLY B 1 107 ? -43.344 42.031 -12.648 1 74.88 107 GLY B O 1
ATOM 6403 N N . LEU B 1 108 ? -44.562 43.656 -12.273 1 62.66 108 LEU B N 1
ATOM 6404 C CA . LEU B 1 108 ? -44.344 44.406 -13.516 1 62.66 108 LEU B CA 1
ATOM 6405 C C . LEU B 1 108 ? -43.062 45.219 -13.438 1 62.66 108 LEU B C 1
ATOM 6407 O O . LEU B 1 108 ? -42.906 46.062 -12.555 1 62.66 108 LEU B O 1
ATOM 6411 N N . PRO B 1 109 ? -41.906 44.812 -13.969 1 54.59 109 PRO B N 1
ATOM 6412 C CA . PRO B 1 109 ? -40.688 45.625 -13.961 1 54.59 109 PRO B CA 1
ATOM 6413 C C . PRO B 1 109 ? -40.875 46.969 -14.664 1 54.59 109 PRO B C 1
ATOM 6415 O O . PRO B 1 109 ? -41.656 47.062 -15.617 1 54.59 109 PRO B O 1
ATOM 6418 N N . ALA B 1 110 ? -40.625 48.156 -14.078 1 44.06 110 ALA B N 1
ATOM 6419 C CA . ALA B 1 110 ? -40.812 49.438 -14.703 1 44.06 110 ALA B CA 1
ATOM 6420 C C . ALA B 1 110 ? -39.781 49.688 -15.805 1 44.06 110 ALA B C 1
ATOM 6422 O O . ALA B 1 110 ? -38.594 49.656 -15.555 1 44.06 110 ALA B O 1
ATOM 6423 N N . GLU B 1 111 ? -39.906 49.219 -17.016 1 40.88 111 GLU B N 1
ATOM 6424 C CA . GLU B 1 111 ? -39.094 49.469 -18.188 1 40.88 111 GLU B CA 1
ATOM 6425 C C . GLU B 1 111 ? -38.812 50.938 -18.375 1 40.88 111 GLU B C 1
ATOM 6427 O O . GLU B 1 111 ? -39.719 51.781 -18.219 1 40.88 111 GLU B O 1
ATOM 6432 N N . SER B 1 112 ? -37.594 51.406 -18.109 1 34.06 112 SER B N 1
ATOM 6433 C CA . SER B 1 112 ? -37.281 52.75 -18.547 1 34.06 112 SER B CA 1
ATOM 6434 C C . SER B 1 112 ? -37.656 52.969 -20.016 1 34.06 112 SER B C 1
ATOM 6436 O O . SER B 1 112 ? -37.25 52.188 -20.875 1 34.06 112 SER B O 1
ATOM 6438 N N . VAL B 1 113 ? -38.688 53.656 -20.266 1 29.38 113 VAL B N 1
ATOM 6439 C CA . VAL B 1 113 ? -39.344 54 -21.516 1 29.38 113 VAL B CA 1
ATOM 6440 C C . VAL B 1 113 ? -38.438 54.875 -22.375 1 29.38 113 VAL B C 1
ATOM 6442 O O . VAL B 1 113 ? -38.156 56.031 -22.047 1 29.38 113 VAL B O 1
ATOM 6445 N N . VAL B 1 114 ? -37.094 54.438 -22.75 1 28.8 114 VAL B N 1
ATOM 6446 C CA . VAL B 1 114 ? -36.562 55.375 -23.719 1 28.8 114 VAL B CA 1
ATOM 6447 C C . VAL B 1 114 ? -37.5 55.531 -24.906 1 28.8 114 VAL B C 1
ATOM 6449 O O . VAL B 1 114 ? -38.031 54.531 -25.406 1 28.8 114 VAL B O 1
ATOM 6452 N N . PRO B 1 115 ? -37.875 56.75 -25.219 1 27.19 115 PRO B N 1
ATOM 6453 C CA . PRO B 1 115 ? -38.938 57.125 -26.156 1 27.19 115 PRO B CA 1
ATOM 6454 C C . PRO B 1 115 ? -38.656 56.656 -27.578 1 27.19 115 PRO B C 1
ATOM 6456 O O . PRO B 1 115 ? -37.562 56.906 -28.109 1 27.19 115 PRO B O 1
ATOM 6459 N N . PRO B 1 116 ? -39.125 55.375 -27.984 1 26.91 116 PRO B N 1
ATOM 6460 C CA . PRO B 1 116 ? -38.938 54.938 -29.359 1 26.91 116 PRO B CA 1
ATOM 6461 C C . PRO B 1 116 ? -39.344 56 -30.391 1 26.91 116 PRO B C 1
ATOM 6463 O O . PRO B 1 116 ? -40.281 56.781 -30.141 1 26.91 116 PRO B O 1
ATOM 6466 N N . GLU B 1 117 ? -38.312 56.562 -31.047 1 26.25 117 GLU B N 1
ATOM 6467 C CA . GLU B 1 117 ? -38.531 57.531 -32.125 1 26.25 117 GLU B CA 1
ATOM 6468 C C . GLU B 1 117 ? -39.594 57 -33.094 1 26.25 117 GLU B C 1
ATOM 6470 O O . GLU B 1 117 ? -39.781 55.781 -33.219 1 26.25 117 GLU B O 1
ATOM 6475 N N . PRO B 1 118 ? -40.188 57.938 -33.844 1 26.5 118 PRO B N 1
ATOM 6476 C CA . PRO B 1 118 ? -41.469 57.844 -34.562 1 26.5 118 PRO B CA 1
ATOM 6477 C C . PRO B 1 118 ? -41.438 56.781 -35.688 1 26.5 118 PRO B C 1
ATOM 6479 O O . PRO B 1 118 ? -40.344 56.406 -36.156 1 26.5 118 PRO B O 1
ATOM 6482 N N . ASP B 1 119 ? -42.531 56.188 -35.938 1 25.19 119 ASP B N 1
ATOM 6483 C CA . ASP B 1 119 ? -43.156 55.062 -36.625 1 25.19 119 ASP B CA 1
ATOM 6484 C C . ASP B 1 119 ? -42.969 55.188 -38.125 1 25.19 119 ASP B C 1
ATOM 6486 O O . ASP B 1 119 ? -43.75 55.875 -38.812 1 25.19 119 ASP B O 1
ATOM 6490 N N . ARG B 1 120 ? -41.719 55.531 -38.594 1 24.89 120 ARG B N 1
ATOM 6491 C CA . ARG B 1 120 ? -41.844 55.812 -40.031 1 24.89 120 ARG B CA 1
ATOM 6492 C C . ARG B 1 120 ? -42.438 54.594 -40.75 1 24.89 120 ARG B C 1
ATOM 6494 O O . ARG B 1 120 ? -42.25 53.469 -40.312 1 24.89 120 ARG B O 1
ATOM 6501 N N . GLY B 1 121 ? -43.25 54.719 -41.812 1 22.52 121 GLY B N 1
ATOM 6502 C CA . GLY B 1 121 ? -44.312 54.062 -42.531 1 22.52 121 GLY B CA 1
ATOM 6503 C C . GLY B 1 121 ? -43.906 52.75 -43.125 1 22.52 121 GLY B C 1
ATOM 6504 O O . GLY B 1 121 ? -44.312 51.688 -42.656 1 22.52 121 GLY B O 1
ATOM 6505 N N . SER B 1 122 ? -43.562 52.625 -44.375 1 25.31 122 SER B N 1
ATOM 6506 C CA . SER B 1 122 ? -44.281 51.875 -45.438 1 25.31 122 SER B CA 1
ATOM 6507 C C . SER B 1 122 ? -43.688 50.5 -45.656 1 25.31 122 SER B C 1
ATOM 6509 O O . SER B 1 122 ? -44.406 49.531 -45.844 1 25.31 122 SER B O 1
ATOM 6511 N N . HIS B 1 123 ? -42.344 50.469 -45.969 1 29.56 123 HIS B N 1
ATOM 6512 C CA . HIS B 1 123 ? -41.938 49.562 -47.031 1 29.56 123 HIS B CA 1
ATOM 6513 C C . HIS B 1 123 ? -41.688 48.156 -46.5 1 29.56 123 HIS B C 1
ATOM 6515 O O . HIS B 1 123 ? -40.656 47.844 -45.938 1 29.56 123 HIS B O 1
ATOM 6521 N N . TYR B 1 124 ? -42.625 47.406 -46.094 1 28.45 124 TYR B N 1
ATOM 6522 C CA . TYR B 1 124 ? -42.75 46.25 -45.188 1 28.45 124 TYR B CA 1
ATOM 6523 C C . TYR B 1 124 ? -42.25 44.969 -45.875 1 28.45 124 TYR B C 1
ATOM 6525 O O . TYR B 1 124 ? -42.281 43.875 -45.281 1 28.45 124 TYR B O 1
ATOM 6533 N N . GLN B 1 125 ? -42.25 44.969 -47.219 1 30.02 125 GLN B N 1
ATOM 6534 C CA . GLN B 1 125 ? -42.469 43.625 -47.75 1 30.02 125 GLN B CA 1
ATOM 6535 C C . GLN B 1 125 ? -41.25 42.75 -47.594 1 30.02 125 GLN B C 1
ATOM 6537 O O . GLN B 1 125 ? -41.375 41.531 -47.406 1 30.02 125 GLN B O 1
ATOM 6542 N N . ARG B 1 126 ? -40.094 43.406 -47.969 1 33.59 126 ARG B N 1
ATOM 6543 C CA . ARG B 1 126 ? -38.938 42.562 -48.312 1 33.59 126 ARG B CA 1
ATOM 6544 C C . ARG B 1 126 ? -38.281 42 -47.031 1 33.59 126 ARG B C 1
ATOM 6546 O O . ARG B 1 126 ? -37.438 41.125 -47.125 1 33.59 126 ARG B O 1
ATOM 6553 N N . TRP B 1 127 ? -38.562 42.594 -45.906 1 38.19 127 TRP B N 1
ATOM 6554 C CA . TRP B 1 127 ? -37.719 42.375 -44.719 1 38.19 127 TRP B CA 1
ATOM 6555 C C . TRP B 1 127 ? -38.031 41 -44.094 1 38.19 127 TRP B C 1
ATOM 6557 O O . TRP B 1 127 ? -37.344 40.594 -43.156 1 38.19 127 TRP B O 1
ATOM 6567 N N . TRP B 1 128 ? -39.062 40.312 -44.594 1 40.19 128 TRP B N 1
ATOM 6568 C CA . TRP B 1 128 ? -39.438 39.062 -43.938 1 40.19 128 TRP B CA 1
ATOM 6569 C C . TRP B 1 128 ? -38.438 37.969 -44.25 1 40.19 128 TRP B C 1
ATOM 6571 O O . TRP B 1 128 ? -38.156 37.125 -43.375 1 40.19 128 TRP B O 1
ATOM 6581 N N . LYS B 1 129 ? -37.906 38 -45.5 1 46.5 129 LYS B N 1
ATOM 6582 C CA . LYS B 1 129 ? -37 36.906 -45.875 1 46.5 129 LYS B CA 1
ATOM 6583 C C . LYS B 1 129 ? -35.688 37 -45.094 1 46.5 129 LYS B C 1
ATOM 6585 O O . LYS B 1 129 ? -35.125 35.969 -44.688 1 46.5 129 LYS B O 1
ATOM 6590 N N . ILE B 1 130 ? -35.281 38.312 -44.969 1 47.72 130 ILE B N 1
ATOM 6591 C CA . ILE B 1 130 ? -34 38.469 -44.25 1 47.72 130 ILE B CA 1
ATOM 6592 C C . ILE B 1 130 ? -34.188 38.094 -42.781 1 47.72 130 ILE B C 1
ATOM 6594 O O . ILE B 1 130 ? -33.344 37.438 -42.188 1 47.72 130 ILE B O 1
ATOM 6598 N N . ALA B 1 131 ? -35.5 38.312 -42.25 1 51.47 131 ALA B N 1
ATOM 6599 C CA . ALA B 1 131 ? -35.75 38 -40.844 1 51.47 131 ALA B CA 1
ATOM 6600 C C . ALA B 1 131 ? -35.844 36.5 -40.625 1 51.47 131 ALA B C 1
ATOM 6602 O O . ALA B 1 131 ? -35.312 36 -39.625 1 51.47 131 ALA B O 1
ATOM 6603 N N . ALA B 1 132 ? -36.375 35.844 -41.719 1 54.97 132 ALA B N 1
ATOM 6604 C CA . ALA B 1 132 ? -36.438 34.375 -41.625 1 54.97 132 ALA B CA 1
ATOM 6605 C C . ALA B 1 132 ? -35.062 33.75 -41.688 1 54.97 132 ALA B C 1
ATOM 6607 O O . ALA B 1 132 ? -34.75 32.812 -40.938 1 54.97 132 ALA B O 1
ATOM 6608 N N . GLY B 1 133 ? -34.188 34.344 -42.531 1 51.72 133 GLY B N 1
ATOM 6609 C CA . GLY B 1 133 ? -32.812 33.875 -42.594 1 51.72 133 GLY B CA 1
ATOM 6610 C C . GLY B 1 133 ? -32.031 34.156 -41.312 1 51.72 133 GLY B C 1
ATOM 6611 O O . GLY B 1 133 ? -31.297 33.281 -40.844 1 51.72 133 GLY B O 1
ATOM 6612 N N . ALA B 1 134 ? -32.281 35.375 -40.75 1 59.22 134 ALA B N 1
ATOM 6613 C CA . ALA B 1 134 ? -31.625 35.719 -39.5 1 59.22 134 ALA B CA 1
ATOM 6614 C C . ALA B 1 134 ? -32.125 34.875 -38.344 1 59.22 134 ALA B C 1
ATOM 6616 O O . ALA B 1 134 ? -31.344 34.438 -37.5 1 59.22 134 ALA B O 1
ATOM 6617 N N . LEU B 1 135 ? -33.469 34.5 -38.438 1 60.31 135 LEU B N 1
ATOM 6618 C CA . LEU B 1 135 ? -34.062 33.594 -37.438 1 60.31 135 LEU B CA 1
ATOM 6619 C C . LEU B 1 135 ? -33.469 32.188 -37.562 1 60.31 135 LEU B C 1
ATOM 6621 O O . LEU B 1 135 ? -33.156 31.547 -36.562 1 60.31 135 LEU B O 1
ATOM 6625 N N . ALA B 1 136 ? -33.312 31.797 -38.844 1 59.41 136 ALA B N 1
ATOM 6626 C CA . ALA B 1 136 ? -32.688 30.484 -39.062 1 59.41 136 ALA B CA 1
ATOM 6627 C C . ALA B 1 136 ? -31.25 30.469 -38.594 1 59.41 136 ALA B C 1
ATOM 6629 O O . ALA B 1 136 ? -30.812 29.5 -37.969 1 59.41 136 ALA B O 1
ATOM 6630 N N . ILE B 1 137 ? -30.516 31.562 -38.781 1 60.47 137 ILE B N 1
ATOM 6631 C CA . ILE B 1 137 ? -29.141 31.672 -38.312 1 60.47 137 ILE B CA 1
ATOM 6632 C C . ILE B 1 137 ? -29.125 31.734 -36.781 1 60.47 137 ILE B C 1
ATOM 6634 O O . ILE B 1 137 ? -28.281 31.094 -36.125 1 60.47 137 ILE B O 1
ATOM 6638 N N . LEU B 1 138 ? -30.141 32.375 -36.156 1 62.56 138 LEU B N 1
ATOM 6639 C CA . LEU B 1 138 ? -30.25 32.5 -34.719 1 62.56 138 LEU B CA 1
ATOM 6640 C C . LEU B 1 138 ? -30.625 31.141 -34.125 1 62.56 138 LEU B C 1
ATOM 6642 O O . LEU B 1 138 ? -30.062 30.734 -33.094 1 62.56 138 LEU B O 1
ATOM 6646 N N . ILE B 1 139 ? -31.547 30.406 -34.812 1 63 139 ILE B N 1
ATOM 6647 C CA . ILE B 1 139 ? -31.922 29.078 -34.344 1 63 139 ILE B CA 1
ATOM 6648 C C . ILE B 1 139 ? -30.734 28.125 -34.5 1 63 139 ILE B C 1
ATOM 6650 O O . ILE B 1 139 ? -30.453 27.344 -33.594 1 63 139 ILE B O 1
ATOM 6654 N N . PHE B 1 140 ? -30.016 28.281 -35.594 1 62.38 140 PHE B N 1
ATOM 6655 C CA . PHE B 1 140 ? -28.828 27.453 -35.781 1 62.38 140 PHE B CA 1
ATOM 6656 C C . PHE B 1 140 ? -27.734 27.844 -34.812 1 62.38 140 PHE B C 1
ATOM 6658 O O . PHE B 1 140 ? -27.016 26.984 -34.281 1 62.38 140 PHE B O 1
ATOM 6665 N N . ALA B 1 141 ? -27.594 29.109 -34.438 1 63.5 141 ALA B N 1
ATOM 6666 C CA . ALA B 1 141 ? -26.625 29.594 -33.469 1 63.5 141 ALA B CA 1
ATOM 6667 C C . ALA B 1 141 ? -27.031 29.141 -32.062 1 63.5 141 ALA B C 1
ATOM 6669 O O . ALA B 1 141 ? -26.172 28.703 -31.266 1 63.5 141 ALA B O 1
ATOM 6670 N N . ILE B 1 142 ? -28.328 29.156 -31.703 1 65.06 142 ILE B N 1
ATOM 6671 C CA . ILE B 1 142 ? -28.844 28.703 -30.422 1 65.06 142 ILE B CA 1
ATOM 6672 C C . ILE B 1 142 ? -28.734 27.172 -30.328 1 65.06 142 ILE B C 1
ATOM 6674 O O . ILE B 1 142 ? -28.312 26.641 -29.297 1 65.06 142 ILE B O 1
ATOM 6678 N N . GLY B 1 143 ? -29.125 26.484 -31.375 1 62.09 143 GLY B N 1
ATOM 6679 C CA . GLY B 1 143 ? -28.906 25.047 -31.422 1 62.09 143 GLY B CA 1
ATOM 6680 C C . GLY B 1 143 ? -27.453 24.656 -31.266 1 62.09 143 GLY B C 1
ATOM 6681 O O . GLY B 1 143 ? -27.125 23.688 -30.578 1 62.09 143 GLY B O 1
ATOM 6682 N N . GLY B 1 144 ? -26.531 25.344 -31.859 1 59.16 144 GLY B N 1
ATOM 6683 C CA . GLY B 1 144 ? -25.094 25.141 -31.688 1 59.16 144 GLY B CA 1
ATOM 6684 C C . GLY B 1 144 ? -24.625 25.375 -30.266 1 59.16 144 GLY B C 1
ATOM 6685 O O . GLY B 1 144 ? -23.844 24.594 -29.719 1 59.16 144 GLY B O 1
ATOM 6686 N N . VAL B 1 145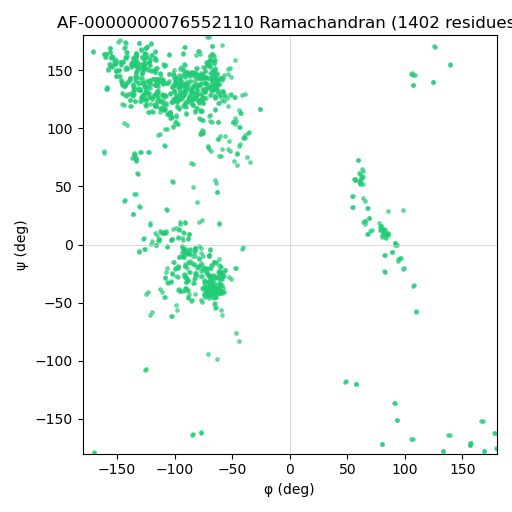 ? -25.156 26.438 -29.641 1 63.22 145 VAL B N 1
ATOM 6687 C CA . VAL B 1 145 ? -24.812 26.75 -28.266 1 63.22 145 VAL B CA 1
ATOM 6688 C C . VAL B 1 145 ? -25.375 25.688 -27.328 1 63.22 145 VAL B C 1
ATOM 6690 O O . VAL B 1 145 ? -24.688 25.219 -26.406 1 63.22 145 VAL B O 1
ATOM 6693 N N . VAL B 1 146 ? -26.625 25.25 -27.516 1 61.34 146 VAL B N 1
ATOM 6694 C CA . VAL B 1 146 ? -27.219 24.172 -26.719 1 61.34 146 VAL B CA 1
ATOM 6695 C C . VAL B 1 146 ? -26.469 22.875 -26.953 1 61.34 146 VAL B C 1
ATOM 6697 O O . VAL B 1 146 ? -26.141 22.156 -26 1 61.34 146 VAL B O 1
ATOM 6700 N N . ALA B 1 147 ? -26.188 22.578 -28.141 1 59.22 147 ALA B N 1
ATOM 6701 C CA . ALA B 1 147 ? -25.391 21.391 -28.438 1 59.22 147 ALA B CA 1
ATOM 6702 C C . ALA B 1 147 ? -23.984 21.5 -27.844 1 59.22 147 ALA B C 1
ATOM 6704 O O . ALA B 1 147 ? -23.453 20.516 -27.312 1 59.22 147 ALA B O 1
ATOM 6705 N N . TYR B 1 148 ? -23.438 22.641 -27.922 1 54.81 148 TYR B N 1
ATOM 6706 C CA . TYR B 1 148 ? -22.141 22.906 -27.312 1 54.81 148 TYR B CA 1
ATOM 6707 C C . TYR B 1 148 ? -22.219 22.797 -25.797 1 54.81 148 TYR B C 1
ATOM 6709 O O . TYR B 1 148 ? -21.375 22.156 -25.172 1 54.81 148 TYR B O 1
ATOM 6717 N N . ARG B 1 149 ? -23.172 23.328 -25.203 1 54.75 149 ARG B N 1
ATOM 6718 C CA . ARG B 1 149 ? -23.359 23.25 -23.766 1 54.75 149 ARG B CA 1
ATOM 6719 C C . ARG B 1 149 ? -23.719 21.828 -23.328 1 54.75 149 ARG B C 1
ATOM 6721 O O . ARG B 1 149 ? -23.25 21.344 -22.297 1 54.75 149 ARG B O 1
ATOM 6728 N N . TRP B 1 150 ? -24.625 21.203 -24.078 1 52.47 150 TRP B N 1
ATOM 6729 C CA . TRP B 1 150 ? -24.953 19.812 -23.812 1 52.47 150 TRP B CA 1
ATOM 6730 C C . TRP B 1 150 ? -23.719 18.922 -23.938 1 52.47 150 TRP B C 1
ATOM 6732 O O . TRP B 1 150 ? -23.516 18 -23.141 1 52.47 150 TRP B O 1
ATOM 6742 N N . SER B 1 151 ? -22.969 19.156 -24.875 1 49.12 151 SER B N 1
ATOM 6743 C CA . SER B 1 151 ? -21.734 18.391 -25.047 1 49.12 151 SER B CA 1
ATOM 6744 C C . SER B 1 151 ? -20.734 18.688 -23.922 1 49.12 151 SER B C 1
ATOM 6746 O O . SER B 1 151 ? -20.016 17.797 -23.484 1 49.12 151 SER B O 1
ATOM 6748 N N . ARG B 1 152 ? -20.75 19.891 -23.5 1 46.31 152 ARG B N 1
ATOM 6749 C CA . ARG B 1 152 ? -19.875 20.25 -22.391 1 46.31 152 ARG B CA 1
ATOM 6750 C C . ARG B 1 152 ? -20.422 19.688 -21.078 1 46.31 152 ARG B C 1
ATOM 6752 O O . ARG B 1 152 ? -19.656 19.391 -20.156 1 46.31 152 ARG B O 1
ATOM 6759 N N . GLN B 1 153 ? -21.734 19.797 -20.891 1 44.25 153 GLN B N 1
ATOM 6760 C CA . GLN B 1 153 ? -22.328 19.281 -19.672 1 44.25 153 GLN B CA 1
ATOM 6761 C C . GLN B 1 153 ? -22.109 17.781 -19.547 1 44.25 153 GLN B C 1
ATOM 6763 O O . GLN B 1 153 ? -22.125 17.234 -18.438 1 44.25 153 GLN B O 1
ATOM 6768 N N . GLN B 1 154 ? -22.219 17.156 -20.578 1 39.5 154 GLN B N 1
ATOM 6769 C CA . GLN B 1 154 ? -21.953 15.719 -20.5 1 39.5 154 GLN B CA 1
ATOM 6770 C C . GLN B 1 154 ? -20.469 15.438 -20.422 1 39.5 154 GLN B C 1
ATOM 6772 O O . GLN B 1 154 ? -19.984 14.422 -20.938 1 39.5 154 GLN B O 1
ATOM 6777 N N . ARG B 1 155 ? -19.812 16.516 -20 1 39.28 155 ARG B N 1
ATOM 6778 C CA . ARG B 1 155 ? -18.438 16.062 -19.844 1 39.28 155 ARG B CA 1
ATOM 6779 C C . ARG B 1 155 ? -18.297 15.094 -18.688 1 39.28 155 ARG B C 1
ATOM 6781 O O . ARG B 1 155 ? -18.703 15.391 -17.562 1 39.28 155 ARG B O 1
ATOM 6788 N N . PRO B 1 156 ? -18.125 13.859 -18.875 1 39.28 156 PRO B N 1
ATOM 6789 C CA . PRO B 1 156 ? -17.875 12.961 -17.75 1 39.28 156 PRO B CA 1
ATOM 6790 C C . PRO B 1 156 ? -16.906 13.57 -16.734 1 39.28 156 PRO B C 1
ATOM 6792 O O . PRO B 1 156 ? -16.094 14.422 -17.078 1 39.28 156 PRO B O 1
ATOM 6795 N N . PRO B 1 157 ? -17.297 13.57 -15.391 1 38.56 157 PRO B N 1
ATOM 6796 C CA . PRO B 1 157 ? -16.25 14.031 -14.477 1 38.56 157 PRO B CA 1
ATOM 6797 C C . PRO B 1 157 ? -14.852 13.812 -15.031 1 38.56 157 PRO B C 1
ATOM 6799 O O . PRO B 1 157 ? -14.609 12.828 -15.742 1 38.56 157 PRO B O 1
ATOM 6802 N N . GLU B 1 158 ? -14.203 14.914 -15.219 1 43.09 158 GLU B N 1
ATOM 6803 C CA . GLU B 1 158 ? -12.828 14.805 -15.695 1 43.09 158 GLU B CA 1
ATOM 6804 C C . GLU B 1 158 ? -12.133 13.586 -15.102 1 43.09 158 GLU B C 1
ATOM 6806 O O . GLU B 1 158 ? -12.016 13.461 -13.875 1 43.09 158 GLU B O 1
ATOM 6811 N N . LYS B 1 159 ? -12.164 12.664 -15.859 1 46.5 159 LYS B N 1
ATOM 6812 C CA . LYS B 1 159 ? -11.406 11.445 -15.562 1 46.5 159 LYS B CA 1
ATOM 6813 C C . LYS B 1 159 ? -10.039 11.781 -14.977 1 46.5 159 LYS B C 1
ATOM 6815 O O . LYS B 1 159 ? -9.25 12.5 -15.594 1 46.5 159 LYS B O 1
ATOM 6820 N N . MET B 1 160 ? -9.945 11.859 -13.594 1 50.56 160 MET B N 1
ATOM 6821 C CA . MET B 1 160 ? -8.672 12.078 -12.914 1 50.56 160 MET B CA 1
ATOM 6822 C C . MET B 1 160 ? -7.574 11.227 -13.539 1 50.56 160 MET B C 1
ATOM 6824 O O . MET B 1 160 ? -7.684 10 -13.594 1 50.56 160 MET B O 1
ATOM 6828 N N . GLU B 1 161 ? -6.754 11.844 -14.367 1 57.19 161 GLU B N 1
ATOM 6829 C CA . GLU B 1 161 ? -5.598 11.133 -14.906 1 57.19 161 GLU B CA 1
ATOM 6830 C C . GLU B 1 161 ? -4.637 10.719 -13.797 1 57.19 161 GLU B C 1
ATOM 6832 O O . GLU B 1 161 ? -4.137 11.555 -13.047 1 57.19 161 GLU B O 1
ATOM 6837 N N . VAL B 1 162 ? -4.625 9.461 -13.477 1 62.41 162 VAL B N 1
ATOM 6838 C CA . VAL B 1 162 ? -3.691 8.938 -12.492 1 62.41 162 VAL B CA 1
ATOM 6839 C C . VAL B 1 162 ? -2.34 8.672 -13.148 1 62.41 162 VAL B C 1
ATOM 6841 O O . VAL B 1 162 ? -2.266 7.984 -14.172 1 62.41 162 VAL B O 1
ATOM 6844 N N . LEU B 1 163 ? -1.325 9.391 -12.758 1 72.38 163 LEU B N 1
ATOM 6845 C CA . LEU B 1 163 ? 0.045 9.18 -13.211 1 72.38 163 LEU B CA 1
ATOM 6846 C C . LEU B 1 163 ? 0.609 7.879 -12.648 1 72.38 163 LEU B C 1
ATOM 6848 O O . LEU B 1 163 ? 0.353 7.535 -11.492 1 72.38 163 LEU B O 1
ATOM 6852 N N . THR B 1 164 ? 1.261 7.137 -13.547 1 74.38 164 THR B N 1
ATOM 6853 C CA . THR B 1 164 ? 1.916 5.914 -13.094 1 74.38 164 THR B CA 1
ATOM 6854 C C . THR B 1 164 ? 3.332 6.207 -12.609 1 74.38 164 THR B C 1
ATOM 6856 O O . THR B 1 164 ? 4.109 6.867 -13.297 1 74.38 164 THR B O 1
ATOM 6859 N N . ALA B 1 165 ? 3.59 5.801 -11.414 1 84.12 165 ALA B N 1
ATOM 6860 C CA . ALA B 1 165 ? 4.918 5.957 -10.828 1 84.12 165 ALA B CA 1
ATOM 6861 C C . ALA B 1 165 ? 5.543 4.602 -10.516 1 84.12 165 ALA B C 1
ATOM 6863 O O . ALA B 1 165 ? 4.832 3.627 -10.266 1 84.12 165 ALA B O 1
ATOM 6864 N N . PHE B 1 166 ? 6.875 4.551 -10.617 1 84.19 166 PHE B N 1
ATOM 6865 C CA . PHE B 1 166 ? 7.633 3.346 -10.297 1 84.19 166 PHE B CA 1
ATOM 6866 C C . PHE B 1 166 ? 8.578 3.598 -9.125 1 84.19 166 PHE B C 1
ATOM 6868 O O . PHE B 1 166 ? 9.117 4.695 -8.984 1 84.19 166 PHE B O 1
ATOM 6875 N N . PRO B 1 167 ? 8.844 2.543 -8.359 1 88.75 167 PRO B N 1
ATOM 6876 C CA . PRO B 1 167 ? 9.734 2.766 -7.219 1 88.75 167 PRO B CA 1
ATOM 6877 C C . PRO B 1 167 ? 11.195 2.941 -7.633 1 88.75 167 PRO B C 1
ATOM 6879 O O . PRO B 1 167 ? 11.703 2.18 -8.469 1 88.75 167 PRO B O 1
ATOM 6882 N N . PHE B 1 168 ? 11.758 3.869 -7.16 1 94.19 168 PHE B N 1
ATOM 6883 C CA . PHE B 1 168 ? 13.195 4.082 -7.273 1 94.19 168 PHE B CA 1
ATOM 6884 C C . PHE B 1 168 ? 13.93 3.436 -6.109 1 94.19 168 PHE B C 1
ATOM 6886 O O . PHE B 1 168 ? 15.039 2.92 -6.277 1 94.19 168 PHE B O 1
ATOM 6893 N N . THR B 1 169 ? 13.305 3.518 -4.953 1 93.5 169 THR B N 1
ATOM 6894 C CA . THR B 1 169 ? 13.805 2.822 -3.771 1 93.5 169 THR B CA 1
ATOM 6895 C C . THR B 1 169 ? 12.711 1.944 -3.162 1 93.5 169 THR B C 1
ATOM 6897 O O . THR B 1 169 ? 11.523 2.234 -3.301 1 93.5 169 THR B O 1
ATOM 6900 N N . THR B 1 170 ? 13.086 0.876 -2.508 1 90.94 170 THR B N 1
ATOM 6901 C CA . THR B 1 170 ? 12.18 -0.002 -1.778 1 90.94 170 THR B CA 1
ATOM 6902 C C . THR B 1 170 ? 12.844 -0.53 -0.509 1 90.94 170 THR B C 1
ATOM 6904 O O . THR B 1 170 ? 12.672 -1.697 -0.152 1 90.94 170 THR B O 1
ATOM 6907 N N . LEU B 1 171 ? 13.625 0.283 0.14 1 89.19 171 LEU B N 1
ATOM 6908 C CA . LEU B 1 171 ? 14.352 -0.073 1.356 1 89.19 171 LEU B CA 1
ATOM 6909 C C . LEU B 1 171 ? 13.438 0.011 2.574 1 89.19 171 LEU B C 1
ATOM 6911 O O . LEU B 1 171 ? 12.461 0.762 2.572 1 89.19 171 LEU B O 1
ATOM 6915 N N . PRO B 1 172 ? 13.742 -0.796 3.588 1 84.25 172 PRO B N 1
ATOM 6916 C CA . PRO B 1 172 ? 12.984 -0.622 4.824 1 84.25 172 PRO B CA 1
ATOM 6917 C C . PRO B 1 172 ? 13.195 0.752 5.461 1 84.25 172 PRO B C 1
ATOM 6919 O O . PRO B 1 172 ? 14.297 1.303 5.398 1 84.25 172 PRO B O 1
ATOM 6922 N N . GLY B 1 173 ? 12.203 1.198 6.047 1 87.38 173 GLY B N 1
ATOM 6923 C CA . GLY B 1 173 ? 12.281 2.518 6.656 1 87.38 173 GLY B CA 1
ATOM 6924 C C . GLY B 1 173 ? 11.789 3.623 5.742 1 87.38 173 GLY B C 1
ATOM 6925 O O . GLY B 1 173 ? 10.922 3.396 4.891 1 87.38 173 GLY B O 1
ATOM 6926 N N . GLU B 1 174 ? 12.352 4.797 5.953 1 90.38 174 GLU B N 1
ATOM 6927 C CA . GLU B 1 174 ? 11.867 5.953 5.211 1 90.38 174 GLU B CA 1
ATOM 6928 C C . GLU B 1 174 ? 12.945 6.523 4.301 1 90.38 174 GLU B C 1
ATOM 6930 O O . GLU B 1 174 ? 14.047 6.848 4.758 1 90.38 174 GLU B O 1
ATOM 6935 N N . GLU B 1 175 ? 12.672 6.516 3.049 1 94.56 175 GLU B N 1
ATOM 6936 C CA . GLU B 1 175 ? 13.43 7.258 2.045 1 94.56 175 GLU B CA 1
ATOM 6937 C C . GLU B 1 175 ? 12.703 8.531 1.634 1 94.56 175 GLU B C 1
ATOM 6939 O O . GLU B 1 175 ? 11.57 8.484 1.16 1 94.56 175 GLU B O 1
ATOM 6944 N N . THR B 1 176 ? 13.414 9.672 1.808 1 93.62 176 THR B N 1
ATOM 6945 C CA . THR B 1 176 ? 12.688 10.922 1.606 1 93.62 176 THR B CA 1
ATOM 6946 C C . THR B 1 176 ? 13.562 11.953 0.901 1 93.62 176 THR B C 1
ATOM 6948 O O . THR B 1 176 ? 14.773 11.758 0.772 1 93.62 176 THR B O 1
ATOM 6951 N N . ALA B 1 177 ? 12.938 13.023 0.402 1 94.88 177 ALA B N 1
ATOM 6952 C CA . ALA B 1 177 ? 13.555 14.258 -0.072 1 94.88 177 ALA B CA 1
ATOM 6953 C C . ALA B 1 177 ? 14.516 13.984 -1.228 1 94.88 177 ALA B C 1
ATOM 6955 O O . ALA B 1 177 ? 15.695 14.328 -1.157 1 94.88 177 ALA B O 1
ATOM 6956 N N . PRO B 1 178 ? 13.961 13.461 -2.283 1 97.69 178 PRO B N 1
ATOM 6957 C CA . PRO B 1 178 ? 14.82 13.219 -3.449 1 97.69 178 PRO B CA 1
ATOM 6958 C C . PRO B 1 178 ? 15.312 14.508 -4.098 1 97.69 178 PRO B C 1
ATOM 6960 O O . PRO B 1 178 ? 14.586 15.508 -4.125 1 97.69 178 PRO B O 1
ATOM 6963 N N . ALA B 1 179 ? 16.5 14.523 -4.602 1 98.06 179 ALA B N 1
ATOM 6964 C CA . ALA B 1 179 ? 17.094 15.617 -5.371 1 98.06 179 ALA B CA 1
ATOM 6965 C C . ALA B 1 179 ? 17.891 15.078 -6.562 1 98.06 179 ALA B C 1
ATOM 6967 O O . ALA B 1 179 ? 18.828 14.297 -6.391 1 98.06 179 ALA B O 1
ATOM 6968 N N . PHE B 1 180 ? 17.547 15.547 -7.734 1 98 180 PHE B N 1
ATOM 6969 C CA . PHE B 1 180 ? 18.234 15.094 -8.938 1 98 180 PHE B CA 1
ATOM 6970 C C . PHE B 1 180 ? 19.594 15.766 -9.086 1 98 180 PHE B C 1
ATOM 6972 O O . PHE B 1 180 ? 19.719 16.969 -8.805 1 98 180 PHE B O 1
ATOM 6979 N N . SER B 1 181 ? 20.547 15.008 -9.57 1 97.81 181 SER B N 1
ATOM 6980 C CA . SER B 1 181 ? 21.766 15.625 -10.07 1 97.81 181 SER B CA 1
ATOM 6981 C C . SER B 1 181 ? 21.5 16.484 -11.297 1 97.81 181 SER B C 1
ATOM 6983 O O . SER B 1 181 ? 20.484 16.297 -11.984 1 97.81 181 SER B O 1
ATOM 6985 N N . PRO B 1 182 ? 22.406 17.375 -11.531 1 96.38 182 PRO B N 1
ATOM 6986 C CA . PRO B 1 182 ? 22.156 18.297 -12.648 1 96.38 182 PRO B CA 1
ATOM 6987 C C . PRO B 1 182 ? 21.984 17.562 -13.977 1 96.38 182 PRO B C 1
ATOM 6989 O O . PRO B 1 182 ? 21.234 18.016 -14.844 1 96.38 182 PRO B O 1
ATOM 6992 N N . ASP B 1 183 ? 22.594 16.453 -14.164 1 94.69 183 ASP B N 1
ATOM 6993 C CA . ASP B 1 183 ? 22.5 15.711 -15.414 1 94.69 183 ASP B CA 1
ATOM 6994 C C . ASP B 1 183 ? 21.312 14.75 -15.391 1 94.69 183 ASP B C 1
ATOM 6996 O O . ASP B 1 183 ? 21.031 14.07 -16.375 1 94.69 183 ASP B O 1
ATOM 7000 N N . GLY B 1 184 ? 20.688 14.633 -14.242 1 95.12 184 GLY B N 1
ATOM 7001 C CA . GLY B 1 184 ? 19.484 13.836 -14.125 1 95.12 184 GLY B CA 1
ATOM 7002 C C . GLY B 1 184 ? 19.75 12.352 -14.008 1 95.12 184 GLY B C 1
ATOM 7003 O O . GLY B 1 184 ? 18.828 11.539 -14.039 1 95.12 184 GLY B O 1
ATOM 7004 N N . SER B 1 185 ? 21.016 11.938 -13.758 1 95.12 185 SER B N 1
ATOM 7005 C CA . SER B 1 185 ? 21.375 10.523 -13.789 1 95.12 185 SER B CA 1
ATOM 7006 C C . SER B 1 185 ? 21.375 9.914 -12.391 1 95.12 185 SER B C 1
ATOM 7008 O O . SER B 1 185 ? 21.375 8.695 -12.234 1 95.12 185 SER B O 1
ATOM 7010 N N . ARG B 1 186 ? 21.438 10.805 -11.383 1 97.38 186 ARG B N 1
ATOM 7011 C CA . ARG B 1 186 ? 21.5 10.359 -9.992 1 97.38 186 ARG B CA 1
ATOM 7012 C C . ARG B 1 186 ? 20.5 11.102 -9.133 1 97.38 186 ARG B C 1
ATOM 7014 O O . ARG B 1 186 ? 20.078 12.211 -9.477 1 97.38 186 ARG B O 1
ATOM 7021 N N . ILE B 1 187 ? 20.109 10.461 -8.016 1 98.19 187 ILE B N 1
ATOM 7022 C CA . ILE B 1 187 ? 19.219 11.094 -7.039 1 98.19 187 ILE B CA 1
ATOM 7023 C C . ILE B 1 187 ? 19.844 10.984 -5.645 1 98.19 187 ILE B C 1
ATOM 7025 O O . ILE B 1 187 ? 20.266 9.906 -5.227 1 98.19 187 ILE B O 1
ATOM 7029 N N . ALA B 1 188 ? 19.984 12.086 -5.004 1 98.44 188 ALA B N 1
ATOM 7030 C CA . ALA B 1 188 ? 20.281 12.109 -3.578 1 98.44 188 ALA B CA 1
ATOM 7031 C C . ALA B 1 188 ? 19.016 12.031 -2.742 1 98.44 188 ALA B C 1
ATOM 7033 O O . ALA B 1 188 ? 17.969 12.578 -3.123 1 98.44 188 ALA B O 1
ATOM 7034 N N . PHE B 1 189 ? 19.047 11.312 -1.68 1 97.62 189 PHE B N 1
ATOM 7035 C CA . PHE B 1 189 ? 17.906 11.203 -0.792 1 97.62 189 PHE B CA 1
ATOM 7036 C C . PHE B 1 189 ? 18.344 10.852 0.625 1 97.62 189 PHE B C 1
ATOM 7038 O O . PHE B 1 189 ? 19.484 10.43 0.839 1 97.62 189 PHE B O 1
ATOM 7045 N N . ALA B 1 190 ? 17.484 11.094 1.553 1 96.06 190 ALA B N 1
ATOM 7046 C CA . ALA B 1 190 ? 17.734 10.734 2.949 1 96.06 190 ALA B CA 1
ATOM 7047 C C . ALA B 1 190 ? 17.094 9.391 3.293 1 96.06 190 ALA B C 1
ATOM 7049 O O . ALA B 1 190 ? 15.984 9.094 2.842 1 96.06 190 ALA B O 1
ATOM 7050 N N . TRP B 1 191 ? 17.766 8.562 4.043 1 94.12 191 TRP B N 1
ATOM 7051 C CA . TRP B 1 191 ? 17.25 7.25 4.426 1 94.12 191 TRP B CA 1
ATOM 7052 C C . TRP B 1 191 ? 17.609 6.93 5.875 1 94.12 191 TRP B C 1
ATOM 7054 O O . TRP B 1 191 ? 18.734 7.195 6.316 1 94.12 191 TRP B O 1
ATOM 7064 N N . ASN B 1 192 ? 16.609 6.316 6.598 1 89.75 192 ASN B N 1
ATOM 7065 C CA . ASN B 1 192 ? 16.844 6.047 8.016 1 89.75 192 ASN B CA 1
ATOM 7066 C C . ASN B 1 192 ? 16.859 4.551 8.305 1 89.75 192 ASN B C 1
ATOM 7068 O O . ASN B 1 192 ? 16.75 4.141 9.461 1 89.75 192 ASN B O 1
ATOM 7072 N N . GLY B 1 193 ? 16.672 3.65 7.387 1 75.75 193 GLY B N 1
ATOM 7073 C CA . GLY B 1 193 ? 16.469 2.234 7.637 1 75.75 193 GLY B CA 1
ATOM 7074 C C . GLY B 1 193 ? 17.75 1.466 7.848 1 75.75 193 GLY B C 1
ATOM 7075 O O . GLY B 1 193 ? 17.734 0.242 7.988 1 75.75 193 GLY B O 1
ATOM 7076 N N . ASP B 1 194 ? 18.922 2.041 7.738 1 63.47 194 ASP B N 1
ATOM 7077 C CA . ASP B 1 194 ? 20.141 1.237 7.879 1 63.47 194 ASP B CA 1
ATOM 7078 C C . ASP B 1 194 ? 20.203 0.583 9.258 1 63.47 194 ASP B C 1
ATOM 7080 O O . ASP B 1 194 ? 20.188 1.272 10.281 1 63.47 194 ASP B O 1
ATOM 7084 N N . PRO B 1 195 ? 19.672 -0.705 9.281 1 52.25 195 PRO B N 1
ATOM 7085 C CA . PRO B 1 195 ? 19.422 -1.591 10.422 1 52.25 195 PRO B CA 1
ATOM 7086 C C . PRO B 1 195 ? 20.562 -1.553 11.453 1 52.25 195 PRO B C 1
ATOM 7088 O O . PRO B 1 195 ? 20.547 -2.322 12.414 1 52.25 195 PRO B O 1
ATOM 7091 N N . GLY B 1 196 ? 21.703 -0.858 11.32 1 48.12 196 GLY B N 1
ATOM 7092 C CA . GLY B 1 196 ? 22.562 -1.193 12.43 1 48.12 196 GLY B CA 1
ATOM 7093 C C . GLY B 1 196 ? 21.906 -1.005 13.781 1 48.12 196 GLY B C 1
ATOM 7094 O O . GLY B 1 196 ? 20.844 -0.375 13.883 1 48.12 196 GLY B O 1
ATOM 7095 N N . PRO B 1 197 ? 22.406 -1.819 14.641 1 42.41 197 PRO B N 1
ATOM 7096 C CA . PRO B 1 197 ? 21.953 -1.694 16.031 1 42.41 197 PRO B CA 1
ATOM 7097 C C . PRO B 1 197 ? 21.859 -0.242 16.5 1 42.41 197 PRO B C 1
ATOM 7099 O O . PRO B 1 197 ? 22.812 0.526 16.328 1 42.41 197 PRO B O 1
ATOM 7102 N N . GLY B 1 198 ? 20.797 0.366 16.797 1 45.66 198 GLY B N 1
ATOM 7103 C CA . GLY B 1 198 ? 20.672 1.575 17.594 1 45.66 198 GLY B CA 1
ATOM 7104 C C . GLY B 1 198 ? 20.266 2.789 16.781 1 45.66 198 GLY B C 1
ATOM 7105 O O . GLY B 1 198 ? 19.812 3.793 17.328 1 45.66 198 GLY B O 1
ATOM 7106 N N . ALA B 1 199 ? 21.188 3.076 15.68 1 51.38 199 ALA B N 1
ATOM 7107 C CA . ALA B 1 199 ? 21.203 4.469 15.242 1 51.38 199 ALA B CA 1
ATOM 7108 C C . ALA B 1 199 ? 19.953 4.793 14.422 1 51.38 199 ALA B C 1
ATOM 7110 O O . ALA B 1 199 ? 19.672 4.129 13.422 1 51.38 199 ALA B O 1
ATOM 7111 N N . LYS B 1 200 ? 18.984 5.332 15.031 1 67.5 200 LYS B N 1
ATOM 7112 C CA . LYS B 1 200 ? 17.734 5.867 14.523 1 67.5 200 LYS B CA 1
ATOM 7113 C C . LYS B 1 200 ? 17.938 7.238 13.883 1 67.5 200 LYS B C 1
ATOM 7115 O O . LYS B 1 200 ? 18.625 8.094 14.445 1 67.5 200 LYS B O 1
ATOM 7120 N N . GLY B 1 201 ? 18.125 7.492 12.633 1 84.81 201 GLY B N 1
ATOM 7121 C CA . GLY B 1 201 ? 18.094 8.781 11.953 1 84.81 201 GLY B CA 1
ATOM 7122 C C . GLY B 1 201 ? 18.375 8.672 10.469 1 84.81 201 GLY B C 1
ATOM 7123 O O . GLY B 1 201 ? 18.625 7.582 9.953 1 84.81 201 GLY B O 1
ATOM 7124 N N . PHE B 1 202 ? 18.438 9.805 9.898 1 92.25 202 PHE B N 1
ATOM 7125 C CA . PHE B 1 202 ? 18.609 9.867 8.453 1 92.25 202 PHE B CA 1
ATOM 7126 C C . PHE B 1 202 ? 20.062 10.117 8.078 1 92.25 202 PHE B C 1
ATOM 7128 O O . PHE B 1 202 ? 20.75 10.898 8.742 1 92.25 202 PHE B O 1
ATOM 7135 N N . ASP B 1 203 ? 20.547 9.445 7.137 1 93.94 203 ASP B N 1
ATOM 7136 C CA . ASP B 1 203 ? 21.781 9.742 6.426 1 93.94 203 ASP B CA 1
ATOM 7137 C C . ASP B 1 203 ? 21.516 10.039 4.953 1 93.94 203 ASP B C 1
ATOM 7139 O O . ASP B 1 203 ? 20.453 9.711 4.43 1 93.94 203 ASP B O 1
ATOM 7143 N N . LEU B 1 204 ? 22.5 10.68 4.418 1 96.38 204 LEU B N 1
ATOM 7144 C CA . LEU B 1 204 ? 22.391 11.086 3.02 1 96.38 204 LEU B CA 1
ATOM 7145 C C . LEU B 1 204 ? 22.984 10.023 2.102 1 96.38 204 LEU B C 1
ATOM 7147 O O . LEU B 1 204 ? 24.109 9.57 2.322 1 96.38 204 LEU B O 1
ATOM 7151 N N . TYR B 1 205 ? 22.234 9.633 1.103 1 96.5 205 TYR B N 1
ATOM 7152 C CA . TYR B 1 205 ? 22.656 8.633 0.127 1 96.5 205 TYR B CA 1
ATOM 7153 C C . TYR B 1 205 ? 22.484 9.164 -1.295 1 96.5 205 TYR B C 1
ATOM 7155 O O . TYR B 1 205 ? 21.719 10.094 -1.537 1 96.5 205 TYR B O 1
ATOM 7163 N N . VAL B 1 206 ? 23.25 8.633 -2.178 1 97.62 206 VAL B N 1
ATOM 7164 C CA . VAL B 1 206 ? 23.109 8.867 -3.609 1 97.62 206 VAL B CA 1
ATOM 7165 C C . VAL B 1 206 ? 22.969 7.539 -4.344 1 97.62 206 VAL B C 1
ATOM 7167 O O . VAL B 1 206 ? 23.672 6.574 -4.02 1 97.62 206 VAL B O 1
ATOM 7170 N N . LYS B 1 207 ? 22.078 7.465 -5.23 1 96.12 207 LYS B N 1
ATOM 7171 C CA . LYS B 1 207 ? 21.875 6.305 -6.09 1 96.12 207 LYS B CA 1
ATOM 7172 C C . LYS B 1 207 ? 21.641 6.727 -7.539 1 96.12 207 LYS B C 1
ATOM 7174 O O . LYS B 1 207 ? 20.922 7.688 -7.801 1 96.12 207 LYS B O 1
ATOM 7179 N N . ALA B 1 208 ? 22.266 6.078 -8.469 1 95.12 208 ALA B N 1
ATOM 7180 C CA . ALA B 1 208 ? 22.062 6.363 -9.891 1 95.12 208 ALA B CA 1
ATOM 7181 C C . ALA B 1 208 ? 20.781 5.715 -10.398 1 95.12 208 ALA B C 1
ATOM 7183 O O . ALA B 1 208 ? 20.406 4.629 -9.945 1 95.12 208 ALA B O 1
ATOM 7184 N N . ILE B 1 209 ? 20.156 6.383 -11.273 1 92.31 209 ILE B N 1
ATOM 7185 C CA . ILE B 1 209 ? 18.984 5.801 -11.93 1 92.31 209 ILE B CA 1
ATOM 7186 C C . ILE B 1 209 ? 19.406 4.59 -12.758 1 92.31 209 ILE B C 1
ATOM 7188 O O . ILE B 1 209 ? 20.344 4.676 -13.562 1 92.31 209 ILE B O 1
ATOM 7192 N N . GLY B 1 210 ? 18.734 3.48 -12.547 1 85.56 210 GLY B N 1
ATOM 7193 C CA . GLY B 1 210 ? 19.094 2.246 -13.227 1 85.56 210 GLY B CA 1
ATOM 7194 C C . GLY B 1 210 ? 20.078 1.396 -12.445 1 85.56 210 GLY B C 1
ATOM 7195 O O . GLY B 1 210 ? 20.453 0.302 -12.875 1 85.56 210 GLY B O 1
ATOM 7196 N N . SER B 1 211 ? 20.469 1.939 -11.242 1 87 211 SER B N 1
ATOM 7197 C CA . SER B 1 211 ? 21.391 1.215 -10.383 1 87 211 SER B CA 1
ATOM 7198 C C . SER B 1 211 ? 20.781 0.959 -9.008 1 87 211 SER B C 1
ATOM 7200 O O . SER B 1 211 ? 19.844 1.652 -8.594 1 87 211 SER B O 1
ATOM 7202 N N . GLU B 1 212 ? 21.312 -0.066 -8.344 1 88.31 212 GLU B N 1
ATOM 7203 C CA . GLU B 1 212 ? 20.859 -0.33 -6.977 1 88.31 212 GLU B CA 1
ATOM 7204 C C . GLU B 1 212 ? 22 -0.092 -5.977 1 88.31 212 GLU B C 1
ATOM 7206 O O . GLU B 1 212 ? 21.828 -0.337 -4.777 1 88.31 212 GLU B O 1
ATOM 7211 N N . THR B 1 213 ? 23.062 0.38 -6.52 1 88.31 213 THR B N 1
ATOM 7212 C CA . THR B 1 213 ? 24.188 0.676 -5.633 1 88.31 213 THR B CA 1
ATOM 7213 C C . THR B 1 213 ? 23.938 1.978 -4.875 1 88.31 213 THR B C 1
ATOM 7215 O O . THR B 1 213 ? 23.656 3.014 -5.48 1 88.31 213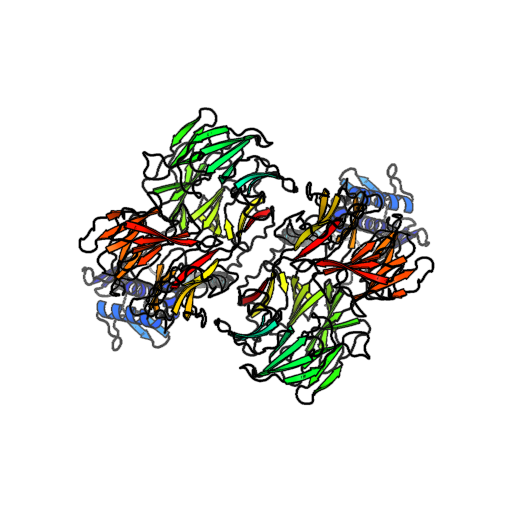 THR B O 1
ATOM 7218 N N . LEU B 1 214 ? 24.125 1.866 -3.582 1 91.62 214 LEU B N 1
ATOM 7219 C CA . LEU B 1 214 ? 23.953 3.029 -2.717 1 91.62 214 LEU B CA 1
ATOM 7220 C C . LEU B 1 214 ? 25.297 3.586 -2.275 1 91.62 214 LEU B C 1
ATOM 7222 O O . LEU B 1 214 ? 26.188 2.83 -1.877 1 91.62 214 LEU B O 1
ATOM 7226 N N . LEU B 1 215 ? 25.422 4.824 -2.447 1 94.31 215 LEU B N 1
ATOM 7227 C CA . LEU B 1 215 ? 26.562 5.516 -1.884 1 94.31 215 LEU B CA 1
ATOM 7228 C C . LEU B 1 215 ? 26.156 6.348 -0.671 1 94.31 215 LEU B C 1
ATOM 7230 O O . LEU B 1 215 ? 25.406 7.312 -0.798 1 94.31 215 LEU B O 1
ATOM 7234 N N . ARG B 1 216 ? 26.641 5.914 0.436 1 94.31 216 ARG B N 1
ATOM 7235 C CA . ARG B 1 216 ? 26.406 6.68 1.652 1 94.31 216 ARG B CA 1
ATOM 7236 C C . ARG B 1 216 ? 27.359 7.855 1.761 1 94.31 216 ARG B C 1
ATOM 7238 O O . ARG B 1 216 ? 28.578 7.676 1.672 1 94.31 216 ARG B O 1
ATOM 7245 N N . LEU B 1 217 ? 26.812 9.016 2.002 1 96.5 217 LEU B N 1
ATOM 7246 C CA . LEU B 1 217 ? 27.672 10.195 1.995 1 96.5 217 LEU B CA 1
ATOM 7247 C C . LEU B 1 217 ? 27.906 10.703 3.414 1 96.5 217 LEU B C 1
ATOM 7249 O O . LEU B 1 217 ? 28.938 11.312 3.689 1 96.5 217 LEU B O 1
ATOM 7253 N N . THR B 1 218 ? 26.891 10.516 4.266 1 94.25 218 THR B N 1
ATOM 7254 C CA . THR B 1 218 ? 27.062 11 5.633 1 94.25 218 THR B CA 1
ATOM 7255 C C . THR B 1 218 ? 27.016 9.844 6.625 1 94.25 218 THR B C 1
ATOM 7257 O O . THR B 1 218 ? 26.453 8.781 6.328 1 94.25 218 THR B O 1
ATOM 7260 N N . HIS B 1 219 ? 27.578 10.078 7.801 1 89.44 219 HIS B N 1
ATOM 7261 C CA . HIS B 1 219 ? 27.656 9.031 8.812 1 89.44 219 HIS B CA 1
ATOM 7262 C C . HIS B 1 219 ? 27.281 9.562 10.188 1 89.44 219 HIS B C 1
ATOM 7264 O O . HIS B 1 219 ? 27.797 9.094 11.211 1 89.44 219 HIS B O 1
ATOM 7270 N N . HIS B 1 220 ? 26.484 10.586 10.203 1 86.81 220 HIS B N 1
ATOM 7271 C CA . HIS B 1 220 ? 25.922 11.188 11.414 1 86.81 220 HIS B CA 1
ATOM 7272 C C . HIS B 1 220 ? 24.406 11.195 11.367 1 86.81 220 HIS B C 1
ATOM 7274 O O . HIS B 1 220 ? 23.797 12.219 11.047 1 86.81 220 HIS B O 1
ATOM 7280 N N . PRO B 1 221 ? 23.844 9.992 11.68 1 86.38 221 PRO B N 1
ATOM 7281 C CA . PRO B 1 221 ? 22.375 9.945 11.602 1 86.38 221 PRO B CA 1
ATOM 7282 C C . PRO B 1 221 ? 21.703 11.117 12.305 1 86.38 221 PRO B C 1
ATOM 7284 O O . PRO B 1 221 ? 22.062 11.453 13.438 1 86.38 221 PRO B O 1
ATOM 7287 N N . SER B 1 222 ? 20.844 11.789 11.57 1 89.25 222 SER B N 1
ATOM 7288 C CA . SER B 1 222 ? 20.203 13.008 12.039 1 89.25 222 SER B CA 1
ATOM 7289 C C . SER B 1 222 ? 18.688 12.891 11.969 1 89.25 222 SER B C 1
ATOM 7291 O O . SER B 1 222 ? 18.156 11.945 11.375 1 89.25 222 SER B O 1
ATOM 7293 N N . GLU B 1 223 ? 18.031 13.852 12.547 1 83.94 223 GLU B N 1
ATOM 7294 C CA . GLU B 1 223 ? 16.562 13.852 12.562 1 83.94 223 GLU B CA 1
ATOM 7295 C C . GLU B 1 223 ? 15.992 14.008 11.164 1 83.94 223 GLU B C 1
ATOM 7297 O O . GLU B 1 223 ? 15 13.359 10.812 1 83.94 223 GLU B O 1
ATOM 7302 N N . TRP B 1 224 ? 16.641 14.891 10.453 1 88.31 224 TRP B N 1
ATOM 7303 C CA . TRP B 1 224 ? 16.172 15.117 9.086 1 88.31 224 TRP B CA 1
ATOM 7304 C C . TRP B 1 224 ? 17.297 15.641 8.203 1 88.31 224 TRP B C 1
ATOM 7306 O O . TRP B 1 224 ? 18.219 16.312 8.688 1 88.31 224 TRP B O 1
ATOM 7316 N N . ILE B 1 225 ? 17.141 15.344 6.934 1 90.38 225 ILE B N 1
ATOM 7317 C CA . ILE B 1 225 ? 18.078 15.844 5.938 1 90.38 225 ILE B CA 1
ATOM 7318 C C . ILE B 1 225 ? 17.328 16.219 4.656 1 90.38 225 ILE B C 1
ATOM 7320 O O . ILE B 1 225 ? 16.516 15.43 4.16 1 90.38 225 ILE B O 1
ATOM 7324 N N . SER B 1 226 ? 17.531 17.359 4.191 1 94.44 226 SER B N 1
ATOM 7325 C CA . SER B 1 226 ? 17.125 17.797 2.859 1 94.44 226 SER B CA 1
ATOM 7326 C C . SER B 1 226 ? 18.312 18.281 2.041 1 94.44 226 SER B C 1
ATOM 7328 O O . SER B 1 226 ? 19.188 18.969 2.559 1 94.44 226 SER B O 1
ATOM 7330 N N . SER B 1 227 ? 18.344 17.922 0.717 1 96.25 227 SER B N 1
ATOM 7331 C CA . SER B 1 227 ? 19.594 18.172 -0.018 1 96.25 227 SER B CA 1
ATOM 7332 C C . SER B 1 227 ? 19.297 18.828 -1.365 1 96.25 227 SER B C 1
ATOM 7334 O O . SER B 1 227 ? 18.156 18.875 -1.812 1 96.25 227 SER B O 1
ATOM 7336 N N . THR B 1 228 ? 20.344 19.359 -1.918 1 97.69 228 THR B N 1
ATOM 7337 C CA . THR B 1 228 ? 20.375 19.891 -3.273 1 97.69 228 THR B CA 1
ATOM 7338 C C . THR B 1 228 ? 21.781 19.766 -3.867 1 97.69 228 THR B C 1
ATOM 7340 O O . THR B 1 228 ? 22.781 19.812 -3.143 1 97.69 228 THR B O 1
ATOM 7343 N N . TRP B 1 229 ? 21.812 19.625 -5.145 1 98.25 229 TRP B N 1
ATOM 7344 C CA . TRP B 1 229 ? 23.078 19.453 -5.836 1 98.25 229 TRP B CA 1
ATOM 7345 C C . TRP B 1 229 ? 23.672 20.797 -6.234 1 98.25 229 TRP B C 1
ATOM 7347 O O . TRP B 1 229 ? 22.938 21.719 -6.602 1 98.25 229 TRP B O 1
ATOM 7357 N N . SER B 1 230 ? 25.016 20.828 -6.23 1 97.81 230 SER B N 1
ATOM 7358 C CA . SER B 1 230 ? 25.672 21.938 -6.906 1 97.81 230 SER B CA 1
ATOM 7359 C C . SER B 1 230 ? 25.438 21.891 -8.414 1 97.81 230 SER B C 1
ATOM 7361 O O . SER B 1 230 ? 25.266 20.812 -8.984 1 97.81 230 SER B O 1
ATOM 7363 N N . PRO B 1 231 ? 25.422 23.062 -8.977 1 96.56 231 PRO B N 1
ATOM 7364 C CA . PRO B 1 231 ? 25.094 23.078 -10.398 1 96.56 231 PRO B CA 1
ATOM 7365 C C . PRO B 1 231 ? 26.078 22.266 -11.242 1 96.56 231 PRO B C 1
ATOM 7367 O O . PRO B 1 231 ? 25.719 21.766 -12.312 1 96.56 231 PRO B O 1
ATOM 7370 N N . ASP B 1 232 ? 27.297 22.078 -10.75 1 95.69 232 ASP B N 1
ATOM 7371 C CA . ASP B 1 232 ? 28.281 21.328 -11.516 1 95.69 232 ASP B CA 1
ATOM 7372 C C . ASP B 1 232 ? 28.219 19.844 -11.172 1 95.69 232 ASP B C 1
ATOM 7374 O O . ASP B 1 232 ? 28.953 19.031 -11.75 1 95.69 232 ASP B O 1
ATOM 7378 N N . GLY B 1 233 ? 27.469 19.5 -10.203 1 97 233 GLY B N 1
ATOM 7379 C CA . GLY B 1 233 ? 27.234 18.094 -9.875 1 97 233 GLY B CA 1
ATOM 7380 C C . GLY B 1 233 ? 28.328 17.484 -9.031 1 97 233 GLY B C 1
ATOM 7381 O O . GLY B 1 233 ? 28.312 16.281 -8.758 1 97 233 GLY B O 1
ATOM 7382 N N . THR B 1 234 ? 29.203 18.25 -8.477 1 96.75 234 THR B N 1
ATOM 7383 C CA . THR B 1 234 ? 30.375 17.703 -7.801 1 96.75 234 THR B CA 1
ATOM 7384 C C . THR B 1 234 ? 30.156 17.672 -6.289 1 96.75 234 THR B C 1
ATOM 7386 O O . THR B 1 234 ? 30.875 16.984 -5.562 1 96.75 234 THR B O 1
ATOM 7389 N N . GLN B 1 235 ? 29.219 18.484 -5.887 1 97.94 235 GLN B N 1
ATOM 7390 C CA . GLN B 1 235 ? 28.922 18.578 -4.457 1 97.94 235 GLN B CA 1
ATOM 7391 C C . GLN B 1 235 ? 27.422 18.516 -4.195 1 97.94 235 GLN B C 1
ATOM 7393 O O . GLN B 1 235 ? 26.625 18.75 -5.094 1 97.94 235 GLN B O 1
ATOM 7398 N N . ILE B 1 236 ? 27.125 18.141 -2.977 1 98.5 236 ILE B N 1
ATOM 7399 C CA . ILE B 1 236 ? 25.75 18.156 -2.49 1 98.5 236 ILE B CA 1
ATOM 7400 C C . ILE B 1 236 ? 25.672 18.969 -1.195 1 98.5 236 ILE B C 1
ATOM 7402 O O . ILE B 1 236 ? 26.406 18.688 -0.244 1 98.5 236 ILE B O 1
ATOM 7406 N N . ALA B 1 237 ? 24.906 19.984 -1.221 1 98.56 237 ALA B N 1
ATOM 7407 C CA . ALA B 1 237 ? 24.562 20.688 0.015 1 98.56 237 ALA B CA 1
ATOM 7408 C C . ALA B 1 237 ? 23.359 20.062 0.701 1 98.56 237 ALA B C 1
ATOM 7410 O O . ALA B 1 237 ? 22.469 19.531 0.036 1 98.56 237 ALA B O 1
ATOM 7411 N N . PHE B 1 238 ? 23.375 20.078 1.993 1 97.81 238 PHE B N 1
ATOM 7412 C CA . PHE B 1 238 ? 22.203 19.562 2.697 1 97.81 238 PHE B CA 1
ATOM 7413 C C . PHE B 1 238 ? 21.984 20.312 4.004 1 97.81 238 PHE B C 1
ATOM 7415 O O . PHE B 1 238 ? 22.922 20.859 4.582 1 97.81 238 PHE B O 1
ATOM 7422 N N . HIS B 1 239 ? 20.75 20.484 4.32 1 97.31 239 HIS B N 1
ATOM 7423 C CA . HIS B 1 239 ? 20.328 21 5.617 1 97.31 239 HIS B CA 1
ATOM 7424 C C . HIS B 1 239 ? 20.109 19.859 6.613 1 97.31 239 HIS B C 1
ATOM 7426 O O . HIS B 1 239 ? 19.203 19.031 6.438 1 97.31 239 HIS B O 1
ATOM 7432 N N . ARG B 1 240 ? 20.953 19.812 7.609 1 95.12 240 ARG B N 1
ATOM 7433 C CA . ARG B 1 240 ? 20.844 18.828 8.68 1 95.12 240 ARG B CA 1
ATOM 7434 C C . ARG B 1 240 ? 20.094 19.406 9.883 1 95.12 240 ARG B C 1
ATOM 7436 O O . ARG B 1 240 ? 20.453 20.484 10.375 1 95.12 240 ARG B O 1
ATOM 7443 N N . LYS B 1 241 ? 19.094 18.75 10.266 1 91.81 241 LYS B N 1
ATOM 7444 C CA . LYS B 1 241 ? 18.453 19.078 11.531 1 91.81 241 LYS B CA 1
ATOM 7445 C C . LYS B 1 241 ? 18.812 18.078 12.617 1 91.81 241 LYS B C 1
ATOM 7447 O O . LYS B 1 241 ? 18.375 16.922 12.578 1 91.81 241 LYS B O 1
ATOM 7452 N N . ASP B 1 242 ? 19.578 18.531 13.5 1 87.75 242 ASP B N 1
ATOM 7453 C CA . ASP B 1 242 ? 20.047 17.672 14.594 1 87.75 242 ASP B CA 1
ATOM 7454 C C . ASP B 1 242 ? 20.562 18.516 15.758 1 87.75 242 ASP B C 1
ATOM 7456 O O . ASP B 1 242 ? 21.781 18.672 15.922 1 87.75 242 ASP B O 1
ATOM 7460 N N . GLY B 1 243 ? 19.641 19 16.547 1 80.06 243 GLY B N 1
ATOM 7461 C CA . GLY B 1 243 ? 20.031 19.766 17.719 1 80.06 243 GLY B CA 1
ATOM 7462 C C . GLY B 1 243 ? 21.078 20.828 17.406 1 80.06 243 GLY B C 1
ATOM 7463 O O . GLY B 1 243 ? 20.875 21.672 16.531 1 80.06 243 GLY B O 1
ATOM 7464 N N . VAL B 1 244 ? 22.266 20.688 18.047 1 78.5 244 VAL B N 1
ATOM 7465 C CA . VAL B 1 244 ? 23.328 21.688 17.953 1 78.5 244 VAL B CA 1
ATOM 7466 C C . VAL B 1 244 ? 23.984 21.594 16.562 1 78.5 244 VAL B C 1
ATOM 7468 O O . VAL B 1 244 ? 24.609 22.562 16.109 1 78.5 244 VAL B O 1
ATOM 7471 N N . ASP B 1 245 ? 23.844 20.516 15.898 1 86.38 245 ASP B N 1
ATOM 7472 C CA . ASP B 1 245 ? 24.469 20.312 14.594 1 86.38 245 ASP B CA 1
ATOM 7473 C C . ASP B 1 245 ? 23.531 20.734 13.469 1 86.38 245 ASP B C 1
ATOM 7475 O O . ASP B 1 245 ? 23.828 20.516 12.289 1 86.38 245 ASP B O 1
ATOM 7479 N N . THR B 1 246 ? 22.484 21.359 13.82 1 92.75 246 THR B N 1
ATOM 7480 C CA . THR B 1 246 ? 21.578 21.859 12.805 1 92.75 246 THR B CA 1
ATOM 7481 C C . THR B 1 246 ? 22.234 22.938 11.945 1 92.75 246 THR B C 1
ATOM 7483 O O . THR B 1 246 ? 22.828 23.875 12.477 1 92.75 246 THR B O 1
ATOM 7486 N N . GLY B 1 247 ? 22.219 22.766 10.664 1 95.81 247 GLY B N 1
ATOM 7487 C CA . GLY B 1 247 ? 22.875 23.734 9.789 1 95.81 247 GLY B CA 1
ATOM 7488 C C . GLY B 1 247 ? 23 23.234 8.359 1 95.81 247 GLY B C 1
ATOM 7489 O O . GLY B 1 247 ? 22.469 22.188 8.008 1 95.81 247 GLY B O 1
ATOM 7490 N N . ILE B 1 248 ? 23.641 24.109 7.57 1 97.69 248 ILE B N 1
ATOM 7491 C CA . ILE B 1 248 ? 23.875 23.812 6.16 1 97.69 248 ILE B CA 1
ATOM 7492 C C . ILE B 1 248 ? 25.266 23.219 5.984 1 97.69 248 ILE B C 1
ATOM 7494 O O . ILE B 1 248 ? 26.266 23.812 6.422 1 97.69 248 ILE B O 1
ATOM 7498 N N . TYR B 1 249 ? 25.281 22.078 5.375 1 97.94 249 TYR B N 1
ATOM 7499 C CA . TYR B 1 249 ? 26.531 21.359 5.117 1 97.94 249 TYR B CA 1
ATOM 7500 C C . TYR B 1 249 ? 26.719 21.125 3.623 1 97.94 249 TYR B C 1
ATOM 7502 O O . TYR B 1 249 ? 25.766 21.234 2.844 1 97.94 249 TYR B O 1
ATOM 7510 N N . VAL B 1 250 ? 27.953 20.891 3.271 1 97.88 250 VAL B N 1
ATOM 7511 C CA . VAL B 1 250 ? 28.281 20.438 1.922 1 97.88 250 VAL B CA 1
ATOM 7512 C C . VAL B 1 250 ? 29.156 19.188 1.988 1 97.88 250 VAL B C 1
ATOM 7514 O O . VAL B 1 250 ? 29.969 19.047 2.896 1 97.88 250 VAL B O 1
ATOM 7517 N N . VAL B 1 251 ? 28.938 18.281 1.073 1 98.06 251 VAL B N 1
ATOM 7518 C CA . VAL B 1 251 ? 29.734 17.062 0.959 1 98.06 251 VAL B CA 1
ATOM 7519 C C . VAL B 1 251 ? 30.016 16.766 -0.512 1 98.06 251 VAL B C 1
ATOM 7521 O O . VAL B 1 251 ? 29.172 17.031 -1.377 1 98.06 251 VAL B O 1
ATOM 7524 N N . PRO B 1 252 ? 31.219 16.25 -0.804 1 97.75 252 PRO B N 1
ATOM 7525 C CA . PRO B 1 252 ? 31.453 15.836 -2.189 1 97.75 252 PRO B CA 1
ATOM 7526 C C . PRO B 1 252 ? 30.5 14.742 -2.654 1 97.75 252 PRO B C 1
ATOM 7528 O O . PRO B 1 252 ? 30.156 13.836 -1.883 1 97.75 252 PRO B O 1
ATOM 7531 N N . ALA B 1 253 ? 30.094 14.797 -3.902 1 96.81 253 ALA B N 1
ATOM 7532 C CA . ALA B 1 253 ? 29.062 13.914 -4.441 1 96.81 253 ALA B CA 1
ATOM 7533 C C . ALA B 1 253 ? 29.578 12.477 -4.535 1 96.81 253 ALA B C 1
ATOM 7535 O O . ALA B 1 253 ? 28.781 11.539 -4.637 1 96.81 253 ALA B O 1
ATOM 7536 N N . LEU B 1 254 ? 30.797 12.266 -4.543 1 94.06 254 LEU B N 1
ATOM 7537 C CA . LEU B 1 254 ? 31.375 10.922 -4.645 1 94.06 254 LEU B CA 1
ATOM 7538 C C . LEU B 1 254 ? 31.875 10.438 -3.285 1 94.06 254 LEU B C 1
ATOM 7540 O O . LEU B 1 254 ? 32.531 9.414 -3.195 1 94.06 254 LEU B O 1
ATOM 7544 N N . GLY B 1 255 ? 31.641 11.227 -2.297 1 94.38 255 GLY B N 1
ATOM 7545 C CA . GLY B 1 255 ? 32.062 10.867 -0.955 1 94.38 255 GLY B CA 1
ATOM 7546 C C . GLY B 1 255 ? 33.25 11.688 -0.47 1 94.38 255 GLY B C 1
ATOM 7547 O O . GLY B 1 255 ? 34.094 12.102 -1.267 1 94.38 255 GLY B O 1
ATOM 7548 N N . GLY B 1 256 ? 33.344 11.992 0.734 1 93.94 256 GLY B N 1
ATOM 7549 C CA . GLY B 1 256 ? 34.375 12.797 1.376 1 93.94 256 GLY B CA 1
ATOM 7550 C C . GLY B 1 256 ? 33.906 13.422 2.68 1 93.94 256 GLY B C 1
ATOM 7551 O O . GLY B 1 256 ? 32.844 13.062 3.207 1 93.94 256 GLY B O 1
ATOM 7552 N N . PRO B 1 257 ? 34.719 14.242 3.184 1 94.69 257 PRO B N 1
ATOM 7553 C CA . PRO B 1 257 ? 34.344 14.867 4.457 1 94.69 257 PRO B CA 1
ATOM 7554 C C . PRO B 1 257 ? 33.25 15.914 4.312 1 94.69 257 PRO B C 1
ATOM 7556 O O . PRO B 1 257 ? 33.219 16.641 3.316 1 94.69 257 PRO B O 1
ATOM 7559 N N . GLU B 1 258 ? 32.438 15.953 5.246 1 95.38 258 GLU B N 1
ATOM 7560 C CA . GLU B 1 258 ? 31.438 17.016 5.312 1 95.38 258 GLU B CA 1
ATOM 7561 C C . GLU B 1 258 ? 32.062 18.328 5.789 1 95.38 258 GLU B C 1
ATOM 7563 O O . GLU B 1 258 ? 32.969 18.328 6.605 1 95.38 258 GLU B O 1
ATOM 7568 N N . ARG B 1 259 ? 31.562 19.359 5.293 1 96.06 259 ARG B N 1
ATOM 7569 C CA . ARG B 1 259 ? 31.938 20.703 5.746 1 96.06 259 ARG B CA 1
ATOM 7570 C C . ARG B 1 259 ? 30.703 21.531 6.105 1 96.06 259 ARG B C 1
ATOM 7572 O O . ARG B 1 259 ? 29.781 21.672 5.297 1 96.06 259 ARG B O 1
ATOM 7579 N N . LYS B 1 260 ? 30.703 22.094 7.254 1 96.25 260 LYS B N 1
ATOM 7580 C CA . LYS B 1 260 ? 29.609 22.953 7.672 1 96.25 260 LYS B CA 1
ATOM 7581 C C . LYS B 1 260 ? 29.766 24.359 7.105 1 96.25 260 LYS B C 1
ATOM 7583 O O . LYS B 1 260 ? 30.828 24.969 7.246 1 96.25 260 LYS B O 1
ATOM 7588 N N . LEU B 1 261 ? 28.797 24.875 6.461 1 96.56 261 LEU B N 1
ATOM 7589 C CA . LEU B 1 261 ? 28.844 26.219 5.879 1 96.56 261 LEU B CA 1
ATOM 7590 C C . LEU B 1 261 ? 28.219 27.25 6.824 1 96.56 261 LEU B C 1
ATOM 7592 O O . LEU B 1 261 ? 28.672 28.391 6.871 1 96.56 261 LEU B O 1
ATOM 7596 N N . HIS B 1 262 ? 27.156 26.828 7.43 1 94.88 262 HIS B N 1
ATOM 7597 C CA . HIS B 1 262 ? 26.344 27.781 8.156 1 94.88 262 HIS B CA 1
ATOM 7598 C C . HIS B 1 262 ? 25.484 27.094 9.203 1 94.88 262 HIS B C 1
ATOM 7600 O O . HIS B 1 262 ? 24.906 26.031 8.945 1 94.88 262 HIS B O 1
ATOM 7606 N N . SER B 1 263 ? 25.406 27.641 10.414 1 94.31 263 SER B N 1
ATOM 7607 C CA . SER B 1 263 ? 24.484 27.156 11.43 1 94.31 263 SER B CA 1
ATOM 7608 C C . SER B 1 263 ? 23.109 27.766 11.258 1 94.31 263 SER B C 1
ATOM 7610 O O . SER B 1 263 ? 22.969 28.953 10.93 1 94.31 263 SER B O 1
ATOM 7612 N N . THR B 1 264 ? 22.125 26.984 11.383 1 93 264 THR B N 1
ATOM 7613 C CA . THR B 1 264 ? 20.75 27.469 11.352 1 93 264 THR B CA 1
ATOM 7614 C C . THR B 1 264 ? 20.031 27.156 12.664 1 93 264 THR B C 1
ATOM 7616 O O . THR B 1 264 ? 20.531 26.375 13.477 1 93 264 THR B O 1
ATOM 7619 N N . ARG B 1 265 ? 18.906 27.828 12.914 1 85.69 265 ARG B N 1
ATOM 7620 C CA . ARG B 1 265 ? 18.156 27.641 14.148 1 85.69 265 ARG B CA 1
ATOM 7621 C C . ARG B 1 265 ? 16.734 27.188 13.859 1 85.69 265 ARG B C 1
ATOM 7623 O O . ARG B 1 265 ? 15.852 27.312 14.719 1 85.69 265 ARG B O 1
ATOM 7630 N N . ILE B 1 266 ? 16.531 26.734 12.703 1 82.88 266 ILE B N 1
ATOM 7631 C CA . ILE B 1 266 ? 15.18 26.328 12.328 1 82.88 266 ILE B CA 1
ATOM 7632 C C . ILE B 1 266 ? 14.789 25.078 13.117 1 82.88 266 ILE B C 1
ATOM 7634 O O . ILE B 1 266 ? 15.492 24.062 13.07 1 82.88 266 ILE B O 1
ATOM 7638 N N . PRO B 1 267 ? 13.703 25.047 13.758 1 73.12 267 PRO B N 1
ATOM 7639 C CA . PRO B 1 267 ? 13.336 23.891 14.562 1 73.12 267 PRO B CA 1
ATOM 7640 C C . PRO B 1 267 ? 12.422 22.922 13.812 1 73.12 267 PRO B C 1
ATOM 7642 O O . PRO B 1 267 ? 12.211 21.781 14.266 1 73.12 267 PRO B O 1
ATOM 7645 N N . TRP B 1 268 ? 11.891 23.281 12.664 1 75.31 268 TRP B N 1
ATOM 7646 C CA . TRP B 1 268 ? 10.883 22.469 11.984 1 75.31 268 TRP B CA 1
ATOM 7647 C C . TRP B 1 268 ? 11.461 21.844 10.727 1 75.31 268 TRP B C 1
ATOM 7649 O O . TRP B 1 268 ? 12.148 22.5 9.945 1 75.31 268 TRP B O 1
ATOM 7659 N N . THR B 1 269 ? 11.062 20.609 10.484 1 79.25 269 THR B N 1
ATOM 7660 C CA . THR B 1 269 ? 11.57 19.844 9.359 1 79.25 269 THR B CA 1
ATOM 7661 C C . THR B 1 269 ? 11.078 20.422 8.039 1 79.25 269 THR B C 1
ATOM 7663 O O . THR B 1 269 ? 11.812 20.453 7.047 1 79.25 269 THR B O 1
ATOM 7666 N N . ASP B 1 270 ? 9.938 20.953 8.047 1 77.06 270 ASP B N 1
ATOM 7667 C CA . ASP B 1 270 ? 9.312 21.438 6.816 1 77.06 270 ASP B CA 1
ATOM 7668 C C . ASP B 1 270 ? 10.031 22.688 6.289 1 77.06 270 ASP B C 1
ATOM 7670 O O . ASP B 1 270 ? 9.789 23.109 5.16 1 77.06 270 ASP B O 1
ATOM 7674 N N . PHE B 1 271 ? 10.914 23.188 7.094 1 76.88 271 PHE B N 1
ATOM 7675 C CA . PHE B 1 271 ? 11.617 24.406 6.699 1 76.88 271 PHE B CA 1
ATOM 7676 C C . PHE B 1 271 ? 13.055 24.094 6.32 1 76.88 271 PHE B C 1
ATOM 7678 O O . PHE B 1 271 ? 13.844 25 6.066 1 76.88 271 PHE B O 1
ATOM 7685 N N . THR B 1 272 ? 13.375 22.875 6.199 1 88.62 272 THR B N 1
ATOM 7686 C CA . THR B 1 272 ? 14.773 22.516 6 1 88.62 272 THR B CA 1
ATOM 7687 C C . THR B 1 272 ? 15.094 22.406 4.516 1 88.62 272 THR B C 1
ATOM 7689 O O . THR B 1 272 ? 16.25 22.156 4.141 1 88.62 272 THR B O 1
ATOM 7692 N N . PHE B 1 273 ? 14.203 22.688 3.711 1 93.25 273 PHE B N 1
ATOM 7693 C CA . PHE B 1 273 ? 14.43 22.531 2.279 1 93.25 273 PHE B CA 1
ATOM 7694 C C . PHE B 1 273 ? 15.344 23.641 1.749 1 93.25 273 PHE B C 1
ATOM 7696 O O . PHE B 1 273 ? 15.211 24.797 2.141 1 93.25 273 PHE B O 1
ATOM 7703 N N . ILE B 1 274 ? 16.25 23.25 0.869 1 97.44 274 ILE B N 1
ATOM 7704 C CA . ILE B 1 274 ? 17.203 24.203 0.329 1 97.44 274 ILE B CA 1
ATOM 7705 C C . ILE B 1 274 ? 17.297 24.047 -1.188 1 97.44 274 ILE B C 1
ATOM 7707 O O . ILE B 1 274 ? 16.859 23.031 -1.741 1 97.44 274 ILE B O 1
ATOM 7711 N N . SER B 1 275 ? 17.812 25.047 -1.802 1 98.06 275 SER B N 1
ATOM 7712 C CA . SER B 1 275 ? 17.984 25.062 -3.252 1 98.06 275 SER B CA 1
ATOM 7713 C C . SER B 1 275 ? 19.266 25.797 -3.65 1 98.06 275 SER B C 1
ATOM 7715 O O . SER B 1 275 ? 19.562 26.875 -3.139 1 98.06 275 SER B O 1
ATOM 7717 N N . TRP B 1 276 ? 20.031 25.172 -4.457 1 98.38 276 TRP B N 1
ATOM 7718 C CA . TRP B 1 276 ? 21.266 25.766 -4.98 1 98.38 276 TRP B CA 1
ATOM 7719 C C . TRP B 1 276 ? 21 26.469 -6.312 1 98.38 276 TRP B C 1
ATOM 7721 O O . TRP B 1 276 ? 20.422 25.875 -7.227 1 98.38 276 TRP B O 1
ATOM 7731 N N . SER B 1 277 ? 21.469 27.703 -6.43 1 97.81 277 SER B N 1
ATOM 7732 C CA . SER B 1 277 ? 21.219 28.469 -7.652 1 97.81 277 SER B CA 1
ATOM 7733 C C . SER B 1 277 ? 22 27.875 -8.828 1 97.81 277 SER B C 1
ATOM 7735 O O . SER B 1 277 ? 23.109 27.359 -8.656 1 97.81 277 SER B O 1
ATOM 7737 N N . PRO B 1 278 ? 21.391 28 -10.031 1 96.31 278 PRO B N 1
ATOM 7738 C CA . PRO B 1 278 ? 22.031 27.391 -11.195 1 96.31 278 PRO B CA 1
ATOM 7739 C C . PRO B 1 278 ? 23.422 27.969 -11.492 1 96.31 278 PRO B C 1
ATOM 7741 O O . PRO B 1 278 ? 24.266 27.297 -12.094 1 96.31 278 PRO B O 1
ATOM 7744 N N . ASP B 1 279 ? 23.703 29.188 -11.078 1 95.75 279 ASP B N 1
ATOM 7745 C CA . ASP B 1 279 ? 25 29.812 -11.312 1 95.75 279 ASP B CA 1
ATOM 7746 C C . ASP B 1 279 ? 25.984 29.453 -10.195 1 95.75 279 ASP B C 1
ATOM 7748 O O . ASP B 1 279 ? 27.156 29.844 -10.25 1 95.75 279 ASP B O 1
ATOM 7752 N N . GLY B 1 280 ? 25.5 28.828 -9.164 1 96.69 280 GLY B N 1
ATOM 7753 C CA . GLY B 1 280 ? 26.359 28.328 -8.102 1 96.69 280 GLY B CA 1
ATOM 7754 C C . GLY B 1 280 ? 26.672 29.375 -7.039 1 96.69 280 GLY B C 1
ATOM 7755 O O . GLY B 1 280 ? 27.375 29.094 -6.066 1 96.69 280 GLY B O 1
ATOM 7756 N N . LYS B 1 281 ? 26.062 30.469 -7.066 1 96.44 281 LYS B N 1
ATOM 7757 C CA . LYS B 1 281 ? 26.453 31.594 -6.219 1 96.44 281 LYS B CA 1
ATOM 7758 C C . LYS B 1 281 ? 25.719 31.562 -4.887 1 96.44 281 LYS B C 1
ATOM 7760 O O . LYS B 1 281 ? 26.203 32.094 -3.889 1 96.44 281 LYS B O 1
ATOM 7765 N N . TRP B 1 282 ? 24.562 30.984 -4.953 1 97.69 282 TRP B N 1
ATOM 7766 C CA . TRP B 1 282 ? 23.719 31.109 -3.768 1 97.69 282 TRP B CA 1
ATOM 7767 C C . TRP B 1 282 ? 23.094 29.781 -3.402 1 97.69 282 TRP B C 1
ATOM 7769 O O . TRP B 1 282 ? 22.734 28.984 -4.285 1 97.69 282 TRP B O 1
ATOM 7779 N N . ILE B 1 283 ? 22.953 29.562 -2.148 1 98.25 283 ILE B N 1
ATOM 7780 C CA . ILE B 1 283 ? 22.078 28.531 -1.593 1 98.25 283 ILE B CA 1
ATOM 7781 C C . ILE B 1 283 ? 20.922 29.203 -0.843 1 98.25 283 ILE B C 1
ATOM 7783 O O . ILE B 1 283 ? 21.141 29.938 0.118 1 98.25 283 ILE B O 1
ATOM 7787 N N . ALA B 1 284 ? 19.75 28.953 -1.34 1 98.31 284 ALA B N 1
ATOM 7788 C CA . ALA B 1 284 ? 18.562 29.484 -0.664 1 98.31 284 ALA B CA 1
ATOM 7789 C C . ALA B 1 284 ? 18.125 28.578 0.473 1 98.31 284 ALA B C 1
ATOM 7791 O O . ALA B 1 284 ? 18.062 27.344 0.304 1 98.31 284 ALA B O 1
ATOM 7792 N N . LEU B 1 285 ? 17.891 29.141 1.655 1 96.94 285 LEU B N 1
ATOM 7793 C CA . LEU B 1 285 ? 17.484 28.375 2.836 1 96.94 285 LEU B CA 1
ATOM 7794 C C . LEU B 1 285 ? 16.547 29.203 3.705 1 96.94 285 LEU B C 1
ATOM 7796 O O . LEU B 1 285 ? 16.5 30.438 3.592 1 96.94 285 LEU B O 1
ATOM 7800 N N . ALA B 1 286 ? 15.75 28.5 4.465 1 94.94 286 ALA B N 1
ATOM 7801 C CA . ALA B 1 286 ? 14.953 29.172 5.496 1 94.94 286 ALA B CA 1
ATOM 7802 C C . ALA B 1 286 ? 15.633 29.062 6.859 1 94.94 286 ALA B C 1
ATOM 7804 O O . ALA B 1 286 ? 16.25 28.047 7.176 1 94.94 286 ALA B O 1
ATOM 7805 N N . ASP B 1 287 ? 15.57 30.125 7.586 1 92.38 287 ASP B N 1
ATOM 7806 C CA . ASP B 1 287 ? 16.109 30.156 8.938 1 92.38 287 ASP B CA 1
ATOM 7807 C C . ASP B 1 287 ? 15.297 31.062 9.852 1 92.38 287 ASP B C 1
ATOM 7809 O O . ASP B 1 287 ? 14.484 31.859 9.367 1 92.38 287 ASP B O 1
ATOM 7813 N N . LEU B 1 288 ? 15.414 30.797 11.078 1 88.25 288 LEU B N 1
ATOM 7814 C CA . LEU B 1 288 ? 14.781 31.609 12.102 1 88.25 288 LEU B CA 1
ATOM 7815 C C . LEU B 1 288 ? 15.836 32.312 12.961 1 88.25 288 LEU B C 1
ATOM 7817 O O . LEU B 1 288 ? 16.328 31.734 13.938 1 88.25 288 LEU B O 1
ATOM 7821 N N . LEU B 1 289 ? 16.094 33.469 12.555 1 81.5 289 LEU B N 1
ATOM 7822 C CA . LEU B 1 289 ? 17.094 34.219 13.305 1 81.5 289 LEU B CA 1
ATOM 7823 C C . LEU B 1 289 ? 16.469 34.875 14.539 1 81.5 289 LEU B C 1
ATOM 7825 O O . LEU B 1 289 ? 15.273 35.156 14.555 1 81.5 289 LEU B O 1
ATOM 7829 N N . PRO B 1 290 ? 17.297 34.969 15.594 1 73.44 290 PRO B N 1
ATOM 7830 C CA . PRO B 1 290 ? 16.797 35.469 16.875 1 73.44 290 PRO B CA 1
ATOM 7831 C C . PRO B 1 290 ? 16.047 36.812 16.734 1 73.44 290 PRO B C 1
ATOM 7833 O O . PRO B 1 290 ? 15.102 37.062 17.484 1 73.44 290 PRO B O 1
ATOM 7836 N N . GLU B 1 291 ? 16.453 37.594 15.727 1 71.81 291 GLU B N 1
ATOM 7837 C CA . GLU B 1 291 ? 15.844 38.906 15.562 1 71.81 291 GLU B CA 1
ATOM 7838 C C . GLU B 1 291 ? 14.516 38.812 14.812 1 71.81 291 GLU B C 1
ATOM 7840 O O . GLU B 1 291 ? 13.773 39.781 14.742 1 71.81 291 GLU B O 1
ATOM 7845 N N . GLU B 1 292 ? 14.312 37.656 14.312 1 74.12 292 GLU B N 1
ATOM 7846 C CA . GLU B 1 292 ? 13.094 37.469 13.523 1 74.12 292 GLU B CA 1
ATOM 7847 C C . GLU B 1 292 ? 12.055 36.656 14.297 1 74.12 292 GLU B C 1
ATOM 7849 O O . GLU B 1 292 ? 12.406 35.719 15.023 1 74.12 292 GLU B O 1
ATOM 7854 N N . GLU B 1 293 ? 10.883 37.062 14.18 1 68 293 GLU B N 1
ATOM 7855 C CA . GLU B 1 293 ? 9.789 36.344 14.836 1 68 293 GLU B CA 1
ATOM 7856 C C . GLU B 1 293 ? 9.438 35.062 14.086 1 68 293 GLU B C 1
ATOM 7858 O O . GLU B 1 293 ? 8.914 34.125 14.68 1 68 293 GLU B O 1
ATOM 7863 N N . HIS B 1 294 ? 9.758 35.188 12.766 1 79 294 HIS B N 1
ATOM 7864 C CA . HIS B 1 294 ? 9.383 34.062 11.906 1 79 294 HIS B CA 1
ATOM 7865 C C . HIS B 1 294 ? 10.531 33.656 10.992 1 79 294 HIS B C 1
ATOM 7867 O O . HIS B 1 294 ? 11.469 34.438 10.789 1 79 294 HIS B O 1
ATOM 7873 N N . ALA B 1 295 ? 10.383 32.5 10.453 1 88.56 295 ALA B N 1
ATOM 7874 C CA . ALA B 1 295 ? 11.398 32 9.523 1 88.56 295 ALA B CA 1
ATOM 7875 C C . ALA B 1 295 ? 11.414 32.844 8.242 1 88.56 295 ALA B C 1
ATOM 7877 O O . ALA B 1 295 ? 10.359 33.25 7.746 1 88.56 295 ALA B O 1
ATOM 7878 N N . ARG B 1 296 ? 12.555 33.125 7.836 1 92.62 296 ARG B N 1
ATOM 7879 C CA . ARG B 1 296 ? 12.758 33.844 6.598 1 92.62 296 ARG B CA 1
ATOM 7880 C C . ARG B 1 296 ? 13.695 33.094 5.66 1 92.62 296 ARG B C 1
ATOM 7882 O O . ARG B 1 296 ? 14.484 32.25 6.105 1 92.62 296 ARG B O 1
ATOM 7889 N N . VAL B 1 297 ? 13.516 33.438 4.391 1 96 297 VAL B N 1
ATOM 7890 C CA . VAL B 1 297 ? 14.406 32.844 3.406 1 96 297 VAL B CA 1
ATOM 7891 C C . VAL B 1 297 ? 15.656 33.688 3.23 1 96 297 VAL B C 1
ATOM 7893 O O . VAL B 1 297 ? 15.562 34.906 3.129 1 96 297 VAL B O 1
ATOM 7896 N N . TYR B 1 298 ? 16.75 33.094 3.211 1 96.44 298 TYR B N 1
ATOM 7897 C CA . TYR B 1 298 ? 18.047 33.719 3.039 1 96.44 298 TYR B CA 1
ATOM 7898 C C . TYR B 1 298 ? 18.797 33.125 1.853 1 96.44 298 TYR B C 1
ATOM 7900 O O . TYR B 1 298 ? 18.562 31.984 1.482 1 96.44 298 TYR B O 1
ATOM 7908 N N . LEU B 1 299 ? 19.625 33.938 1.255 1 97.38 299 LEU B N 1
ATOM 7909 C CA . LEU B 1 299 ? 20.594 33.5 0.258 1 97.38 299 LEU B CA 1
ATOM 7910 C C . LEU B 1 299 ? 22 33.438 0.843 1 97.38 299 LEU B C 1
ATOM 7912 O O . LEU B 1 299 ? 22.562 34.469 1.213 1 97.38 299 LEU B O 1
ATOM 7916 N N . LEU B 1 300 ? 22.5 32.281 0.925 1 97.69 300 LEU B N 1
ATOM 7917 C CA . LEU B 1 300 ? 23.828 32.031 1.48 1 97.69 300 LEU B CA 1
ATOM 7918 C C . LEU B 1 300 ? 24.844 31.812 0.37 1 97.69 300 LEU B C 1
ATOM 7920 O O . LEU B 1 300 ? 24.641 30.969 -0.5 1 97.69 300 LEU B O 1
ATOM 7924 N N . SER B 1 301 ? 25.906 32.594 0.39 1 97.31 301 SER B N 1
ATOM 7925 C CA . SER B 1 301 ? 27 32.344 -0.538 1 97.31 301 SER B CA 1
ATOM 7926 C C . SER B 1 301 ? 27.922 31.219 -0.029 1 97.31 301 SER B C 1
ATOM 7928 O O . SER B 1 301 ? 28.562 31.375 1.017 1 97.31 301 SER B O 1
ATOM 7930 N N . PRO B 1 302 ? 27.984 30.172 -0.777 1 95.75 302 PRO B N 1
ATOM 7931 C CA . PRO B 1 302 ? 28.875 29.109 -0.314 1 95.75 302 PRO B CA 1
ATOM 7932 C C . PRO B 1 302 ? 30.344 29.516 -0.361 1 95.75 302 PRO B C 1
ATOM 7934 O O . PRO B 1 302 ? 31.188 28.875 0.285 1 95.75 302 PRO B O 1
ATOM 7937 N N . GLU B 1 303 ? 30.656 30.516 -1.081 1 93.88 303 GLU B N 1
ATOM 7938 C CA . GLU B 1 303 ? 32.031 30.969 -1.223 1 93.88 303 GLU B CA 1
ATOM 7939 C C . GLU B 1 303 ? 32.406 31.922 -0.087 1 93.88 303 GLU B C 1
ATOM 7941 O O . GLU B 1 303 ? 33.438 31.719 0.576 1 93.88 303 GLU B O 1
ATOM 7946 N N . THR B 1 304 ? 31.594 32.906 0.19 1 95.31 304 THR B N 1
ATOM 7947 C CA . THR B 1 304 ? 31.938 33.938 1.161 1 95.31 304 THR B CA 1
ATOM 7948 C C . THR B 1 304 ? 31.328 33.625 2.523 1 95.31 304 THR B C 1
ATOM 7950 O O . THR B 1 304 ? 31.719 34.188 3.535 1 95.31 304 THR B O 1
ATOM 7953 N N . LEU B 1 305 ? 30.328 32.781 2.551 1 95 305 LEU B N 1
ATOM 7954 C CA . LEU B 1 305 ? 29.578 32.375 3.736 1 95 305 LEU B CA 1
ATOM 7955 C C . LEU B 1 305 ? 28.719 33.5 4.273 1 95 305 LEU B C 1
ATOM 7957 O O . LEU B 1 305 ? 28.156 33.375 5.371 1 95 305 LEU B O 1
ATOM 7961 N N . GLU B 1 306 ? 28.594 34.562 3.463 1 94.62 306 GLU B N 1
ATOM 7962 C CA . GLU B 1 306 ? 27.672 35.625 3.816 1 94.62 306 GLU B CA 1
ATOM 7963 C C . GLU B 1 306 ? 26.25 35.281 3.396 1 94.62 306 GLU B C 1
ATOM 7965 O O . GLU B 1 306 ? 26.047 34.594 2.406 1 94.62 306 GLU B O 1
ATOM 7970 N N . SER B 1 307 ? 25.344 35.719 4.172 1 93.75 307 SER B N 1
ATOM 7971 C CA . SER B 1 307 ? 23.938 35.469 3.879 1 93.75 307 SER B CA 1
ATOM 7972 C C . SER B 1 307 ? 23.156 36.781 3.791 1 93.75 307 SER B C 1
ATOM 7974 O O . SER B 1 307 ? 23.469 37.75 4.492 1 93.75 307 SER B O 1
ATOM 7976 N N . LYS B 1 308 ? 22.266 36.875 2.887 1 93.38 308 LYS B N 1
ATOM 7977 C CA . LYS B 1 308 ? 21.375 38 2.758 1 93.38 308 LYS B CA 1
ATOM 7978 C C . LYS B 1 308 ? 19.906 37.562 2.744 1 93.38 308 LYS B C 1
ATOM 7980 O O . LYS B 1 308 ? 19.578 36.531 2.145 1 93.38 308 LYS B O 1
ATOM 7985 N N . GLN B 1 309 ? 19.062 38.344 3.4 1 94 309 GLN B N 1
ATOM 7986 C CA . GLN B 1 309 ? 17.641 38.031 3.473 1 94 309 GLN B CA 1
ATOM 7987 C C . GLN B 1 309 ? 16.922 38.5 2.217 1 94 309 GLN B C 1
ATOM 7989 O O . GLN B 1 309 ? 17.203 39.594 1.699 1 94 309 GLN B O 1
ATOM 7994 N N . ILE B 1 310 ? 15.992 37.719 1.744 1 94.06 310 ILE B N 1
ATOM 7995 C CA . ILE B 1 310 ? 15.172 38.188 0.634 1 94.06 310 ILE B CA 1
ATOM 7996 C C . ILE B 1 310 ? 14.07 39.094 1.158 1 94.06 310 ILE B C 1
ATOM 7998 O O . ILE B 1 310 ? 13.797 39.125 2.359 1 94.06 310 ILE B O 1
ATOM 8002 N N . PRO B 1 311 ? 13.484 39.875 0.193 1 89.75 311 PRO B N 1
ATOM 8003 C CA . PRO B 1 311 ? 12.414 40.75 0.644 1 89.75 311 PRO B CA 1
ATOM 8004 C C . PRO B 1 311 ? 11.258 40 1.296 1 89.75 311 PRO B C 1
ATOM 8006 O O . PRO B 1 311 ? 10.945 38.875 0.901 1 89.75 311 PRO B O 1
ATOM 8009 N N . ASN B 1 312 ? 10.773 40.625 2.295 1 84.88 312 ASN B N 1
ATOM 8010 C CA . ASN B 1 312 ? 9.656 40.031 3.023 1 84.88 312 ASN B CA 1
ATOM 8011 C C . ASN B 1 312 ? 8.352 40.781 2.77 1 84.88 312 ASN B C 1
ATOM 8013 O O . ASN B 1 312 ? 8.344 42.031 2.709 1 84.88 312 ASN B O 1
ATOM 8017 N N . ASP B 1 313 ? 7.379 40.062 2.424 1 78.62 313 ASP B N 1
ATOM 8018 C CA . ASP B 1 313 ? 6.027 40.594 2.393 1 78.62 313 ASP B CA 1
ATOM 8019 C C . ASP B 1 313 ? 5.414 40.625 3.791 1 78.62 313 ASP B C 1
ATOM 8021 O O . ASP B 1 313 ? 5.387 39.625 4.484 1 78.62 313 ASP B O 1
ATOM 8025 N N . PRO B 1 314 ? 4.957 41.812 4.207 1 73.88 314 PRO B N 1
ATOM 8026 C CA . PRO B 1 314 ? 4.391 41.906 5.555 1 73.88 314 PRO B CA 1
ATOM 8027 C C . PRO B 1 314 ? 3.242 40.938 5.801 1 73.88 314 PRO B C 1
ATOM 8029 O O . PRO B 1 314 ? 2.947 40.625 6.949 1 73.88 314 PRO B O 1
ATOM 8032 N N . LYS B 1 315 ? 2.672 40.531 4.738 1 71.38 315 LYS B N 1
ATOM 8033 C CA . LYS B 1 315 ? 1.552 39.594 4.891 1 71.38 315 LYS B CA 1
ATOM 8034 C C . LYS B 1 315 ? 2.043 38.156 5.078 1 71.38 315 LYS B C 1
ATOM 8036 O O . LYS B 1 315 ? 1.247 37.25 5.34 1 71.38 315 LYS B O 1
ATOM 8041 N N . CYS B 1 316 ? 3.324 38 4.988 1 80 316 CYS B N 1
ATOM 8042 C CA . CYS B 1 316 ? 3.908 36.688 5.113 1 80 316 CYS B CA 1
ATOM 8043 C C . CYS B 1 316 ? 4.457 36.469 6.52 1 80 316 CYS B C 1
ATOM 8045 O O . CYS B 1 316 ? 5.418 37.125 6.926 1 80 316 CYS B O 1
ATOM 8047 N N . LEU B 1 317 ? 3.844 35.625 7.238 1 73.06 317 LEU B N 1
ATOM 8048 C CA . LEU B 1 317 ? 4.301 35.312 8.586 1 73.06 317 LEU B CA 1
ATOM 8049 C C . LEU B 1 317 ? 5.637 34.594 8.555 1 73.06 317 LEU B C 1
ATOM 8051 O O . LEU B 1 317 ? 6.516 34.844 9.375 1 73.06 317 LEU B O 1
ATOM 8055 N N . GLY B 1 318 ? 5.77 33.719 7.625 1 85.38 318 GLY B N 1
ATOM 8056 C CA . GLY B 1 318 ? 6.992 32.938 7.449 1 85.38 318 GLY B CA 1
ATOM 8057 C C . GLY B 1 318 ? 7.246 32.531 6.012 1 85.38 318 GLY B C 1
ATOM 8058 O O . GLY B 1 318 ? 6.309 32.469 5.211 1 85.38 318 GLY B O 1
ATOM 8059 N N . GLN B 1 319 ? 8.508 32.438 5.754 1 90.75 319 GLN B N 1
ATOM 8060 C CA . GLN B 1 319 ? 8.93 32 4.434 1 90.75 319 GLN B CA 1
ATOM 8061 C C . GLN B 1 319 ? 9.68 30.672 4.527 1 90.75 319 GLN B C 1
ATOM 8063 O O . GLN B 1 319 ? 10.445 30.438 5.465 1 90.75 319 GLN B O 1
ATOM 8068 N N . GLY B 1 320 ? 9.312 29.797 3.541 1 92.75 320 GLY B N 1
ATOM 8069 C CA . GLY B 1 320 ? 10.031 28.547 3.57 1 92.75 320 GLY B CA 1
ATOM 8070 C C . GLY B 1 320 ? 10.062 27.844 2.227 1 92.75 320 GLY B C 1
ATOM 8071 O O . GLY B 1 320 ? 9.492 28.328 1.252 1 92.75 320 GLY B O 1
ATOM 8072 N N . GLN B 1 321 ? 10.906 26.812 2.154 1 94.81 321 GLN B N 1
ATOM 8073 C CA . GLN B 1 321 ? 11.055 25.859 1.057 1 94.81 321 GLN B CA 1
ATOM 8074 C C . GLN B 1 321 ? 11.359 26.578 -0.253 1 94.81 321 GLN B C 1
ATOM 8076 O O . GLN B 1 321 ? 10.672 26.375 -1.255 1 94.81 321 GLN B O 1
ATOM 8081 N N . PRO B 1 322 ? 12.367 27.344 -0.268 1 97.25 322 PRO B N 1
ATOM 8082 C CA . PRO B 1 322 ? 12.742 28.062 -1.485 1 97.25 322 PRO B CA 1
ATOM 8083 C C . PRO B 1 322 ? 13.203 27.141 -2.607 1 97.25 322 PRO B C 1
ATOM 8085 O O . PRO B 1 322 ? 13.789 26.078 -2.34 1 97.25 322 PRO B O 1
ATOM 8088 N N . ALA B 1 323 ? 12.945 27.516 -3.828 1 98.06 323 ALA B N 1
ATOM 8089 C CA . ALA B 1 323 ? 13.375 26.766 -5.008 1 98.06 323 ALA B CA 1
ATOM 8090 C C . ALA B 1 323 ? 13.75 27.703 -6.148 1 98.06 323 ALA B C 1
ATOM 8092 O O . ALA B 1 323 ? 12.914 28.484 -6.617 1 98.06 323 ALA B O 1
ATOM 8093 N N . PHE B 1 324 ? 14.945 27.641 -6.605 1 98.12 324 PHE B N 1
ATOM 8094 C CA . PHE B 1 324 ? 15.359 28.422 -7.766 1 98.12 324 PHE B CA 1
ATOM 8095 C C . PHE B 1 324 ? 14.789 27.844 -9.047 1 98.12 324 PHE B C 1
ATOM 8097 O O . PHE B 1 324 ? 14.719 26.609 -9.211 1 98.12 324 PHE B O 1
ATOM 8104 N N . SER B 1 325 ? 14.453 28.766 -9.93 1 97.06 325 SER B N 1
ATOM 8105 C CA . SER B 1 325 ? 14.148 28.312 -11.281 1 97.06 325 SER B CA 1
ATOM 8106 C C . SER B 1 325 ? 15.406 27.812 -11.992 1 97.06 325 SER B C 1
ATOM 8108 O O . SER B 1 325 ? 16.531 28.109 -11.57 1 97.06 325 SER B O 1
ATOM 8110 N N . HIS B 1 326 ? 15.195 27.078 -13.023 1 95.25 326 HIS B N 1
ATOM 8111 C CA . HIS B 1 326 ? 16.328 26.516 -13.734 1 95.25 326 HIS B CA 1
ATOM 8112 C C . HIS B 1 326 ? 17.141 27.609 -14.422 1 95.25 326 HIS B C 1
ATOM 8114 O O . HIS B 1 326 ? 18.375 27.5 -14.531 1 95.25 326 HIS B O 1
ATOM 8120 N N . SER B 1 327 ? 16.5 28.641 -14.852 1 94.19 327 SER B N 1
ATOM 8121 C CA . SER B 1 327 ? 17.172 29.766 -15.461 1 94.19 327 SER B CA 1
ATOM 8122 C C . SER B 1 327 ? 17.938 30.594 -14.422 1 94.19 327 SER B C 1
ATOM 8124 O O . SER B 1 327 ? 18.844 31.359 -14.766 1 94.19 327 SER B O 1
ATOM 8126 N N . GLY B 1 328 ? 17.5 30.484 -13.219 1 95.38 328 GLY B N 1
ATOM 8127 C CA . GLY B 1 328 ? 18.062 31.297 -12.156 1 95.38 328 GLY B CA 1
ATOM 8128 C C . GLY B 1 328 ? 17.453 32.688 -12.07 1 95.38 328 GLY B C 1
ATOM 8129 O O . GLY B 1 328 ? 17.906 33.531 -11.281 1 95.38 328 GLY B O 1
ATOM 8130 N N . GLU B 1 329 ? 16.422 32.875 -12.797 1 95.94 329 GLU B N 1
ATOM 8131 C CA . GLU B 1 329 ? 15.82 34.219 -12.859 1 95.94 329 GLU B CA 1
ATOM 8132 C C . GLU B 1 329 ? 14.805 34.406 -11.742 1 95.94 329 GLU B C 1
ATOM 8134 O O . GLU B 1 329 ? 14.484 35.562 -11.383 1 95.94 329 GLU B O 1
ATOM 8139 N N . TYR B 1 330 ? 14.289 33.344 -11.266 1 97.12 330 TYR B N 1
ATOM 8140 C CA . TYR B 1 330 ? 13.234 33.438 -10.258 1 97.12 330 TYR B CA 1
ATOM 8141 C C . TYR B 1 330 ? 13.539 32.562 -9.055 1 97.12 330 TYR B C 1
ATOM 8143 O O . TYR B 1 330 ? 14.242 31.547 -9.188 1 97.12 330 TYR B O 1
ATOM 8151 N N . LEU B 1 331 ? 13.07 32.938 -7.91 1 97.69 331 LEU B N 1
ATOM 8152 C CA . LEU B 1 331 ? 13.031 32.156 -6.691 1 97.69 331 LEU B CA 1
ATOM 8153 C C . LEU B 1 331 ? 11.602 31.953 -6.211 1 97.69 331 LEU B C 1
ATOM 8155 O O . LEU B 1 331 ? 10.906 32.938 -5.918 1 97.69 331 LEU B O 1
ATOM 8159 N N . ALA B 1 332 ? 11.156 30.75 -6.223 1 97.88 332 ALA B N 1
ATOM 8160 C CA . ALA B 1 332 ? 9.852 30.438 -5.637 1 97.88 332 ALA B CA 1
ATOM 8161 C C . ALA B 1 332 ? 9.984 30.078 -4.16 1 97.88 332 ALA B C 1
ATOM 8163 O O . ALA B 1 332 ? 11.023 29.578 -3.727 1 97.88 332 ALA B O 1
ATOM 8164 N N . TYR B 1 333 ? 9.023 30.359 -3.363 1 96.06 333 TYR B N 1
ATOM 8165 C CA . TYR B 1 333 ? 9 29.984 -1.954 1 96.06 333 TYR B CA 1
ATOM 8166 C C . TYR B 1 333 ? 7.574 30 -1.408 1 96.06 333 TYR B C 1
ATOM 8168 O O . TYR B 1 333 ? 6.672 30.562 -2.035 1 96.06 333 TYR B O 1
ATOM 8176 N N . TRP B 1 334 ? 7.406 29.344 -0.327 1 93.44 334 TRP B N 1
ATOM 8177 C CA . TRP B 1 334 ? 6.133 29.359 0.383 1 93.44 334 TRP B CA 1
ATOM 8178 C C . TRP B 1 334 ? 6.062 30.547 1.342 1 93.44 334 TRP B C 1
ATOM 8180 O O . TRP B 1 334 ? 7.023 30.828 2.062 1 93.44 334 TRP B O 1
ATOM 8190 N N . CYS B 1 335 ? 5.043 31.25 1.262 1 90.81 335 CYS B N 1
ATOM 8191 C CA . CYS B 1 335 ? 4.688 32.25 2.279 1 90.81 335 CYS B CA 1
ATOM 8192 C C . CYS B 1 335 ? 3.586 31.703 3.189 1 90.81 335 CYS B C 1
ATOM 8194 O O . CYS B 1 335 ? 2.439 31.562 2.762 1 90.81 335 CYS B O 1
ATOM 8196 N N . TYR B 1 336 ? 4.074 31.469 4.371 1 81 336 TYR B N 1
ATOM 8197 C CA . TYR B 1 336 ? 3.094 31 5.348 1 81 336 TYR B CA 1
ATOM 8198 C C . TYR B 1 336 ? 2.26 32.156 5.879 1 81 336 TYR B C 1
ATOM 8200 O O . TYR B 1 336 ? 2.797 33.094 6.48 1 81 336 TYR B O 1
ATOM 8208 N N . ARG B 1 337 ? 1.06 32.156 5.457 1 70.56 337 ARG B N 1
ATOM 8209 C CA . ARG B 1 337 ? 0.175 33.219 5.895 1 70.56 337 ARG B CA 1
ATOM 8210 C C . ARG B 1 337 ? -0.557 32.844 7.176 1 70.56 337 ARG B C 1
ATOM 8212 O O . ARG B 1 337 ? -0.906 33.719 7.98 1 70.56 337 ARG B O 1
ATOM 8219 N N . SER B 1 338 ? -0.764 31.547 7.172 1 60.56 338 SER B N 1
ATOM 8220 C CA . SER B 1 338 ? -1.32 30.891 8.352 1 60.56 338 SER B CA 1
ATOM 8221 C C . SER B 1 338 ? -0.828 29.453 8.461 1 60.56 338 SER B C 1
ATOM 8223 O O . SER B 1 338 ? -0.14 28.953 7.566 1 60.56 338 SER B O 1
ATOM 8225 N N . PRO B 1 339 ? -0.842 28.859 9.609 1 55.44 339 PRO B N 1
ATOM 8226 C CA . PRO B 1 339 ? -0.369 27.484 9.719 1 55.44 339 PRO B CA 1
ATOM 8227 C C . PRO B 1 339 ? -0.955 26.578 8.648 1 55.44 339 PRO B C 1
ATOM 8229 O O . PRO B 1 339 ? -0.383 25.531 8.344 1 55.44 339 PRO B O 1
ATOM 8232 N N . ASN B 1 340 ? -2.02 26.922 8.039 1 58.03 340 ASN B N 1
ATOM 8233 C CA . ASN B 1 340 ? -2.6 26 7.062 1 58.03 340 ASN B CA 1
ATOM 8234 C C . ASN B 1 340 ? -2.807 26.688 5.711 1 58.03 340 ASN B C 1
ATOM 8236 O O . ASN B 1 340 ? -3.42 26.109 4.809 1 58.03 340 ASN B O 1
ATOM 8240 N N . GLU B 1 341 ? -2.525 27.969 5.664 1 66.75 341 GLU B N 1
ATOM 8241 C CA . GLU B 1 341 ? -2.592 28.656 4.383 1 66.75 341 GLU B CA 1
ATOM 8242 C C . GLU B 1 341 ? -1.214 29.141 3.945 1 66.75 341 GLU B C 1
ATOM 8244 O O . GLU B 1 341 ? -0.513 29.812 4.711 1 66.75 341 GLU B O 1
ATOM 8249 N N . SER B 1 342 ? -0.98 28.719 2.824 1 80.5 342 SER B N 1
ATOM 8250 C CA . SER B 1 342 ? 0.311 29.125 2.281 1 80.5 342 SER B CA 1
ATOM 8251 C C . SER B 1 342 ? 0.164 29.688 0.87 1 80.5 342 SER B C 1
ATOM 8253 O O . SER B 1 342 ? -0.727 29.281 0.123 1 80.5 342 SER B O 1
ATOM 8255 N N . GLY B 1 343 ? 0.786 30.75 0.699 1 86.31 343 GLY B N 1
ATOM 8256 C CA . GLY B 1 343 ? 0.911 31.281 -0.65 1 86.31 343 GLY B CA 1
ATOM 8257 C C . GLY B 1 343 ? 2.199 30.859 -1.336 1 86.31 343 GLY B C 1
ATOM 8258 O O . GLY B 1 343 ? 3.25 30.781 -0.698 1 86.31 343 GLY B O 1
ATOM 8259 N N . LEU B 1 344 ? 2.008 30.516 -2.578 1 92.81 344 LEU B N 1
ATOM 8260 C CA . LEU B 1 344 ? 3.178 30.266 -3.416 1 92.81 344 LEU B CA 1
ATOM 8261 C C . LEU B 1 344 ? 3.617 31.547 -4.125 1 92.81 344 LEU B C 1
ATOM 8263 O O . LEU B 1 344 ? 2.834 32.156 -4.852 1 92.81 344 LEU B O 1
ATOM 8267 N N . TYR B 1 345 ? 4.828 31.891 -3.875 1 94.25 345 TYR B N 1
ATOM 8268 C CA . TYR B 1 345 ? 5.355 33.156 -4.414 1 94.25 345 TYR B CA 1
ATOM 8269 C C . TYR B 1 345 ? 6.484 32.875 -5.402 1 94.25 345 TYR B C 1
ATOM 8271 O O . TYR B 1 345 ? 7.191 31.875 -5.293 1 94.25 345 TYR B O 1
ATOM 8279 N N . SER B 1 346 ? 6.629 33.781 -6.34 1 95.44 346 SER B N 1
ATOM 8280 C CA . SER B 1 346 ? 7.773 33.844 -7.242 1 95.44 346 SER B CA 1
ATOM 8281 C C . SER B 1 346 ? 8.438 35.219 -7.195 1 95.44 346 SER B C 1
ATOM 8283 O O . SER B 1 346 ? 7.789 36.219 -7.418 1 95.44 346 SER B O 1
ATOM 8285 N N . LEU B 1 347 ? 9.672 35.219 -6.918 1 96.12 347 LEU B N 1
ATOM 8286 C CA . LEU B 1 347 ? 10.461 36.438 -6.789 1 96.12 347 LEU B CA 1
ATOM 8287 C C . LEU B 1 347 ? 11.453 36.562 -7.938 1 96.12 347 LEU B C 1
ATOM 8289 O O . LEU B 1 347 ? 12.336 35.719 -8.102 1 96.12 347 LEU B O 1
ATOM 8293 N N . PRO B 1 348 ? 11.305 37.625 -8.773 1 95.38 348 PRO B N 1
ATOM 8294 C CA . PRO B 1 348 ? 12.375 37.875 -9.742 1 95.38 348 PRO B CA 1
ATOM 8295 C C . PRO B 1 348 ? 13.688 38.312 -9.078 1 95.38 348 PRO B C 1
ATOM 8297 O O . PRO B 1 348 ? 13.688 39.188 -8.219 1 95.38 348 PRO B O 1
ATOM 8300 N N . LEU B 1 349 ? 14.742 37.75 -9.469 1 94.25 349 LEU B N 1
ATOM 8301 C CA . LEU B 1 349 ? 16 37.969 -8.766 1 94.25 349 LEU B CA 1
ATOM 8302 C C . LEU B 1 349 ? 16.766 39.156 -9.367 1 94.25 349 LEU B C 1
ATOM 8304 O O . LEU B 1 349 ? 17.734 39.625 -8.781 1 94.25 349 LEU B O 1
ATOM 8308 N N . ALA B 1 350 ? 16.422 39.562 -10.547 1 90.31 350 ALA B N 1
ATOM 8309 C CA . ALA B 1 350 ? 17.047 40.719 -11.172 1 90.31 350 ALA B CA 1
ATOM 8310 C C . ALA B 1 350 ? 16.453 42 -10.609 1 90.31 350 ALA B C 1
ATOM 8312 O O . ALA B 1 350 ? 16.875 43.094 -10.984 1 90.31 350 ALA B O 1
ATOM 8313 N N . GLY B 1 351 ? 15.57 41.906 -9.781 1 86.25 351 GLY B N 1
ATOM 8314 C CA . GLY B 1 351 ? 14.906 43.094 -9.234 1 86.25 351 GLY B CA 1
ATOM 8315 C C . GLY B 1 351 ? 13.398 43.062 -9.414 1 86.25 351 GLY B C 1
ATOM 8316 O O . GLY B 1 351 ? 12.898 42.469 -10.359 1 86.25 351 GLY B O 1
ATOM 8317 N N . GLY B 1 352 ? 12.641 43.5 -8.414 1 84.56 352 GLY B N 1
ATOM 8318 C CA . GLY B 1 352 ? 11.188 43.5 -8.461 1 84.56 352 GLY B CA 1
ATOM 8319 C C . GLY B 1 352 ? 10.539 42.938 -7.219 1 84.56 352 GLY B C 1
ATOM 8320 O O . GLY B 1 352 ? 11.227 42.562 -6.273 1 84.56 352 GLY B O 1
ATOM 8321 N N . LYS B 1 353 ? 9.195 42.938 -7.383 1 88.62 353 LYS B N 1
ATOM 8322 C CA . LYS B 1 353 ? 8.422 42.469 -6.238 1 88.62 353 LYS B CA 1
ATOM 8323 C C . LYS B 1 353 ? 7.973 41.031 -6.434 1 88.62 353 LYS B C 1
ATOM 8325 O O . LYS B 1 353 ? 7.746 40.594 -7.562 1 88.62 353 LYS B O 1
ATOM 8330 N N . ALA B 1 354 ? 7.98 40.344 -5.355 1 92.06 354 ALA B N 1
ATOM 8331 C CA . ALA B 1 354 ? 7.469 38.969 -5.379 1 92.06 354 ALA B CA 1
ATOM 8332 C C . ALA B 1 354 ? 5.992 38.938 -5.773 1 92.06 354 ALA B C 1
ATOM 8334 O O . ALA B 1 354 ? 5.223 39.812 -5.371 1 92.06 354 ALA B O 1
ATOM 8335 N N . LYS B 1 355 ? 5.621 38 -6.602 1 90.31 355 LYS B N 1
ATOM 8336 C CA . LYS B 1 355 ? 4.234 37.812 -7.02 1 90.31 355 LYS B CA 1
ATOM 8337 C C . LYS B 1 355 ? 3.65 36.531 -6.453 1 90.31 355 LYS B C 1
ATOM 8339 O O . LYS B 1 355 ? 4.332 35.5 -6.402 1 90.31 355 LYS B O 1
ATOM 8344 N N . ILE B 1 356 ? 2.412 36.625 -6.043 1 90.44 356 ILE B N 1
ATOM 8345 C CA . ILE B 1 356 ? 1.712 35.438 -5.598 1 90.44 356 ILE B CA 1
ATOM 8346 C C . ILE B 1 356 ? 1.258 34.625 -6.812 1 90.44 356 ILE B C 1
ATOM 8348 O O . ILE B 1 356 ? 0.594 35.156 -7.707 1 90.44 356 ILE B O 1
ATOM 8352 N N . VAL B 1 357 ? 1.655 33.438 -6.859 1 92.5 357 VAL B N 1
ATOM 8353 C CA . VAL B 1 357 ? 1.289 32.562 -7.953 1 92.5 357 VAL B CA 1
ATOM 8354 C C . VAL B 1 357 ? -0.029 31.859 -7.633 1 92.5 357 VAL B C 1
ATOM 8356 O O . VAL B 1 357 ? -0.891 31.703 -8.5 1 92.5 357 VAL B O 1
ATOM 8359 N N . SER B 1 358 ? -0.139 31.359 -6.43 1 88 358 SER B N 1
ATOM 8360 C CA . SER B 1 358 ? -1.332 30.641 -5.992 1 88 358 SER B CA 1
ATOM 8361 C C . SER B 1 358 ? -1.449 30.641 -4.473 1 88 358 SER B C 1
ATOM 8363 O O . SER B 1 358 ? -0.463 30.875 -3.768 1 88 358 SER B O 1
ATOM 8365 N N . SER B 1 359 ? -2.637 30.578 -3.992 1 81.44 359 SER B N 1
ATOM 8366 C CA . SER B 1 359 ? -2.916 30.375 -2.576 1 81.44 359 SER B CA 1
ATOM 8367 C C . SER B 1 359 ? -3.543 29 -2.34 1 81.44 359 SER B C 1
ATOM 8369 O O . SER B 1 359 ? -4.523 28.641 -2.992 1 81.44 359 SER B O 1
ATOM 8371 N N . VAL B 1 360 ? -2.881 28.281 -1.505 1 74.56 360 VAL B N 1
ATOM 8372 C CA . VAL B 1 360 ? -3.346 26.922 -1.3 1 74.56 360 VAL B CA 1
ATOM 8373 C C . VAL B 1 360 ? -3.568 26.672 0.189 1 74.56 360 VAL B C 1
ATOM 8375 O O . VAL B 1 360 ? -2.988 27.359 1.035 1 74.56 360 VAL B O 1
ATOM 8378 N N . LEU B 1 361 ? -4.43 25.812 0.42 1 63.97 361 LEU B N 1
ATOM 8379 C CA . LEU B 1 361 ? -4.68 25.359 1.786 1 63.97 361 LEU B CA 1
ATOM 8380 C C . LEU B 1 361 ? -3.922 24.078 2.088 1 63.97 361 LEU B C 1
ATOM 8382 O O . LEU B 1 361 ? -3.879 23.172 1.256 1 63.97 361 LEU B O 1
ATOM 8386 N N . GLY B 1 362 ? -3.256 24 3.262 1 70.62 362 GLY B N 1
ATOM 8387 C CA . GLY B 1 362 ? -2.463 22.859 3.688 1 70.62 362 GLY B CA 1
ATOM 8388 C C . GLY B 1 362 ? -1.039 23.219 4.066 1 70.62 362 GLY B C 1
ATOM 8389 O O . GLY B 1 362 ? -0.614 24.359 3.865 1 70.62 362 GLY B O 1
ATOM 8390 N N . LEU B 1 363 ? -0.417 22.219 4.629 1 74.56 363 LEU B N 1
ATOM 8391 C CA . LEU B 1 363 ? 0.983 22.422 4.984 1 74.56 363 LEU B CA 1
ATOM 8392 C C . LEU B 1 363 ? 1.896 22.078 3.812 1 74.56 363 LEU B C 1
ATOM 8394 O O . LEU B 1 363 ? 1.786 21 3.232 1 74.56 363 LEU B O 1
ATOM 8398 N N . PRO B 1 364 ? 2.672 23 3.48 1 85.81 364 PRO B N 1
ATOM 8399 C CA . PRO B 1 364 ? 3.611 22.719 2.393 1 85.81 364 PRO B CA 1
ATOM 8400 C C . PRO B 1 364 ? 4.523 21.531 2.695 1 85.81 364 PRO B C 1
ATOM 8402 O O . PRO B 1 364 ? 5.047 21.422 3.807 1 85.81 364 PRO B O 1
ATOM 8405 N N . ALA B 1 365 ? 4.613 20.672 1.725 1 87.5 365 ALA B N 1
ATOM 8406 C CA . ALA B 1 365 ? 5.461 19.5 1.874 1 87.5 365 ALA B CA 1
ATOM 8407 C C . ALA B 1 365 ? 6.383 19.328 0.669 1 87.5 365 ALA B C 1
ATOM 8409 O O . ALA B 1 365 ? 6.598 18.203 0.196 1 87.5 365 ALA B O 1
ATOM 8410 N N . GLY B 1 366 ? 6.805 20.422 0.076 1 92.94 366 GLY B N 1
ATOM 8411 C CA . GLY B 1 366 ? 7.73 20.359 -1.043 1 92.94 366 GLY B CA 1
ATOM 8412 C C . GLY B 1 366 ? 7.395 21.344 -2.148 1 92.94 366 GLY B C 1
ATOM 8413 O O . GLY B 1 366 ? 6.238 21.75 -2.305 1 92.94 366 GLY B O 1
ATOM 8414 N N . LEU B 1 367 ? 8.414 21.688 -2.879 1 95.81 367 LEU B N 1
ATOM 8415 C CA . LEU B 1 367 ? 8.281 22.656 -3.967 1 95.81 367 LEU B CA 1
ATOM 8416 C C . LEU B 1 367 ? 9.422 22.5 -4.961 1 95.81 367 LEU B C 1
ATOM 8418 O O . LEU B 1 367 ? 10.586 22.359 -4.566 1 95.81 367 LEU B O 1
ATOM 8422 N N . THR B 1 368 ? 9.023 22.5 -6.23 1 96.56 368 THR B N 1
ATOM 8423 C CA . THR B 1 368 ? 10.039 22.5 -7.273 1 96.56 368 THR B CA 1
ATOM 8424 C C . THR B 1 368 ? 9.492 23.125 -8.562 1 96.56 368 THR B C 1
ATOM 8426 O O . THR B 1 368 ? 8.289 23.375 -8.672 1 96.56 368 THR B O 1
ATOM 8429 N N . TRP B 1 369 ? 10.375 23.516 -9.414 1 97.44 369 TRP B N 1
ATOM 8430 C CA . TRP B 1 369 ? 10.008 24.062 -10.719 1 97.44 369 TRP B CA 1
ATOM 8431 C C . TRP B 1 369 ? 9.984 22.969 -11.781 1 97.44 369 TRP B C 1
ATOM 8433 O O . TRP B 1 369 ? 10.758 22 -11.711 1 97.44 369 TRP B O 1
ATOM 8443 N N . SER B 1 370 ? 9.125 23.203 -12.766 1 96.5 370 SER B N 1
ATOM 8444 C CA . SER B 1 370 ? 9.266 22.438 -13.992 1 96.5 370 SER B CA 1
ATOM 8445 C C . SER B 1 370 ? 10.547 22.797 -14.727 1 96.5 370 SER B C 1
ATOM 8447 O O . SER B 1 370 ? 11.133 23.844 -14.477 1 96.5 370 SER B O 1
ATOM 8449 N N . ALA B 1 371 ? 10.938 21.984 -15.625 1 95.5 371 ALA B N 1
ATOM 8450 C CA . ALA B 1 371 ? 12.219 22.188 -16.312 1 95.5 371 ALA B CA 1
ATOM 8451 C C . ALA B 1 371 ? 12.203 23.453 -17.156 1 95.5 371 ALA B C 1
ATOM 8453 O O . ALA B 1 371 ? 13.242 24.094 -17.328 1 95.5 371 ALA B O 1
ATOM 8454 N N . ASP B 1 372 ? 11.023 23.859 -17.641 1 95.12 372 ASP B N 1
ATOM 8455 C CA . ASP B 1 372 ? 10.93 25.031 -18.5 1 95.12 372 ASP B CA 1
ATOM 8456 C C . ASP B 1 372 ? 10.531 26.266 -17.703 1 95.12 372 ASP B C 1
ATOM 8458 O O . ASP B 1 372 ? 10.258 27.328 -18.281 1 95.12 372 ASP B O 1
ATOM 8462 N N . ASP B 1 373 ? 10.438 26.188 -16.375 1 96.56 373 ASP B N 1
ATOM 8463 C CA . ASP B 1 373 ? 10.18 27.266 -15.422 1 96.56 373 ASP B CA 1
ATOM 8464 C C . ASP B 1 373 ? 8.781 27.844 -15.617 1 96.56 373 ASP B C 1
ATOM 8466 O O . ASP B 1 373 ? 8.516 28.969 -15.203 1 96.56 373 ASP B O 1
ATOM 8470 N N . LYS B 1 374 ? 7.879 27.047 -16.281 1 96.31 374 LYS B N 1
ATOM 8471 C CA . LYS B 1 374 ? 6.531 27.547 -16.516 1 96.31 374 LYS B CA 1
ATOM 8472 C C . LYS B 1 374 ? 5.586 27.156 -15.383 1 96.31 374 LYS B C 1
ATOM 8474 O O . LYS B 1 374 ? 4.57 27.812 -15.156 1 96.31 374 LYS B O 1
ATOM 8479 N N . GLU B 1 375 ? 5.91 26.078 -14.742 1 96.94 375 GLU B N 1
ATOM 8480 C CA . GLU B 1 375 ? 5.043 25.562 -13.688 1 96.94 375 GLU B CA 1
ATOM 8481 C C . GLU B 1 375 ? 5.82 25.344 -12.391 1 96.94 375 GLU B C 1
ATOM 8483 O O . GLU B 1 375 ? 7.043 25.172 -12.414 1 96.94 375 GLU B O 1
ATOM 8488 N N . LEU B 1 376 ? 5.07 25.438 -11.289 1 96.94 376 LEU B N 1
ATOM 8489 C CA . LEU B 1 376 ? 5.551 24.984 -9.984 1 96.94 376 LEU B CA 1
ATOM 8490 C C . LEU B 1 376 ? 4.844 23.703 -9.562 1 96.94 376 LEU B C 1
ATOM 8492 O O . LEU B 1 376 ? 3.617 23.609 -9.656 1 96.94 376 LEU B O 1
ATOM 8496 N N . ILE B 1 377 ? 5.621 22.719 -9.219 1 96.25 377 ILE B N 1
ATOM 8497 C CA . ILE B 1 377 ? 5.098 21.484 -8.656 1 96.25 377 ILE B CA 1
ATOM 8498 C C . ILE B 1 377 ? 5.242 21.516 -7.133 1 96.25 377 ILE B C 1
ATOM 8500 O O . ILE B 1 377 ? 6.332 21.766 -6.613 1 96.25 377 ILE B O 1
ATOM 8504 N N . TYR B 1 378 ? 4.117 21.281 -6.469 1 93.69 378 TYR B N 1
ATOM 8505 C CA . TYR B 1 378 ? 4.133 21.391 -5.012 1 93.69 378 TYR B CA 1
ATOM 8506 C C . TYR B 1 378 ? 3.389 20.219 -4.371 1 93.69 378 TYR B C 1
ATOM 8508 O O . TYR B 1 378 ? 2.705 19.453 -5.055 1 93.69 378 TYR B O 1
ATOM 8516 N N . SER B 1 379 ? 3.691 20.016 -3.111 1 91.44 379 SER B N 1
ATOM 8517 C CA . SER B 1 379 ? 2.953 19.047 -2.303 1 91.44 379 SER B CA 1
ATOM 8518 C C . SER B 1 379 ? 2.344 19.703 -1.073 1 91.44 379 SER B C 1
ATOM 8520 O O . SER B 1 379 ? 2.951 20.594 -0.474 1 91.44 379 SER B O 1
ATOM 8522 N N . LEU B 1 380 ? 1.168 19.266 -0.801 1 81.62 380 LEU B N 1
ATOM 8523 C CA . LEU B 1 380 ? 0.465 19.75 0.384 1 81.62 380 LEU B CA 1
ATOM 8524 C C . LEU B 1 380 ? 0.094 18.594 1.304 1 81.62 380 LEU B C 1
ATOM 8526 O O . LEU B 1 380 ? -0.306 17.531 0.834 1 81.62 380 LEU B O 1
ATOM 8530 N N . ASP B 1 381 ? 0.425 18.797 2.518 1 75.5 381 ASP B N 1
ATOM 8531 C CA . ASP B 1 381 ? -0.022 17.891 3.582 1 75.5 381 ASP B CA 1
ATOM 8532 C C . ASP B 1 381 ? -1.225 18.484 4.32 1 75.5 381 ASP B C 1
ATOM 8534 O O . ASP B 1 381 ? -1.102 19.484 5.02 1 75.5 381 ASP B O 1
ATOM 8538 N N . ASP B 1 382 ? -2.295 17.984 4.078 1 60.16 382 ASP B N 1
ATOM 8539 C CA . ASP B 1 382 ? -3.479 18.531 4.734 1 60.16 382 ASP B CA 1
ATOM 8540 C C . ASP B 1 382 ? -3.756 17.812 6.055 1 60.16 382 ASP B C 1
ATOM 8542 O O . ASP B 1 382 ? -4.844 17.938 6.621 1 60.16 382 ASP B O 1
ATOM 8546 N N . GLY B 1 383 ? -2.676 17.125 6.543 1 59.78 383 GLY B N 1
ATOM 8547 C CA . GLY B 1 383 ? -2.84 16.391 7.781 1 59.78 383 GLY B CA 1
ATOM 8548 C C . GLY B 1 383 ? -3.465 15.016 7.574 1 59.78 383 GLY B C 1
ATOM 8549 O O . GLY B 1 383 ? -3.367 14.148 8.438 1 59.78 383 GLY B O 1
ATOM 8550 N N . LEU B 1 384 ? -4.176 14.922 6.453 1 56.31 384 LEU B N 1
ATOM 8551 C CA . LEU B 1 384 ? -4.82 13.656 6.145 1 56.31 384 LEU B CA 1
ATOM 8552 C C . LEU B 1 384 ? -4.125 12.961 4.977 1 56.31 384 LEU B C 1
ATOM 8554 O O . LEU B 1 384 ? -3.904 11.75 5.012 1 56.31 384 LEU B O 1
ATOM 8558 N N . THR B 1 385 ? -3.852 13.648 4.012 1 63.72 385 THR B N 1
ATOM 8559 C CA . THR B 1 385 ? -3.213 13.141 2.805 1 63.72 385 THR B CA 1
ATOM 8560 C C . THR B 1 385 ? -2.129 14.102 2.318 1 63.72 385 THR B C 1
ATOM 8562 O O . THR B 1 385 ? -2.123 15.273 2.689 1 63.72 385 THR B O 1
ATOM 8565 N N . ARG B 1 386 ? -1.19 13.531 1.638 1 76.06 386 ARG B N 1
ATOM 8566 C CA . ARG B 1 386 ? -0.204 14.32 0.908 1 76.06 386 ARG B CA 1
ATOM 8567 C C . ARG B 1 386 ? -0.408 14.195 -0.598 1 76.06 386 ARG B C 1
ATOM 8569 O O . ARG B 1 386 ? -0.382 13.094 -1.145 1 76.06 386 ARG B O 1
ATOM 8576 N N . GLU B 1 387 ? -0.63 15.312 -1.172 1 78 387 GLU B N 1
ATOM 8577 C CA . GLU B 1 387 ? -0.92 15.289 -2.602 1 78 387 GLU B CA 1
ATOM 8578 C C . GLU B 1 387 ? -0.004 16.25 -3.365 1 78 387 GLU B C 1
ATOM 8580 O O . GLU B 1 387 ? 0.471 17.234 -2.809 1 78 387 GLU B O 1
ATOM 8585 N N . LEU B 1 388 ? 0.209 15.953 -4.633 1 88.75 388 LEU B N 1
ATOM 8586 C CA . LEU B 1 388 ? 0.987 16.828 -5.504 1 88.75 388 LEU B CA 1
ATOM 8587 C C . LEU B 1 388 ? 0.073 17.688 -6.371 1 88.75 388 LEU B C 1
ATOM 8589 O O . LEU B 1 388 ? -1.013 17.25 -6.758 1 88.75 388 LEU B O 1
ATOM 8593 N N . GLY B 1 389 ? 0.504 18.875 -6.578 1 88.19 389 GLY B N 1
ATOM 8594 C CA . GLY B 1 389 ? -0.145 19.797 -7.5 1 88.19 389 GLY B CA 1
ATOM 8595 C C . GLY B 1 389 ? 0.833 20.531 -8.391 1 88.19 389 GLY B C 1
ATOM 8596 O O . GLY B 1 389 ? 2.031 20.578 -8.109 1 88.19 389 GLY B O 1
ATOM 8597 N N . GLU B 1 390 ? 0.301 20.953 -9.484 1 92.81 390 GLU B N 1
ATOM 8598 C CA . GLU B 1 390 ? 1.037 21.766 -10.445 1 92.81 390 GLU B CA 1
ATOM 8599 C C . GLU B 1 390 ? 0.308 23.078 -10.727 1 92.81 390 GLU B C 1
ATOM 8601 O O . GLU B 1 390 ? -0.903 23.078 -10.961 1 92.81 390 GLU B O 1
ATOM 8606 N N . VAL B 1 391 ? 1.066 24.141 -10.656 1 94.31 391 VAL B N 1
ATOM 8607 C CA . VAL B 1 391 ? 0.46 25.438 -10.922 1 94.31 391 VAL B CA 1
ATOM 8608 C C . VAL B 1 391 ? 1.244 26.156 -12.023 1 94.31 391 VAL B C 1
ATOM 8610 O O . VAL B 1 391 ? 2.477 26.188 -11.992 1 94.31 391 VAL B O 1
ATOM 8613 N N . THR B 1 392 ? 0.531 26.625 -12.953 1 94.88 392 THR B N 1
ATOM 8614 C CA . THR B 1 392 ? 1.143 27.453 -13.992 1 94.88 392 THR B CA 1
ATOM 8615 C C . THR B 1 392 ? 1.41 28.859 -13.484 1 94.88 392 THR B C 1
ATOM 8617 O O . THR B 1 392 ? 0.487 29.562 -13.055 1 94.88 392 THR B O 1
ATOM 8620 N N . VAL B 1 393 ? 2.578 29.312 -13.57 1 95.25 393 VAL B N 1
ATOM 8621 C CA . VAL B 1 393 ? 3.014 30.562 -12.945 1 95.25 393 VAL B CA 1
ATOM 8622 C C . VAL B 1 393 ? 2.352 31.734 -13.641 1 95.25 393 VAL B C 1
ATOM 8624 O O . VAL B 1 393 ? 1.966 32.719 -12.992 1 95.25 393 VAL B O 1
ATOM 8627 N N . ALA B 1 394 ? 2.141 31.641 -14.938 1 91.69 394 ALA B N 1
ATOM 8628 C CA . ALA B 1 394 ? 1.651 32.75 -15.742 1 91.69 394 ALA B CA 1
ATOM 8629 C C . ALA B 1 394 ? 0.212 33.125 -15.375 1 91.69 394 ALA B C 1
ATOM 8631 O O . ALA B 1 394 ? -0.154 34.281 -15.328 1 91.69 394 ALA B O 1
ATOM 8632 N N . ASN B 1 395 ? -0.608 32.062 -15.055 1 89.94 395 ASN B N 1
ATOM 8633 C CA . ASN B 1 395 ? -2.027 32.344 -14.898 1 89.94 395 ASN B CA 1
ATOM 8634 C C . ASN B 1 395 ? -2.582 31.766 -13.609 1 89.94 395 ASN B C 1
ATOM 8636 O O . ASN B 1 395 ? -3.75 31.969 -13.273 1 89.94 395 ASN B O 1
ATOM 8640 N N . GLY B 1 396 ? -1.771 31.031 -12.938 1 89.81 396 GLY B N 1
ATOM 8641 C CA . GLY B 1 396 ? -2.191 30.516 -11.641 1 89.81 396 GLY B CA 1
ATOM 8642 C C . GLY B 1 396 ? -3.084 29.297 -11.75 1 89.81 396 GLY B C 1
ATOM 8643 O O . GLY B 1 396 ? -3.646 28.844 -10.75 1 89.81 396 GLY B O 1
ATOM 8644 N N . SER B 1 397 ? -3.258 28.734 -12.969 1 88.75 397 SER B N 1
ATOM 8645 C CA . SER B 1 397 ? -4.078 27.531 -13.125 1 88.75 397 SER B CA 1
ATOM 8646 C C . SER B 1 397 ? -3.43 26.328 -12.445 1 88.75 397 SER B C 1
ATOM 8648 O O . SER B 1 397 ? -2.213 26.141 -12.531 1 88.75 397 SER B O 1
ATOM 8650 N N . VAL B 1 398 ? -4.301 25.625 -11.711 1 86.25 398 VAL B N 1
ATOM 8651 C CA . VAL B 1 398 ? -3.799 24.516 -10.914 1 86.25 398 VAL B CA 1
ATOM 8652 C C . VAL B 1 398 ? -4.281 23.188 -11.508 1 86.25 398 VAL B C 1
ATOM 8654 O O . VAL B 1 398 ? -5.43 23.078 -11.945 1 86.25 398 VAL B O 1
ATOM 8657 N N . ARG B 1 399 ? -3.387 22.234 -11.531 1 83.38 399 ARG B N 1
ATOM 8658 C CA . ARG B 1 399 ? -3.678 20.844 -11.906 1 83.38 399 ARG B CA 1
ATOM 8659 C C . ARG B 1 399 ? -3.223 19.875 -10.828 1 83.38 399 ARG B C 1
ATOM 8661 O O . ARG B 1 399 ? -2.076 19.938 -10.375 1 83.38 399 ARG B O 1
ATOM 8668 N N . ARG B 1 400 ? -4.148 19 -10.438 1 78.69 400 ARG B N 1
ATOM 8669 C CA . ARG B 1 400 ? -3.797 17.984 -9.461 1 78.69 400 ARG B CA 1
ATOM 8670 C C . ARG B 1 400 ? -3.061 16.812 -10.117 1 78.69 400 ARG B C 1
ATOM 8672 O O . ARG B 1 400 ? -3.426 16.391 -11.211 1 78.69 400 ARG B O 1
ATOM 8679 N N . LEU B 1 401 ? -1.987 16.438 -9.469 1 83.12 401 LEU B N 1
ATOM 8680 C CA . LEU B 1 401 ? -1.265 15.242 -9.875 1 83.12 401 LEU B CA 1
ATOM 8681 C C . LEU B 1 401 ? -1.597 14.07 -8.961 1 83.12 401 LEU B C 1
ATOM 8683 O O . LEU B 1 401 ? -1.078 13.977 -7.848 1 83.12 401 LEU B O 1
ATOM 8687 N N . THR B 1 402 ? -2.414 13.219 -9.383 1 71.25 402 THR B N 1
ATOM 8688 C CA . THR B 1 402 ? -2.934 12.172 -8.516 1 71.25 402 THR B CA 1
ATOM 8689 C C . THR B 1 402 ? -2.168 10.867 -8.734 1 71.25 402 THR B C 1
ATOM 8691 O O . THR B 1 402 ? -1.855 10.508 -9.867 1 71.25 402 THR B O 1
ATOM 8694 N N . PHE B 1 403 ? -1.723 10.336 -7.625 1 68.75 403 PHE B N 1
ATOM 8695 C CA . PHE B 1 403 ? -1.062 9.039 -7.559 1 68.75 403 PHE B CA 1
ATOM 8696 C C . PHE B 1 403 ? -1.761 8.125 -6.555 1 68.75 403 PHE B C 1
ATOM 8698 O O . PHE B 1 403 ? -2.604 8.578 -5.777 1 68.75 403 PHE B O 1
ATOM 8705 N N . ALA B 1 404 ? -1.444 6.82 -6.754 1 61.75 404 ALA B N 1
ATOM 8706 C CA . ALA B 1 404 ? -1.866 5.918 -5.684 1 61.75 404 ALA B CA 1
ATOM 8707 C C . ALA B 1 404 ? -1.051 6.148 -4.418 1 61.75 404 ALA B C 1
ATOM 8709 O O . ALA B 1 404 ? 0.182 6.102 -4.445 1 61.75 404 ALA B O 1
ATOM 8710 N N . GLY B 1 405 ? -1.723 6.699 -3.369 1 67.31 405 GLY B N 1
ATOM 8711 C CA . GLY B 1 405 ? -1.047 6.895 -2.098 1 67.31 405 GLY B CA 1
ATOM 8712 C C . GLY B 1 405 ? -0.717 8.344 -1.813 1 67.31 405 GLY B C 1
ATOM 8713 O O . GLY B 1 405 ? -1.18 9.242 -2.523 1 67.31 405 GLY B O 1
ATOM 8714 N N . ASN B 1 406 ? 0.151 8.5 -0.767 1 76.81 406 ASN B N 1
ATOM 8715 C CA . ASN B 1 406 ? 0.581 9.82 -0.335 1 76.81 406 ASN B CA 1
ATOM 8716 C C . ASN B 1 406 ? 1.886 10.234 -1.011 1 76.81 406 ASN B C 1
ATOM 8718 O O . ASN B 1 406 ? 2.852 9.469 -1.027 1 76.81 406 ASN B O 1
ATOM 8722 N N . ALA B 1 407 ? 1.895 11.367 -1.623 1 87 407 ALA B N 1
ATOM 8723 C CA . ALA B 1 407 ? 3.064 11.844 -2.357 1 87 407 ALA B CA 1
ATOM 8724 C C . ALA B 1 407 ? 3.551 13.18 -1.807 1 87 407 ALA B C 1
ATOM 8726 O O . ALA B 1 407 ? 2.77 14.125 -1.675 1 87 407 ALA B O 1
ATOM 8727 N N . GLY B 1 408 ? 4.832 13.203 -1.479 1 90.88 408 GLY B N 1
ATOM 8728 C CA . GLY B 1 408 ? 5.426 14.43 -0.975 1 90.88 408 GLY B CA 1
ATOM 8729 C C . GLY B 1 408 ? 6.844 14.656 -1.467 1 90.88 408 GLY B C 1
ATOM 8730 O O . GLY B 1 408 ? 7.449 13.758 -2.057 1 90.88 408 GLY B O 1
ATOM 8731 N N . LEU B 1 409 ? 7.277 15.914 -1.375 1 93.88 409 LEU B N 1
ATOM 8732 C CA . LEU B 1 409 ? 8.664 16.297 -1.621 1 93.88 409 LEU B CA 1
ATOM 8733 C C . LEU B 1 409 ? 9.055 16.016 -3.066 1 93.88 409 LEU B C 1
ATOM 8735 O O . LEU B 1 409 ? 10.016 15.289 -3.318 1 93.88 409 LEU B O 1
ATOM 8739 N N . PRO B 1 410 ? 8.422 16.672 -3.945 1 95.69 410 PRO B N 1
ATOM 8740 C CA . PRO B 1 410 ? 8.688 16.438 -5.367 1 95.69 410 PRO B CA 1
ATOM 8741 C C . PRO B 1 410 ? 10.023 17.016 -5.824 1 95.69 410 PRO B C 1
ATOM 8743 O O . PRO B 1 410 ? 10.492 18.016 -5.266 1 95.69 410 PRO B O 1
ATOM 8746 N N . ALA B 1 411 ? 10.594 16.438 -6.824 1 97.12 411 ALA B N 1
ATOM 8747 C CA . ALA B 1 411 ? 11.766 16.922 -7.555 1 97.12 411 ALA B CA 1
ATOM 8748 C C . ALA B 1 411 ? 11.648 16.609 -9.047 1 97.12 411 ALA B C 1
ATOM 8750 O O . ALA B 1 411 ? 11.195 15.523 -9.422 1 97.12 411 ALA B O 1
ATOM 8751 N N . VAL B 1 412 ? 12.016 17.562 -9.812 1 97 412 VAL B N 1
ATOM 8752 C CA . VAL B 1 412 ? 11.961 17.375 -11.258 1 97 412 VAL B CA 1
ATOM 8753 C C . VAL B 1 412 ? 13.375 17.406 -11.836 1 97 412 VAL B C 1
ATOM 8755 O O . VAL B 1 412 ? 14.195 18.234 -11.445 1 97 412 VAL B O 1
ATOM 8758 N N . SER B 1 413 ? 13.617 16.531 -12.773 1 96.19 413 SER B N 1
ATOM 8759 C CA . SER B 1 413 ? 14.914 16.516 -13.43 1 96.19 413 SER B CA 1
ATOM 8760 C C . SER B 1 413 ? 15.102 17.734 -14.32 1 96.19 413 SER B C 1
ATOM 8762 O O . SER B 1 413 ? 14.125 18.344 -14.75 1 96.19 413 SER B O 1
ATOM 8764 N N . SER B 1 414 ? 16.344 18.078 -14.617 1 93.38 414 SER B N 1
ATOM 8765 C CA . SER B 1 414 ? 16.656 19.281 -15.398 1 93.38 414 SER B CA 1
ATOM 8766 C C . SER B 1 414 ? 16.094 19.172 -16.812 1 93.38 414 SER B C 1
ATOM 8768 O O . SER B 1 414 ? 15.773 20.188 -17.438 1 93.38 414 SER B O 1
ATOM 8770 N N . ARG B 1 415 ? 15.945 17.969 -17.328 1 92.94 415 ARG B N 1
ATOM 8771 C CA . ARG B 1 415 ? 15.391 17.75 -18.672 1 92.94 415 ARG B CA 1
ATOM 8772 C C . ARG B 1 415 ? 13.867 17.766 -18.641 1 92.94 415 ARG B C 1
ATOM 8774 O O . ARG B 1 415 ? 13.219 17.844 -19.688 1 92.94 415 ARG B O 1
ATOM 8781 N N . GLY B 1 416 ? 13.352 17.609 -17.484 1 94.5 416 GLY B N 1
ATOM 8782 C CA . GLY B 1 416 ? 11.906 17.625 -17.312 1 94.5 416 GLY B CA 1
ATOM 8783 C C . GLY B 1 416 ? 11.25 16.297 -17.609 1 94.5 416 GLY B C 1
ATOM 8784 O O . GLY B 1 416 ? 10.023 16.172 -17.531 1 94.5 416 GLY B O 1
ATOM 8785 N N . ASP B 1 417 ? 11.977 15.305 -17.844 1 93.56 417 ASP B N 1
ATOM 8786 C CA . ASP B 1 417 ? 11.438 14.016 -18.266 1 93.56 417 ASP B CA 1
ATOM 8787 C C . ASP B 1 417 ? 11.078 13.148 -17.062 1 93.56 417 ASP B C 1
ATOM 8789 O O . ASP B 1 417 ? 10.359 12.156 -17.203 1 93.56 417 ASP B O 1
ATOM 8793 N N . LYS B 1 418 ? 11.586 13.508 -15.875 1 95.94 418 LYS B N 1
ATOM 8794 C CA . LYS B 1 418 ? 11.328 12.68 -14.695 1 95.94 418 LYS B CA 1
ATOM 8795 C C . LYS B 1 418 ? 10.836 13.531 -13.531 1 95.94 418 LYS B C 1
ATOM 8797 O O . LYS B 1 418 ? 11.344 14.633 -13.297 1 95.94 418 LYS B O 1
ATOM 8802 N N . LEU B 1 419 ? 9.859 13.016 -12.805 1 95.88 419 LEU B N 1
ATOM 8803 C CA . LEU B 1 419 ? 9.398 13.523 -11.516 1 95.88 419 LEU B CA 1
ATOM 8804 C C . LEU B 1 419 ? 9.625 12.492 -10.414 1 95.88 419 LEU B C 1
ATOM 8806 O O . LEU B 1 419 ? 9.195 11.344 -10.531 1 95.88 419 LEU B O 1
ATOM 8810 N N . ALA B 1 420 ? 10.391 12.844 -9.445 1 96.88 420 ALA B N 1
ATOM 8811 C CA . ALA B 1 420 ? 10.57 12.008 -8.266 1 96.88 420 ALA B CA 1
ATOM 8812 C C . ALA B 1 420 ? 9.805 12.562 -7.074 1 96.88 420 ALA B C 1
ATOM 8814 O O . ALA B 1 420 ? 9.617 13.781 -6.961 1 96.88 420 ALA B O 1
ATOM 8815 N N . PHE B 1 421 ? 9.312 11.703 -6.219 1 95.5 421 PHE B N 1
ATOM 8816 C CA . PHE B 1 421 ? 8.648 12.117 -4.988 1 95.5 421 PHE B CA 1
ATOM 8817 C C . PHE B 1 421 ? 8.727 11.016 -3.936 1 95.5 421 PHE B C 1
ATOM 8819 O O . PHE B 1 421 ? 9.078 9.875 -4.242 1 95.5 421 PHE B O 1
ATOM 8826 N N . SER B 1 422 ? 8.508 11.406 -2.686 1 93.75 422 SER B N 1
ATOM 8827 C CA . SER B 1 422 ? 8.438 10.453 -1.586 1 93.75 422 SER B CA 1
ATOM 8828 C C . SER B 1 422 ? 7.012 9.945 -1.389 1 93.75 422 SER B C 1
ATOM 8830 O O . SER B 1 422 ? 6.078 10.734 -1.253 1 93.75 422 SER B O 1
ATOM 8832 N N . SER B 1 423 ? 6.824 8.68 -1.459 1 89.62 423 SER B N 1
ATOM 8833 C CA . SER B 1 423 ? 5.539 8.047 -1.164 1 89.62 423 SER B CA 1
ATOM 8834 C C . SER B 1 423 ? 5.508 7.5 0.258 1 89.62 423 SER B C 1
ATOM 8836 O O . SER B 1 423 ? 6.25 6.574 0.589 1 89.62 423 SER B O 1
ATOM 8838 N N . PHE B 1 424 ? 4.582 8.031 1.034 1 83.31 424 PHE B N 1
ATOM 8839 C CA . PHE B 1 424 ? 4.527 7.695 2.453 1 83.31 424 PHE B CA 1
ATOM 8840 C C . PHE B 1 424 ? 3.42 6.688 2.73 1 83.31 424 PHE B C 1
ATOM 8842 O O . PHE B 1 424 ? 2.338 6.77 2.145 1 83.31 424 PHE B O 1
ATOM 8849 N N . SER B 1 425 ? 3.701 5.688 3.518 1 77.62 425 SER B N 1
ATOM 8850 C CA . SER B 1 425 ? 2.705 4.73 3.994 1 77.62 425 SER B CA 1
ATOM 8851 C C . SER B 1 425 ? 2.859 4.477 5.488 1 77.62 425 SER B C 1
ATOM 8853 O O . SER B 1 425 ? 3.965 4.562 6.031 1 77.62 425 SER B O 1
ATOM 8855 N N . GLY B 1 426 ? 1.7 4.34 6.168 1 77.25 426 GLY B N 1
ATOM 8856 C CA . GLY B 1 426 ? 1.71 4.027 7.59 1 77.25 426 GLY B CA 1
ATOM 8857 C C . GLY B 1 426 ? 0.334 3.697 8.133 1 77.25 426 GLY B C 1
ATOM 8858 O O . GLY B 1 426 ? -0.663 3.779 7.414 1 77.25 426 GLY B O 1
ATOM 8859 N N . ILE B 1 427 ? 0.322 3.125 9.352 1 82.19 427 ILE B N 1
ATOM 8860 C CA . ILE B 1 427 ? -0.896 2.764 10.07 1 82.19 427 ILE B CA 1
ATOM 8861 C C . ILE B 1 427 ? -0.858 3.344 11.477 1 82.19 427 ILE B C 1
ATOM 8863 O O . ILE B 1 427 ? 0.219 3.604 12.023 1 82.19 427 ILE B O 1
ATOM 8867 N N . ALA B 1 428 ? -1.997 3.703 11.977 1 90.94 428 ALA B N 1
ATOM 8868 C CA . ALA B 1 428 ? -2.168 4.051 13.391 1 90.94 428 ALA B CA 1
ATOM 8869 C C . ALA B 1 428 ? -3.518 3.566 13.914 1 90.94 428 ALA B C 1
ATOM 8871 O O . ALA B 1 428 ? -4.531 3.666 13.219 1 90.94 428 ALA B O 1
ATOM 8872 N N . ASN B 1 429 ? -3.518 3.016 15.078 1 93.44 429 ASN B N 1
ATOM 8873 C CA . ASN B 1 429 ? -4.754 2.482 15.641 1 93.44 429 ASN B CA 1
ATOM 8874 C C . ASN B 1 429 ? -5.016 3.023 17.047 1 93.44 429 ASN B C 1
ATOM 8876 O O . ASN B 1 429 ? -4.109 3.555 17.688 1 93.44 429 ASN B O 1
ATOM 8880 N N . ILE B 1 430 ? -6.242 2.908 17.453 1 96.56 430 ILE B N 1
ATOM 8881 C CA . ILE B 1 430 ? -6.676 3.41 18.75 1 96.56 430 ILE B CA 1
ATOM 8882 C C . ILE B 1 430 ? -6.453 2.34 19.812 1 96.56 430 ILE B C 1
ATOM 8884 O O . ILE B 1 430 ? -6.91 1.205 19.672 1 96.56 430 ILE B O 1
ATOM 8888 N N . TRP B 1 431 ? -5.773 2.738 20.844 1 96.5 431 TRP B N 1
ATOM 8889 C CA . TRP B 1 431 ? -5.445 1.855 21.953 1 96.5 431 TRP B CA 1
ATOM 8890 C C . TRP B 1 431 ? -6.008 2.398 23.266 1 96.5 431 TRP B C 1
ATOM 8892 O O . TRP B 1 431 ? -6.242 3.602 23.406 1 96.5 431 TRP B O 1
ATOM 8902 N N . ARG B 1 432 ? -6.238 1.507 24.203 1 97 432 ARG B N 1
ATOM 8903 C CA . ARG B 1 432 ? -6.707 1.842 25.547 1 97 432 ARG B CA 1
ATOM 8904 C C . ARG B 1 432 ? -5.812 1.211 26.609 1 97 432 ARG B C 1
ATOM 8906 O O . ARG B 1 432 ? -5.387 0.064 26.469 1 97 432 ARG B O 1
ATOM 8913 N N . ARG B 1 433 ? -5.559 1.965 27.594 1 96.25 433 ARG B N 1
ATOM 8914 C CA . ARG B 1 433 ? -4.777 1.468 28.719 1 96.25 433 ARG B CA 1
ATOM 8915 C C . ARG B 1 433 ? -5.434 1.833 30.047 1 96.25 433 ARG B C 1
ATOM 8917 O O . ARG B 1 433 ? -6.066 2.885 30.172 1 96.25 433 ARG B O 1
ATOM 8924 N N . ASP B 1 434 ? -5.227 0.929 31.016 1 96.06 434 ASP B N 1
ATOM 8925 C CA . ASP B 1 434 ? -5.754 1.123 32.375 1 96.06 434 ASP B CA 1
ATOM 8926 C C . ASP B 1 434 ? -4.82 1.992 33.219 1 96.06 434 ASP B C 1
ATOM 8928 O O . ASP B 1 434 ? -3.676 1.61 33.469 1 96.06 434 ASP B O 1
ATOM 8932 N N . LEU B 1 435 ? -5.285 3.09 33.688 1 95.19 435 LEU B N 1
ATOM 8933 C CA . LEU B 1 435 ? -4.461 4.02 34.438 1 95.19 435 LEU B CA 1
ATOM 8934 C C . LEU B 1 435 ? -4.312 3.562 35.875 1 95.19 435 LEU B C 1
ATOM 8936 O O . LEU B 1 435 ? -3.404 4.004 36.594 1 95.19 435 LEU B O 1
ATOM 8940 N N . LEU B 1 436 ? -5.195 2.73 36.312 1 93.19 436 LEU B N 1
ATOM 8941 C CA . LEU B 1 436 ? -5.105 2.18 37.656 1 93.19 436 LEU B CA 1
ATOM 8942 C C . LEU B 1 436 ? -4.121 1.016 37.688 1 93.19 436 LEU B C 1
ATOM 8944 O O . LEU B 1 436 ? -3.533 0.74 38.75 1 93.19 436 LEU B O 1
ATOM 8948 N N . HIS B 1 437 ? -3.961 0.35 36.5 1 92.56 437 HIS B N 1
ATOM 8949 C CA . HIS B 1 437 ? -3 -0.736 36.344 1 92.56 437 HIS B CA 1
ATOM 8950 C C . HIS B 1 437 ? -2.188 -0.569 35.062 1 92.56 437 HIS B C 1
ATOM 8952 O O . HIS B 1 437 ? -2.293 -1.386 34.125 1 92.56 437 HIS B O 1
ATOM 8958 N N . PRO B 1 438 ? -1.31 0.409 35.125 1 86.94 438 PRO B N 1
ATOM 8959 C CA . PRO B 1 438 ? -0.589 0.748 33.906 1 86.94 438 PRO B CA 1
ATOM 8960 C C . PRO B 1 438 ? 0.334 -0.374 33.438 1 86.94 438 PRO B C 1
ATOM 8962 O O . PRO B 1 438 ? 0.795 -0.359 32.281 1 86.94 438 PRO B O 1
ATOM 8965 N N . GLU B 1 439 ? 0.595 -1.358 34.344 1 87.62 439 GLU B N 1
ATOM 8966 C CA . GLU B 1 439 ? 1.438 -2.492 33.969 1 87.62 439 GLU B CA 1
ATOM 8967 C C . GLU B 1 439 ? 0.681 -3.479 33.094 1 87.62 439 GLU B C 1
ATOM 8969 O O . GLU B 1 439 ? 1.291 -4.305 32.406 1 87.62 439 GLU B O 1
ATOM 8974 N N . ALA B 1 440 ? -0.621 -3.395 33.156 1 91.25 440 ALA B N 1
ATOM 8975 C CA . ALA B 1 440 ? -1.415 -4.258 32.312 1 91.25 440 ALA B CA 1
ATOM 8976 C C . ALA B 1 440 ? -1.227 -3.885 30.828 1 91.25 440 ALA B C 1
ATOM 8978 O O . ALA B 1 440 ? -1.049 -2.709 30.5 1 91.25 440 ALA B O 1
ATOM 8979 N N . PRO B 1 441 ? -1.235 -4.898 30 1 91.44 441 PRO B N 1
ATOM 8980 C CA . PRO B 1 441 ? -1.054 -4.594 28.578 1 91.44 441 PRO B CA 1
ATOM 8981 C C . PRO B 1 441 ? -2.178 -3.725 28 1 91.44 441 PRO B C 1
ATOM 8983 O O . PRO B 1 441 ? -3.336 -3.875 28.406 1 91.44 441 PRO B O 1
ATOM 8986 N N . ALA B 1 442 ? -1.786 -2.828 27.156 1 94.19 442 ALA B N 1
ATOM 8987 C CA . ALA B 1 442 ? -2.771 -2.023 26.438 1 94.19 442 ALA B CA 1
ATOM 8988 C C . ALA B 1 442 ? -3.596 -2.887 25.5 1 94.19 442 ALA B C 1
ATOM 8990 O O . ALA B 1 442 ? -3.17 -3.977 25.109 1 94.19 442 ALA B O 1
ATOM 8991 N N . VAL B 1 443 ? -4.719 -2.432 25.203 1 93.62 443 VAL B N 1
ATOM 8992 C CA . VAL B 1 443 ? -5.617 -3.152 24.297 1 93.62 443 VAL B CA 1
ATOM 8993 C C . VAL B 1 443 ? -5.859 -2.326 23.031 1 93.62 443 VAL B C 1
ATOM 8995 O O . VAL B 1 443 ? -6.156 -1.132 23.109 1 93.62 443 VAL B O 1
ATOM 8998 N N . GLU B 1 444 ? -5.703 -2.947 21.875 1 92.5 444 GLU B N 1
ATOM 8999 C CA . GLU B 1 444 ? -6.094 -2.322 20.609 1 92.5 444 GLU B CA 1
ATOM 9000 C C . GLU B 1 444 ? -7.605 -2.375 20.422 1 92.5 444 GLU B C 1
ATOM 9002 O O . GLU B 1 444 ? -8.18 -3.453 20.234 1 92.5 444 GLU B O 1
ATOM 9007 N N . LEU B 1 445 ? -8.32 -1.286 20.391 1 92.69 445 LEU B N 1
ATOM 9008 C CA . LEU B 1 445 ? -9.773 -1.246 20.469 1 92.69 445 LEU B CA 1
ATOM 9009 C C . LEU B 1 445 ? -10.391 -1.334 19.078 1 92.69 445 LEU B C 1
ATOM 9011 O O . LEU B 1 445 ? -11.445 -1.944 18.891 1 92.69 445 LEU B O 1
ATOM 9015 N N . ILE B 1 446 ? -9.805 -0.702 18.156 1 89.94 446 ILE B N 1
ATOM 9016 C CA . ILE B 1 446 ? -10.406 -0.558 16.828 1 89.94 446 ILE B CA 1
ATOM 9017 C C . ILE B 1 446 ? -9.367 -0.872 15.766 1 89.94 446 ILE B C 1
ATOM 9019 O O . ILE B 1 446 ? -8.883 0.029 15.07 1 89.94 446 ILE B O 1
ATOM 9023 N N . PRO B 1 447 ? -9.055 -2.059 15.609 1 88.19 447 PRO B N 1
ATOM 9024 C CA . PRO B 1 447 ? -7.996 -2.404 14.656 1 88.19 447 PRO B CA 1
ATOM 9025 C C . PRO B 1 447 ? -8.367 -2.066 13.219 1 88.19 447 PRO B C 1
ATOM 9027 O O . PRO B 1 447 ? -9.531 -2.211 12.828 1 88.19 447 PRO B O 1
ATOM 9030 N N . SER B 1 448 ? -7.469 -1.521 12.516 1 89.19 448 SER B N 1
ATOM 9031 C CA . SER B 1 448 ? -7.59 -1.171 11.102 1 89.19 448 SER B CA 1
ATOM 9032 C C . SER B 1 448 ? -6.223 -1.122 10.422 1 89.19 448 SER B C 1
ATOM 9034 O O . SER B 1 448 ? -5.207 -0.897 11.086 1 89.19 448 SER B O 1
ATOM 9036 N N . THR B 1 449 ? -6.219 -1.352 9.141 1 86.25 449 THR B N 1
ATOM 9037 C CA . THR B 1 449 ? -4.984 -1.233 8.375 1 86.25 449 THR B CA 1
ATOM 9038 C C . THR B 1 449 ? -4.781 0.201 7.895 1 86.25 449 THR B C 1
ATOM 9040 O O . THR B 1 449 ? -3.912 0.464 7.059 1 86.25 449 THR B O 1
ATOM 9043 N N . ARG B 1 450 ? -5.633 1.033 8.414 1 86 450 ARG B N 1
ATOM 9044 C CA . ARG B 1 450 ? -5.559 2.436 8.016 1 86 450 ARG B CA 1
ATOM 9045 C C . ARG B 1 450 ? -5.316 3.332 9.227 1 86 450 ARG B C 1
ATOM 9047 O O . ARG B 1 450 ? -5.402 2.877 10.375 1 86 450 ARG B O 1
ATOM 9054 N N . LEU B 1 451 ? -5.094 4.582 8.938 1 87.94 451 LEU B N 1
ATOM 9055 C CA . LEU B 1 451 ? -4.781 5.551 9.984 1 87.94 451 LEU B CA 1
ATOM 9056 C C . LEU B 1 451 ? -6.023 5.91 10.789 1 87.94 451 LEU B C 1
ATOM 9058 O O . LEU B 1 451 ? -7.09 6.16 10.211 1 87.94 451 LEU B O 1
ATOM 9062 N N . GLN B 1 452 ? -5.879 5.902 12.094 1 93.06 452 GLN B N 1
ATOM 9063 C CA . GLN B 1 452 ? -6.898 6.352 13.031 1 93.06 452 GLN B CA 1
ATOM 9064 C C . GLN B 1 452 ? -6.297 7.238 14.117 1 93.06 452 GLN B C 1
ATOM 9066 O O . GLN B 1 452 ? -5.219 6.945 14.633 1 93.06 452 GLN B O 1
ATOM 9071 N N . HIS B 1 453 ? -7.027 8.406 14.359 1 92.19 453 HIS B N 1
ATOM 9072 C CA . HIS B 1 453 ? -6.449 9.391 15.273 1 92.19 453 HIS B CA 1
ATOM 9073 C C . HIS B 1 453 ? -7.531 10.055 16.109 1 92.19 453 HIS B C 1
ATOM 9075 O O . HIS B 1 453 ? -8.719 9.812 15.914 1 92.19 453 HIS B O 1
ATOM 9081 N N . ASN B 1 454 ? -7.102 10.766 17.078 1 94.38 454 ASN B N 1
ATOM 9082 C CA . ASN B 1 454 ? -7.879 11.703 17.875 1 94.38 454 ASN B CA 1
ATOM 9083 C C . ASN B 1 454 ? -9.086 11.031 18.516 1 94.38 454 ASN B C 1
ATOM 9085 O O . ASN B 1 454 ? -10.211 11.516 18.391 1 94.38 454 ASN B O 1
ATOM 9089 N N . PRO B 1 455 ? -8.844 10 19.266 1 97.06 455 PRO B N 1
ATOM 9090 C CA . PRO B 1 455 ? -9.969 9.398 19.984 1 97.06 455 PRO B CA 1
ATOM 9091 C C . PRO B 1 455 ? -10.469 10.273 21.125 1 97.06 455 PRO B C 1
ATOM 9093 O O . PRO B 1 455 ? -9.672 10.953 21.781 1 97.06 455 PRO B O 1
ATOM 9096 N N . GLN B 1 456 ? -11.727 10.273 21.328 1 97.06 456 GLN B N 1
ATOM 9097 C CA . GLN B 1 456 ? -12.344 11.039 22.406 1 97.06 456 GLN B CA 1
ATOM 9098 C C . GLN B 1 456 ? -13.477 10.25 23.078 1 97.06 456 GLN B C 1
ATOM 9100 O O . GLN B 1 456 ? -14.383 9.773 22.391 1 97.06 456 GLN B O 1
ATOM 9105 N N . TYR B 1 457 ? -13.422 10.18 24.391 1 97.69 457 TYR B N 1
ATOM 9106 C CA . TYR B 1 457 ? -14.539 9.594 25.125 1 97.69 457 TYR B CA 1
ATOM 9107 C C . TYR B 1 457 ? -15.734 10.539 25.125 1 97.69 457 TYR B C 1
ATOM 9109 O O . TYR B 1 457 ? -15.578 11.75 25.266 1 97.69 457 TYR B O 1
ATOM 9117 N N . SER B 1 458 ? -16.891 9.906 25.062 1 97.75 458 SER B N 1
ATOM 9118 C CA . SER B 1 458 ? -18.109 10.656 25.375 1 97.75 458 SER B CA 1
ATOM 9119 C C . SER B 1 458 ? -18.188 11.008 26.844 1 97.75 458 SER B C 1
ATOM 9121 O O . SER B 1 458 ? -17.516 10.375 27.672 1 97.75 458 SER B O 1
ATOM 9123 N N . PRO B 1 459 ? -18.984 12.016 27.125 1 96.62 459 PRO B N 1
ATOM 9124 C CA . PRO B 1 459 ? -19.031 12.453 28.516 1 96.62 459 PRO B CA 1
ATOM 9125 C C . PRO B 1 459 ? -19.516 11.344 29.453 1 96.62 459 PRO B C 1
ATOM 9127 O O . PRO B 1 459 ? -19.172 11.359 30.641 1 96.62 459 PRO B O 1
ATOM 9130 N N . ASP B 1 460 ? -20.25 10.383 28.969 1 96.19 460 ASP B N 1
ATOM 9131 C CA . ASP B 1 460 ? -20.734 9.289 29.812 1 96.19 460 ASP B CA 1
ATOM 9132 C C . ASP B 1 460 ? -19.781 8.094 29.766 1 96.19 460 ASP B C 1
ATOM 9134 O O . ASP B 1 460 ? -20 7.094 30.438 1 96.19 460 ASP B O 1
ATOM 9138 N N . GLY B 1 461 ? -18.797 8.164 28.922 1 96.75 461 GLY B N 1
ATOM 9139 C CA . GLY B 1 461 ? -17.766 7.137 28.844 1 96.75 461 GLY B CA 1
ATOM 9140 C C . GLY B 1 461 ? -18.219 5.902 28.094 1 96.75 461 GLY B C 1
ATOM 9141 O O . GLY B 1 461 ? -17.484 4.902 28.047 1 96.75 461 GLY B O 1
ATOM 9142 N N . LYS B 1 462 ? -19.312 5.965 27.406 1 97 462 LYS B N 1
ATOM 9143 C CA . LYS B 1 462 ? -19.891 4.77 26.797 1 97 462 LYS B CA 1
ATOM 9144 C C . LYS B 1 462 ? -19.562 4.703 25.312 1 97 462 LYS B C 1
ATOM 9146 O O . LYS B 1 462 ? -19.734 3.658 24.672 1 97 462 LYS B O 1
ATOM 9151 N N . ARG B 1 463 ? -19.125 5.82 24.812 1 97.62 463 ARG B N 1
ATOM 9152 C CA . ARG B 1 463 ? -18.828 5.891 23.391 1 97.62 463 ARG B CA 1
ATOM 9153 C C . ARG B 1 463 ? -17.484 6.57 23.156 1 97.62 463 ARG B C 1
ATOM 9155 O O . ARG B 1 463 ? -16.969 7.266 24.031 1 97.62 463 ARG B O 1
ATOM 9162 N N . ILE B 1 464 ? -16.938 6.316 21.984 1 98 464 ILE B N 1
ATOM 9163 C CA . ILE B 1 464 ? -15.68 6.91 21.547 1 98 464 ILE B CA 1
ATOM 9164 C C . ILE B 1 464 ? -15.859 7.531 20.156 1 98 464 ILE B C 1
ATOM 9166 O O . ILE B 1 464 ? -16.406 6.895 19.25 1 98 464 ILE B O 1
ATOM 9170 N N . ALA B 1 465 ? -15.508 8.781 20.016 1 98.06 465 ALA B N 1
ATOM 9171 C CA . ALA B 1 465 ? -15.398 9.406 18.703 1 98.06 465 ALA B CA 1
ATOM 9172 C C . ALA B 1 465 ? -13.945 9.461 18.234 1 98.06 465 ALA B C 1
ATOM 9174 O O . ALA B 1 465 ? -13.031 9.641 19.047 1 98.06 465 ALA B O 1
ATOM 9175 N N . PHE B 1 466 ? -13.68 9.266 16.984 1 97.12 466 PHE B N 1
ATOM 9176 C CA . PHE B 1 466 ? -12.32 9.281 16.453 1 97.12 466 PHE B CA 1
ATOM 9177 C C . PHE B 1 466 ? -12.32 9.516 14.953 1 97.12 466 PHE B C 1
ATOM 9179 O O . PHE B 1 466 ? -13.375 9.484 14.312 1 97.12 466 PHE B O 1
ATOM 9186 N N . SER B 1 467 ? -11.156 9.883 14.422 1 94.38 467 SER B N 1
ATOM 9187 C CA . SER B 1 467 ? -10.953 10.016 12.984 1 94.38 467 SER B CA 1
ATOM 9188 C C . SER B 1 467 ? -10.391 8.727 12.391 1 94.38 467 SER B C 1
ATOM 9190 O O . SER B 1 467 ? -9.477 8.125 12.961 1 94.38 467 SER B O 1
ATOM 9192 N N . SER B 1 468 ? -10.922 8.32 11.227 1 93 468 SER B N 1
ATOM 9193 C CA . SER B 1 468 ? -10.484 7.066 10.617 1 93 468 SER B CA 1
ATOM 9194 C C . SER B 1 468 ? -10.5 7.156 9.094 1 93 468 SER B C 1
ATOM 9196 O O . SER B 1 468 ? -11.422 7.723 8.508 1 93 468 SER B O 1
ATOM 9198 N N . GLU B 1 469 ? -9.484 6.551 8.523 1 87.62 469 GLU B N 1
ATOM 9199 C CA . GLU B 1 469 ? -9.391 6.492 7.062 1 87.62 469 GLU B CA 1
ATOM 9200 C C . GLU B 1 469 ? -9.969 5.188 6.527 1 87.62 469 GLU B C 1
ATOM 9202 O O . GLU B 1 469 ? -9.727 4.824 5.375 1 87.62 469 GLU B O 1
ATOM 9207 N N . ARG B 1 470 ? -10.758 4.523 7.27 1 88.5 470 ARG B N 1
ATOM 9208 C CA . ARG B 1 470 ? -11.188 3.168 6.953 1 88.5 470 ARG B CA 1
ATOM 9209 C C . ARG B 1 470 ? -12.031 3.145 5.688 1 88.5 470 ARG B C 1
ATOM 9211 O O . ARG B 1 470 ? -12.242 2.084 5.094 1 88.5 470 ARG B O 1
ATOM 9218 N N . THR B 1 471 ? -12.508 4.262 5.254 1 84.56 471 THR B N 1
ATOM 9219 C CA . THR B 1 471 ? -13.273 4.293 4.016 1 84.56 471 THR B CA 1
ATOM 9220 C C . THR B 1 471 ? -12.484 4.984 2.906 1 84.56 471 THR B C 1
ATOM 9222 O O . THR B 1 471 ? -13.055 5.391 1.894 1 84.56 471 THR B O 1
ATOM 9225 N N . GLY B 1 472 ? -11.195 5.223 3.164 1 75.31 472 GLY B N 1
ATOM 9226 C CA . GLY B 1 472 ? -10.336 5.793 2.135 1 75.31 472 GLY B CA 1
ATOM 9227 C C . GLY B 1 472 ? -9.984 7.246 2.391 1 75.31 472 GLY B C 1
ATOM 9228 O O . GLY B 1 472 ? -8.922 7.715 1.98 1 75.31 472 GLY B O 1
ATOM 9229 N N . VAL B 1 473 ? -10.977 7.949 2.943 1 76.69 473 VAL B N 1
ATOM 9230 C CA . VAL B 1 473 ? -10.766 9.336 3.342 1 76.69 473 VAL B CA 1
ATOM 9231 C C . VAL B 1 473 ? -10.984 9.484 4.844 1 76.69 473 VAL B C 1
ATOM 9233 O O . VAL B 1 473 ? -11.883 8.859 5.41 1 76.69 473 VAL B O 1
ATOM 9236 N N . PRO B 1 474 ? -10.156 10.32 5.461 1 86.81 474 PRO B N 1
ATOM 9237 C CA . PRO B 1 474 ? -10.406 10.484 6.895 1 86.81 474 PRO B CA 1
ATOM 9238 C C . PRO B 1 474 ? -11.828 10.945 7.199 1 86.81 474 PRO B C 1
ATOM 9240 O O . PRO B 1 474 ? -12.32 11.891 6.578 1 86.81 474 PRO B O 1
ATOM 9243 N N . GLY B 1 475 ? -12.492 10.297 8.031 1 91.19 475 GLY B N 1
ATOM 9244 C CA . GLY B 1 475 ? -13.836 10.617 8.5 1 91.19 475 GLY B CA 1
ATOM 9245 C C . GLY B 1 475 ? -13.977 10.508 10 1 91.19 475 GLY B C 1
ATOM 9246 O O . GLY B 1 475 ? -13.125 9.93 10.672 1 91.19 475 GLY B O 1
ATOM 9247 N N . VAL B 1 476 ? -15.023 11.117 10.477 1 95.62 476 VAL B N 1
ATOM 9248 C CA . VAL B 1 476 ? -15.32 11.062 11.898 1 95.62 476 VAL B CA 1
ATOM 9249 C C . VAL B 1 476 ? -16.25 9.883 12.188 1 95.62 476 VAL B C 1
ATOM 9251 O O . VAL B 1 476 ? -17.297 9.742 11.562 1 95.62 476 VAL B O 1
ATOM 9254 N N . TRP B 1 477 ? -15.859 9.117 13.117 1 96.12 477 TRP B N 1
ATOM 9255 C CA . TRP B 1 477 ? -16.562 7.895 13.477 1 96.12 477 TRP B CA 1
ATOM 9256 C C . TRP B 1 477 ? -16.891 7.867 14.969 1 96.12 477 TRP B C 1
ATOM 9258 O O . TRP B 1 477 ? -16.203 8.508 15.766 1 96.12 477 TRP B O 1
ATOM 9268 N N . VAL B 1 478 ? -17.938 7.137 15.32 1 96.75 478 VAL B N 1
ATOM 9269 C CA . VAL B 1 478 ? -18.297 6.871 16.703 1 96.75 478 VAL B CA 1
ATOM 9270 C C . VAL B 1 478 ? -18.422 5.367 16.938 1 96.75 478 VAL B C 1
ATOM 9272 O O . VAL B 1 478 ? -18.953 4.652 16.078 1 96.75 478 VAL B O 1
ATOM 9275 N N . SER B 1 479 ? -17.906 4.871 18 1 96.31 479 SER B N 1
ATOM 9276 C CA . SER B 1 479 ? -18.047 3.48 18.422 1 96.31 479 SER B CA 1
ATOM 9277 C C . SER B 1 479 ? -18.5 3.391 19.875 1 96.31 479 SER B C 1
ATOM 9279 O O . SER B 1 479 ? -18.547 4.402 20.578 1 96.31 479 SER B O 1
ATOM 9281 N N . SER B 1 480 ? -18.891 2.191 20.25 1 95.88 480 SER B N 1
ATOM 9282 C CA . SER B 1 480 ? -19 1.921 21.688 1 95.88 480 SER B CA 1
ATOM 9283 C C . SER B 1 480 ? -17.641 1.931 22.359 1 95.88 480 SER B C 1
ATOM 9285 O O . SER B 1 480 ? -16.609 1.973 21.688 1 95.88 480 SER B O 1
ATOM 9287 N N . ASP B 1 481 ? -17.641 1.885 23.672 1 94.94 481 ASP B N 1
ATOM 9288 C CA . ASP B 1 481 ? -16.406 2.018 24.438 1 94.94 481 ASP B CA 1
ATOM 9289 C C . ASP B 1 481 ? -15.516 0.793 24.266 1 94.94 481 ASP B C 1
ATOM 9291 O O . ASP B 1 481 ? -14.336 0.821 24.625 1 94.94 481 ASP B O 1
ATOM 9295 N N . ASP B 1 482 ? -16.031 -0.269 23.641 1 92.75 482 ASP B N 1
ATOM 9296 C CA . ASP B 1 482 ? -15.211 -1.45 23.375 1 92.75 482 ASP B CA 1
ATOM 9297 C C . ASP B 1 482 ? -14.766 -1.496 21.922 1 92.75 482 ASP B C 1
ATOM 9299 O O . ASP B 1 482 ? -14.18 -2.484 21.469 1 92.75 482 ASP B O 1
ATOM 9303 N N . GLY B 1 483 ? -15.109 -0.437 21.203 1 92.5 483 GLY B N 1
ATOM 9304 C CA . GLY B 1 483 ? -14.68 -0.348 19.828 1 92.5 483 GLY B CA 1
ATOM 9305 C C . GLY B 1 483 ? -15.68 -0.934 18.844 1 92.5 483 GLY B C 1
ATOM 9306 O O . GLY B 1 483 ? -15.484 -0.879 17.625 1 92.5 483 GLY B O 1
ATOM 9307 N N . SER B 1 484 ? -16.797 -1.411 19.344 1 91 484 SER B N 1
ATOM 9308 C CA . SER B 1 484 ? -17.812 -2.025 18.484 1 91 484 SER B CA 1
ATOM 9309 C C . SER B 1 484 ? -18.844 -0.999 18.031 1 91 484 SER B C 1
ATOM 9311 O O . SER B 1 484 ? -18.781 0.171 18.406 1 91 484 SER B O 1
ATOM 9313 N N . ASN B 1 485 ? -19.703 -1.312 17.109 1 91.5 485 ASN B N 1
ATOM 9314 C CA . ASN B 1 485 ? -20.828 -0.52 16.625 1 91.5 485 ASN B CA 1
ATOM 9315 C C . ASN B 1 485 ? -20.359 0.783 15.977 1 91.5 485 ASN B C 1
ATOM 9317 O O . ASN B 1 485 ? -20.828 1.862 16.344 1 91.5 485 ASN B O 1
ATOM 9321 N N . LEU B 1 486 ? -19.625 0.635 15.055 1 93.69 486 LEU B N 1
ATOM 9322 C CA . LEU B 1 486 ? -19.031 1.785 14.375 1 93.69 486 LEU B CA 1
ATOM 9323 C C . LEU B 1 486 ? -20.062 2.467 13.477 1 93.69 486 LEU B C 1
ATOM 9325 O O . LEU B 1 486 ? -20.781 1.799 12.734 1 93.69 486 LEU B O 1
ATOM 9329 N N . VAL B 1 487 ? -20.078 3.779 13.602 1 92.5 487 VAL B N 1
ATOM 9330 C CA . VAL B 1 487 ? -20.953 4.59 12.758 1 92.5 487 VAL B CA 1
ATOM 9331 C C . VAL B 1 487 ? -20.188 5.824 12.273 1 92.5 487 VAL B C 1
ATOM 9333 O O . VAL B 1 487 ? -19.531 6.504 13.062 1 92.5 487 VAL B O 1
ATOM 9336 N N . GLN B 1 488 ? -20.266 6.039 11.023 1 92.62 488 GLN B N 1
ATOM 9337 C CA . GLN B 1 488 ? -19.672 7.262 10.508 1 92.62 488 GLN B CA 1
ATOM 9338 C C . GLN B 1 488 ? -20.594 8.453 10.703 1 92.62 488 GLN B C 1
ATOM 9340 O O . GLN B 1 488 ? -21.781 8.398 10.344 1 92.62 488 GLN B O 1
ATOM 9345 N N . ILE B 1 489 ? -20.047 9.445 11.266 1 94.06 489 ILE B N 1
ATOM 9346 C CA . ILE B 1 489 ? -20.812 10.648 11.578 1 94.06 489 ILE B CA 1
ATOM 9347 C C . ILE B 1 489 ? -20.625 11.688 10.477 1 94.06 489 ILE B C 1
ATOM 9349 O O . ILE B 1 489 ? -21.562 12.359 10.07 1 94.06 489 ILE B O 1
ATOM 9353 N N . SER B 1 490 ? -19.453 11.789 9.969 1 91.19 490 SER B N 1
ATOM 9354 C CA . SER B 1 490 ? -19.156 12.758 8.93 1 91.19 490 SER B CA 1
ATOM 9355 C C . SER B 1 490 ? -19.625 12.273 7.562 1 91.19 490 SER B C 1
ATOM 9357 O O . SER B 1 490 ? -19.984 11.102 7.402 1 91.19 490 SER B O 1
ATOM 9359 N N . SER B 1 491 ? -19.641 13.203 6.613 1 83.75 491 SER B N 1
ATOM 9360 C CA . SER B 1 491 ? -19.953 12.828 5.234 1 83.75 491 SER B CA 1
ATOM 9361 C C . SER B 1 491 ? -18.844 11.969 4.637 1 83.75 491 SER B C 1
ATOM 9363 O O . SER B 1 491 ? -17.656 12.25 4.832 1 83.75 491 SER B O 1
ATOM 9365 N N . PRO B 1 492 ? -19.469 11.055 3.879 1 77.12 492 PRO B N 1
ATOM 9366 C CA . PRO B 1 492 ? -18.453 10.242 3.199 1 77.12 492 PRO B CA 1
ATOM 9367 C C . PRO B 1 492 ? -17.672 11.031 2.156 1 77.12 492 PRO B C 1
ATOM 9369 O O . PRO B 1 492 ? -18.188 11.992 1.581 1 77.12 492 PRO B O 1
ATOM 9372 N N . HIS B 1 493 ? -16.469 10.938 1.998 1 70.19 493 HIS B N 1
ATOM 9373 C CA . HIS B 1 493 ? -15.602 11.453 0.946 1 70.19 493 HIS B CA 1
ATOM 9374 C C . HIS B 1 493 ? -15.109 12.859 1.276 1 70.19 493 HIS B C 1
ATOM 9376 O O . HIS B 1 493 ? -14.516 13.531 0.427 1 70.19 493 HIS B O 1
ATOM 9382 N N . VAL B 1 494 ? -15.625 13.438 2.359 1 77.5 494 VAL B N 1
ATOM 9383 C CA . VAL B 1 494 ? -15.07 14.703 2.826 1 77.5 494 VAL B CA 1
ATOM 9384 C C . VAL B 1 494 ? -14.086 14.445 3.961 1 77.5 494 VAL B C 1
ATOM 9386 O O . VAL B 1 494 ? -14.445 13.859 4.984 1 77.5 494 VAL B O 1
ATOM 9389 N N . ALA B 1 495 ? -12.984 14.906 3.703 1 81.81 495 ALA B N 1
ATOM 9390 C CA . ALA B 1 495 ? -11.977 14.727 4.746 1 81.81 495 ALA B CA 1
ATOM 9391 C C . ALA B 1 495 ? -12.383 15.445 6.031 1 81.81 495 ALA B C 1
ATOM 9393 O O . ALA B 1 495 ? -12.672 16.641 6.02 1 81.81 495 ALA B O 1
ATOM 9394 N N . SER B 1 496 ? -12.484 14.711 7.086 1 87.19 496 SER B N 1
ATOM 9395 C CA . SER B 1 496 ? -12.906 15.227 8.383 1 87.19 496 SER B CA 1
ATOM 9396 C C . SER B 1 496 ? -12.062 14.648 9.516 1 87.19 496 SER B C 1
ATOM 9398 O O . SER B 1 496 ? -11.484 13.57 9.367 1 87.19 496 SER B O 1
ATOM 9400 N N . GLY B 1 497 ? -12.039 15.461 10.641 1 90.88 497 GLY B N 1
ATOM 9401 C CA . GLY B 1 497 ? -11.25 14.969 11.758 1 90.88 497 GLY B CA 1
ATOM 9402 C C . GLY B 1 497 ? -11.453 15.773 13.023 1 90.88 497 GLY B C 1
ATOM 9403 O O . GLY B 1 497 ? -12.375 16.594 13.109 1 90.88 497 GLY B O 1
ATOM 9404 N N . SER B 1 498 ? -10.773 15.438 14.062 1 92.12 498 SER B N 1
ATOM 9405 C CA . SER B 1 498 ? -10.688 16.094 15.359 1 92.12 498 SER B CA 1
ATOM 9406 C C . SER B 1 498 ? -12.055 16.156 16.031 1 92.12 498 SER B C 1
ATOM 9408 O O . SER B 1 498 ? -12.492 17.234 16.469 1 92.12 498 SER B O 1
ATOM 9410 N N . PRO B 1 499 ? -12.703 15.109 16.188 1 96.62 499 PRO B N 1
ATOM 9411 C CA . PRO B 1 499 ? -14.031 15.125 16.797 1 96.62 499 PRO B CA 1
ATOM 9412 C C . PRO B 1 499 ? -14 15.516 18.281 1 96.62 499 PRO B C 1
ATOM 9414 O O . PRO B 1 499 ? -13.078 15.141 19 1 96.62 499 PRO B O 1
ATOM 9417 N N . GLN B 1 500 ? -14.992 16.281 18.688 1 97.5 500 GLN B N 1
ATOM 9418 C CA . GLN B 1 500 ? -15.18 16.688 20.078 1 97.5 500 GLN B CA 1
ATOM 9419 C C . GLN B 1 500 ? -16.641 16.562 20.5 1 97.5 500 GLN B C 1
ATOM 9421 O O . GLN B 1 500 ? -17.531 17.109 19.844 1 97.5 500 GLN B O 1
ATOM 9426 N N . TRP B 1 501 ? -16.875 15.914 21.609 1 97.75 501 TRP B N 1
ATOM 9427 C CA . TRP B 1 501 ? -18.219 15.711 22.109 1 97.75 501 TRP B CA 1
ATOM 9428 C C . TRP B 1 501 ? -18.734 16.969 22.797 1 97.75 501 TRP B C 1
ATOM 9430 O O . TRP B 1 501 ? -18 17.641 23.516 1 97.75 501 TRP B O 1
ATOM 9440 N N . SER B 1 502 ? -20.078 17.188 22.609 1 97.75 502 SER B N 1
ATOM 9441 C CA . SER B 1 502 ? -20.734 18.156 23.469 1 97.75 502 SER B CA 1
ATOM 9442 C C . SER B 1 502 ? -20.859 17.641 24.891 1 97.75 502 SER B C 1
ATOM 9444 O O . SER B 1 502 ? -20.844 16.438 25.125 1 97.75 502 SER B O 1
ATOM 9446 N N . PRO B 1 503 ? -20.969 18.609 25.781 1 96.88 503 PRO B N 1
ATOM 9447 C CA . PRO B 1 503 ? -20.984 18.188 27.172 1 96.88 503 PRO B CA 1
ATOM 9448 C C . PRO B 1 503 ? -22.156 17.266 27.5 1 96.88 503 PRO B C 1
ATOM 9450 O O . PRO B 1 503 ? -22.078 16.453 28.422 1 96.88 503 PRO B O 1
ATOM 9453 N N . ASP B 1 504 ? -23.25 17.312 26.719 1 96.19 504 ASP B N 1
ATOM 9454 C CA . ASP B 1 504 ? -24.406 16.469 26.984 1 96.19 504 ASP B CA 1
ATOM 9455 C C . ASP B 1 504 ? -24.312 15.148 26.234 1 96.19 504 ASP B C 1
ATOM 9457 O O . ASP B 1 504 ? -25.188 14.289 26.359 1 96.19 504 ASP B O 1
ATOM 9461 N N . GLY B 1 505 ? -23.312 15 25.422 1 96.94 505 GLY B N 1
ATOM 9462 C CA . GLY B 1 505 ? -23.062 13.742 24.75 1 96.94 505 GLY B CA 1
ATOM 9463 C C . GLY B 1 505 ? -23.969 13.531 23.547 1 96.94 505 GLY B C 1
ATOM 9464 O O . GLY B 1 505 ? -24.016 12.43 22.984 1 96.94 505 GLY B O 1
ATOM 9465 N N . LYS B 1 506 ? -24.594 14.547 23.078 1 96.38 506 LYS B N 1
ATOM 9466 C CA . LYS B 1 506 ? -25.578 14.375 22 1 96.38 506 LYS B CA 1
ATOM 9467 C C . LYS B 1 506 ? -25 14.797 20.656 1 96.38 506 LYS B C 1
ATOM 9469 O O . LYS B 1 506 ? -25.469 14.344 19.609 1 96.38 506 LYS B O 1
ATOM 9474 N N . LYS B 1 507 ? -24.047 15.664 20.719 1 97.5 507 LYS B N 1
ATOM 9475 C CA . LYS B 1 507 ? -23.516 16.219 19.484 1 97.5 507 LYS B CA 1
ATOM 9476 C C . LYS B 1 507 ? -22 16.047 19.422 1 97.5 507 LYS B C 1
ATOM 9478 O O . LYS B 1 507 ? -21.344 15.867 20.453 1 97.5 507 LYS B O 1
ATOM 9483 N N . ILE B 1 508 ? -21.484 16.109 18.188 1 97.94 508 ILE B N 1
ATOM 9484 C CA . ILE B 1 508 ? -20.047 16.094 17.938 1 97.94 508 ILE B CA 1
ATOM 9485 C C . ILE B 1 508 ? -19.672 17.25 17.016 1 97.94 508 ILE B C 1
ATOM 9487 O O . ILE B 1 508 ? -20.281 17.422 15.953 1 97.94 508 ILE B O 1
ATOM 9491 N N . ALA B 1 509 ? -18.766 18.094 17.438 1 97.94 509 ALA B N 1
ATOM 9492 C CA . ALA B 1 509 ? -18.125 19.062 16.562 1 97.94 509 ALA B CA 1
ATOM 9493 C C . ALA B 1 509 ? -16.859 18.5 15.945 1 97.94 509 ALA B C 1
ATOM 9495 O O . ALA B 1 509 ? -16.109 17.781 16.609 1 97.94 509 ALA B O 1
ATOM 9496 N N . PHE B 1 510 ? -16.656 18.75 14.703 1 96.25 510 PHE B N 1
ATOM 9497 C CA . PHE B 1 510 ? -15.453 18.281 14.023 1 96.25 510 PHE B CA 1
ATOM 9498 C C . PHE B 1 510 ? -15.086 19.203 12.867 1 96.25 510 PHE B C 1
ATOM 9500 O O . PHE B 1 510 ? -15.906 20.016 12.43 1 96.25 510 PHE B O 1
ATOM 9507 N N . ASP B 1 511 ? -13.859 19.156 12.453 1 92.38 511 ASP B N 1
ATOM 9508 C CA . ASP B 1 511 ? -13.422 19.922 11.289 1 92.38 511 ASP B CA 1
ATOM 9509 C C . ASP B 1 511 ? -13.547 19.094 10.008 1 92.38 511 ASP B C 1
ATOM 9511 O O . ASP B 1 511 ? -13.453 17.875 10.047 1 92.38 511 ASP B O 1
ATOM 9515 N N . ALA B 1 512 ? -13.844 19.719 8.938 1 89.25 512 ALA B N 1
ATOM 9516 C CA . ALA B 1 512 ? -13.945 19.109 7.617 1 89.25 512 ALA B CA 1
ATOM 9517 C C . ALA B 1 512 ? -13.469 20.062 6.527 1 89.25 512 ALA B C 1
ATOM 9519 O O . ALA B 1 512 ? -13.438 21.281 6.727 1 89.25 512 ALA B O 1
ATOM 9520 N N . ARG B 1 513 ? -13.094 19.422 5.453 1 78.31 513 ARG B N 1
ATOM 9521 C CA . ARG B 1 513 ? -12.633 20.188 4.305 1 78.31 513 ARG B CA 1
ATOM 9522 C C . ARG B 1 513 ? -13.344 19.75 3.029 1 78.31 513 ARG B C 1
ATOM 9524 O O . ARG B 1 513 ? -12.773 19.016 2.221 1 78.31 513 ARG B O 1
ATOM 9531 N N . PRO B 1 514 ? -14.508 20.156 2.752 1 72.75 514 PRO B N 1
ATOM 9532 C CA . PRO B 1 514 ? -15.242 19.781 1.547 1 72.75 514 PRO B CA 1
ATOM 9533 C C . PRO B 1 514 ? -14.609 20.312 0.267 1 72.75 514 PRO B C 1
ATOM 9535 O O . PRO B 1 514 ? -14.766 19.719 -0.802 1 72.75 514 PRO B O 1
ATOM 9538 N N . LEU B 1 515 ? -14.07 21.438 0.339 1 63.44 515 LEU B N 1
ATOM 9539 C CA . LEU B 1 515 ? -13.406 22.031 -0.819 1 63.44 515 LEU B CA 1
ATOM 9540 C C . LEU B 1 515 ? -11.969 22.406 -0.486 1 63.44 515 LEU B C 1
ATOM 9542 O O . LEU B 1 515 ? -11.172 21.562 -0.094 1 63.44 515 LEU B O 1
ATOM 9546 N N . ASP B 1 516 ? -11.812 23.766 -0.368 1 60.19 516 ASP B N 1
ATOM 9547 C CA . ASP B 1 516 ? -10.422 24.219 -0.26 1 60.19 516 ASP B CA 1
ATOM 9548 C C . ASP B 1 516 ? -10.156 24.844 1.105 1 60.19 516 ASP B C 1
ATOM 9550 O O . ASP B 1 516 ? -9.078 25.375 1.343 1 60.19 516 ASP B O 1
ATOM 9554 N N . ARG B 1 517 ? -11.258 24.781 2.021 1 70.81 517 ARG B N 1
ATOM 9555 C CA . ARG B 1 517 ? -11.016 25.391 3.326 1 70.81 517 ARG B CA 1
ATOM 9556 C C . ARG B 1 517 ? -11.57 24.516 4.449 1 70.81 517 ARG B C 1
ATOM 9558 O O . ARG B 1 517 ? -12.547 23.797 4.254 1 70.81 517 ARG B O 1
ATOM 9565 N N . TRP B 1 518 ? -10.992 24.719 5.609 1 80.62 518 TRP B N 1
ATOM 9566 C CA . TRP B 1 518 ? -11.461 24 6.793 1 80.62 518 TRP B CA 1
ATOM 9567 C C . TRP B 1 518 ? -12.688 24.688 7.391 1 80.62 518 TRP B C 1
ATOM 9569 O O . TRP B 1 518 ? -12.758 25.906 7.457 1 80.62 518 TRP B O 1
ATOM 9579 N N . GLU B 1 519 ? -13.57 23.922 7.734 1 89.25 519 GLU B N 1
ATOM 9580 C CA . GLU B 1 519 ? -14.789 24.359 8.414 1 89.25 519 GLU B CA 1
ATOM 9581 C C . GLU B 1 519 ? -15.133 23.422 9.57 1 89.25 519 GLU B C 1
ATOM 9583 O O . GLU B 1 519 ? -14.656 22.281 9.617 1 89.25 519 GLU B O 1
ATOM 9588 N N . ILE B 1 520 ? -15.836 23.984 10.484 1 95.62 520 ILE B N 1
ATOM 9589 C CA . ILE B 1 520 ? -16.297 23.141 11.586 1 95.62 520 ILE B CA 1
ATOM 9590 C C . ILE B 1 520 ? -17.766 22.75 11.359 1 95.62 520 ILE B C 1
ATOM 9592 O O . ILE B 1 520 ? -18.562 23.594 10.945 1 95.62 520 ILE B O 1
ATOM 9596 N N . TYR B 1 521 ? -18 21.531 11.508 1 96.19 521 TYR B N 1
ATOM 9597 C CA . TYR B 1 521 ? -19.359 20.984 11.445 1 96.19 521 TYR B CA 1
ATOM 9598 C C . TYR B 1 521 ? -19.797 20.453 12.805 1 96.19 521 TYR B C 1
ATOM 9600 O O . TYR B 1 521 ? -18.953 20.047 13.609 1 96.19 521 TYR B O 1
ATOM 9608 N N . VAL B 1 522 ? -21.062 20.562 13.062 1 97.12 522 VAL B N 1
ATOM 9609 C CA . VAL B 1 522 ? -21.672 19.984 14.258 1 97.12 522 VAL B CA 1
ATOM 9610 C C . VAL B 1 522 ? -22.734 18.969 13.859 1 97.12 522 VAL B C 1
ATOM 9612 O O . VAL B 1 522 ? -23.641 19.297 13.07 1 97.12 522 VAL B O 1
ATOM 9615 N N . ALA B 1 523 ? -22.594 17.797 14.375 1 96.38 523 ALA B N 1
ATOM 9616 C CA . ALA B 1 523 ? -23.547 16.75 14.047 1 96.38 523 ALA B CA 1
ATOM 9617 C C . ALA B 1 523 ? -24.203 16.188 15.297 1 96.38 523 ALA B C 1
ATOM 9619 O O . ALA B 1 523 ? -23.547 16.016 16.328 1 96.38 523 ALA B O 1
ATOM 9620 N N . ASP B 1 524 ? -25.516 16.047 15.156 1 94.75 524 ASP B N 1
ATOM 9621 C CA . ASP B 1 524 ? -26.203 15.25 16.172 1 94.75 524 ASP B CA 1
ATOM 9622 C C . ASP B 1 524 ? -25.938 13.758 15.961 1 94.75 524 ASP B C 1
ATOM 9624 O O . ASP B 1 524 ? -26.156 13.227 14.867 1 94.75 524 ASP B O 1
ATOM 9628 N N . VAL B 1 525 ? -25.484 13.102 16.938 1 93.56 525 VAL B N 1
ATOM 9629 C CA . VAL B 1 525 ? -25.016 11.727 16.797 1 93.56 525 VAL B CA 1
ATOM 9630 C C . VAL B 1 525 ? -26.188 10.812 16.453 1 93.56 525 VAL B C 1
ATOM 9632 O O . VAL B 1 525 ? -26.016 9.82 15.742 1 93.56 525 VAL B O 1
ATOM 9635 N N . ALA B 1 526 ? -27.328 11.062 16.953 1 88.94 526 ALA B N 1
ATOM 9636 C CA . ALA B 1 526 ? -28.5 10.234 16.688 1 88.94 526 ALA B CA 1
ATOM 9637 C C . ALA B 1 526 ? -29.031 10.461 15.273 1 88.94 526 ALA B C 1
ATOM 9639 O O . ALA B 1 526 ? -29.453 9.516 14.602 1 88.94 526 ALA B O 1
ATOM 9640 N N . GLU B 1 527 ? -28.891 11.633 14.742 1 84.88 527 GLU B N 1
ATOM 9641 C CA . GLU B 1 527 ? -29.469 11.984 13.453 1 84.88 527 GLU B CA 1
ATOM 9642 C C . GLU B 1 527 ? -28.453 11.852 12.328 1 84.88 527 GLU B C 1
ATOM 9644 O O . GLU B 1 527 ? -28.812 11.539 11.188 1 84.88 527 GLU B O 1
ATOM 9649 N N . GLY B 1 528 ? -27.203 12.016 12.625 1 78.81 528 GLY B N 1
ATOM 9650 C CA . GLY B 1 528 ? -26.125 11.891 11.656 1 78.81 528 GLY B CA 1
ATOM 9651 C C . GLY B 1 528 ? -26.125 13.008 10.625 1 78.81 528 GLY B C 1
ATOM 9652 O O . GLY B 1 528 ? -25.641 12.82 9.5 1 78.81 528 GLY B O 1
ATOM 9653 N N . ASN B 1 529 ? -26.672 14.195 10.789 1 85.25 529 ASN B N 1
ATOM 9654 C CA . ASN B 1 529 ? -26.75 15.305 9.836 1 85.25 529 ASN B CA 1
ATOM 9655 C C . ASN B 1 529 ? -25.828 16.453 10.234 1 85.25 529 ASN B C 1
ATOM 9657 O O . ASN B 1 529 ? -26.266 17.406 10.883 1 85.25 529 ASN B O 1
ATOM 9661 N N . PRO B 1 530 ? -24.547 16.328 9.812 1 93.12 530 PRO B N 1
ATOM 9662 C CA . PRO B 1 530 ? -23.641 17.422 10.195 1 93.12 530 PRO B CA 1
ATOM 9663 C C . PRO B 1 530 ? -24.047 18.766 9.586 1 93.12 530 PRO B C 1
ATOM 9665 O O . PRO B 1 530 ? -24.453 18.828 8.43 1 93.12 530 PRO B O 1
ATOM 9668 N N . ARG B 1 531 ? -24.031 19.75 10.367 1 93.62 531 ARG B N 1
ATOM 9669 C CA . ARG B 1 531 ? -24.297 21.125 9.945 1 93.62 531 ARG B CA 1
ATOM 9670 C C . ARG B 1 531 ? -23.062 22.016 10.133 1 93.62 531 ARG B C 1
ATOM 9672 O O . ARG B 1 531 ? -22.359 21.891 11.141 1 93.62 531 ARG B O 1
ATOM 9679 N N . ARG B 1 532 ? -22.906 22.828 9.219 1 94.56 532 ARG B N 1
ATOM 9680 C CA . ARG B 1 532 ? -21.781 23.75 9.289 1 94.56 532 ARG B CA 1
ATOM 9681 C C . ARG B 1 532 ? -21.969 24.781 10.398 1 94.56 532 ARG B C 1
ATOM 9683 O O . ARG B 1 532 ? -23.062 25.312 10.57 1 94.56 532 ARG B O 1
ATOM 9690 N N . LEU B 1 533 ? -20.906 25 11.164 1 96.38 533 LEU B N 1
ATOM 9691 C CA . LEU B 1 533 ? -20.906 26.062 12.148 1 96.38 533 LEU B CA 1
ATOM 9692 C C . LEU B 1 533 ? -20.719 27.422 11.477 1 96.38 533 LEU B C 1
ATOM 9694 O O . LEU B 1 533 ? -19.656 27.703 10.922 1 96.38 533 LEU B O 1
ATOM 9698 N N . VAL B 1 534 ? -21.703 28.25 11.562 1 94.62 534 VAL B N 1
ATOM 9699 C CA . VAL B 1 534 ? -21.656 29.531 10.867 1 94.62 534 VAL B CA 1
ATOM 9700 C C . VAL B 1 534 ? -21.078 30.594 11.797 1 94.62 534 VAL B C 1
ATOM 9702 O O . VAL B 1 534 ? -21.609 30.844 12.883 1 94.62 534 VAL B O 1
ATOM 9705 N N . THR B 1 535 ? -20.016 31.172 11.43 1 94.56 535 THR B N 1
ATOM 9706 C CA . THR B 1 535 ? -19.391 32.281 12.148 1 94.56 535 THR B CA 1
ATOM 9707 C C . THR B 1 535 ? -18.797 33.281 11.18 1 94.56 535 THR B C 1
ATOM 9709 O O . THR B 1 535 ? -18.875 33.094 9.961 1 94.56 535 THR B O 1
ATOM 9712 N N . ASN B 1 536 ? -18.297 34.406 11.711 1 93.19 536 ASN B N 1
ATOM 9713 C CA . ASN B 1 536 ? -17.781 35.5 10.875 1 93.19 536 ASN B CA 1
ATOM 9714 C C . ASN B 1 536 ? -16.312 35.312 10.562 1 93.19 536 ASN B C 1
ATOM 9716 O O . ASN B 1 536 ? -15.648 36.219 10.086 1 93.19 536 ASN B O 1
ATOM 9720 N N . ILE B 1 537 ? -15.789 34.188 10.984 1 90.56 537 ILE B N 1
ATOM 9721 C CA . ILE B 1 537 ? -14.406 33.844 10.695 1 90.56 537 ILE B CA 1
ATOM 9722 C C . ILE B 1 537 ? -14.359 32.594 9.797 1 90.56 537 ILE B C 1
ATOM 9724 O O . ILE B 1 537 ? -15.188 31.703 9.922 1 90.56 537 ILE B O 1
ATOM 9728 N N . SER B 1 538 ? -13.406 32.656 8.898 1 81.56 538 SER B N 1
ATOM 9729 C CA . SER B 1 538 ? -13.266 31.531 7.965 1 81.56 538 SER B CA 1
ATOM 9730 C C . SER B 1 538 ? -12.07 30.656 8.328 1 81.56 538 SER B C 1
ATOM 9732 O O . SER B 1 538 ? -11.242 31.047 9.156 1 81.56 538 SER B O 1
ATOM 9734 N N . SER B 1 539 ? -12 29.375 7.773 1 81.75 539 SER B N 1
ATOM 9735 C CA . SER B 1 539 ? -10.906 28.422 7.934 1 81.75 539 SER B CA 1
ATOM 9736 C C . SER B 1 539 ? -10.711 28.047 9.398 1 81.75 539 SER B C 1
ATOM 9738 O O . SER B 1 539 ? -9.617 28.188 9.938 1 81.75 539 SER B O 1
ATOM 9740 N N . ILE B 1 540 ? -11.758 27.656 9.945 1 90.44 540 ILE B N 1
ATOM 9741 C CA . ILE B 1 540 ? -11.75 27.297 11.359 1 90.44 540 ILE B CA 1
ATOM 9742 C C . ILE B 1 540 ? -11.555 25.797 11.523 1 90.44 540 ILE B C 1
ATOM 9744 O O . ILE B 1 540 ? -12.055 25.016 10.719 1 90.44 540 ILE B O 1
ATOM 9748 N N . TYR B 1 541 ? -10.766 25.469 12.609 1 87.56 541 TYR B N 1
ATOM 9749 C CA . TYR B 1 541 ? -10.234 24.125 12.719 1 87.56 541 TYR B CA 1
ATOM 9750 C C . TYR B 1 541 ? -10.102 23.703 14.18 1 87.56 541 TYR B C 1
ATOM 9752 O O . TYR B 1 541 ? -9.945 24.562 15.062 1 87.56 541 TYR B O 1
ATOM 9760 N N . ARG B 1 542 ? -10.227 22.328 14.453 1 91.31 542 ARG B N 1
ATOM 9761 C CA . ARG B 1 542 ? -9.977 21.688 15.742 1 91.31 542 ARG B CA 1
ATOM 9762 C C . ARG B 1 542 ? -10.883 22.266 16.828 1 91.31 542 ARG B C 1
ATOM 9764 O O . ARG B 1 542 ? -10.406 22.922 17.75 1 91.31 542 ARG B O 1
ATOM 9771 N N . PRO B 1 543 ? -12.102 21.938 16.781 1 96.69 543 PRO B N 1
ATOM 9772 C CA . PRO B 1 543 ? -13.07 22.469 17.75 1 96.69 543 PRO B CA 1
ATOM 9773 C C . PRO B 1 543 ? -12.898 21.859 19.141 1 96.69 543 PRO B C 1
ATOM 9775 O O . PRO B 1 543 ? -12.312 20.797 19.281 1 96.69 543 PRO B O 1
ATOM 9778 N N . HIS B 1 544 ? -13.375 22.625 20.047 1 97.56 544 HIS B N 1
ATOM 9779 C CA . HIS B 1 544 ? -13.562 22.172 21.422 1 97.56 544 HIS B CA 1
ATOM 9780 C C . HIS B 1 544 ? -14.789 22.812 22.062 1 97.56 544 HIS B C 1
ATOM 9782 O O . HIS B 1 544 ? -15.047 24 21.859 1 97.56 544 HIS B O 1
ATOM 9788 N N . TRP B 1 545 ? -15.531 22.078 22.812 1 97.94 545 TRP B N 1
ATOM 9789 C CA . TRP B 1 545 ? -16.734 22.594 23.453 1 97.94 545 TRP B CA 1
ATOM 9790 C C . TRP B 1 545 ? -16.406 23.219 24.812 1 97.94 545 TRP B C 1
ATOM 9792 O O . TRP B 1 545 ? -15.562 22.703 25.547 1 97.94 545 TRP B O 1
ATOM 9802 N N . SER B 1 546 ? -17.188 24.25 25.094 1 97.5 546 SER B N 1
ATOM 9803 C CA . SER B 1 546 ? -17.172 24.719 26.469 1 97.5 546 SER B CA 1
ATOM 9804 C C . SER B 1 546 ? -17.875 23.719 27.391 1 97.5 546 SER B C 1
ATOM 9806 O O . SER B 1 546 ? -18.734 22.953 26.953 1 97.5 546 SER B O 1
ATOM 9808 N N . ARG B 1 547 ? -17.484 23.781 28.594 1 96.06 547 ARG B N 1
ATOM 9809 C CA . ARG B 1 547 ? -18.016 22.812 29.562 1 96.06 547 ARG B CA 1
ATOM 9810 C C . ARG B 1 547 ? -19.516 22.984 29.719 1 96.06 547 ARG B C 1
ATOM 9812 O O . ARG B 1 547 ? -20.234 22.016 29.984 1 96.06 547 ARG B O 1
ATOM 9819 N N . ASP B 1 548 ? -20.047 24.203 29.5 1 95.75 548 ASP B N 1
ATOM 9820 C CA . ASP B 1 548 ? -21.469 24.453 29.656 1 95.75 548 ASP B CA 1
ATOM 9821 C C . ASP B 1 548 ? -22.203 24.281 28.328 1 95.75 548 ASP B C 1
ATOM 9823 O O . ASP B 1 548 ? -23.422 24.453 28.25 1 95.75 548 ASP B O 1
ATOM 9827 N N . GLY B 1 549 ? -21.516 24.016 27.266 1 96.88 549 GLY B N 1
ATOM 9828 C CA . GLY B 1 549 ? -22.109 23.703 25.969 1 96.88 549 GLY B CA 1
ATOM 9829 C C . GLY B 1 549 ? -22.516 24.938 25.203 1 96.88 549 GLY B C 1
ATOM 9830 O O . GLY B 1 549 ? -23.125 24.844 24.125 1 96.88 549 GLY B O 1
ATOM 9831 N N . ARG B 1 550 ? -22.156 26.094 25.641 1 96.25 550 ARG B N 1
ATOM 9832 C CA . ARG B 1 550 ? -22.641 27.328 25.047 1 96.25 550 ARG B CA 1
ATOM 9833 C C . ARG B 1 550 ? -21.703 27.812 23.938 1 96.25 550 ARG B C 1
ATOM 9835 O O . ARG B 1 550 ? -22.109 28.578 23.062 1 96.25 550 ARG B O 1
ATOM 9842 N N . TRP B 1 551 ? -20.438 27.406 24.062 1 97.44 551 TRP B N 1
ATOM 9843 C CA . TRP B 1 551 ? -19.438 27.922 23.141 1 97.44 551 TRP B CA 1
ATOM 9844 C C . TRP B 1 551 ? -18.672 26.781 22.469 1 97.44 551 TRP B C 1
ATOM 9846 O O . TRP B 1 551 ? -18.547 25.688 23.031 1 97.44 551 TRP B O 1
ATOM 9856 N N . ILE B 1 552 ? -18.203 27.047 21.297 1 98.31 552 ILE B N 1
ATOM 9857 C CA . ILE B 1 552 ? -17.219 26.219 20.609 1 98.31 552 ILE B CA 1
ATOM 9858 C C . ILE B 1 552 ? -15.938 27 20.406 1 98.31 552 ILE B C 1
ATOM 9860 O O . ILE B 1 552 ? -15.961 28.109 19.844 1 98.31 552 ILE B O 1
ATOM 9864 N N . TYR B 1 553 ? -14.852 26.5 20.953 1 97.75 553 TYR B N 1
ATOM 9865 C CA . TYR B 1 553 ? -13.516 27.047 20.719 1 97.75 553 TYR B CA 1
ATOM 9866 C C . TYR B 1 553 ? -12.898 26.453 19.453 1 97.75 553 TYR B C 1
ATOM 9868 O O . TYR B 1 553 ? -13.203 25.328 19.078 1 97.75 553 TYR B O 1
ATOM 9876 N N . PHE B 1 554 ? -12.102 27.234 18.797 1 95.94 554 PHE B N 1
ATOM 9877 C CA . PHE B 1 554 ? -11.438 26.734 17.609 1 95.94 554 PHE B CA 1
ATOM 9878 C C . PHE B 1 554 ? -10.234 27.578 17.25 1 95.94 554 PHE B C 1
ATOM 9880 O O . PHE B 1 554 ? -10.039 28.672 17.812 1 95.94 554 PHE B O 1
ATOM 9887 N N . ARG B 1 555 ? -9.445 27 16.438 1 91 555 ARG B N 1
ATOM 9888 C CA . ARG B 1 555 ? -8.359 27.734 15.797 1 91 555 ARG B CA 1
ATOM 9889 C C . ARG B 1 555 ? -8.805 28.344 14.477 1 91 555 ARG B C 1
ATOM 9891 O O . ARG B 1 555 ? -9.461 27.688 13.672 1 91 555 ARG B O 1
ATOM 9898 N N . SER B 1 556 ? -8.492 29.594 14.312 1 87.88 556 SER B N 1
ATOM 9899 C CA . SER B 1 556 ? -8.672 30.25 13.016 1 87.88 556 SER B CA 1
ATOM 9900 C C . SER B 1 556 ? -7.355 30.344 12.258 1 87.88 556 SER B C 1
ATOM 9902 O O . SER B 1 556 ? -6.32 30.672 12.844 1 87.88 556 SER B O 1
ATOM 9904 N N . TYR B 1 557 ? -7.559 30.062 11.008 1 74.12 557 TYR B N 1
ATOM 9905 C CA . TYR B 1 557 ? -6.426 30.281 10.117 1 74.12 557 TYR B CA 1
ATOM 9906 C C . TYR B 1 557 ? -6.688 31.438 9.172 1 74.12 557 TYR B C 1
ATOM 9908 O O . TYR B 1 557 ? -5.984 31.609 8.18 1 74.12 557 TYR B O 1
ATOM 9916 N N . GLU B 1 558 ? -7.684 32.156 9.383 1 76.75 558 GLU B N 1
ATOM 9917 C CA . GLU B 1 558 ? -7.98 33.312 8.523 1 76.75 558 GLU B CA 1
ATOM 9918 C C . GLU B 1 558 ? -6.867 34.344 8.578 1 76.75 558 GLU B C 1
ATOM 9920 O O . GLU B 1 558 ? -6.398 34.719 9.664 1 76.75 558 GLU B O 1
ATOM 9925 N N . THR B 1 559 ? -6.527 34.875 7.438 1 67.38 559 THR B N 1
ATOM 9926 C CA . THR B 1 559 ? -5.445 35.844 7.332 1 67.38 559 THR B CA 1
ATOM 9927 C C . THR B 1 559 ? -5.746 37.094 8.172 1 67.38 559 THR B C 1
ATOM 9929 O O . THR B 1 559 ? -6.824 37.688 8.062 1 67.38 559 THR B O 1
ATOM 9932 N N . GLY B 1 560 ? -4.836 37.469 9.008 1 70.5 560 GLY B N 1
ATOM 9933 C CA . GLY B 1 560 ? -4.984 38.625 9.859 1 70.5 560 GLY B CA 1
ATOM 9934 C C . GLY B 1 560 ? -5.781 38.344 11.117 1 70.5 560 GLY B C 1
ATOM 9935 O O . GLY B 1 560 ? -5.852 39.188 12.016 1 70.5 560 GLY B O 1
ATOM 9936 N N . ARG B 1 561 ? -6.363 37.219 11.188 1 83.62 561 ARG B N 1
ATOM 9937 C CA . ARG B 1 561 ? -7.176 36.812 12.344 1 83.62 561 ARG B CA 1
ATOM 9938 C C . ARG B 1 561 ? -6.852 35.406 12.797 1 83.62 561 ARG B C 1
ATOM 9940 O O . ARG B 1 561 ? -7.758 34.594 13.055 1 83.62 561 ARG B O 1
ATOM 9947 N N . ALA B 1 562 ? -5.559 35.094 12.852 1 81.06 562 ALA B N 1
ATOM 9948 C CA . ALA B 1 562 ? -5.129 33.781 13.305 1 81.06 562 ALA B CA 1
ATOM 9949 C C . ALA B 1 562 ? -5.121 33.688 14.828 1 81.06 562 ALA B C 1
ATOM 9951 O O . ALA B 1 562 ? -4.836 34.656 15.508 1 81.06 562 ALA B O 1
ATOM 9952 N N . GLY B 1 563 ? -5.434 32.531 15.359 1 85.81 563 GLY B N 1
ATOM 9953 C CA . GLY B 1 563 ? -5.418 32.312 16.797 1 85.81 563 GLY B CA 1
ATOM 9954 C C . GLY B 1 563 ? -6.594 31.484 17.281 1 85.81 563 GLY B C 1
ATOM 9955 O O . GLY B 1 563 ? -7.242 30.797 16.5 1 85.81 563 GLY B O 1
ATOM 9956 N N . ILE B 1 564 ? -6.793 31.547 18.578 1 92.81 564 ILE B N 1
ATOM 9957 C CA . ILE B 1 564 ? -7.887 30.812 19.203 1 92.81 564 ILE B CA 1
ATOM 9958 C C . ILE B 1 564 ? -9.094 31.734 19.359 1 92.81 564 ILE B C 1
ATOM 9960 O O . ILE B 1 564 ? -8.961 32.875 19.812 1 92.81 564 ILE B O 1
ATOM 9964 N N . TYR B 1 565 ? -10.195 31.281 18.953 1 95.31 565 TYR B N 1
ATOM 9965 C CA . TYR B 1 565 ? -11.477 31.984 19.047 1 95.31 565 TYR B CA 1
ATOM 9966 C C . TYR B 1 565 ? -12.523 31.109 19.734 1 95.31 565 TYR B C 1
ATOM 9968 O O . TYR B 1 565 ? -12.305 29.922 19.938 1 95.31 565 TYR B O 1
ATOM 9976 N N . ARG B 1 566 ? -13.586 31.734 20.141 1 96 566 ARG B N 1
ATOM 9977 C CA . ARG B 1 566 ? -14.812 31.016 20.469 1 96 566 ARG B CA 1
ATOM 9978 C C . ARG B 1 566 ? -16.031 31.656 19.828 1 96 566 ARG B C 1
ATOM 9980 O O . ARG B 1 566 ? -16.016 32.844 19.531 1 96 566 ARG B O 1
ATOM 9987 N N . CYS B 1 567 ? -17.031 30.969 19.562 1 97.12 567 CYS B N 1
ATOM 9988 C CA . CYS B 1 567 ? -18.328 31.453 19.125 1 97.12 567 CYS B CA 1
ATOM 9989 C C . CYS B 1 567 ? -19.469 30.656 19.75 1 97.12 567 CYS B C 1
ATOM 9991 O O . CYS B 1 567 ? -19.234 29.594 20.328 1 97.12 567 CYS B O 1
ATOM 9993 N N . PRO B 1 568 ? -20.625 31.25 19.703 1 97.38 568 PRO B N 1
ATOM 9994 C CA . PRO B 1 568 ? -21.75 30.469 20.234 1 97.38 568 PRO B CA 1
ATOM 9995 C C . PRO B 1 568 ? -21.938 29.141 19.516 1 97.38 568 PRO B C 1
ATOM 9997 O O . PRO B 1 568 ? -21.766 29.062 18.297 1 97.38 568 PRO B O 1
ATOM 10000 N N . ALA B 1 569 ? -22.297 28.125 20.219 1 96.5 569 ALA B N 1
ATOM 10001 C CA . ALA B 1 569 ? -22.438 26.781 19.672 1 96.5 569 ALA B CA 1
ATOM 10002 C C . ALA B 1 569 ? -23.516 26.75 18.578 1 96.5 569 ALA B C 1
ATOM 10004 O O . ALA B 1 569 ? -23.484 25.906 17.688 1 96.5 569 ALA B O 1
ATOM 10005 N N . ALA B 1 570 ? -24.438 27.609 18.656 1 94.38 570 ALA B N 1
ATOM 10006 C CA . ALA B 1 570 ? -25.516 27.672 17.672 1 94.38 570 ALA B CA 1
ATOM 10007 C C . ALA B 1 570 ? -25.078 28.469 16.438 1 94.38 570 ALA B C 1
ATOM 10009 O O . ALA B 1 570 ? -25.812 28.547 15.453 1 94.38 570 ALA B O 1
ATOM 10010 N N . GLY B 1 571 ? -23.953 29.031 16.516 1 95.44 571 GLY B N 1
ATOM 10011 C CA . GLY B 1 571 ? -23.484 29.922 15.477 1 95.44 571 GLY B CA 1
ATOM 10012 C C . GLY B 1 571 ? -23.531 31.375 15.875 1 95.44 571 GLY B C 1
ATOM 10013 O O . GLY B 1 571 ? -24.406 31.797 16.641 1 95.44 571 GLY B O 1
ATOM 10014 N N . GLY B 1 572 ? -22.656 32.156 15.406 1 95.5 572 GLY B N 1
ATOM 10015 C CA . GLY B 1 572 ? -22.578 33.594 15.727 1 95.5 572 GLY B CA 1
ATOM 10016 C C . GLY B 1 572 ? -21.188 34.156 15.523 1 95.5 572 GLY B C 1
ATOM 10017 O O . GLY B 1 572 ? -20.297 33.5 15.023 1 95.5 572 GLY B O 1
ATOM 10018 N N . ASP B 1 573 ? -21.062 35.344 15.969 1 95.56 573 ASP B N 1
ATOM 10019 C CA . ASP B 1 573 ? -19.781 36.031 15.789 1 95.56 573 ASP B CA 1
ATOM 10020 C C . ASP B 1 573 ? -18.719 35.469 16.703 1 95.56 573 ASP B C 1
ATOM 10022 O O . ASP B 1 573 ? -18.969 35.188 17.875 1 95.56 573 ASP B O 1
ATOM 10026 N N . ALA B 1 574 ? -17.609 35.344 16.172 1 96 574 ALA B N 1
ATOM 10027 C CA . ALA B 1 574 ? -16.484 34.781 16.922 1 96 574 ALA B CA 1
ATOM 10028 C C . ALA B 1 574 ? -15.789 35.844 17.75 1 96 574 ALA B C 1
ATOM 10030 O O . ALA B 1 574 ? -15.734 37 17.344 1 96 574 ALA B O 1
ATOM 10031 N N . ILE B 1 575 ? -15.289 35.5 18.828 1 93.69 575 ILE B N 1
ATOM 10032 C CA . ILE B 1 575 ? -14.539 36.344 19.734 1 93.69 575 ILE B CA 1
ATOM 10033 C C . ILE B 1 575 ? -13.102 35.844 19.844 1 93.69 575 ILE B C 1
ATOM 10035 O O . ILE B 1 575 ? -12.867 34.656 20.156 1 93.69 575 ILE B O 1
ATOM 10039 N N . ALA B 1 576 ? -12.148 36.688 19.656 1 93.12 576 ALA B N 1
ATOM 10040 C CA . ALA B 1 576 ? -10.734 36.312 19.766 1 93.12 576 ALA B CA 1
ATOM 10041 C C . ALA B 1 576 ? -10.336 36.094 21.219 1 93.12 576 ALA B C 1
ATOM 10043 O O . ALA B 1 576 ? -10.68 36.875 22.094 1 93.12 576 ALA B O 1
ATOM 10044 N N . LEU B 1 577 ? -9.641 35.031 21.438 1 93.12 577 LEU B N 1
ATOM 10045 C CA . LEU B 1 577 ? -9.219 34.75 22.812 1 93.12 577 LEU B CA 1
ATOM 10046 C C . LEU B 1 577 ? -7.703 34.875 22.938 1 93.12 577 LEU B C 1
ATOM 10048 O O . LEU B 1 577 ? -7.211 35.344 23.969 1 93.12 577 LEU B O 1
ATOM 10052 N N . SER B 1 578 ? -7.035 34.438 21.953 1 89.25 578 SER B N 1
ATOM 10053 C CA . SER B 1 578 ? -5.578 34.438 22.047 1 89.25 578 SER B CA 1
ATOM 10054 C C . SER B 1 578 ? -4.98 35.625 21.281 1 89.25 578 SER B C 1
ATOM 10056 O O . SER B 1 578 ? -5.527 36.031 20.266 1 89.25 578 SER B O 1
ATOM 10058 N N . LYS B 1 579 ? -3.857 36.125 21.797 1 84.06 579 LYS B N 1
ATOM 10059 C CA . LYS B 1 579 ? -2.996 37.031 21.047 1 84.06 579 LYS B CA 1
ATOM 10060 C C . LYS B 1 579 ? -1.96 36.25 20.234 1 84.06 579 LYS B C 1
ATOM 10062 O O . LYS B 1 579 ? -1.541 36.719 19.172 1 84.06 579 LYS B O 1
ATOM 10067 N N . ASP B 1 580 ? -1.642 35.125 20.797 1 82.06 580 ASP B N 1
ATOM 10068 C CA . ASP B 1 580 ? -0.714 34.219 20.125 1 82.06 580 ASP B CA 1
ATOM 10069 C C . ASP B 1 580 ? -1.306 33.688 18.812 1 82.06 580 ASP B C 1
ATOM 10071 O O . ASP B 1 580 ? -2.301 32.969 18.812 1 82.06 580 ASP B O 1
ATOM 10075 N N . ILE B 1 581 ? -0.726 34 17.719 1 75.56 581 ILE B N 1
ATOM 10076 C CA . ILE B 1 581 ? -1.231 33.625 16.406 1 75.56 581 ILE B CA 1
ATOM 10077 C C . ILE B 1 581 ? -0.874 32.156 16.125 1 75.56 581 ILE B C 1
ATOM 10079 O O . ILE B 1 581 ? -1.402 31.562 15.188 1 75.56 581 ILE B O 1
ATOM 10083 N N . ASP B 1 582 ? 0.013 31.531 16.938 1 75.44 582 ASP B N 1
ATOM 10084 C CA . ASP B 1 582 ? 0.416 30.141 16.766 1 75.44 582 ASP B CA 1
ATOM 10085 C C . ASP B 1 582 ? -0.198 29.25 17.844 1 75.44 582 ASP B C 1
ATOM 10087 O O . ASP B 1 582 ? 0.453 28.328 18.344 1 75.44 582 ASP B O 1
ATOM 10091 N N . ALA B 1 583 ? -1.338 29.703 18.234 1 85.62 583 ALA B N 1
ATOM 10092 C CA . ALA B 1 583 ? -2.068 28.953 19.25 1 85.62 583 ALA B CA 1
ATOM 10093 C C . ALA B 1 583 ? -2.91 27.844 18.609 1 85.62 583 ALA B C 1
ATOM 10095 O O . ALA B 1 583 ? -3.582 28.078 17.609 1 85.62 583 ALA B O 1
ATOM 10096 N N . TYR B 1 584 ? -2.809 26.594 19.203 1 83.62 584 TYR B N 1
ATOM 10097 C CA . TYR B 1 584 ? -3.516 25.453 18.656 1 83.62 584 TYR B CA 1
ATOM 10098 C C . TYR B 1 584 ? -4.219 24.656 19.75 1 83.62 584 TYR B C 1
ATOM 10100 O O . TYR B 1 584 ? -3.777 24.641 20.891 1 83.62 584 TYR B O 1
ATOM 10108 N N . GLY B 1 585 ? -5.305 23.938 19.328 1 87.88 585 GLY B N 1
ATOM 10109 C CA . GLY B 1 585 ? -5.906 22.906 20.156 1 87.88 585 GLY B CA 1
ATOM 10110 C C . GLY B 1 585 ? -6.461 23.422 21.453 1 87.88 585 GLY B C 1
ATOM 10111 O O . GLY B 1 585 ? -6.043 22.984 22.531 1 87.88 585 GLY B O 1
ATOM 10112 N N . PRO B 1 586 ? -7.324 24.344 21.438 1 95.12 586 PRO B N 1
ATOM 10113 C CA . PRO B 1 586 ? -7.879 24.875 22.688 1 95.12 586 PRO B CA 1
ATOM 10114 C C . PRO B 1 586 ? -8.672 23.828 23.453 1 95.12 586 PRO B C 1
ATOM 10116 O O . PRO B 1 586 ? -9.367 23 22.859 1 95.12 586 PRO B O 1
ATOM 10119 N N . GLN B 1 587 ? -8.5 23.844 24.734 1 96.62 587 GLN B N 1
ATOM 10120 C CA . GLN B 1 587 ? -9.305 23.062 25.672 1 96.62 587 GLN B CA 1
ATOM 10121 C C . GLN B 1 587 ? -9.695 23.891 26.891 1 96.62 587 GLN B C 1
ATOM 10123 O O . GLN B 1 587 ? -8.844 24.531 27.516 1 96.62 587 GLN B O 1
ATOM 10128 N N . GLU B 1 588 ? -10.914 23.891 27.188 1 97.31 588 GLU B N 1
ATOM 10129 C CA . GLU B 1 588 ? -11.391 24.625 28.359 1 97.31 588 GLU B CA 1
ATOM 10130 C C . GLU B 1 588 ? -11.164 23.812 29.641 1 97.31 588 GLU B C 1
ATOM 10132 O O . GLU B 1 588 ? -11.367 22.594 29.641 1 97.31 588 GLU B O 1
ATOM 10137 N N . SER B 1 589 ? -10.82 24.562 30.719 1 96.19 589 SER B N 1
ATOM 10138 C CA . SER B 1 589 ? -10.68 23.922 32.031 1 96.19 589 SER B CA 1
ATOM 10139 C C . SER B 1 589 ? -12.023 23.391 32.531 1 96.19 589 SER B C 1
ATOM 10141 O O . SER B 1 589 ? -13.078 23.797 32.031 1 96.19 589 SER B O 1
ATOM 10143 N N . PHE B 1 590 ? -11.938 22.5 33.5 1 94.81 590 PHE B N 1
ATOM 10144 C CA . PHE B 1 590 ? -13.133 21.828 33.969 1 94.81 590 PHE B CA 1
ATOM 10145 C C . PHE B 1 590 ? -14.016 22.781 34.781 1 94.81 590 PHE B C 1
ATOM 10147 O O . PHE B 1 590 ? -15.211 22.547 34.938 1 94.81 590 PHE B O 1
ATOM 10154 N N . ASP B 1 591 ? -13.43 23.875 35.281 1 92.56 591 ASP B N 1
ATOM 10155 C CA . ASP B 1 591 ? -14.211 24.875 36 1 92.56 591 ASP B CA 1
ATOM 10156 C C . ASP B 1 591 ? -14.734 25.953 35.062 1 92.56 591 ASP B C 1
ATOM 10158 O O . ASP B 1 591 ? -15.43 26.875 35.5 1 92.56 591 ASP B O 1
ATOM 10162 N N . GLY B 1 592 ? -14.336 25.906 33.781 1 93.88 592 GLY B N 1
ATOM 10163 C CA . GLY B 1 592 ? -14.867 26.797 32.781 1 93.88 592 GLY B CA 1
ATOM 10164 C C . GLY B 1 592 ? -14.25 28.188 32.812 1 93.88 592 GLY B C 1
ATOM 10165 O O . GLY B 1 592 ? -14.758 29.109 32.188 1 93.88 592 GLY B O 1
ATOM 10166 N N . LYS B 1 593 ? -13.133 28.344 33.469 1 93.06 593 LYS B N 1
ATOM 10167 C CA . LYS B 1 593 ? -12.609 29.688 33.688 1 93.06 593 LYS B CA 1
ATOM 10168 C C . LYS B 1 593 ? -11.398 29.969 32.812 1 93.06 593 LYS B C 1
ATOM 10170 O O . LYS B 1 593 ? -10.992 31.125 32.656 1 93.06 593 LYS B O 1
ATOM 10175 N N . THR B 1 594 ? -10.812 28.922 32.375 1 95.06 594 THR B N 1
ATOM 10176 C CA . THR B 1 594 ? -9.562 29.062 31.656 1 95.06 594 THR B CA 1
ATOM 10177 C C . THR B 1 594 ? -9.586 28.219 30.375 1 95.06 594 THR B C 1
ATOM 10179 O O . THR B 1 594 ? -10.211 27.156 30.344 1 95.06 594 THR B O 1
ATOM 10182 N N . VAL B 1 595 ? -8.977 28.719 29.312 1 96.25 595 VAL B N 1
ATOM 10183 C CA . VAL B 1 595 ? -8.75 27.953 28.094 1 96.25 595 VAL B CA 1
ATOM 10184 C C . VAL B 1 595 ? -7.258 27.703 27.906 1 96.25 595 VAL B C 1
ATOM 10186 O O . VAL B 1 595 ? -6.449 28.625 27.984 1 96.25 595 VAL B O 1
ATOM 10189 N N . TYR B 1 596 ? -6.891 26.422 27.797 1 96.06 596 TYR B N 1
ATOM 10190 C CA . TYR B 1 596 ? -5.516 26.016 27.531 1 96.06 596 TYR B CA 1
ATOM 10191 C C . TYR B 1 596 ? -5.297 25.766 26.047 1 96.06 596 TYR B C 1
ATOM 10193 O O . TYR B 1 596 ? -6.223 25.375 25.328 1 96.06 596 TYR B O 1
ATOM 10201 N N . PHE B 1 597 ? -4.141 26.062 25.547 1 93.75 597 PHE B N 1
ATOM 10202 C CA . PHE B 1 597 ? -3.797 25.797 24.156 1 93.75 597 PHE B CA 1
ATOM 10203 C C . PHE B 1 597 ? -2.295 25.594 24 1 93.75 597 PHE B C 1
ATOM 10205 O O . PHE B 1 597 ? -1.521 25.938 24.891 1 93.75 597 PHE B O 1
ATOM 10212 N N . SER B 1 598 ? -1.914 24.891 22.938 1 89.38 598 SER B N 1
ATOM 10213 C CA . SER B 1 598 ? -0.503 24.703 22.625 1 89.38 598 SER B CA 1
ATOM 10214 C C . SER B 1 598 ? 0.014 25.781 21.688 1 89.38 598 SER B C 1
ATOM 10216 O O . SER B 1 598 ? -0.685 26.203 20.766 1 89.38 598 SER B O 1
ATOM 10218 N N . SER B 1 599 ? 1.141 26.328 21.953 1 82.94 599 SER B N 1
ATOM 10219 C CA . SER B 1 599 ? 1.777 27.328 21.094 1 82.94 599 SER B CA 1
ATOM 10220 C C . SER B 1 599 ? 2.928 26.719 20.297 1 82.94 599 SER B C 1
ATOM 10222 O O . SER B 1 599 ? 3.838 26.125 20.875 1 82.94 599 SER B O 1
ATOM 10224 N N . ARG B 1 600 ? 2.732 26.656 18.938 1 62.5 600 ARG B N 1
ATOM 10225 C CA . ARG B 1 600 ? 3.785 26.125 18.078 1 62.5 600 ARG B CA 1
ATOM 10226 C C . ARG B 1 600 ? 4.984 27.062 18.031 1 62.5 600 ARG B C 1
ATOM 10228 O O . ARG B 1 600 ? 6.082 26.656 17.656 1 62.5 600 ARG B O 1
ATOM 10235 N N . ASP B 1 601 ? 4.633 28.531 18.156 1 48.81 601 ASP B N 1
ATOM 10236 C CA . ASP B 1 601 ? 5.777 29.438 18.062 1 48.81 601 ASP B CA 1
ATOM 10237 C C . ASP B 1 601 ? 6.934 28.953 18.938 1 48.81 601 ASP B C 1
ATOM 10239 O O . ASP B 1 601 ? 8.055 28.797 18.453 1 48.81 601 ASP B O 1
ATOM 10243 N N . THR B 1 602 ? 6.73 29.203 20.297 1 43.31 602 THR B N 1
ATOM 10244 C CA . THR B 1 602 ? 7.801 29.172 21.281 1 43.31 602 THR B CA 1
ATOM 10245 C C . THR B 1 602 ? 8.062 27.75 21.766 1 43.31 602 THR B C 1
ATOM 10247 O O . THR B 1 602 ? 7.695 27.391 22.891 1 43.31 602 THR B O 1
ATOM 10250 N N . HIS B 1 603 ? 8.234 26.641 20.812 1 52.28 603 HIS B N 1
ATOM 10251 C CA . HIS B 1 603 ? 8.797 25.344 21.188 1 52.28 603 HIS B CA 1
ATOM 10252 C C . HIS B 1 603 ? 7.73 24.422 21.75 1 52.28 603 HIS B C 1
ATOM 10254 O O . HIS B 1 603 ? 8.008 23.609 22.641 1 52.28 603 HIS B O 1
ATOM 10260 N N . SER B 1 604 ? 6.379 24.562 21.328 1 68.31 604 SER B N 1
ATOM 10261 C CA . SER B 1 604 ? 5.27 23.672 21.656 1 68.31 604 SER B CA 1
ATOM 10262 C C . SER B 1 604 ? 4.996 23.672 23.156 1 68.31 604 SER B C 1
ATOM 10264 O O . SER B 1 604 ? 4.902 22.609 23.781 1 68.31 604 SER B O 1
ATOM 10266 N N . LYS B 1 605 ? 4.832 24.875 23.75 1 84.69 605 LYS B N 1
ATOM 10267 C CA . LYS B 1 605 ? 4.5 25 25.172 1 84.69 605 LYS B CA 1
ATOM 10268 C C . LYS B 1 605 ? 2.992 25.141 25.375 1 84.69 605 LYS B C 1
ATOM 10270 O O . LYS B 1 605 ? 2.285 25.625 24.484 1 84.69 605 LYS B O 1
ATOM 10275 N N . LEU B 1 606 ? 2.594 24.672 26.531 1 93.12 606 LEU B N 1
ATOM 10276 C CA . LEU B 1 606 ? 1.19 24.828 26.891 1 93.12 606 LEU B CA 1
ATOM 10277 C C . LEU B 1 606 ? 0.948 26.203 27.516 1 93.12 606 LEU B C 1
ATOM 10279 O O . LEU B 1 606 ? 1.67 26.609 28.438 1 93.12 606 LEU B O 1
ATOM 10283 N N . LYS B 1 607 ? 0.035 26.953 26.984 1 93.69 607 LYS B N 1
ATOM 10284 C CA . LYS B 1 607 ? -0.373 28.266 27.484 1 93.69 607 LYS B CA 1
ATOM 10285 C C . LYS B 1 607 ? -1.835 28.25 27.922 1 93.69 607 LYS B C 1
ATOM 10287 O O . LYS B 1 607 ? -2.549 27.266 27.703 1 93.69 607 LYS B O 1
ATOM 10292 N N . ARG B 1 608 ? -2.234 29.312 28.656 1 93.94 608 ARG B N 1
ATOM 10293 C CA . ARG B 1 608 ? -3.621 29.422 29.094 1 93.94 608 ARG B CA 1
ATOM 10294 C C . ARG B 1 608 ? -4.094 30.875 29.031 1 93.94 608 ARG B C 1
ATOM 10296 O O . ARG B 1 608 ? -3.279 31.797 29.078 1 93.94 608 ARG B O 1
ATOM 10303 N N . VAL B 1 609 ? -5.305 31.094 28.859 1 94.19 609 VAL B N 1
ATOM 10304 C CA . VAL B 1 609 ? -5.945 32.406 28.875 1 94.19 609 VAL B CA 1
ATOM 10305 C C . VAL B 1 609 ? -7.156 32.375 29.797 1 94.19 609 VAL B C 1
ATOM 10307 O O . VAL B 1 609 ? -7.93 31.406 29.797 1 94.19 609 VAL B O 1
ATOM 10310 N N . ASP B 1 610 ? -7.223 33.375 30.609 1 91.25 610 ASP B N 1
ATOM 10311 C CA . ASP B 1 610 ? -8.352 33.5 31.531 1 91.25 610 ASP B CA 1
ATOM 10312 C C . ASP B 1 610 ? -9.586 34.031 30.828 1 91.25 610 ASP B C 1
ATOM 10314 O O . ASP B 1 610 ? -9.484 35.031 30.078 1 91.25 610 ASP B O 1
ATOM 10318 N N . LEU B 1 611 ? -10.727 33.469 31.109 1 90.44 611 LEU B N 1
ATOM 10319 C CA . LEU B 1 611 ? -11.953 33.875 30.406 1 90.44 611 LEU B CA 1
ATOM 10320 C C . LEU B 1 611 ? -12.711 34.938 31.188 1 90.44 611 LEU B C 1
ATOM 10322 O O . LEU B 1 611 ? -13.695 35.5 30.688 1 90.44 611 LEU B O 1
ATOM 10326 N N . SER B 1 612 ? -12.367 35.219 32.375 1 79.94 612 SER B N 1
ATOM 10327 C CA . SER B 1 612 ? -13.062 36.219 33.219 1 79.94 612 SER B CA 1
ATOM 10328 C C . SER B 1 612 ? -12.82 37.625 32.719 1 79.94 612 SER B C 1
ATOM 10330 O O . SER B 1 612 ? -13.648 38.531 32.906 1 79.94 612 SER B O 1
ATOM 10332 N N . ALA B 1 613 ? -11.625 37.875 32 1 70.69 613 ALA B N 1
ATOM 10333 C CA . ALA B 1 613 ? -11.305 39.219 31.469 1 70.69 613 ALA B CA 1
ATOM 10334 C C . ALA B 1 613 ? -11.18 39.188 29.953 1 70.69 613 ALA B C 1
ATOM 10336 O O . ALA B 1 613 ? -10.719 38.188 29.375 1 70.69 613 ALA B O 1
ATOM 10337 N N . GLN B 1 614 ? -11.906 40.125 29.234 1 64.25 614 GLN B N 1
ATOM 10338 C CA . GLN B 1 614 ? -11.766 40.25 27.781 1 64.25 614 GLN B CA 1
ATOM 10339 C C . GLN B 1 614 ? -11.062 41.562 27.422 1 64.25 614 GLN B C 1
ATOM 10341 O O . GLN B 1 614 ? -11.602 42.656 27.641 1 64.25 614 GLN B O 1
ATOM 10346 N N . PRO B 1 615 ? -9.688 41.438 26.703 1 65.62 615 PRO B N 1
ATOM 10347 C CA . PRO B 1 615 ? -8.977 40.219 26.328 1 65.62 615 PRO B CA 1
ATOM 10348 C C . PRO B 1 615 ? -8.258 39.562 27.516 1 65.62 615 PRO B C 1
ATOM 10350 O O . PRO B 1 615 ? -7.809 40.25 28.422 1 65.62 615 PRO B O 1
ATOM 10353 N N . GLY B 1 616 ? -8.328 38.312 27.609 1 73.5 616 GLY B N 1
ATOM 10354 C CA . GLY B 1 616 ? -7.695 37.625 28.719 1 73.5 616 GLY B CA 1
ATOM 10355 C C . GLY B 1 616 ? -6.18 37.656 28.656 1 73.5 616 GLY B C 1
ATOM 10356 O O . GLY B 1 616 ? -5.598 37.938 27.609 1 73.5 616 GLY B O 1
ATOM 10357 N N . THR B 1 617 ? -5.535 37.562 29.812 1 83.56 617 THR B N 1
ATOM 10358 C CA . THR B 1 617 ? -4.082 37.5 29.922 1 83.56 617 THR B CA 1
ATOM 10359 C C . THR B 1 617 ? -3.574 36.094 29.609 1 83.56 617 THR B C 1
ATOM 10361 O O . THR B 1 617 ? -4.047 35.125 30.172 1 83.56 617 THR B O 1
ATOM 10364 N N . GLU B 1 618 ? -2.719 36.031 28.609 1 89.62 618 GLU B N 1
ATOM 10365 C CA . GLU B 1 618 ? -2.092 34.781 28.219 1 89.62 618 GLU B CA 1
ATOM 10366 C C . GLU B 1 618 ? -0.852 34.5 29.062 1 89.62 618 GLU B C 1
ATOM 10368 O O . GLU B 1 618 ? -0.079 35.406 29.375 1 89.62 618 GLU B O 1
ATOM 10373 N N . SER B 1 619 ? -0.741 33.312 29.578 1 91.12 619 SER B N 1
ATOM 10374 C CA . SER B 1 619 ? 0.451 32.906 30.328 1 91.12 619 SER B CA 1
ATOM 10375 C C . SER B 1 619 ? 0.835 31.469 30.031 1 91.12 619 SER B C 1
ATOM 10377 O O . SER B 1 619 ? -0.016 30.656 29.672 1 91.12 619 SER B O 1
ATOM 10379 N N . GLU B 1 620 ? 2.049 31.188 30.125 1 91.5 620 GLU B N 1
ATOM 10380 C CA . GLU B 1 620 ? 2.537 29.828 29.984 1 91.5 620 GLU B CA 1
ATOM 10381 C C . GLU B 1 620 ? 2.236 29.016 31.25 1 91.5 620 GLU B C 1
ATOM 10383 O O . GLU B 1 620 ? 2.236 29.547 32.344 1 91.5 620 GLU B O 1
ATOM 10388 N N . VAL B 1 621 ? 1.965 27.797 31.078 1 93.81 621 VAL B N 1
ATOM 10389 C CA . VAL B 1 621 ? 1.831 26.906 32.219 1 93.81 621 VAL B CA 1
ATOM 10390 C C . VAL B 1 621 ? 3.213 26.562 32.781 1 93.81 621 VAL B C 1
ATOM 10392 O O . VAL B 1 621 ? 3.934 25.75 32.188 1 93.81 621 VAL B O 1
ATOM 10395 N N . GLU B 1 622 ? 3.492 27.109 33.875 1 91.5 622 GLU B N 1
ATOM 10396 C CA . GLU B 1 622 ? 4.824 26.969 34.469 1 91.5 622 GLU B CA 1
ATOM 10397 C C . GLU B 1 622 ? 5.078 25.531 34.906 1 91.5 622 GLU B C 1
ATOM 10399 O O . GLU B 1 622 ? 4.215 24.906 35.531 1 91.5 622 GLU B O 1
ATOM 10404 N N . GLY B 1 623 ? 6.203 25.031 34.562 1 91 623 GLY B N 1
ATOM 10405 C CA . GLY B 1 623 ? 6.617 23.719 35.031 1 91 623 GLY B CA 1
ATOM 10406 C C . GLY B 1 623 ? 6.375 22.625 34 1 91 623 GLY B C 1
ATOM 10407 O O . GLY B 1 623 ? 6.93 21.531 34.125 1 91 623 GLY B O 1
ATOM 10408 N N . LEU B 1 624 ? 5.559 22.828 33.094 1 92.06 624 LEU B N 1
ATOM 10409 C CA . LEU B 1 624 ? 5.262 21.812 32.094 1 92.06 624 LEU B CA 1
ATOM 10410 C C . LEU B 1 624 ? 6.27 21.891 30.938 1 92.06 624 LEU B C 1
ATOM 10412 O O . LEU B 1 624 ? 6.504 22.953 30.391 1 92.06 624 LEU B O 1
ATOM 10416 N N . PRO B 1 625 ? 6.871 20.734 30.672 1 89.25 625 PRO B N 1
ATOM 10417 C CA . PRO B 1 625 ? 7.824 20.734 29.562 1 89.25 625 PRO B CA 1
ATOM 10418 C C . PRO B 1 625 ? 7.148 20.891 28.203 1 89.25 625 PRO B C 1
ATOM 10420 O O . PRO B 1 625 ? 5.918 20.953 28.125 1 89.25 625 PRO B O 1
ATOM 10423 N N . ARG B 1 626 ? 7.965 20.922 27.203 1 87.56 626 ARG B N 1
ATOM 10424 C CA . ARG B 1 626 ? 7.477 21.031 25.844 1 87.56 626 ARG B CA 1
ATOM 10425 C C . ARG B 1 626 ? 6.703 19.766 25.438 1 87.56 626 ARG B C 1
ATOM 10427 O O . ARG B 1 626 ? 7.105 18.656 25.781 1 87.56 626 ARG B O 1
ATOM 10434 N N . LEU B 1 627 ? 5.672 20.062 24.688 1 88.69 627 LEU B N 1
ATOM 10435 C CA . LEU B 1 627 ? 4.809 18.969 24.234 1 88.69 627 LEU B CA 1
ATOM 10436 C C . LEU B 1 627 ? 5.281 18.422 22.891 1 88.69 627 LEU B C 1
ATOM 10438 O O . LEU B 1 627 ? 5.82 19.156 22.078 1 88.69 627 LEU B O 1
ATOM 10442 N N . LYS B 1 628 ? 5.109 17.094 22.766 1 83.75 628 LYS B N 1
ATOM 10443 C CA . LYS B 1 628 ? 5.297 16.516 21.438 1 83.75 628 LYS B CA 1
ATOM 10444 C C . LYS B 1 628 ? 4.102 16.797 20.531 1 83.75 628 LYS B C 1
ATOM 10446 O O . LYS B 1 628 ? 3.082 16.109 20.609 1 83.75 628 LYS B O 1
ATOM 10451 N N . GLY B 1 629 ? 4.168 17.766 19.766 1 74.5 629 GLY B N 1
ATOM 10452 C CA . GLY B 1 629 ? 3.055 18.141 18.906 1 74.5 629 GLY B CA 1
ATOM 10453 C C . GLY B 1 629 ? 1.98 18.922 19.641 1 74.5 629 GLY B C 1
ATOM 10454 O O . GLY B 1 629 ? 2.139 19.266 20.812 1 74.5 629 GLY B O 1
ATOM 10455 N N . SER B 1 630 ? 0.879 19.125 18.922 1 77.12 630 SER B N 1
ATOM 10456 C CA . SER B 1 630 ? -0.121 20.031 19.469 1 77.12 630 SER B CA 1
ATOM 10457 C C . SER B 1 630 ? -1.34 19.266 19.984 1 77.12 630 SER B C 1
ATOM 10459 O O . SER B 1 630 ? -2.26 19.859 20.547 1 77.12 630 SER B O 1
ATOM 10461 N N . GLN B 1 631 ? -1.317 17.984 19.828 1 84.56 631 GLN B N 1
ATOM 10462 C CA . GLN B 1 631 ? -2.568 17.281 20.125 1 84.56 631 GLN B CA 1
ATOM 10463 C C . GLN B 1 631 ? -2.354 16.156 21.109 1 84.56 631 GLN B C 1
ATOM 10465 O O . GLN B 1 631 ? -3.287 15.414 21.438 1 84.56 631 GLN B O 1
ATOM 10470 N N . ARG B 1 632 ? -1.213 16.016 21.625 1 91.62 632 ARG B N 1
ATOM 10471 C CA . ARG B 1 632 ? -0.907 14.883 22.5 1 91.62 632 ARG B CA 1
ATOM 10472 C C . ARG B 1 632 ? -0.907 15.297 23.969 1 91.62 632 ARG B C 1
ATOM 10474 O O . ARG B 1 632 ? 0.07 15.07 24.672 1 91.62 632 ARG B O 1
ATOM 10481 N N . TRP B 1 633 ? -2.002 15.859 24.281 1 95.38 633 TRP B N 1
ATOM 10482 C CA . TRP B 1 633 ? -2.248 16.234 25.672 1 95.38 633 TRP B CA 1
ATOM 10483 C C . TRP B 1 633 ? -3.744 16.344 25.953 1 95.38 633 TRP B C 1
ATOM 10485 O O . TRP B 1 633 ? -4.547 16.484 25.031 1 95.38 633 TRP B O 1
ATOM 10495 N N . THR B 1 634 ? -4.137 16.172 27.188 1 96.56 634 THR B N 1
ATOM 10496 C CA . THR B 1 634 ? -5.531 16.312 27.594 1 96.56 634 THR B CA 1
ATOM 10497 C C . THR B 1 634 ? -5.621 16.766 29.047 1 96.56 634 THR B C 1
ATOM 10499 O O . THR B 1 634 ? -4.789 16.391 29.875 1 96.56 634 THR B O 1
ATOM 10502 N N . LEU B 1 635 ? -6.617 17.562 29.312 1 96.38 635 LEU B N 1
ATOM 10503 C CA . LEU B 1 635 ? -6.816 18.141 30.641 1 96.38 635 LEU B CA 1
ATOM 10504 C C . LEU B 1 635 ? -7.586 17.188 31.547 1 96.38 635 LEU B C 1
ATOM 10506 O O . LEU B 1 635 ? -8.406 16.391 31.062 1 96.38 635 LEU B O 1
ATOM 10510 N N . THR B 1 636 ? -7.262 17.297 32.781 1 95.19 636 THR B N 1
ATOM 10511 C CA . THR B 1 636 ? -8.062 16.781 33.875 1 95.19 636 THR B CA 1
ATOM 10512 C C . THR B 1 636 ? -8.359 17.891 34.875 1 95.19 636 THR B C 1
ATOM 10514 O O . THR B 1 636 ? -7.812 18.984 34.781 1 95.19 636 THR B O 1
ATOM 10517 N N . PRO B 1 637 ? -9.242 17.656 35.812 1 94.25 637 PRO B N 1
ATOM 10518 C CA . PRO B 1 637 ? -9.523 18.703 36.781 1 94.25 637 PRO B CA 1
ATOM 10519 C C . PRO B 1 637 ? -8.273 19.156 37.562 1 94.25 637 PRO B C 1
ATOM 10521 O O . PRO B 1 637 ? -8.188 20.312 37.969 1 94.25 637 PRO B O 1
ATOM 10524 N N . ASN B 1 638 ? -7.32 18.234 37.625 1 94.94 638 ASN B N 1
ATOM 10525 C CA . ASN B 1 638 ? -6.215 18.547 38.531 1 94.94 638 ASN B CA 1
ATOM 10526 C C . ASN B 1 638 ? -4.883 18.594 37.781 1 94.94 638 ASN B C 1
ATOM 10528 O O . ASN B 1 638 ? -3.83 18.766 38.406 1 94.94 638 ASN B O 1
ATOM 10532 N N . GLY B 1 639 ? -4.965 18.375 36.531 1 96.56 639 GLY B N 1
ATOM 10533 C CA . GLY B 1 639 ? -3.689 18.359 35.844 1 96.56 639 GLY B CA 1
ATOM 10534 C C . GLY B 1 639 ? -3.826 18.062 34.375 1 96.56 639 GLY B C 1
ATOM 10535 O O . GLY B 1 639 ? -4.887 18.281 33.781 1 96.56 639 GLY B O 1
ATOM 10536 N N . VAL B 1 640 ? -2.643 17.656 33.75 1 97.19 640 VAL B N 1
ATOM 10537 C CA . VAL B 1 640 ? -2.562 17.422 32.312 1 97.19 640 VAL B CA 1
ATOM 10538 C C . VAL B 1 640 ? -1.82 16.125 32.031 1 97.19 640 VAL B C 1
ATOM 10540 O O . VAL B 1 640 ? -0.741 15.883 32.594 1 97.19 640 VAL B O 1
ATOM 10543 N N . TYR B 1 641 ? -2.438 15.18 31.312 1 97.5 641 TYR B N 1
ATOM 10544 C CA . TYR B 1 641 ? -1.689 14.102 30.672 1 97.5 641 TYR B CA 1
ATOM 10545 C C . TYR B 1 641 ? -1.063 14.578 29.359 1 97.5 641 TYR B C 1
ATOM 10547 O O . TYR B 1 641 ? -1.703 15.281 28.578 1 97.5 641 TYR B O 1
ATOM 10555 N N . PHE B 1 642 ? 0.225 14.227 29.125 1 96.62 642 PHE B N 1
ATOM 10556 C CA . PHE B 1 642 ? 0.874 14.742 27.922 1 96.62 642 PHE B CA 1
ATOM 10557 C C . PHE B 1 642 ? 2.018 13.828 27.5 1 96.62 642 PHE B C 1
ATOM 10559 O O . PHE B 1 642 ? 2.467 12.984 28.281 1 96.62 642 PHE B O 1
ATOM 10566 N N . VAL B 1 643 ? 2.387 13.977 26.25 1 94.94 643 VAL B N 1
ATOM 10567 C CA . VAL B 1 643 ? 3.59 13.367 25.688 1 94.94 643 VAL B CA 1
ATOM 10568 C C . VAL B 1 643 ? 4.68 14.43 25.531 1 94.94 643 VAL B C 1
ATOM 10570 O O . VAL B 1 643 ? 4.523 15.375 24.766 1 94.94 643 VAL B O 1
ATOM 10573 N N . PRO B 1 644 ? 5.719 14.289 26.297 1 92.5 644 PRO B N 1
ATOM 10574 C CA . PRO B 1 644 ? 6.785 15.281 26.172 1 92.5 644 PRO B CA 1
ATOM 10575 C C . PRO B 1 644 ? 7.602 15.109 24.891 1 92.5 644 PRO B C 1
ATOM 10577 O O . PRO B 1 644 ? 7.75 13.992 24.391 1 92.5 644 PRO B O 1
ATOM 10580 N N . ASP B 1 645 ? 8.094 16.188 24.391 1 82.69 645 ASP B N 1
ATOM 10581 C CA . ASP B 1 645 ? 8.922 16.188 23.188 1 82.69 645 ASP B CA 1
ATOM 10582 C C . ASP B 1 645 ? 10.188 15.359 23.391 1 82.69 645 ASP B C 1
ATOM 10584 O O . ASP B 1 645 ? 10.664 14.695 22.469 1 82.69 645 ASP B O 1
ATOM 10588 N N . GLU B 1 646 ? 10.75 15.336 24.578 1 80.38 646 GLU B N 1
ATOM 10589 C CA . GLU B 1 646 ? 12.016 14.672 24.891 1 80.38 646 GLU B CA 1
ATOM 10590 C C . GLU B 1 646 ? 11.82 13.172 25.062 1 80.38 646 GLU B C 1
ATOM 10592 O O . GLU B 1 646 ? 12.789 12.406 25.047 1 80.38 646 GLU B O 1
ATOM 10597 N N . ALA B 1 647 ? 10.617 12.727 25.281 1 88.44 647 ALA B N 1
ATOM 10598 C CA . ALA B 1 647 ? 10.281 11.312 25.438 1 88.44 647 ALA B CA 1
ATOM 10599 C C . ALA B 1 647 ? 9.023 10.969 24.641 1 88.44 647 ALA B C 1
ATOM 10601 O O . ALA B 1 647 ? 7.957 10.734 25.234 1 88.44 647 ALA B O 1
ATOM 10602 N N . PRO B 1 648 ? 9.18 10.836 23.375 1 86.38 648 PRO B N 1
ATOM 10603 C CA . PRO B 1 648 ? 8.016 10.758 22.484 1 86.38 648 PRO B CA 1
ATOM 10604 C C . PRO B 1 648 ? 7.23 9.461 22.656 1 86.38 648 PRO B C 1
ATOM 10606 O O . PRO B 1 648 ? 6.125 9.328 22.125 1 86.38 648 PRO B O 1
ATOM 10609 N N . LYS B 1 649 ? 7.68 8.492 23.484 1 92.12 649 LYS B N 1
ATOM 10610 C CA . LYS B 1 649 ? 6.957 7.242 23.688 1 92.12 649 LYS B CA 1
ATOM 10611 C C . LYS B 1 649 ? 6.395 7.152 25.094 1 92.12 649 LYS B C 1
ATOM 10613 O O . LYS B 1 649 ? 5.898 6.102 25.516 1 92.12 649 LYS B O 1
ATOM 10618 N N . SER B 1 650 ? 6.461 8.305 25.781 1 94.81 650 SER B N 1
ATOM 10619 C CA . SER B 1 650 ? 6.031 8.297 27.172 1 94.81 650 SER B CA 1
ATOM 10620 C C . SER B 1 650 ? 4.824 9.195 27.391 1 94.81 650 SER B C 1
ATOM 10622 O O . SER B 1 650 ? 4.75 10.289 26.828 1 94.81 650 SER B O 1
ATOM 10624 N N . VAL B 1 651 ? 3.898 8.695 28.156 1 96.69 651 VAL B N 1
ATOM 10625 C CA . VAL B 1 651 ? 2.842 9.562 28.672 1 96.69 651 VAL B CA 1
ATOM 10626 C C . VAL B 1 651 ? 3.15 9.953 30.109 1 96.69 651 VAL B C 1
ATOM 10628 O O . VAL B 1 651 ? 3.488 9.102 30.938 1 96.69 651 VAL B O 1
ATOM 10631 N N . ARG B 1 652 ? 3.051 11.234 30.375 1 97.5 652 ARG B N 1
ATOM 10632 C CA . ARG B 1 652 ? 3.303 11.758 31.703 1 97.5 652 ARG B CA 1
ATOM 10633 C C . ARG B 1 652 ? 2.113 12.57 32.219 1 97.5 652 ARG B C 1
ATOM 10635 O O . ARG B 1 652 ? 1.201 12.883 31.438 1 97.5 652 ARG B O 1
ATOM 10642 N N . TYR B 1 653 ? 2.123 12.805 33.531 1 97.56 653 TYR B N 1
ATOM 10643 C CA . TYR B 1 653 ? 1.066 13.578 34.156 1 97.56 653 TYR B CA 1
ATOM 10644 C C . TYR B 1 653 ? 1.649 14.742 34.969 1 97.56 653 TYR B C 1
ATOM 10646 O O . TYR B 1 653 ? 2.553 14.547 35.781 1 97.56 653 TYR B O 1
ATOM 10654 N N . PHE B 1 654 ? 1.175 15.945 34.656 1 97.88 654 PHE B N 1
ATOM 10655 C CA . PHE B 1 654 ? 1.528 17.172 35.375 1 97.88 654 PHE B CA 1
ATOM 10656 C C . PHE B 1 654 ? 0.403 17.594 36.312 1 97.88 654 PHE B C 1
ATOM 10658 O O . PHE B 1 654 ? -0.729 17.797 35.875 1 97.88 654 PHE B O 1
ATOM 10665 N N . ASP B 1 655 ? 0.764 17.703 37.562 1 97 655 ASP B N 1
ATOM 10666 C CA . ASP B 1 655 ? -0.204 18.125 38.562 1 97 655 ASP B CA 1
ATOM 10667 C C . ASP B 1 655 ? -0.171 19.641 38.75 1 97 655 ASP B C 1
ATOM 10669 O O . ASP B 1 655 ? 0.885 20.219 39 1 97 655 ASP B O 1
ATOM 10673 N N . PHE B 1 656 ? -1.31 20.266 38.719 1 95 656 PHE B N 1
ATOM 10674 C CA . PHE B 1 656 ? -1.376 21.719 38.781 1 95 656 PHE B CA 1
ATOM 10675 C C . PHE B 1 656 ? -0.955 22.25 40.125 1 95 656 PHE B C 1
ATOM 10677 O O . PHE B 1 656 ? -0.317 23.297 40.25 1 95 656 PHE B O 1
ATOM 10684 N N . ALA B 1 657 ? -1.309 21.562 41.125 1 94.19 657 ALA B N 1
ATOM 10685 C CA . ALA B 1 657 ? -1.072 22.047 42.5 1 94.19 657 ALA B CA 1
ATOM 10686 C C . ALA B 1 657 ? 0.392 21.875 42.906 1 94.19 657 ALA B C 1
ATOM 10688 O O . ALA B 1 657 ? 1.042 22.828 43.312 1 94.19 657 ALA B O 1
ATOM 10689 N N . SER B 1 658 ? 0.926 20.703 42.656 1 94.94 658 SER B N 1
ATOM 10690 C CA . SER B 1 658 ? 2.281 20.406 43.125 1 94.94 658 SER B CA 1
ATOM 10691 C C . SER B 1 658 ? 3.311 20.781 42.062 1 94.94 658 SER B C 1
ATOM 10693 O O . SER B 1 658 ? 4.508 20.859 42.344 1 94.94 658 SER B O 1
ATOM 10695 N N . LYS B 1 659 ? 2.844 20.922 40.812 1 94.88 659 LYS B N 1
ATOM 10696 C CA . LYS B 1 659 ? 3.695 21.188 39.656 1 94.88 659 LYS B CA 1
ATOM 10697 C C . LYS B 1 659 ? 4.652 20.031 39.406 1 94.88 659 LYS B C 1
ATOM 10699 O O . LYS B 1 659 ? 5.676 20.203 38.75 1 94.88 659 LYS B O 1
ATOM 10704 N N . GLN B 1 660 ? 4.332 18.906 39.938 1 96.25 660 GLN B N 1
ATOM 10705 C CA . GLN B 1 660 ? 5.164 17.719 39.719 1 96.25 660 GLN B CA 1
ATOM 10706 C C . GLN B 1 660 ? 4.73 16.953 38.469 1 96.25 660 GLN B C 1
ATOM 10708 O O . GLN B 1 660 ? 3.545 16.922 38.156 1 96.25 660 GLN B O 1
ATOM 10713 N N . ILE B 1 661 ? 5.699 16.375 37.844 1 97.19 661 ILE B N 1
ATOM 10714 C CA . ILE B 1 661 ? 5.477 15.523 36.656 1 97.19 661 ILE B CA 1
ATOM 10715 C C . ILE B 1 661 ? 5.762 14.07 37.031 1 97.19 661 ILE B C 1
ATOM 10717 O O . ILE B 1 661 ? 6.824 13.75 37.562 1 97.19 661 ILE B O 1
ATOM 10721 N N . ARG B 1 662 ? 4.918 13.18 36.781 1 95.88 662 ARG B N 1
ATOM 10722 C CA . ARG B 1 662 ? 5.105 11.75 37 1 95.88 662 ARG B CA 1
ATOM 10723 C C . ARG B 1 662 ? 4.953 10.953 35.719 1 95.88 662 ARG B C 1
ATOM 10725 O O . ARG B 1 662 ? 4.055 11.227 34.938 1 95.88 662 ARG B O 1
ATOM 10732 N N . PRO B 1 663 ? 5.828 9.977 35.562 1 95.38 663 PRO B N 1
ATOM 10733 C CA . PRO B 1 663 ? 5.633 9.078 34.406 1 95.38 663 PRO B CA 1
ATOM 10734 C C . PRO B 1 663 ? 4.449 8.133 34.594 1 95.38 663 PRO B C 1
ATOM 10736 O O . PRO B 1 663 ? 4.203 7.66 35.719 1 95.38 663 PRO B O 1
ATOM 10739 N N . ILE B 1 664 ? 3.705 7.918 33.625 1 96.19 664 ILE B N 1
ATOM 10740 C CA . ILE B 1 664 ? 2.545 7.035 33.719 1 96.19 664 ILE B CA 1
ATOM 10741 C C . ILE B 1 664 ? 2.867 5.695 33.062 1 96.19 664 ILE B C 1
ATOM 10743 O O . ILE B 1 664 ? 2.859 4.656 33.719 1 96.19 664 ILE B O 1
ATOM 10747 N N . PHE B 1 665 ? 3.189 5.703 31.688 1 95.25 665 PHE B N 1
ATOM 10748 C CA . PHE B 1 665 ? 3.611 4.492 30.984 1 95.25 665 PHE B CA 1
ATOM 10749 C C . PHE B 1 665 ? 4.438 4.832 29.75 1 95.25 665 PHE B C 1
ATOM 10751 O O . PHE B 1 665 ? 4.488 5.992 29.344 1 95.25 665 PHE B O 1
ATOM 10758 N N . GLU B 1 666 ? 5.113 3.793 29.234 1 93.94 666 GLU B N 1
ATOM 10759 C CA . GLU B 1 666 ? 5.855 3.85 27.984 1 93.94 666 GLU B CA 1
ATOM 10760 C C . GLU B 1 666 ? 5.23 2.943 26.922 1 93.94 666 GLU B C 1
ATOM 10762 O O . GLU B 1 666 ? 4.82 1.821 27.234 1 93.94 666 GLU B O 1
ATOM 10767 N N . ALA B 1 667 ? 5.078 3.506 25.766 1 90.88 667 ALA B N 1
ATOM 10768 C CA . ALA B 1 667 ? 4.594 2.693 24.656 1 90.88 667 ALA B CA 1
ATOM 10769 C C . ALA B 1 667 ? 5.758 2.111 23.859 1 90.88 667 ALA B C 1
ATOM 10771 O O . ALA B 1 667 ? 6.902 2.545 24.016 1 90.88 667 ALA B O 1
ATOM 10772 N N . ASP B 1 668 ? 5.461 1.088 23 1 85.12 668 ASP B N 1
ATOM 10773 C CA . ASP B 1 668 ? 6.465 0.431 22.172 1 85.12 668 ASP B CA 1
ATOM 10774 C C . ASP B 1 668 ? 6.734 1.235 20.906 1 85.12 668 ASP B C 1
ATOM 10776 O O . ASP B 1 668 ? 7.785 1.079 20.266 1 85.12 668 ASP B O 1
ATOM 10780 N N . LYS B 1 669 ? 5.73 2 20.562 1 87.5 669 LYS B N 1
ATOM 10781 C CA . LYS B 1 669 ? 5.812 2.826 19.359 1 87.5 669 LYS B CA 1
ATOM 10782 C C . LYS B 1 669 ? 5.395 4.266 19.656 1 87.5 669 LYS B C 1
ATOM 10784 O O . LYS B 1 669 ? 4.922 4.57 20.75 1 87.5 669 LYS B O 1
ATOM 10789 N N . ASP B 1 670 ? 5.566 5.098 18.672 1 86.81 670 ASP B N 1
ATOM 10790 C CA . ASP B 1 670 ? 5.203 6.5 18.828 1 86.81 670 ASP B CA 1
ATOM 10791 C C . ASP B 1 670 ? 3.686 6.672 18.891 1 86.81 670 ASP B C 1
ATOM 10793 O O . ASP B 1 670 ? 2.941 5.836 18.375 1 86.81 670 ASP B O 1
ATOM 10797 N N . PHE B 1 671 ? 3.354 7.766 19.469 1 92.5 671 PHE B N 1
ATOM 10798 C CA . PHE B 1 671 ? 1.934 8.086 19.578 1 92.5 671 PHE B CA 1
ATOM 10799 C C . PHE B 1 671 ? 1.46 8.859 18.359 1 92.5 671 PHE B C 1
ATOM 10801 O O . PHE B 1 671 ? 2.18 9.711 17.844 1 92.5 671 PHE B O 1
ATOM 10808 N N . GLY B 1 672 ? 0.26 8.438 17.938 1 87.88 672 GLY B N 1
ATOM 10809 C CA . GLY B 1 672 ? -0.444 9.297 17 1 87.88 672 GLY B CA 1
ATOM 10810 C C . GLY B 1 672 ? -1.094 10.5 17.672 1 87.88 672 GLY B C 1
ATOM 10811 O O . GLY B 1 672 ? -0.795 10.812 18.828 1 87.88 672 GLY B O 1
ATOM 10812 N N . SER B 1 673 ? -2.064 11.117 16.953 1 88.19 673 SER B N 1
ATOM 10813 C CA . SER B 1 673 ? -2.701 12.32 17.484 1 88.19 673 SER B CA 1
ATOM 10814 C C . SER B 1 673 ? -3.855 11.969 18.422 1 88.19 673 SER B C 1
ATOM 10816 O O . SER B 1 673 ? -4.609 11.031 18.156 1 88.19 673 SER B O 1
ATOM 10818 N N . GLY B 1 674 ? -3.838 12.695 19.547 1 91.5 674 GLY B N 1
ATOM 10819 C CA . GLY B 1 674 ? -5.004 12.633 20.406 1 91.5 674 GLY B CA 1
ATOM 10820 C C . GLY B 1 674 ? -4.762 11.844 21.672 1 91.5 674 GLY B C 1
ATOM 10821 O O . GLY B 1 674 ? -4.094 10.805 21.656 1 91.5 674 GLY B O 1
ATOM 10822 N N . LEU B 1 675 ? -5.234 12.336 22.797 1 95.56 675 LEU B N 1
ATOM 10823 C CA . LEU B 1 675 ? -5.324 11.695 24.109 1 95.56 675 LEU B CA 1
ATOM 10824 C C . LEU B 1 675 ? -6.676 11.969 24.75 1 95.56 675 LEU B C 1
ATOM 10826 O O . LEU B 1 675 ? -7.191 13.086 24.672 1 95.56 675 LEU B O 1
ATOM 10830 N N . SER B 1 676 ? -7.203 10.961 25.328 1 96.75 676 SER B N 1
ATOM 10831 C CA . SER B 1 676 ? -8.484 11.148 26 1 96.75 676 SER B CA 1
ATOM 10832 C C . SER B 1 676 ? -8.578 10.266 27.25 1 96.75 676 SER B C 1
ATOM 10834 O O . SER B 1 676 ? -8.141 9.117 27.234 1 96.75 676 SER B O 1
ATOM 10836 N N . ILE B 1 677 ? -9.102 10.859 28.281 1 97.12 677 ILE B N 1
ATOM 10837 C CA . ILE B 1 677 ? -9.297 10.141 29.531 1 97.12 677 ILE B CA 1
ATOM 10838 C C . ILE B 1 677 ? -10.789 9.859 29.734 1 97.12 677 ILE B C 1
ATOM 10840 O O . ILE B 1 677 ? -11.633 10.727 29.484 1 97.12 677 ILE B O 1
ATOM 10844 N N . SER B 1 678 ? -11.055 8.664 30.203 1 96.94 678 SER B N 1
ATOM 10845 C CA . SER B 1 678 ? -12.445 8.344 30.516 1 96.94 678 SER B CA 1
ATOM 10846 C C . SER B 1 678 ? -12.969 9.211 31.656 1 96.94 678 SER B C 1
ATOM 10848 O O . SER B 1 678 ? -12.203 9.633 32.531 1 96.94 678 SER B O 1
ATOM 10850 N N . PRO B 1 679 ? -14.258 9.422 31.609 1 95.31 679 PRO B N 1
ATOM 10851 C CA . PRO B 1 679 ? -14.812 10.305 32.625 1 95.31 679 PRO B CA 1
ATOM 10852 C C . PRO B 1 679 ? -14.547 9.812 34.062 1 95.31 679 PRO B C 1
ATOM 10854 O O . PRO B 1 679 ? -14.43 10.617 35 1 95.31 679 PRO B O 1
ATOM 10857 N N . ASP B 1 680 ? -14.391 8.539 34.25 1 94.31 680 ASP B N 1
ATOM 10858 C CA . ASP B 1 680 ? -14.141 7.988 35.562 1 94.31 680 ASP B CA 1
ATOM 10859 C C . ASP B 1 680 ? -12.641 7.992 35.906 1 94.31 680 ASP B C 1
ATOM 10861 O O . ASP B 1 680 ? -12.234 7.566 36.969 1 94.31 680 ASP B O 1
ATOM 10865 N N . GLY B 1 681 ? -11.812 8.383 34.969 1 94.31 681 GLY B N 1
ATOM 10866 C CA . GLY B 1 681 ? -10.383 8.523 35.188 1 94.31 681 GLY B CA 1
ATOM 10867 C C . GLY B 1 681 ? -9.641 7.207 35.094 1 94.31 681 GLY B C 1
ATOM 10868 O O . GLY B 1 681 ? -8.445 7.148 35.406 1 94.31 681 GLY B O 1
ATOM 10869 N N . ARG B 1 682 ? -10.258 6.234 34.656 1 95.56 682 ARG B N 1
ATOM 10870 C CA . ARG B 1 682 ? -9.648 4.91 34.688 1 95.56 682 ARG B CA 1
ATOM 10871 C C . ARG B 1 682 ? -8.883 4.617 33.406 1 95.56 682 ARG B C 1
ATOM 10873 O O . ARG B 1 682 ? -7.812 4 33.438 1 95.56 682 ARG B O 1
ATOM 10880 N N . TRP B 1 683 ? -9.461 5.039 32.344 1 96.88 683 TRP B N 1
ATOM 10881 C CA . TRP B 1 683 ? -8.914 4.609 31.047 1 96.88 683 TRP B CA 1
ATOM 10882 C C . TRP B 1 683 ? -8.336 5.793 30.281 1 96.88 683 TRP B C 1
ATOM 10884 O O . TRP B 1 683 ? -8.898 6.891 30.312 1 96.88 683 TRP B O 1
ATOM 10894 N N . ILE B 1 684 ? -7.254 5.551 29.625 1 97.31 684 ILE B N 1
ATOM 10895 C CA . ILE B 1 684 ? -6.699 6.516 28.672 1 97.31 684 ILE B CA 1
ATOM 10896 C C . ILE B 1 684 ? -6.754 5.938 27.266 1 97.31 684 ILE B C 1
ATOM 10898 O O . ILE B 1 684 ? -6.434 4.766 27.047 1 97.31 684 ILE B O 1
ATOM 10902 N N . LEU B 1 685 ? -7.266 6.719 26.312 1 97.69 685 LEU B N 1
ATOM 10903 C CA . LEU B 1 685 ? -7.242 6.398 24.891 1 97.69 685 LEU B CA 1
ATOM 10904 C C . LEU B 1 685 ? -6.117 7.148 24.188 1 97.69 685 LEU B C 1
ATOM 10906 O O . LEU B 1 685 ? -5.871 8.32 24.469 1 97.69 685 LEU B O 1
ATOM 10910 N N . TYR B 1 686 ? -5.445 6.496 23.281 1 96.69 686 TYR B N 1
ATOM 10911 C CA . TYR B 1 686 ? -4.43 7.125 22.453 1 96.69 686 TYR B CA 1
ATOM 10912 C C . TYR B 1 686 ? -4.316 6.406 21.109 1 96.69 686 TYR B C 1
ATOM 10914 O O . TYR B 1 686 ? -4.777 5.273 20.969 1 96.69 686 TYR B O 1
ATOM 10922 N N . SER B 1 687 ? -3.848 7.129 20.156 1 95.38 687 SER B N 1
ATOM 10923 C CA . SER B 1 687 ? -3.457 6.531 18.891 1 95.38 687 SER B CA 1
ATOM 10924 C C . SER B 1 687 ? -1.99 6.113 18.906 1 95.38 687 SER B C 1
ATOM 10926 O O . SER B 1 687 ? -1.141 6.824 19.438 1 95.38 687 SER B O 1
ATOM 10928 N N . GLN B 1 688 ? -1.716 4.988 18.344 1 94 688 GLN B N 1
ATOM 10929 C CA . GLN B 1 688 ? -0.339 4.516 18.25 1 94 688 GLN B CA 1
ATOM 10930 C C . GLN B 1 688 ? 0.032 4.184 16.812 1 94 688 GLN B C 1
ATOM 10932 O O . GLN B 1 688 ? -0.723 3.504 16.109 1 94 688 GLN B O 1
ATOM 10937 N N . ASP B 1 689 ? 1.214 4.641 16.469 1 88.44 689 ASP B N 1
ATOM 10938 C CA . ASP B 1 689 ? 1.688 4.438 15.109 1 88.44 689 ASP B CA 1
ATOM 10939 C C . ASP B 1 689 ? 2.199 3.01 14.914 1 88.44 689 ASP B C 1
ATOM 10941 O O . ASP B 1 689 ? 2.758 2.414 15.836 1 88.44 689 ASP B O 1
ATOM 10945 N N . GLY B 1 690 ? 1.913 2.5 13.688 1 82.62 690 GLY B N 1
ATOM 10946 C CA . GLY B 1 690 ? 2.635 1.313 13.266 1 82.62 690 GLY B CA 1
ATOM 10947 C C . GLY B 1 690 ? 3.98 1.626 12.641 1 82.62 690 GLY B C 1
ATOM 10948 O O . GLY B 1 690 ? 4.57 2.672 12.914 1 82.62 690 GLY B O 1
ATOM 10949 N N . ASP B 1 691 ? 4.574 0.668 11.922 1 77.06 691 ASP B N 1
ATOM 10950 C CA . ASP B 1 691 ? 5.828 0.9 11.211 1 77.06 691 ASP B CA 1
ATOM 10951 C C . ASP B 1 691 ? 5.637 1.879 10.055 1 77.06 691 ASP B C 1
ATOM 10953 O O . ASP B 1 691 ? 4.637 1.816 9.344 1 77.06 691 ASP B O 1
ATOM 10957 N N . LYS B 1 692 ? 6.555 2.775 10.07 1 78.56 692 LYS B N 1
ATOM 10958 C CA . LYS B 1 692 ? 6.523 3.771 9 1 78.56 692 LYS B CA 1
ATOM 10959 C C . LYS B 1 692 ? 7.43 3.363 7.844 1 78.56 692 LYS B C 1
ATOM 10961 O O . LYS B 1 692 ? 8.508 2.805 8.055 1 78.56 692 LYS B O 1
ATOM 10966 N N . ASN B 1 693 ? 6.941 3.627 6.648 1 85.06 693 ASN B N 1
ATOM 10967 C CA . ASN B 1 693 ? 7.711 3.365 5.438 1 85.06 693 ASN B CA 1
ATOM 10968 C C . ASN B 1 693 ? 7.465 4.43 4.371 1 85.06 693 ASN B C 1
ATOM 10970 O O . ASN B 1 693 ? 6.344 4.922 4.23 1 85.06 693 ASN B O 1
ATOM 10974 N N . SER B 1 694 ? 8.547 4.848 3.764 1 91.12 694 SER B N 1
ATOM 10975 C CA . SER B 1 694 ? 8.414 5.684 2.576 1 91.12 694 SER B CA 1
ATOM 10976 C C . SER B 1 694 ? 9.422 5.293 1.503 1 91.12 694 SER B C 1
ATOM 10978 O O . SER B 1 694 ? 10.562 4.949 1.815 1 91.12 694 SER B O 1
ATOM 10980 N N . ASP B 1 695 ? 9.008 5.336 0.297 1 92.44 695 ASP B N 1
ATOM 10981 C CA . ASP B 1 695 ? 9.844 5.047 -0.863 1 92.44 695 ASP B CA 1
ATOM 10982 C C . ASP B 1 695 ? 9.906 6.246 -1.806 1 92.44 695 ASP B C 1
ATOM 10984 O O . ASP B 1 695 ? 8.984 7.066 -1.841 1 92.44 695 ASP B O 1
ATOM 10988 N N . ILE B 1 696 ? 11.016 6.348 -2.471 1 96.12 696 ILE B N 1
ATOM 10989 C CA . ILE B 1 696 ? 11.094 7.316 -3.559 1 96.12 696 ILE B CA 1
ATOM 10990 C C . ILE B 1 696 ? 10.523 6.707 -4.836 1 96.12 696 ILE B C 1
ATOM 10992 O O . ILE B 1 696 ? 10.93 5.617 -5.25 1 96.12 696 ILE B O 1
ATOM 10996 N N . MET B 1 697 ? 9.586 7.391 -5.387 1 93.31 697 MET B N 1
ATOM 10997 C CA . MET B 1 697 ? 8.961 6.984 -6.641 1 93.31 697 MET B CA 1
ATOM 10998 C C . MET B 1 697 ? 9.375 7.906 -7.781 1 93.31 697 MET B C 1
ATOM 11000 O O . MET B 1 697 ? 9.703 9.07 -7.555 1 93.31 697 MET B O 1
ATOM 11004 N N . ILE B 1 698 ? 9.336 7.375 -9.008 1 93.44 698 ILE B N 1
ATOM 11005 C CA . ILE B 1 698 ? 9.68 8.164 -10.18 1 93.44 698 ILE B CA 1
ATOM 11006 C C . ILE B 1 698 ? 8.586 8.016 -11.242 1 93.44 698 ILE B C 1
ATOM 11008 O O . ILE B 1 698 ? 8.086 6.91 -11.469 1 93.44 698 ILE B O 1
ATOM 11012 N N . VAL B 1 699 ? 8.203 9.086 -11.758 1 89.94 699 VAL B N 1
ATOM 11013 C CA . VAL B 1 699 ? 7.398 9.133 -12.969 1 89.94 699 VAL B CA 1
ATOM 11014 C C . VAL B 1 699 ? 8.297 9.398 -14.18 1 89.94 699 VAL B C 1
ATOM 11016 O O . VAL B 1 699 ? 9.008 10.406 -14.211 1 89.94 699 VAL B O 1
ATOM 11019 N N . ASP B 1 700 ? 8.211 8.531 -15.133 1 86.62 700 ASP B N 1
ATOM 11020 C CA . ASP B 1 700 ? 8.969 8.719 -16.359 1 86.62 700 ASP B CA 1
ATOM 11021 C C . ASP B 1 700 ? 8.148 9.484 -17.391 1 86.62 700 ASP B C 1
ATOM 11023 O O . ASP B 1 700 ? 6.918 9.492 -17.344 1 86.62 700 ASP B O 1
ATOM 11027 N N . GLN B 1 701 ? 8.727 10.141 -18.297 1 83.06 701 GLN B N 1
ATOM 11028 C CA . GLN B 1 701 ? 8.102 10.906 -19.375 1 83.06 701 GLN B CA 1
ATOM 11029 C C . GLN B 1 701 ? 7.094 11.914 -18.812 1 83.06 701 GLN B C 1
ATOM 11031 O O . GLN B 1 701 ? 5.957 11.984 -19.281 1 83.06 701 GLN B O 1
ATOM 11036 N N . PHE B 1 702 ? 7.324 12.578 -17.812 1 84.75 702 PHE B N 1
ATOM 11037 C CA . PHE B 1 702 ? 6.449 13.508 -17.125 1 84.75 702 PHE B CA 1
ATOM 11038 C C . PHE B 1 702 ? 6.113 14.703 -18.016 1 84.75 702 PHE B C 1
ATOM 11040 O O . PHE B 1 702 ? 4.941 15.062 -18.172 1 84.75 702 PHE B O 1
ATOM 11047 N N . HIS B 1 703 ? 7.129 15.391 -18.562 1 77.31 703 HIS B N 1
ATOM 11048 C CA . HIS B 1 703 ? 6.902 16.453 -19.531 1 77.31 703 HIS B CA 1
ATOM 11049 C C . HIS B 1 703 ? 7.594 16.156 -20.844 1 77.31 703 HIS B C 1
ATOM 11051 O O . HIS B 1 703 ? 8.602 15.445 -20.875 1 77.31 703 HIS B O 1
#